Protein AF-0000000067995540 (afdb_homodimer)

InterPro domains:
  IPR000683 Gfo/Idh/MocA-like oxidoreductase, N-terminal [PF01408] (6-130)
  IPR007110 Immunoglobulin-like domain [PS50835] (141-268)
  IPR036291 NAD(P)-binding domain superfamily [SSF51735] (6-165)
  IPR050463 Gfo/Idh/MocA family oxidoreductases and glycosidases [PTHR43818] (5-389)
  IPR055170 GFO/IDH/MocA-like oxidoreductase domain [PF22725] (145-286)

Organism: NCBI:txid85336

Foldseek 3Di:
DQPQEAEEEEEDLAPVSLLLLQQLLCLCQFDPDDFHHYAQAEYEDLPQVSRVVSCVVSPHDYYHNDLLVVLPPPRHAEYEYDDDQQCQQVSLVSNVVSRHAYEYEPLNHPDLVSLVSVVVSCVVRVVRYHYFYDQLVLLQLQLVQLLVCQVVCVAPAWAAKEKEWEAALPQDQAFADDPQFADAELSHQCRPVVLNVQVSVCSRFNHWFKKFDKAFAAPNFKHFHFPDDDGPSDRGDTDPDMDTGHYGQWMWIWTAHPSGYIYTYITGNRRPPHHTFIKMWIDDPFKIKIDTPVQSQWIKIAGDPDDPVPGDIDIGGDAPPGPPQVRLDPDSHTPPGDDSSSSSNLQSNLNSCVNSVHDDRHDHGHHSVNSSQSVLRSVNSSVNNVVVTDMDTRD/DQPQEAEEEEEDLAPVSLLLLQQLLCLCQFDPDDFHHYAQAEYEDLPQVSRVVSCVVSPHDYYHNDLLVVLPDPRHAEYEYDDDQQCQQVSLVSNVVSRHAYEYEPLNHPDLVSLVSVVVSCVVRVVRYHYFYDQLVLLQLQLVQLLVCQVVCVQPAWAAKEKEWEAALPQDQAFADDCQLDDAELSHQCRVVVLNVQVSVCSRFNHWFKKFQKAFAAPNFKHFHFPDDDGPSDRGDTDPDMDTRHYGQWMWIWTAHPSGYIYTYITGNRRPPHHTFIKMWIDDPFKIKIDTPVQSQWIKIAGDPDDPVPGDIDIGGDAPPGASQVRLDPDSHTPPGDDSSSSSNLQSNLNSCVNSVHDDRHDHGHHSVNSSQSVLRSVNSSVNNVVVTDMDTRD

Structure (mmCIF, N/CA/C/O backbone):
data_AF-0000000067995540-model_v1
#
loop_
_entity.id
_entity.type
_entity.pdbx_description
1 polymer Dehydrogenase
#
loop_
_atom_site.group_PDB
_atom_site.id
_atom_site.type_symbol
_atom_site.label_atom_id
_atom_site.label_alt_id
_atom_site.label_comp_id
_atom_site.label_asym_id
_atom_site.label_entity_id
_atom_site.label_seq_id
_atom_site.pdbx_PDB_ins_code
_atom_site.Cartn_x
_atom_site.Cartn_y
_atom_site.Cartn_z
_atom_site.occupancy
_atom_site.B_iso_or_equiv
_atom_site.auth_seq_id
_atom_site.auth_comp_id
_atom_site.auth_asym_id
_atom_site.auth_atom_id
_atom_site.pdbx_PDB_model_num
ATOM 1 N N . MET A 1 1 ? 26.547 -2.398 -25.078 1 40.41 1 MET A N 1
ATOM 2 C CA . MET A 1 1 ? 26.078 -1.035 -25.312 1 40.41 1 MET A CA 1
ATOM 3 C C . MET A 1 1 ? 25.016 -0.637 -24.297 1 40.41 1 MET A C 1
ATOM 5 O O . MET A 1 1 ? 24.156 -1.445 -23.938 1 40.41 1 MET A O 1
ATOM 9 N N . SER A 1 2 ? 25.297 0.275 -23.484 1 57.16 2 SER A N 1
ATOM 10 C CA . SER A 1 2 ? 24.453 0.672 -22.359 1 57.16 2 SER A CA 1
ATOM 11 C C . SER A 1 2 ? 23.031 0.981 -22.797 1 57.16 2 SER A C 1
ATOM 13 O O . SER A 1 2 ? 22.828 1.782 -23.719 1 57.16 2 SER A O 1
ATOM 15 N N . VAL A 1 3 ? 22.094 0.04 -22.656 1 71.75 3 VAL A N 1
ATOM 16 C CA . VAL A 1 3 ? 20.703 0.18 -23.062 1 71.75 3 VAL A CA 1
ATOM 17 C C . VAL A 1 3 ? 20.141 1.495 -22.531 1 71.75 3 VAL A C 1
ATOM 19 O O . VAL A 1 3 ? 20.188 1.763 -21.328 1 71.75 3 VAL A O 1
ATOM 22 N N . GLN A 1 4 ? 19.828 2.465 -23.453 1 81.69 4 GLN A N 1
ATOM 23 C CA . GLN A 1 4 ? 19.344 3.793 -23.078 1 81.69 4 GLN A CA 1
ATOM 24 C C . GLN A 1 4 ? 17.859 3.764 -22.734 1 81.69 4 GLN A C 1
ATOM 26 O O . GLN A 1 4 ? 17.406 4.527 -21.891 1 81.69 4 GLN A O 1
ATOM 31 N N . GLU A 1 5 ? 17.25 2.803 -23.391 1 94.75 5 GLU A N 1
ATOM 32 C CA . GLU A 1 5 ? 15.797 2.717 -23.203 1 94.75 5 GLU A CA 1
ATOM 33 C C . GLU A 1 5 ? 15.305 1.279 -23.344 1 94.75 5 GLU A C 1
ATOM 35 O O . GLU A 1 5 ? 15.805 0.528 -24.172 1 94.75 5 GLU A O 1
ATOM 40 N N . ILE A 1 6 ? 14.43 0.862 -22.547 1 97.44 6 ILE A N 1
ATOM 41 C CA . ILE A 1 6 ? 13.75 -0.418 -22.672 1 97.44 6 ILE A CA 1
ATOM 42 C C . ILE A 1 6 ? 12.25 -0.183 -22.891 1 97.44 6 ILE A C 1
ATOM 44 O O . ILE A 1 6 ? 11.578 0.397 -22.031 1 97.44 6 ILE A O 1
ATOM 48 N N . SER A 1 7 ? 11.734 -0.594 -24.031 1 98.5 7 SER A N 1
ATOM 49 C CA . SER A 1 7 ? 10.32 -0.466 -24.375 1 98.5 7 SER A CA 1
ATOM 50 C C . SER A 1 7 ? 9.539 -1.712 -23.984 1 98.5 7 SER A C 1
ATOM 52 O O . SER A 1 7 ? 9.906 -2.828 -24.359 1 98.5 7 SER A O 1
ATOM 54 N N . VAL A 1 8 ? 8.406 -1.487 -23.234 1 98.81 8 VAL A N 1
ATOM 55 C CA . VAL A 1 8 ? 7.734 -2.643 -22.656 1 98.81 8 VAL A CA 1
ATOM 56 C C . VAL A 1 8 ? 6.285 -2.689 -23.125 1 98.81 8 VAL A C 1
ATOM 58 O O . VAL A 1 8 ? 5.707 -1.658 -23.469 1 98.81 8 VAL A O 1
ATOM 61 N N . ALA A 1 9 ? 5.707 -3.867 -23.125 1 98.94 9 ALA A N 1
ATOM 62 C CA . ALA A 1 9 ? 4.297 -4.09 -23.422 1 98.94 9 ALA A CA 1
ATOM 63 C C . ALA A 1 9 ? 3.695 -5.129 -22.484 1 98.94 9 ALA A C 1
ATOM 65 O O . ALA A 1 9 ? 4.422 -5.91 -21.859 1 98.94 9 ALA A O 1
ATOM 66 N N . VAL A 1 10 ? 2.383 -5.086 -22.344 1 98.88 10 VAL A N 1
ATOM 67 C CA . VAL A 1 10 ? 1.62 -6.039 -21.547 1 98.88 10 VAL A CA 1
ATOM 68 C C . VAL A 1 10 ? 0.538 -6.688 -22.406 1 98.88 10 VAL A C 1
ATOM 70 O O . VAL A 1 10 ? -0.268 -5.992 -23.031 1 98.88 10 VAL A O 1
ATOM 73 N N . ILE A 1 11 ? 0.596 -8.016 -22.469 1 98.81 11 ILE A N 1
ATOM 74 C CA . ILE A 1 11 ? -0.458 -8.766 -23.141 1 98.81 11 ILE A CA 1
ATOM 75 C C . ILE A 1 11 ? -1.466 -9.281 -22.109 1 98.81 11 ILE A C 1
ATOM 77 O O . ILE A 1 11 ? -1.152 -10.164 -21.312 1 98.81 11 ILE A O 1
ATOM 81 N N . GLY A 1 12 ? -2.668 -8.82 -22.188 1 97.88 12 GLY A N 1
ATOM 82 C CA . GLY A 1 12 ? -3.701 -9.047 -21.203 1 97.88 12 GLY A CA 1
ATOM 83 C C . GLY A 1 12 ? -4.02 -7.816 -20.375 1 97.88 12 GLY A C 1
ATOM 84 O O . GLY A 1 12 ? -3.127 -7.223 -19.766 1 97.88 12 GLY A O 1
ATOM 85 N N . ALA A 1 13 ? -5.293 -7.426 -20.328 1 95.5 13 ALA A N 1
ATOM 86 C CA . ALA A 1 13 ? -5.676 -6.18 -19.672 1 95.5 13 ALA A CA 1
ATOM 87 C C . ALA A 1 13 ? -6.57 -6.457 -18.453 1 95.5 13 ALA A C 1
ATOM 89 O O . ALA A 1 13 ? -7.164 -5.535 -17.906 1 95.5 13 ALA A O 1
ATOM 90 N N . GLY A 1 14 ? -6.699 -7.738 -18.062 1 91.94 14 GLY A N 1
ATOM 91 C CA . GLY A 1 14 ? -7.465 -8.07 -16.875 1 91.94 14 GLY A CA 1
ATOM 92 C C . GLY A 1 14 ? -6.801 -7.602 -15.594 1 91.94 14 GLY A C 1
ATOM 93 O O . GLY A 1 14 ? -5.906 -6.754 -15.617 1 91.94 14 GLY A O 1
ATOM 94 N N . MET A 1 15 ? -7.207 -8.078 -14.477 1 88.88 15 MET A N 1
ATOM 95 C CA . MET A 1 15 ? -6.746 -7.637 -13.164 1 88.88 15 MET A CA 1
ATOM 96 C C . MET A 1 15 ? -5.234 -7.797 -13.039 1 88.88 15 MET A C 1
ATOM 98 O O . MET A 1 15 ? -4.535 -6.848 -12.68 1 88.88 15 MET A O 1
ATOM 102 N N . ALA A 1 16 ? -4.77 -9 -13.297 1 92.19 16 ALA A N 1
ATOM 103 C CA . ALA A 1 16 ? -3.328 -9.219 -13.219 1 92.19 16 ALA A CA 1
ATOM 104 C C . ALA A 1 16 ? -2.586 -8.367 -14.242 1 92.19 16 ALA A C 1
ATOM 106 O O . ALA A 1 16 ? -1.467 -7.918 -13.992 1 92.19 16 ALA A O 1
ATOM 107 N N . GLY A 1 17 ? -3.209 -8.242 -15.445 1 96.44 17 GLY A N 1
ATOM 108 C CA . GLY A 1 17 ? -2.623 -7.371 -16.453 1 96.44 17 GLY A CA 1
ATOM 109 C C . GLY A 1 17 ? -2.43 -5.945 -15.969 1 96.44 17 GLY A C 1
ATOM 110 O O . GLY A 1 17 ? -1.395 -5.328 -16.234 1 96.44 17 GLY A O 1
ATOM 111 N N . GLN A 1 18 ? -3.398 -5.426 -15.25 1 95.38 18 GLN A N 1
ATOM 112 C CA . GLN A 1 18 ? -3.285 -4.102 -14.656 1 95.38 18 GLN A CA 1
ATOM 113 C C . GLN A 1 18 ? -2.145 -4.047 -13.641 1 95.38 18 GLN A C 1
ATOM 115 O O . GLN A 1 18 ? -1.453 -3.031 -13.531 1 95.38 18 GLN A O 1
ATOM 120 N N . GLY A 1 19 ? -1.982 -5.121 -12.891 1 97.12 19 GLY A N 1
ATOM 121 C CA . GLY A 1 19 ? -0.841 -5.211 -11.992 1 97.12 19 GLY A CA 1
ATOM 122 C C . GLY A 1 19 ? 0.49 -5.066 -12.703 1 97.12 19 GLY A C 1
ATOM 123 O O . GLY A 1 19 ? 1.367 -4.328 -12.25 1 97.12 19 GLY A O 1
ATOM 124 N N . HIS A 1 20 ? 0.64 -5.75 -13.82 1 98.5 20 HIS A N 1
ATOM 125 C CA . HIS A 1 20 ? 1.876 -5.676 -14.594 1 98.5 20 HIS A CA 1
ATOM 126 C C . HIS A 1 20 ? 2.059 -4.289 -15.203 1 98.5 20 HIS A C 1
ATOM 128 O O . HIS A 1 20 ? 3.17 -3.752 -15.219 1 98.5 20 HIS A O 1
ATOM 134 N N . ALA A 1 21 ? 0.978 -3.699 -15.75 1 97.88 21 ALA A N 1
ATOM 135 C CA . ALA A 1 21 ? 1.046 -2.352 -16.297 1 97.88 21 ALA A CA 1
ATOM 136 C C . ALA A 1 21 ? 1.485 -1.343 -15.25 1 97.88 21 ALA A C 1
ATOM 138 O O . ALA A 1 21 ? 2.367 -0.518 -15.5 1 97.88 21 ALA A O 1
ATOM 139 N N . PHE A 1 22 ? 0.891 -1.439 -14.117 1 97.06 22 PHE A N 1
ATOM 140 C CA . PHE A 1 22 ? 1.291 -0.619 -12.984 1 97.06 22 PHE A CA 1
ATOM 141 C C . PHE A 1 22 ? 2.76 -0.842 -12.641 1 97.06 22 PHE A C 1
ATOM 143 O O . PHE A 1 22 ? 3.496 0.113 -12.391 1 97.06 22 PHE A O 1
ATOM 150 N N . GLY A 1 23 ? 3.164 -2.092 -12.602 1 97.88 23 GLY A N 1
ATOM 151 C CA . GLY A 1 23 ? 4.535 -2.438 -12.258 1 97.88 23 GLY A CA 1
ATOM 152 C C . GLY A 1 23 ? 5.562 -1.754 -13.133 1 97.88 23 GLY A C 1
ATOM 153 O O . GLY A 1 23 ? 6.527 -1.171 -12.633 1 97.88 23 GLY A O 1
ATOM 154 N N . TYR A 1 24 ? 5.34 -1.779 -14.438 1 97.88 24 TYR A N 1
ATOM 155 C CA . TYR A 1 24 ? 6.285 -1.148 -15.352 1 97.88 24 TYR A CA 1
ATOM 156 C C . TYR A 1 24 ? 6.281 0.366 -15.18 1 97.88 24 TYR A C 1
ATOM 158 O O . TYR A 1 24 ? 7.332 1.009 -15.25 1 97.88 24 TYR A O 1
ATOM 166 N N . ARG A 1 25 ? 5.109 0.929 -14.969 1 95.38 25 ARG A N 1
ATOM 167 C CA . ARG A 1 25 ? 5.016 2.369 -14.758 1 95.38 25 ARG A CA 1
ATOM 168 C C . ARG A 1 25 ? 5.82 2.799 -13.531 1 95.38 25 ARG A C 1
ATOM 170 O O . ARG A 1 25 ? 6.426 3.871 -13.531 1 95.38 25 ARG A O 1
ATOM 177 N N . MET A 1 26 ? 5.848 1.946 -12.57 1 94.69 26 MET A N 1
ATOM 178 C CA . MET A 1 26 ? 6.445 2.301 -11.289 1 94.69 26 MET A CA 1
ATOM 179 C C . MET A 1 26 ? 7.898 1.841 -11.219 1 94.69 26 MET A C 1
ATOM 181 O O . MET A 1 26 ? 8.625 2.195 -10.289 1 94.69 26 MET A O 1
ATOM 185 N N . ALA A 1 27 ? 8.367 1.109 -12.164 1 94.94 27 ALA A N 1
ATOM 186 C CA . ALA A 1 27 ? 9.672 0.442 -12.094 1 94.94 27 ALA A CA 1
ATOM 187 C C . ALA A 1 27 ? 10.789 1.449 -11.867 1 94.94 27 ALA A C 1
ATOM 189 O O . ALA A 1 27 ? 11.75 1.165 -11.148 1 94.94 27 ALA A O 1
ATOM 190 N N . SER A 1 28 ? 10.648 2.607 -12.422 1 91.56 28 SER A N 1
ATOM 191 C CA . SER A 1 28 ? 11.688 3.619 -12.297 1 91.56 28 SER A CA 1
ATOM 192 C C . SER A 1 28 ? 11.539 4.406 -10.992 1 91.56 28 SER A C 1
ATOM 194 O O . SER A 1 28 ? 12.445 5.133 -10.594 1 91.56 28 SER A O 1
ATOM 196 N N . ALA A 1 29 ? 10.445 4.258 -10.359 1 92.38 29 ALA A N 1
ATOM 197 C CA . ALA A 1 29 ? 10.117 5.113 -9.219 1 92.38 29 ALA A CA 1
ATOM 198 C C . ALA A 1 29 ? 10.492 4.441 -7.902 1 92.38 29 ALA A C 1
ATOM 200 O O . ALA A 1 29 ? 10.062 4.875 -6.832 1 92.38 29 ALA A O 1
ATOM 201 N N . ILE A 1 30 ? 11.164 3.312 -8.039 1 91.38 30 ILE A N 1
ATOM 202 C CA . ILE A 1 30 ? 11.555 2.645 -6.805 1 91.38 30 ILE A CA 1
ATOM 203 C C . ILE A 1 30 ? 13.055 2.344 -6.836 1 91.38 30 ILE A C 1
ATOM 205 O O . ILE A 1 30 ? 13.609 2.051 -7.898 1 91.38 30 ILE A O 1
ATOM 209 N N . HIS A 1 31 ? 13.602 2.512 -5.746 1 83.25 31 HIS A N 1
ATOM 210 C CA . HIS A 1 31 ? 15 2.182 -5.48 1 83.25 31 HIS A CA 1
ATOM 211 C C . HIS A 1 31 ? 15.938 3.07 -6.289 1 83.25 31 HIS A C 1
ATOM 213 O O . HIS A 1 31 ? 15.5 3.771 -7.207 1 83.25 31 HIS A O 1
ATOM 219 N N . ASN A 1 32 ? 17.188 3.727 -5.809 1 67.44 32 ASN A N 1
ATOM 220 C CA . ASN A 1 32 ? 18.109 4.715 -6.348 1 67.44 32 ASN A CA 1
ATOM 221 C C . ASN A 1 32 ? 18.891 4.168 -7.547 1 67.44 32 ASN A C 1
ATOM 223 O O . ASN A 1 32 ? 19.797 4.824 -8.062 1 67.44 32 ASN A O 1
ATOM 227 N N . PRO A 1 33 ? 18.969 2.904 -8.008 1 65.19 33 PRO A N 1
ATOM 228 C CA . PRO A 1 33 ? 19.953 2.715 -9.078 1 65.19 33 PRO A CA 1
ATOM 229 C C . PRO A 1 33 ? 19.438 3.197 -10.438 1 65.19 33 PRO A C 1
ATOM 231 O O . PRO A 1 33 ? 18.234 3.293 -10.648 1 65.19 33 PRO A O 1
ATOM 234 N N . SER A 1 34 ? 20.25 3.74 -11.305 1 76.5 34 SER A N 1
ATOM 235 C CA . SER A 1 34 ? 19.922 4.305 -12.609 1 76.5 34 SER A CA 1
ATOM 236 C C . SER A 1 34 ? 19.438 3.227 -13.57 1 76.5 34 SER A C 1
ATOM 238 O O . SER A 1 34 ? 20.219 2.357 -13.977 1 76.5 34 SER A O 1
ATOM 240 N N . LEU A 1 35 ? 18.047 2.92 -13.75 1 87.62 35 LEU A N 1
ATOM 241 C CA . LEU A 1 35 ? 17.453 2.182 -14.859 1 87.62 35 LEU A CA 1
ATOM 242 C C . LEU A 1 35 ? 17.469 3.012 -16.141 1 87.62 35 LEU A C 1
ATOM 244 O O . LEU A 1 35 ? 17.344 4.234 -16.094 1 87.62 35 LEU A O 1
ATOM 248 N N . PRO A 1 36 ? 17.734 2.234 -17.25 1 91.44 36 PRO A N 1
ATOM 249 C CA . PRO A 1 36 ? 17.406 2.943 -18.5 1 91.44 36 PRO A CA 1
ATOM 250 C C . PRO A 1 36 ? 15.961 3.443 -18.516 1 91.44 36 PRO A C 1
ATOM 252 O O . PRO A 1 36 ? 15.109 2.932 -17.781 1 91.44 36 PRO A O 1
ATOM 255 N N . LYS A 1 37 ? 15.789 4.441 -19.328 1 92.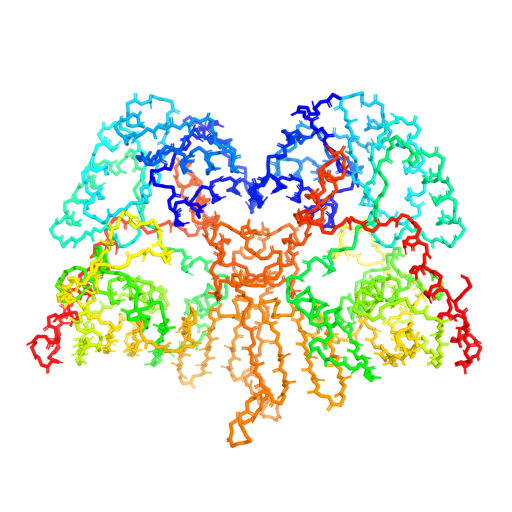56 37 LYS A N 1
ATOM 256 C CA . LYS A 1 37 ? 14.422 4.934 -19.5 1 92.56 37 LYS A CA 1
ATOM 257 C C . LYS A 1 37 ? 13.477 3.803 -19.891 1 92.56 37 LYS A C 1
ATOM 259 O O . LYS A 1 37 ? 13.805 2.969 -20.734 1 92.56 37 LYS A O 1
ATOM 264 N N . VAL A 1 38 ? 12.352 3.707 -19.266 1 95.56 38 VAL A N 1
ATOM 265 C CA . VAL A 1 38 ? 11.336 2.707 -19.578 1 95.56 38 VAL A CA 1
ATOM 266 C C . VAL A 1 38 ? 10.242 3.328 -20.438 1 95.56 38 VAL A C 1
ATOM 268 O O . VAL A 1 38 ? 9.555 4.254 -20 1 95.56 38 VAL A O 1
ATOM 271 N N . ARG A 1 39 ? 10.117 2.91 -21.609 1 97.25 39 ARG A N 1
ATOM 272 C CA . ARG A 1 39 ? 9.039 3.354 -22.5 1 97.25 39 ARG A CA 1
ATOM 273 C C . ARG A 1 39 ? 7.84 2.422 -22.406 1 97.25 39 ARG A C 1
ATOM 275 O O . ARG A 1 39 ? 7.953 1.224 -22.672 1 97.25 39 ARG A O 1
ATOM 282 N N . LEU A 1 40 ? 6.676 2.932 -21.953 1 97.88 40 LEU A N 1
ATOM 283 C CA . LEU A 1 40 ? 5.43 2.174 -21.859 1 97.88 40 LEU A CA 1
ATOM 284 C C . LEU A 1 40 ? 4.738 2.092 -23.219 1 97.88 40 LEU A C 1
ATOM 286 O O . LEU A 1 40 ? 3.875 2.912 -23.531 1 97.88 40 LEU A O 1
ATOM 290 N N . ALA A 1 41 ? 5.051 1.084 -23.922 1 98.62 41 ALA A N 1
ATOM 291 C CA . ALA A 1 41 ? 4.793 1.068 -25.359 1 98.62 41 ALA A CA 1
ATOM 292 C C . ALA A 1 41 ? 3.352 0.667 -25.656 1 98.62 41 ALA A C 1
ATOM 294 O O . ALA A 1 41 ? 2.656 1.338 -26.422 1 98.62 41 ALA A O 1
ATOM 295 N N . ALA A 1 42 ? 2.9 -0.489 -25 1 98.75 42 ALA A N 1
ATOM 296 C CA . ALA A 1 42 ? 1.601 -0.945 -25.484 1 98.75 42 ALA A CA 1
ATOM 297 C C . ALA A 1 42 ? 0.935 -1.876 -24.484 1 98.75 42 ALA A C 1
ATOM 299 O O . ALA A 1 42 ? 1.614 -2.506 -23.656 1 98.75 42 ALA A O 1
ATOM 300 N N . VAL A 1 43 ? -0.422 -1.9 -24.578 1 98.56 43 VAL A N 1
ATOM 301 C CA . VAL A 1 43 ? -1.267 -2.918 -23.969 1 98.56 43 VAL A CA 1
ATOM 302 C C . VAL A 1 43 ? -2.047 -3.666 -25.047 1 98.56 43 VAL A C 1
ATOM 304 O O . VAL A 1 43 ? -2.611 -3.051 -25.953 1 98.56 43 VAL A O 1
ATOM 307 N N . ALA A 1 44 ? -2.031 -4.969 -24.969 1 98.75 44 ALA A N 1
ATOM 308 C CA . ALA A 1 44 ? -2.758 -5.766 -25.953 1 98.75 44 ALA A CA 1
ATOM 309 C C . ALA A 1 44 ? -3.832 -6.617 -25.281 1 98.75 44 ALA A C 1
ATOM 311 O O . ALA A 1 44 ? -3.566 -7.297 -24.281 1 98.75 44 ALA A O 1
ATOM 312 N N . ASP A 1 45 ? -4.98 -6.586 -25.781 1 97.88 45 ASP A N 1
ATOM 313 C CA . ASP A 1 45 ? -6.117 -7.402 -25.359 1 97.88 45 ASP A CA 1
ATOM 314 C C . ASP A 1 45 ? -7.191 -7.438 -26.453 1 97.88 45 ASP A C 1
ATOM 316 O O . ASP A 1 45 ? -7.457 -6.43 -27.094 1 97.88 45 ASP A O 1
ATOM 320 N N . PRO A 1 46 ? -7.809 -8.617 -26.625 1 95.75 46 PRO A N 1
ATOM 321 C CA . PRO A 1 46 ? -8.898 -8.648 -27.594 1 95.75 46 PRO A CA 1
ATOM 322 C C . PRO A 1 46 ? -10.062 -7.727 -27.203 1 95.75 46 PRO A C 1
ATOM 324 O O . PRO A 1 46 ? -10.82 -7.293 -28.078 1 95.75 46 PRO A O 1
ATOM 327 N N . ASN A 1 47 ? -10.32 -7.605 -25.922 1 95.44 47 ASN A N 1
ATOM 328 C CA . ASN A 1 47 ? -11.258 -6.586 -25.469 1 95.44 47 ASN A CA 1
ATOM 329 C C . ASN A 1 47 ? -10.656 -5.188 -25.562 1 95.44 47 ASN A C 1
ATOM 331 O O . ASN A 1 47 ? -10.117 -4.668 -24.594 1 95.44 47 ASN A O 1
ATOM 335 N N . LEU A 1 48 ? -10.867 -4.535 -26.688 1 96 48 LEU A N 1
ATOM 336 C CA . LEU A 1 48 ? -10.188 -3.285 -27.016 1 96 48 LEU A CA 1
ATOM 337 C C . LEU A 1 48 ? -10.578 -2.184 -26.031 1 96 48 LEU A C 1
ATOM 339 O O . LEU A 1 48 ? -9.727 -1.434 -25.562 1 96 48 LEU A O 1
ATOM 343 N N . PRO A 1 49 ? -11.875 -2.088 -25.688 1 94.25 49 PRO A N 1
ATOM 344 C CA . PRO A 1 49 ? -12.227 -1.053 -24.719 1 94.25 49 PRO A CA 1
ATOM 345 C C . PRO A 1 49 ? -11.477 -1.205 -23.391 1 94.25 49 PRO A C 1
ATOM 347 O O . PRO A 1 49 ? -11.016 -0.213 -22.828 1 94.25 49 PRO A O 1
ATOM 350 N N . LEU A 1 50 ? -11.352 -2.381 -22.984 1 93.31 50 LEU A N 1
ATOM 351 C CA . LEU A 1 50 ? -10.633 -2.643 -21.75 1 93.31 50 LEU A CA 1
ATOM 352 C C . LEU A 1 50 ? -9.148 -2.303 -21.891 1 93.31 50 LEU A C 1
ATOM 354 O O . LEU A 1 50 ? -8.562 -1.679 -21 1 93.31 50 LEU A O 1
ATOM 358 N N . ALA A 1 51 ? -8.562 -2.676 -23 1 96.38 51 ALA A N 1
ATOM 359 C CA . ALA A 1 51 ? -7.16 -2.375 -23.266 1 96.38 51 ALA A CA 1
ATOM 360 C C . ALA A 1 51 ? -6.922 -0.868 -23.312 1 96.38 51 ALA A C 1
ATOM 362 O O . ALA A 1 51 ? -5.91 -0.378 -22.812 1 96.38 51 ALA A O 1
ATOM 363 N N . GLN A 1 52 ? -7.828 -0.176 -23.906 1 95.25 52 GLN A N 1
ATOM 364 C CA . GLN A 1 52 ? -7.727 1.276 -24 1 95.25 52 GLN A CA 1
ATOM 365 C C . GLN A 1 52 ? -7.789 1.93 -22.625 1 95.25 52 GLN A C 1
ATOM 367 O O . GLN A 1 52 ? -7.031 2.859 -22.344 1 95.25 52 GLN A O 1
ATOM 372 N N . GLU A 1 53 ? -8.672 1.442 -21.828 1 92.38 53 GLU A N 1
ATOM 373 C CA . GLU A 1 53 ? -8.789 1.965 -20.469 1 92.38 53 GLU A CA 1
ATOM 374 C C . GLU A 1 53 ? -7.5 1.76 -19.688 1 92.38 53 GLU A C 1
ATOM 376 O O . GLU A 1 53 ? -7.012 2.686 -19.031 1 92.38 53 GLU A O 1
ATOM 381 N N . VAL A 1 54 ? -6.941 0.601 -19.75 1 94.38 54 VAL A N 1
ATOM 382 C CA . VAL A 1 54 ? -5.734 0.265 -19.016 1 94.38 54 VAL A CA 1
ATOM 383 C C . VAL A 1 54 ? -4.555 1.075 -19.547 1 94.38 54 VAL A C 1
ATOM 385 O O . VAL A 1 54 ? -3.762 1.616 -18.766 1 94.38 54 VAL A O 1
ATOM 388 N N . ALA A 1 55 ? -4.441 1.208 -20.844 1 95.81 55 ALA A N 1
ATOM 389 C CA . ALA A 1 55 ? -3.365 1.981 -21.453 1 95.81 55 ALA A CA 1
ATOM 390 C C . ALA A 1 55 ? -3.424 3.443 -21.031 1 95.81 55 ALA A C 1
ATOM 392 O O . ALA A 1 55 ? -2.4 4.035 -20.672 1 95.81 55 ALA A O 1
ATOM 393 N N . ALA A 1 56 ? -4.598 3.98 -21.062 1 92 56 ALA A N 1
ATOM 394 C CA . ALA A 1 56 ? -4.785 5.375 -20.672 1 92 56 ALA A CA 1
ATOM 395 C C . ALA A 1 56 ? -4.461 5.578 -19.203 1 92 56 ALA A C 1
ATOM 397 O O . ALA A 1 56 ? -3.764 6.527 -18.828 1 92 56 ALA A O 1
ATOM 398 N N . ARG A 1 57 ? -4.906 4.711 -18.391 1 91.5 57 ARG A N 1
ATOM 399 C CA . ARG A 1 57 ? -4.754 4.801 -16.938 1 91.5 57 ARG A CA 1
ATOM 400 C C . ARG A 1 57 ? -3.279 4.766 -16.547 1 91.5 57 ARG A C 1
ATOM 402 O O . ARG A 1 57 ? -2.836 5.566 -15.711 1 91.5 57 ARG A O 1
ATOM 409 N N . TYR A 1 58 ? -2.523 3.949 -17.172 1 94.38 58 TYR A N 1
ATOM 410 C CA . TYR A 1 58 ? -1.16 3.736 -16.703 1 94.38 58 TYR A CA 1
ATOM 411 C C . TYR A 1 58 ? -0.15 4.371 -17.641 1 94.38 58 TYR A C 1
ATOM 413 O O . TYR A 1 58 ? 1.06 4.297 -17.422 1 94.38 58 TYR A O 1
ATOM 421 N N . GLY A 1 59 ? -0.631 4.965 -18.75 1 93.06 59 GLY A N 1
ATOM 422 C CA . GLY A 1 59 ? 0.229 5.812 -19.562 1 93.06 59 GLY A CA 1
ATOM 423 C C . GLY A 1 59 ? 0.903 5.066 -20.703 1 93.06 59 GLY A C 1
ATOM 424 O O . GLY A 1 59 ? 2.004 5.43 -21.125 1 93.06 59 GLY A O 1
ATOM 425 N N . TYR A 1 60 ? 0.32 3.98 -21.172 1 96.75 60 TYR A N 1
ATOM 426 C CA . TYR A 1 60 ? 0.879 3.27 -22.312 1 96.75 60 TYR A CA 1
ATOM 427 C C . TYR A 1 60 ? 0.498 3.955 -23.609 1 96.75 60 TYR A C 1
ATOM 429 O O . TYR A 1 60 ? -0.607 4.488 -23.75 1 96.75 60 TYR A O 1
ATOM 437 N N . GLU A 1 61 ? 1.345 3.887 -24.625 1 97.38 61 GLU A N 1
ATOM 438 C CA . GLU A 1 61 ? 1.248 4.699 -25.844 1 97.38 61 GLU A CA 1
ATOM 439 C C . GLU A 1 61 ? 0.232 4.117 -26.812 1 97.38 61 GLU A C 1
ATOM 441 O O . GLU A 1 61 ? -0.435 4.859 -27.547 1 97.38 61 GLU A O 1
ATOM 446 N N . ARG A 1 62 ? 0.182 2.738 -26.844 1 97.75 62 ARG A N 1
ATOM 447 C CA . ARG A 1 62 ? -0.588 2.094 -27.906 1 97.75 62 ARG A CA 1
ATOM 448 C C . ARG A 1 62 ? -1.413 0.936 -27.359 1 97.75 62 ARG A C 1
ATOM 450 O O . ARG A 1 62 ? -1.131 0.427 -26.266 1 97.75 62 ARG A O 1
ATOM 457 N N . VAL A 1 63 ? -2.441 0.622 -28.156 1 98.19 63 VAL A N 1
ATOM 458 C CA . VAL A 1 63 ? -3.277 -0.537 -27.859 1 98.19 63 VAL A CA 1
ATOM 459 C C . VAL A 1 63 ? -3.291 -1.486 -29.047 1 98.19 63 VAL A C 1
ATOM 461 O O . VAL A 1 63 ? -3.385 -1.047 -30.203 1 98.19 63 VAL A O 1
ATOM 464 N N . TYR A 1 64 ? -3.076 -2.74 -28.828 1 98.25 64 TYR A N 1
ATOM 465 C CA . TYR A 1 64 ? -3.191 -3.773 -29.859 1 98.25 64 TYR A CA 1
ATOM 466 C C . TYR A 1 64 ? -4.324 -4.738 -29.531 1 98.25 64 TYR A C 1
ATOM 468 O O . TYR A 1 64 ? -4.648 -4.957 -28.359 1 98.25 64 TYR A O 1
ATOM 476 N N . ALA A 1 65 ? -4.895 -5.363 -30.531 1 97.25 65 ALA A N 1
ATOM 477 C CA . ALA A 1 65 ? -5.98 -6.324 -30.359 1 97.25 65 ALA A CA 1
ATOM 478 C C . ALA A 1 65 ? -5.438 -7.746 -30.203 1 97.25 65 ALA A C 1
ATOM 480 O O . ALA A 1 65 ? -6.141 -8.641 -29.734 1 97.25 65 ALA A O 1
ATOM 481 N N . ASP A 1 66 ? -4.199 -7.848 -30.672 1 97.19 66 ASP A N 1
ATOM 482 C CA . ASP A 1 66 ? -3.621 -9.188 -30.75 1 97.19 66 ASP A CA 1
ATOM 483 C C . ASP A 1 66 ? -2.143 -9.172 -30.375 1 97.19 66 ASP A C 1
ATOM 485 O O . ASP A 1 66 ? -1.416 -8.234 -30.719 1 97.19 66 ASP A O 1
ATOM 489 N N . TRP A 1 67 ? -1.706 -10.289 -29.703 1 97.94 67 TRP A N 1
ATOM 490 C CA . TRP A 1 67 ? -0.314 -10.375 -29.266 1 97.94 67 TRP A CA 1
ATOM 491 C C . TRP A 1 67 ? 0.625 -10.422 -30.469 1 97.94 67 TRP A C 1
ATOM 493 O O . TRP A 1 67 ? 1.794 -10.039 -30.359 1 97.94 67 TRP A O 1
ATOM 503 N N . VAL A 1 68 ? 0.159 -10.859 -31.641 1 98.56 68 VAL A N 1
ATOM 504 C CA . VAL A 1 68 ? 0.977 -10.945 -32.844 1 98.56 68 VAL A CA 1
ATOM 505 C C . VAL A 1 68 ? 1.449 -9.555 -33.25 1 98.56 68 VAL A C 1
ATOM 507 O O . VAL A 1 68 ? 2.568 -9.398 -33.75 1 98.56 68 VAL A O 1
ATOM 510 N N . GLU A 1 69 ? 0.582 -8.57 -33.031 1 98.5 69 GLU A N 1
ATOM 511 C CA . GLU A 1 69 ? 0.956 -7.191 -33.344 1 98.5 69 GLU A CA 1
ATOM 512 C C . GLU A 1 69 ? 2.092 -6.727 -32.438 1 98.5 69 GLU A C 1
ATOM 514 O O . GLU A 1 69 ? 2.961 -5.965 -32.844 1 98.5 69 GLU A O 1
ATOM 519 N N . VAL A 1 70 ? 2.09 -7.141 -31.203 1 98.5 70 VAL A N 1
ATOM 520 C CA . VAL A 1 70 ? 3.16 -6.824 -30.25 1 98.5 70 VAL A CA 1
ATOM 521 C C . VAL A 1 70 ? 4.461 -7.48 -30.719 1 98.5 70 VAL A C 1
ATOM 523 O O . VAL A 1 70 ? 5.516 -6.84 -30.734 1 98.5 70 VAL A O 1
ATOM 526 N N . ALA A 1 71 ? 4.395 -8.758 -31.109 1 98.56 71 ALA A N 1
ATOM 527 C CA . ALA A 1 71 ? 5.566 -9.5 -31.578 1 98.56 71 ALA A CA 1
ATOM 528 C C . ALA A 1 71 ? 6.176 -8.836 -32.812 1 98.56 71 ALA A C 1
ATOM 530 O O . ALA A 1 71 ? 7.398 -8.781 -32.969 1 98.56 71 ALA A O 1
ATOM 531 N N . ASN A 1 72 ? 5.328 -8.273 -33.656 1 98.31 72 ASN A N 1
ATOM 532 C CA . ASN A 1 72 ? 5.773 -7.742 -34.938 1 98.31 72 ASN A CA 1
ATOM 533 C C . ASN A 1 72 ? 6.266 -6.305 -34.812 1 98.31 72 ASN A C 1
ATOM 535 O O . ASN A 1 72 ? 6.855 -5.758 -35.75 1 98.31 72 ASN A O 1
ATOM 539 N N . ASP A 1 73 ? 5.977 -5.637 -33.719 1 98.25 73 ASP A N 1
ATOM 540 C CA . ASP A 1 73 ? 6.441 -4.27 -33.5 1 98.25 73 ASP A CA 1
ATOM 541 C C . ASP A 1 73 ? 7.926 -4.246 -33.125 1 98.25 73 ASP A C 1
ATOM 543 O O . ASP A 1 73 ? 8.297 -4.633 -32.031 1 98.25 73 ASP A O 1
ATOM 547 N N . PRO A 1 74 ? 8.766 -3.752 -34.031 1 97.56 74 PRO A N 1
ATOM 548 C CA . PRO A 1 74 ? 10.203 -3.809 -33.75 1 97.56 74 PRO A CA 1
ATOM 549 C C . PRO A 1 74 ? 10.648 -2.848 -32.656 1 97.56 74 PRO A C 1
ATOM 551 O O . PRO A 1 74 ? 11.797 -2.914 -32.219 1 97.56 74 PRO A O 1
ATOM 554 N N . ASN A 1 75 ? 9.742 -2.014 -32.188 1 97.38 75 ASN A N 1
ATOM 555 C CA . ASN A 1 75 ? 10.109 -1.011 -31.188 1 97.38 75 ASN A CA 1
ATOM 556 C C . ASN A 1 75 ? 9.789 -1.481 -29.781 1 97.38 75 ASN A C 1
ATOM 558 O O . ASN A 1 75 ? 9.898 -0.709 -28.828 1 97.38 75 ASN A O 1
ATOM 562 N N . ILE A 1 76 ? 9.391 -2.707 -29.594 1 98.5 76 ILE A N 1
ATOM 563 C CA . ILE A 1 76 ? 9.117 -3.268 -28.281 1 98.5 76 ILE A CA 1
ATOM 564 C C . ILE A 1 76 ? 10.211 -4.266 -27.906 1 98.5 76 ILE A C 1
ATOM 566 O O . ILE A 1 76 ? 10.555 -5.148 -28.688 1 98.5 76 ILE A O 1
ATOM 570 N N . ASP A 1 77 ? 10.719 -4.141 -26.656 1 98.56 77 ASP A N 1
ATOM 571 C CA . ASP A 1 77 ? 11.859 -4.945 -26.234 1 98.56 77 ASP A CA 1
ATOM 572 C C . ASP A 1 77 ? 11.414 -6.074 -25.312 1 98.56 77 ASP A C 1
ATOM 574 O O . ASP A 1 77 ? 11.992 -7.164 -25.328 1 98.56 77 ASP A O 1
ATOM 578 N N . ALA A 1 78 ? 10.492 -5.824 -24.422 1 98.81 78 ALA A N 1
ATOM 579 C CA . ALA A 1 78 ? 10.125 -6.734 -23.344 1 98.81 78 ALA A CA 1
ATOM 580 C C . ALA A 1 78 ? 8.609 -6.809 -23.188 1 98.81 78 ALA A C 1
ATOM 582 O O . ALA A 1 78 ? 7.91 -5.809 -23.344 1 98.81 78 ALA A O 1
ATOM 583 N N . VAL A 1 79 ? 8.141 -8 -22.859 1 98.88 79 VAL A N 1
ATOM 584 C CA . VAL A 1 79 ? 6.695 -8.188 -22.859 1 98.88 79 VAL A CA 1
ATOM 585 C C . VAL A 1 79 ? 6.285 -9.062 -21.672 1 98.88 79 VAL A C 1
ATOM 587 O O . VAL A 1 79 ? 6.906 -10.094 -21.422 1 98.88 79 VAL A O 1
ATOM 590 N N . SER A 1 80 ? 5.266 -8.609 -20.953 1 98.88 80 SER A N 1
ATOM 591 C CA . SER A 1 80 ? 4.574 -9.477 -20 1 98.88 80 SER A CA 1
ATOM 592 C C . SER A 1 80 ? 3.443 -10.242 -20.672 1 98.88 80 SER A C 1
ATOM 594 O O . SER A 1 80 ? 2.674 -9.672 -21.453 1 98.88 80 SER A O 1
ATOM 596 N N . ILE A 1 81 ? 3.387 -11.508 -20.391 1 98.81 81 ILE A N 1
ATOM 597 C CA . ILE A 1 81 ? 2.277 -12.359 -20.812 1 98.81 81 ILE A CA 1
ATOM 598 C C . ILE A 1 81 ? 1.333 -12.602 -19.641 1 98.81 81 ILE A C 1
ATOM 600 O O . ILE A 1 81 ? 1.675 -13.328 -18.703 1 98.81 81 ILE A O 1
ATOM 604 N N . VAL A 1 82 ? 0.153 -12.039 -19.688 1 97.5 82 VAL A N 1
ATOM 605 C CA . VAL A 1 82 ? -0.792 -12.094 -18.578 1 97.5 82 VAL A CA 1
ATOM 606 C C . VAL A 1 82 ? -2.172 -12.492 -19.094 1 97.5 82 VAL A C 1
ATOM 608 O O . VAL A 1 82 ? -3.129 -11.727 -18.984 1 97.5 82 VAL A O 1
ATOM 611 N N . VAL A 1 83 ? -2.295 -13.688 -19.594 1 94.38 83 VAL A N 1
ATOM 612 C CA . VAL A 1 83 ? -3.508 -14.242 -20.188 1 94.38 83 VAL A CA 1
ATOM 613 C C . VAL A 1 83 ? -3.746 -15.648 -19.656 1 94.38 83 VAL A C 1
ATOM 615 O O . VAL A 1 83 ? -3.123 -16.062 -18.672 1 94.38 83 VAL A O 1
ATOM 618 N N . GLY A 1 84 ? -4.734 -16.312 -20.219 1 88.88 84 GLY A N 1
ATOM 619 C CA . GLY A 1 84 ? -5.008 -17.688 -19.797 1 88.88 84 GLY A CA 1
ATOM 620 C C . GLY A 1 84 ? -3.828 -18.609 -20 1 88.88 84 GLY A C 1
ATOM 621 O O . GLY A 1 84 ? -3.072 -18.469 -20.953 1 88.88 84 GLY A O 1
ATOM 622 N N . ASN A 1 85 ? -3.695 -19.625 -19.234 1 89.81 85 ASN A N 1
ATOM 623 C CA . ASN A 1 85 ? -2.52 -20.484 -19.141 1 89.81 85 ASN A CA 1
ATOM 624 C C . ASN A 1 85 ? -2.238 -21.203 -20.453 1 89.81 85 ASN A C 1
ATOM 626 O O . ASN A 1 85 ? -1.08 -21.406 -20.812 1 89.81 85 ASN A O 1
ATOM 630 N N . ALA A 1 86 ? -3.32 -21.578 -21.125 1 90.31 86 ALA A N 1
ATOM 631 C CA . ALA A 1 86 ? -3.184 -22.359 -22.344 1 90.31 86 ALA A CA 1
ATOM 632 C C . ALA A 1 86 ? -2.477 -21.562 -23.438 1 90.31 86 ALA A C 1
ATOM 634 O O . ALA A 1 86 ? -1.933 -22.125 -24.391 1 90.31 86 ALA A O 1
ATOM 635 N N . LEU A 1 87 ? -2.438 -20.234 -23.266 1 95.19 87 LEU A N 1
ATOM 636 C CA . LEU A 1 87 ? -1.896 -19.359 -24.297 1 95.19 87 LEU A CA 1
ATOM 637 C C . LEU A 1 87 ? -0.444 -19 -24 1 95.19 87 LEU A C 1
ATOM 639 O O . LEU A 1 87 ? 0.234 -18.391 -24.828 1 95.19 87 LEU A O 1
ATOM 643 N N . HIS A 1 88 ? 0.1 -19.375 -22.906 1 97.81 88 HIS A N 1
ATOM 644 C CA . HIS A 1 88 ? 1.437 -18.953 -22.5 1 97.81 88 HIS A CA 1
ATOM 645 C C . HIS A 1 88 ? 2.496 -19.484 -23.453 1 97.81 88 HIS A C 1
ATOM 647 O O . HIS A 1 88 ? 3.336 -18.719 -23.938 1 97.81 88 HIS A O 1
ATOM 653 N N . LEU A 1 89 ? 2.414 -20.75 -23.797 1 98.38 89 LEU A N 1
ATOM 654 C CA . LEU A 1 89 ? 3.451 -21.344 -24.625 1 98.38 89 LEU A CA 1
ATOM 655 C C . LEU A 1 89 ? 3.459 -20.719 -26.016 1 98.38 89 LEU A C 1
ATOM 657 O O . LEU A 1 89 ? 4.488 -20.219 -26.469 1 98.38 89 LEU A O 1
ATOM 661 N N . PRO A 1 90 ? 2.297 -20.719 -26.734 1 98.5 90 PRO A N 1
ATOM 662 C CA . PRO A 1 90 ? 2.367 -20.156 -28.078 1 98.5 90 PRO A CA 1
ATOM 663 C C . PRO A 1 90 ? 2.785 -18.688 -28.094 1 98.5 90 PRO A C 1
ATOM 665 O O . PRO A 1 90 ? 3.525 -18.266 -28.984 1 98.5 90 PRO A O 1
ATOM 668 N N . ILE A 1 91 ? 2.377 -17.906 -27.156 1 98.75 91 ILE A N 1
ATOM 669 C CA . ILE A 1 91 ? 2.715 -16.484 -27.109 1 98.75 91 ILE A CA 1
ATOM 670 C C . ILE A 1 91 ? 4.191 -16.312 -26.766 1 98.75 91 ILE A C 1
ATOM 672 O O . ILE A 1 91 ? 4.902 -15.539 -27.406 1 98.75 91 ILE A O 1
ATOM 676 N N . ALA A 1 92 ? 4.66 -17.031 -25.75 1 98.81 92 ALA A N 1
ATOM 677 C CA . ALA A 1 92 ? 6.07 -16.953 -25.375 1 98.81 92 ALA A CA 1
ATOM 678 C C . ALA A 1 92 ? 6.969 -17.328 -26.547 1 98.81 92 ALA A C 1
ATOM 680 O O . ALA A 1 92 ? 7.965 -16.656 -26.812 1 98.81 92 ALA A O 1
ATOM 681 N N . LYS A 1 93 ? 6.617 -18.453 -27.219 1 98.69 93 LYS A N 1
ATOM 682 C CA . LYS A 1 93 ? 7.391 -18.891 -28.375 1 98.69 93 LYS A CA 1
ATOM 683 C C . LYS A 1 93 ? 7.461 -17.797 -29.438 1 98.69 93 LYS A C 1
ATOM 685 O O . LYS A 1 93 ? 8.547 -17.453 -29.922 1 98.69 93 LYS A O 1
ATOM 690 N N . GLY A 1 94 ? 6.316 -17.25 -29.781 1 98.75 94 GLY A N 1
ATOM 691 C CA . GLY A 1 94 ? 6.27 -16.188 -30.781 1 98.75 94 GLY A CA 1
ATOM 692 C C . GLY A 1 94 ? 7.078 -14.969 -30.391 1 98.75 94 GLY A C 1
ATOM 693 O O . GLY A 1 94 ? 7.754 -14.375 -31.234 1 98.75 94 GLY A O 1
ATOM 694 N N . LEU A 1 95 ? 7.012 -14.57 -29.172 1 98.88 95 LEU A N 1
ATOM 695 C CA . LEU A 1 95 ? 7.719 -13.383 -28.688 1 98.88 95 LEU A CA 1
ATOM 696 C C . LEU A 1 95 ? 9.227 -13.609 -28.703 1 98.88 95 LEU A C 1
ATOM 698 O O . LEU A 1 95 ? 9.992 -12.742 -29.125 1 98.88 95 LEU A O 1
ATOM 702 N N . LEU A 1 96 ? 9.703 -14.766 -28.203 1 98.75 96 LEU A N 1
ATOM 703 C CA . LEU A 1 96 ? 11.125 -15.07 -28.156 1 98.75 96 LEU A CA 1
ATOM 704 C C . LEU A 1 96 ? 11.695 -15.156 -29.578 1 98.75 96 LEU A C 1
ATOM 706 O O . LEU A 1 96 ? 12.789 -14.648 -29.844 1 98.75 96 LEU A O 1
ATOM 710 N N . GLU A 1 97 ? 10.93 -15.773 -30.5 1 98.38 97 GLU A N 1
ATOM 711 C CA . GLU A 1 97 ? 11.344 -15.836 -31.891 1 98.38 97 GLU A CA 1
ATOM 712 C C . GLU A 1 97 ? 11.484 -14.445 -32.5 1 98.38 97 GLU A C 1
ATOM 714 O O . GLU A 1 97 ? 12.32 -14.227 -33.375 1 98.38 97 GLU A O 1
ATOM 719 N N . ALA A 1 98 ? 10.68 -13.531 -32.031 1 98.62 98 ALA A N 1
ATOM 720 C CA . ALA A 1 98 ? 10.703 -12.148 -32.5 1 98.62 98 ALA A CA 1
ATOM 721 C C . ALA A 1 98 ? 11.773 -11.336 -31.781 1 98.62 98 ALA A C 1
ATOM 723 O O . ALA A 1 98 ? 11.906 -10.133 -32 1 98.62 98 ALA A O 1
ATOM 724 N N . GLY A 1 99 ? 12.508 -11.945 -30.844 1 98.44 99 GLY A N 1
ATOM 725 C CA . GLY A 1 99 ? 13.625 -11.297 -30.172 1 98.44 99 GLY A CA 1
ATOM 726 C C . GLY A 1 99 ? 13.195 -10.492 -28.953 1 98.44 99 GLY A C 1
ATOM 727 O O . GLY A 1 99 ? 13.852 -9.516 -28.578 1 98.44 99 GLY A O 1
ATOM 728 N N . LYS A 1 100 ? 12.133 -10.828 -28.328 1 98.75 100 LYS A N 1
ATOM 729 C CA . LYS A 1 100 ? 11.625 -10.07 -27.188 1 98.75 100 LYS A CA 1
ATOM 730 C C . LYS A 1 100 ? 11.922 -10.789 -25.875 1 98.75 100 LYS A C 1
ATOM 732 O O . LYS A 1 100 ? 11.82 -12.016 -25.797 1 98.75 100 LYS A O 1
ATOM 737 N N . HIS A 1 101 ? 12.305 -10.016 -24.812 1 98.81 101 HIS A N 1
ATOM 738 C CA . HIS A 1 101 ? 12.336 -10.547 -23.453 1 98.81 101 HIS A CA 1
ATOM 739 C C . HIS A 1 101 ? 10.93 -10.844 -22.953 1 98.81 101 HIS A C 1
ATOM 741 O O . HIS A 1 101 ? 9.977 -10.148 -23.297 1 98.81 101 HIS A O 1
ATOM 747 N N . VAL A 1 102 ? 10.82 -11.914 -22.078 1 98.88 102 VAL A N 1
ATOM 748 C CA . VAL A 1 102 ? 9.477 -12.352 -21.719 1 98.88 102 VAL A CA 1
ATOM 749 C C . VAL A 1 102 ? 9.367 -12.516 -20.203 1 98.88 102 VAL A C 1
ATOM 751 O O . VAL A 1 102 ? 10.203 -13.164 -19.578 1 98.88 102 VAL A O 1
ATOM 754 N N . LEU A 1 103 ? 8.398 -11.883 -19.578 1 98.88 103 LEU A N 1
ATOM 755 C CA . LEU A 1 103 ? 7.902 -12.133 -18.234 1 98.88 103 LEU A CA 1
ATOM 756 C C . LEU A 1 103 ? 6.516 -12.766 -18.266 1 98.88 103 LEU A C 1
ATOM 758 O O . LEU A 1 103 ? 5.531 -12.094 -18.562 1 98.88 103 LEU A O 1
ATOM 762 N N . CYS A 1 104 ? 6.441 -14.023 -17.953 1 98.75 104 CYS A N 1
ATOM 763 C CA . CYS A 1 104 ? 5.195 -14.766 -18.062 1 98.75 104 CYS A CA 1
ATOM 764 C C . CYS A 1 104 ? 4.535 -14.93 -16.688 1 98.75 104 CYS A C 1
ATOM 766 O O . CYS A 1 104 ? 5.191 -15.312 -15.719 1 98.75 104 CYS A O 1
ATOM 768 N N . GLU A 1 105 ? 3.299 -14.617 -16.609 1 96.94 105 GLU A N 1
ATOM 769 C CA . GLU A 1 105 ? 2.539 -14.766 -15.375 1 96.94 105 GLU A CA 1
ATOM 770 C C . GLU A 1 105 ? 2.523 -16.219 -14.914 1 96.94 105 GLU A C 1
ATOM 772 O O . GLU A 1 105 ? 2.656 -17.141 -15.727 1 96.94 105 GLU A O 1
ATOM 777 N N . LYS A 1 106 ? 2.424 -16.453 -13.617 1 95.25 106 LYS A N 1
ATOM 778 C CA . LYS A 1 106 ? 2.273 -17.781 -13.031 1 95.25 106 LYS A CA 1
ATOM 779 C C . LYS A 1 106 ? 0.828 -18.25 -13.117 1 95.25 106 LYS A C 1
ATOM 781 O O . LYS A 1 106 ? -0.1 -17.438 -13.148 1 95.25 106 LYS A O 1
ATOM 786 N N . PRO A 1 107 ? 0.555 -19.547 -13.102 1 94.56 107 PRO A N 1
ATOM 787 C CA . PRO A 1 107 ? 1.558 -20.594 -13.312 1 94.56 107 PRO A CA 1
ATOM 788 C C . PRO A 1 107 ? 2.15 -20.562 -14.719 1 94.56 107 PRO A C 1
ATOM 790 O O . PRO A 1 107 ? 1.527 -20.047 -15.648 1 94.56 107 PRO A O 1
ATOM 793 N N . LEU A 1 108 ? 3.277 -21.109 -14.922 1 96.88 108 LEU A N 1
ATOM 794 C CA . LEU A 1 108 ? 4.039 -20.953 -16.156 1 96.88 108 LEU A CA 1
ATOM 795 C C . LEU A 1 108 ? 3.232 -21.438 -17.359 1 96.88 108 LEU A C 1
ATOM 797 O O . LEU A 1 108 ? 3.287 -20.828 -18.438 1 96.88 108 LEU A O 1
ATOM 801 N N . ALA A 1 109 ? 2.525 -22.578 -17.188 1 94.81 109 ALA A N 1
ATOM 802 C CA . ALA A 1 109 ? 1.743 -23.172 -18.266 1 94.81 109 ALA A CA 1
ATOM 803 C C . ALA A 1 109 ? 0.549 -23.953 -17.719 1 94.81 109 ALA A C 1
ATOM 805 O O . ALA A 1 109 ? 0.433 -24.141 -16.5 1 94.81 109 ALA A O 1
ATOM 806 N N . GLY A 1 110 ? -0.3 -24.312 -18.688 1 89.38 110 GLY A N 1
ATOM 807 C CA . GLY A 1 110 ? -1.462 -25.094 -18.281 1 89.38 110 GLY A CA 1
ATOM 808 C C . GLY A 1 110 ? -1.162 -26.578 -18.109 1 89.38 110 GLY A C 1
ATOM 809 O O . GLY A 1 110 ? -1.904 -27.281 -17.422 1 89.38 110 GLY A O 1
ATOM 810 N N . THR A 1 111 ? -0.121 -27.031 -18.703 1 93 111 THR A N 1
ATOM 811 C CA . THR A 1 111 ? 0.264 -28.438 -18.609 1 93 111 THR A CA 1
ATOM 812 C C . THR A 1 111 ? 1.768 -28.562 -18.375 1 93 111 THR A C 1
ATOM 814 O O . THR A 1 111 ? 2.529 -27.641 -18.672 1 93 111 THR A O 1
ATOM 817 N N . LEU A 1 112 ? 2.113 -29.75 -17.859 1 95.19 112 LEU A N 1
ATOM 818 C CA . LEU A 1 112 ? 3.529 -30.047 -17.656 1 95.19 112 LEU A CA 1
ATOM 819 C C . LEU A 1 112 ? 4.27 -30.078 -18.984 1 95.19 112 LEU A C 1
ATOM 821 O O . LEU A 1 112 ? 5.398 -29.594 -19.094 1 95.19 112 LEU A O 1
ATOM 825 N N . GLU A 1 113 ? 3.65 -30.625 -19.984 1 97.06 113 GLU A N 1
ATOM 826 C CA . GLU A 1 113 ? 4.246 -30.703 -21.312 1 97.06 113 GLU A CA 1
ATOM 827 C C . GLU A 1 113 ? 4.535 -29.328 -21.875 1 97.06 113 GLU A C 1
ATOM 829 O O . GLU A 1 113 ? 5.621 -29.078 -22.406 1 97.06 113 GLU A O 1
ATOM 834 N N . ASP A 1 114 ? 3.58 -28.453 -21.766 1 97.75 114 ASP A N 1
ATOM 835 C CA . ASP A 1 114 ? 3.77 -27.078 -22.234 1 97.75 114 ASP A CA 1
ATOM 836 C C . ASP A 1 114 ? 4.895 -26.391 -21.469 1 97.75 114 ASP A C 1
ATOM 838 O O . ASP A 1 114 ? 5.699 -25.656 -22.062 1 97.75 114 ASP A O 1
ATOM 842 N N . ALA A 1 115 ? 4.934 -26.594 -20.203 1 98.06 115 ALA A N 1
ATOM 843 C CA . ALA A 1 115 ? 5.98 -25.984 -19.375 1 98.06 115 ALA A CA 1
ATOM 844 C C . ALA A 1 115 ? 7.359 -26.5 -19.797 1 98.06 115 ALA A C 1
ATOM 846 O O . ALA A 1 115 ? 8.32 -25.719 -19.844 1 98.06 115 ALA A O 1
ATOM 847 N N . GLU A 1 116 ? 7.48 -27.766 -20.031 1 98.38 116 GLU A N 1
ATOM 848 C CA . GLU A 1 116 ? 8.742 -28.344 -20.484 1 98.38 116 GLU A CA 1
ATOM 849 C C . GLU A 1 116 ? 9.188 -27.703 -21.812 1 98.38 116 GLU A C 1
ATOM 851 O O . GLU A 1 116 ? 10.367 -27.406 -21.984 1 98.38 116 GLU A O 1
ATOM 856 N N . ALA A 1 117 ? 8.234 -27.578 -22.656 1 98.69 117 ALA A N 1
ATOM 857 C CA . ALA A 1 117 ? 8.523 -26.922 -23.938 1 98.69 117 ALA A CA 1
ATOM 858 C C . ALA A 1 117 ? 9.016 -25.484 -23.719 1 98.69 117 ALA A C 1
ATOM 860 O O . ALA A 1 117 ? 9.922 -25.016 -24.406 1 98.69 117 ALA A O 1
ATOM 861 N N . MET A 1 118 ? 8.461 -24.797 -22.812 1 98.69 118 MET A N 1
ATOM 862 C CA . MET A 1 118 ? 8.852 -23.422 -22.516 1 98.69 118 MET A CA 1
ATOM 863 C C . MET A 1 118 ? 10.258 -23.359 -21.922 1 98.69 118 MET A C 1
ATOM 865 O O . MET A 1 118 ? 11.008 -22.422 -22.188 1 98.69 118 MET A O 1
ATOM 869 N N . VAL A 1 119 ? 10.625 -24.328 -21.109 1 98.69 119 VAL A N 1
ATOM 870 C CA . VAL A 1 119 ? 11.977 -24.406 -20.562 1 98.69 119 VAL A CA 1
ATOM 871 C C . VAL A 1 119 ? 12.977 -24.609 -21.703 1 98.69 119 VAL A C 1
ATOM 873 O O . VAL A 1 119 ? 14.086 -24.078 -21.672 1 98.69 119 VAL A O 1
ATOM 876 N N . GLU A 1 120 ? 12.602 -25.453 -22.672 1 98.62 120 GLU A N 1
ATOM 877 C CA . GLU A 1 120 ? 13.461 -25.625 -23.828 1 98.62 120 GLU A CA 1
ATOM 878 C C . GLU A 1 120 ? 13.672 -24.312 -24.578 1 98.62 120 GLU A C 1
ATOM 880 O O . GLU A 1 120 ? 14.766 -24.031 -25.062 1 98.62 120 GLU A O 1
ATOM 885 N N . LEU A 1 121 ? 12.609 -23.516 -24.688 1 98.56 121 LEU A N 1
ATOM 886 C CA . LEU A 1 121 ? 12.734 -22.188 -25.281 1 98.56 121 LEU A CA 1
ATOM 887 C C . LEU A 1 121 ? 13.703 -21.328 -24.484 1 98.56 121 LEU A C 1
ATOM 889 O O . LEU A 1 121 ? 14.508 -20.594 -25.047 1 98.56 121 LEU A O 1
ATOM 893 N N . GLU A 1 122 ? 13.602 -21.375 -23.188 1 98.44 122 GLU A N 1
ATOM 894 C CA . GLU A 1 122 ? 14.516 -20.656 -22.312 1 98.44 122 GLU A CA 1
ATOM 895 C C . GLU A 1 122 ? 15.969 -21.016 -22.609 1 98.44 122 GLU A C 1
ATOM 897 O O . GLU A 1 122 ? 16.828 -20.125 -22.688 1 98.44 122 GLU A O 1
ATOM 902 N N . LYS A 1 123 ? 16.266 -22.297 -22.797 1 98.12 123 LYS A N 1
ATOM 903 C CA . LYS A 1 123 ? 17.625 -22.766 -23.125 1 98.12 123 LYS A CA 1
ATOM 904 C C . LYS A 1 123 ? 18.062 -22.25 -24.484 1 98.12 123 LYS A C 1
ATOM 906 O O . LYS A 1 123 ? 19.203 -21.812 -24.656 1 98.12 123 LYS A O 1
ATOM 911 N N . GLN A 1 124 ? 17.172 -22.312 -25.375 1 98.19 124 GLN A N 1
ATOM 912 C CA . GLN A 1 124 ? 17.469 -21.953 -26.766 1 98.19 124 GLN A CA 1
ATOM 913 C C . GLN A 1 124 ? 17.797 -20.469 -26.891 1 98.19 124 GLN A C 1
ATOM 915 O O . GLN A 1 124 ? 18.703 -20.094 -27.609 1 98.19 124 GLN A O 1
ATOM 920 N N . TYR A 1 125 ? 17.094 -19.609 -26.172 1 97.94 125 TYR A N 1
ATOM 921 C CA . TYR A 1 125 ? 17.188 -18.156 -26.375 1 97.94 125 TYR A CA 1
ATOM 922 C C . TYR A 1 125 ? 17.891 -17.484 -25.203 1 97.94 125 TYR A C 1
ATOM 924 O O . TYR A 1 125 ? 18.125 -16.281 -25.219 1 97.94 125 TYR A O 1
ATOM 932 N N . GLY A 1 126 ? 18.312 -18.203 -24.156 1 95.5 126 GLY A N 1
ATOM 933 C CA . GLY A 1 126 ? 18.75 -17.688 -22.875 1 95.5 126 GLY A CA 1
ATOM 934 C C . GLY A 1 126 ? 20.047 -16.922 -22.953 1 95.5 126 GLY A C 1
ATOM 935 O O . GLY A 1 126 ? 20.406 -16.188 -22.031 1 95.5 126 GLY A O 1
ATOM 936 N N . ASP A 1 127 ? 20.797 -17.062 -24.016 1 93.31 127 ASP A N 1
ATOM 937 C CA . ASP A 1 127 ? 22.047 -16.328 -24.188 1 93.31 127 ASP A CA 1
ATOM 938 C C . ASP A 1 127 ? 21.781 -14.875 -24.547 1 93.31 127 ASP A C 1
ATOM 940 O O . ASP A 1 127 ? 22.625 -14.008 -24.328 1 93.31 127 ASP A O 1
ATOM 944 N N . GLN A 1 128 ? 20.609 -14.594 -25.078 1 96 128 GLN A N 1
ATOM 945 C CA . GLN A 1 128 ? 20.344 -13.266 -25.625 1 96 128 GLN A CA 1
ATOM 946 C C . GLN A 1 128 ? 19.156 -12.609 -24.922 1 96 128 GLN A C 1
ATOM 948 O O . GLN A 1 128 ? 19.062 -11.383 -24.844 1 96 128 GLN A O 1
ATOM 953 N N . LEU A 1 129 ? 18.281 -13.414 -24.469 1 98.25 129 LEU A N 1
ATOM 954 C CA . LEU A 1 129 ? 17.016 -12.883 -23.969 1 98.25 129 LEU A CA 1
ATOM 955 C C . LEU A 1 129 ? 16.766 -13.359 -22.531 1 98.25 129 LEU A C 1
ATOM 957 O O . LEU A 1 129 ? 17.172 -14.461 -22.156 1 98.25 129 LEU A O 1
ATOM 961 N N . VAL A 1 130 ? 16.062 -12.508 -21.797 1 98.38 130 VAL A N 1
ATOM 962 C CA . VAL A 1 130 ? 15.672 -12.844 -20.438 1 98.38 130 VAL A CA 1
ATOM 963 C C . VAL A 1 130 ? 14.258 -13.43 -20.438 1 98.38 130 VAL A C 1
ATOM 965 O O . VAL A 1 130 ? 13.344 -12.867 -21.047 1 98.38 130 VAL A O 1
ATOM 968 N N . THR A 1 131 ? 14.094 -14.633 -19.875 1 98.62 131 THR A N 1
ATOM 969 C CA . THR A 1 131 ? 12.797 -15.227 -19.594 1 98.62 131 THR A CA 1
ATOM 970 C C . THR A 1 131 ? 12.547 -15.297 -18.078 1 98.62 131 THR A C 1
ATOM 972 O O . THR A 1 131 ? 13.453 -15.602 -17.312 1 98.62 131 THR A O 1
ATOM 975 N N . ALA A 1 132 ? 11.305 -14.938 -17.656 1 98.5 132 ALA A N 1
ATOM 976 C CA . ALA A 1 132 ? 10.992 -14.875 -16.234 1 98.5 132 ALA A CA 1
ATOM 977 C C . ALA A 1 132 ? 9.547 -15.297 -15.977 1 98.5 132 ALA A C 1
ATOM 979 O O . ALA A 1 132 ? 8.711 -15.258 -16.891 1 98.5 132 ALA A O 1
ATOM 980 N N . VAL A 1 133 ? 9.25 -15.766 -14.75 1 98.31 133 VAL A N 1
ATOM 981 C CA . VAL A 1 133 ? 7.902 -16.094 -14.289 1 98.31 133 VAL A CA 1
ATOM 982 C C . VAL A 1 133 ? 7.48 -15.109 -13.195 1 98.31 133 VAL A C 1
ATOM 984 O O . VAL A 1 133 ? 8.289 -14.742 -12.336 1 98.31 133 VAL A O 1
ATOM 987 N N . GLY A 1 134 ? 6.227 -14.734 -13.242 1 97.25 134 GLY A N 1
ATOM 988 C CA . GLY A 1 134 ? 5.695 -13.688 -12.383 1 97.25 134 GLY A CA 1
ATOM 989 C C . GLY A 1 134 ? 5.297 -14.188 -11.008 1 97.25 134 GLY A C 1
ATOM 990 O O . GLY A 1 134 ? 4.109 -14.297 -10.695 1 97.25 134 GLY A O 1
ATOM 991 N N . TYR A 1 135 ? 6.246 -14.492 -10.047 1 96.62 135 TYR A N 1
ATOM 992 C CA . TYR A 1 135 ? 5.988 -14.75 -8.633 1 96.62 135 TYR A CA 1
ATOM 993 C C . TYR A 1 135 ? 6.172 -13.484 -7.809 1 96.62 135 TYR A C 1
ATOM 995 O O . TYR A 1 135 ? 7.285 -13.164 -7.391 1 96.62 135 TYR A O 1
ATOM 1003 N N . THR A 1 136 ? 5.082 -12.828 -7.465 1 95.94 136 THR A N 1
ATOM 1004 C CA . THR A 1 136 ? 5.164 -11.5 -6.863 1 95.94 136 THR A CA 1
ATOM 1005 C C . THR A 1 136 ? 5.324 -11.609 -5.348 1 95.94 136 THR A C 1
ATOM 1007 O O . THR A 1 136 ? 5.965 -10.758 -4.727 1 95.94 136 THR A O 1
ATOM 1010 N N . VAL A 1 137 ? 4.789 -12.688 -4.688 1 96 137 VAL A N 1
ATOM 1011 C CA . VAL A 1 137 ? 4.758 -12.789 -3.232 1 96 137 VAL A CA 1
ATOM 1012 C C . VAL A 1 137 ? 6.184 -12.859 -2.688 1 96 137 VAL A C 1
ATOM 1014 O O . VAL A 1 137 ? 6.473 -12.32 -1.615 1 96 137 VAL A O 1
ATOM 1017 N N . ARG A 1 138 ? 7.039 -13.445 -3.441 1 95.19 138 ARG A N 1
ATOM 1018 C CA . ARG A 1 138 ? 8.414 -13.633 -2.994 1 95.19 138 ARG A CA 1
ATOM 1019 C C . ARG A 1 138 ? 9.133 -12.297 -2.844 1 95.19 138 ARG A C 1
ATOM 1021 O O . ARG A 1 138 ? 10.219 -12.234 -2.268 1 95.19 138 ARG A O 1
ATOM 1028 N N . ARG A 1 139 ? 8.508 -11.227 -3.359 1 96.56 139 ARG A N 1
ATOM 1029 C CA . ARG A 1 139 ? 9.094 -9.891 -3.295 1 96.56 139 ARG A CA 1
ATOM 1030 C C . ARG A 1 139 ? 8.75 -9.211 -1.978 1 96.56 139 ARG A C 1
ATOM 1032 O O . ARG A 1 139 ? 9.344 -8.18 -1.632 1 96.56 139 ARG A O 1
ATOM 1039 N N . THR A 1 140 ? 7.836 -9.742 -1.181 1 97 140 THR A N 1
ATOM 1040 C CA . THR A 1 140 ? 7.301 -9.117 0.022 1 97 140 THR A CA 1
ATOM 1041 C C . THR A 1 140 ? 8.414 -8.852 1.031 1 97 140 THR A C 1
ATOM 1043 O O . THR A 1 140 ? 9.109 -9.773 1.462 1 97 140 THR A O 1
ATOM 1046 N N . PRO A 1 141 ? 8.586 -7.602 1.496 1 96.94 141 PRO A N 1
ATOM 1047 C CA . PRO A 1 141 ? 9.688 -7.246 2.396 1 96.94 141 PRO A CA 1
ATOM 1048 C C . PRO A 1 141 ? 9.703 -8.086 3.67 1 96.94 141 PRO A C 1
ATOM 1050 O O . PRO A 1 141 ? 10.75 -8.617 4.055 1 96.94 141 PRO A O 1
ATOM 1053 N N . ALA A 1 142 ? 8.578 -8.281 4.32 1 97.19 142 ALA A N 1
ATOM 1054 C CA . ALA A 1 142 ? 8.508 -9.055 5.559 1 97.19 142 ALA A CA 1
ATOM 1055 C C . ALA A 1 142 ? 9.016 -10.477 5.344 1 97.19 142 ALA A C 1
ATOM 1057 O O . ALA A 1 142 ? 9.742 -11.016 6.18 1 97.19 142 ALA A O 1
ATOM 1058 N N . LEU A 1 143 ? 8.664 -11.07 4.219 1 97.56 143 LEU A N 1
ATOM 1059 C CA . LEU A 1 143 ? 9.086 -12.438 3.926 1 97.56 143 LEU A CA 1
ATOM 1060 C C . LEU A 1 143 ? 10.578 -12.484 3.613 1 97.56 143 LEU A C 1
ATOM 1062 O O . LEU A 1 143 ? 11.25 -13.469 3.938 1 97.56 143 LEU A O 1
ATOM 1066 N N . ASN A 1 144 ? 11.086 -11.438 2.99 1 97.56 144 ASN A N 1
ATOM 1067 C CA . ASN A 1 144 ? 12.516 -11.383 2.717 1 97.56 144 ASN A CA 1
ATOM 1068 C C . ASN A 1 144 ? 13.328 -11.148 3.99 1 97.56 144 ASN A C 1
ATOM 1070 O O . ASN A 1 144 ? 14.484 -11.562 4.082 1 97.56 144 ASN A O 1
ATOM 1074 N N . ALA A 1 145 ? 12.727 -10.438 4.996 1 97.56 145 ALA A N 1
ATOM 1075 C CA . ALA A 1 145 ? 13.367 -10.344 6.309 1 97.56 145 ALA A CA 1
ATOM 1076 C C . ALA A 1 145 ? 13.547 -11.727 6.93 1 97.56 145 ALA A C 1
ATOM 1078 O O . ALA A 1 145 ? 14.609 -12.031 7.477 1 97.56 145 ALA A O 1
ATOM 1079 N N . LEU A 1 146 ? 12.523 -12.555 6.844 1 97.06 146 LEU A N 1
ATOM 1080 C CA . LEU A 1 146 ? 12.586 -13.914 7.379 1 97.06 146 LEU A CA 1
ATOM 1081 C C . LEU A 1 146 ? 13.594 -14.758 6.602 1 97.06 146 LEU A C 1
ATOM 1083 O O . LEU A 1 146 ? 14.375 -15.492 7.199 1 97.06 146 LEU A O 1
ATOM 1087 N N . LYS A 1 147 ? 13.531 -14.641 5.293 1 97.12 147 LYS A N 1
ATOM 1088 C CA . LYS A 1 147 ? 14.484 -15.367 4.453 1 97.12 147 LYS A CA 1
ATOM 1089 C C . LYS A 1 147 ? 15.922 -15.039 4.844 1 97.12 147 LYS A C 1
ATOM 1091 O O . LYS A 1 147 ? 16.766 -15.938 4.961 1 97.12 147 LYS A O 1
ATOM 1096 N N . LYS A 1 148 ? 16.188 -13.758 5.02 1 96.81 148 LYS A N 1
ATOM 1097 C CA . LYS A 1 148 ? 17.516 -13.312 5.41 1 96.81 148 LYS A CA 1
ATOM 1098 C C . LYS A 1 148 ? 17.953 -13.961 6.723 1 96.81 148 LYS A C 1
ATOM 1100 O O . LYS A 1 148 ? 19.094 -14.43 6.844 1 96.81 148 LYS A O 1
ATOM 1105 N N . LYS A 1 149 ? 17.094 -14.023 7.746 1 96.38 149 LYS A N 1
ATOM 1106 C CA . LYS A 1 149 ? 17.406 -14.625 9.039 1 96.38 149 LYS A CA 1
ATOM 1107 C C . LYS A 1 149 ? 17.703 -16.109 8.906 1 96.38 149 LYS A C 1
ATOM 1109 O O . LYS A 1 149 ? 18.578 -16.641 9.586 1 96.38 149 LYS A O 1
ATOM 1114 N N . ILE A 1 150 ? 16.984 -16.766 8 1 96.12 150 ILE A N 1
ATOM 1115 C CA . ILE A 1 150 ? 17.172 -18.188 7.789 1 96.12 150 ILE A CA 1
ATOM 1116 C C . ILE A 1 150 ? 18.484 -18.438 7.051 1 96.12 150 ILE A C 1
ATOM 1118 O O . 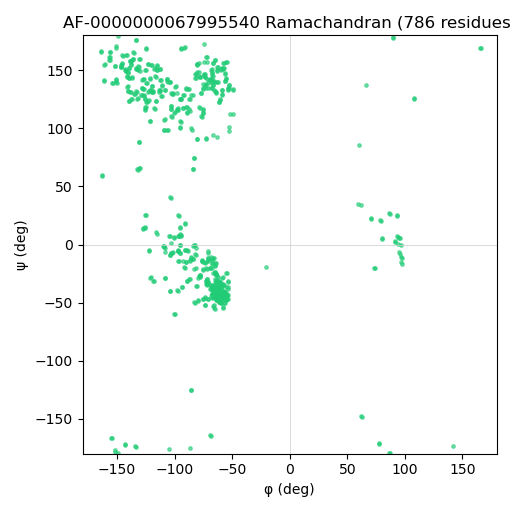ILE A 1 150 ? 19.281 -19.297 7.453 1 96.12 150 ILE A O 1
ATOM 1122 N N . THR A 1 151 ? 18.734 -17.672 6.016 1 95.12 151 THR A N 1
ATOM 1123 C CA . THR A 1 151 ? 19.891 -17.859 5.148 1 95.12 151 THR A CA 1
ATOM 1124 C C . THR A 1 151 ? 21.188 -17.562 5.902 1 95.12 151 THR A C 1
ATOM 1126 O O . THR A 1 151 ? 22.188 -18.25 5.703 1 95.12 151 THR A O 1
ATOM 1129 N N . ASN A 1 152 ? 21.141 -16.562 6.805 1 95.62 152 ASN A N 1
ATOM 1130 C CA . ASN A 1 152 ? 22.359 -16.188 7.504 1 95.62 152 ASN A CA 1
ATOM 1131 C C . ASN A 1 152 ? 22.547 -16.984 8.781 1 95.62 152 ASN A C 1
ATOM 1133 O O . ASN A 1 152 ? 23.531 -16.812 9.5 1 95.62 152 ASN A O 1
ATOM 1137 N N . GLY A 1 153 ? 21.578 -17.812 9.141 1 94.5 153 GLY A N 1
ATOM 1138 C CA . GLY A 1 153 ? 21.734 -18.734 10.266 1 94.5 153 GLY A CA 1
ATOM 1139 C C . GLY A 1 153 ? 21.172 -18.172 11.555 1 94.5 153 GLY A C 1
ATOM 1140 O O . GLY A 1 153 ? 21.094 -18.891 12.562 1 94.5 153 GLY A O 1
ATOM 1141 N N . ASP A 1 154 ? 20.734 -16.906 11.586 1 95 154 ASP A N 1
ATOM 1142 C CA . ASP A 1 154 ? 20.234 -16.25 12.789 1 95 154 ASP A CA 1
ATOM 1143 C C . ASP A 1 154 ? 18.953 -16.922 13.289 1 95 154 ASP A C 1
ATOM 1145 O O . ASP A 1 154 ? 18.688 -16.938 14.492 1 95 154 ASP A O 1
ATOM 1149 N N . PHE A 1 155 ? 18.203 -17.578 12.398 1 95 155 PHE A N 1
ATOM 1150 C CA . PHE A 1 155 ? 16.969 -18.25 12.758 1 95 155 PHE A CA 1
ATOM 1151 C C . PHE A 1 155 ? 17.234 -19.578 13.43 1 95 155 PHE A C 1
ATOM 1153 O O . PHE A 1 155 ? 16.438 -20.062 14.234 1 95 155 PHE A O 1
ATOM 1160 N N . GLY A 1 156 ? 18.391 -20.188 13.133 1 94 156 GLY A N 1
ATOM 1161 C CA . GLY A 1 156 ? 18.656 -21.562 13.523 1 94 156 GLY A CA 1
ATOM 1162 C C . GLY A 1 156 ? 17.969 -22.578 12.633 1 94 156 GLY A C 1
ATOM 1163 O O . GLY A 1 156 ? 17.438 -22.234 11.57 1 94 156 GLY A O 1
ATOM 1164 N N . PRO A 1 157 ? 18.016 -23.828 13.031 1 94.25 157 PRO A N 1
ATOM 1165 C CA . PRO A 1 157 ? 17.391 -24.859 12.211 1 94.25 157 PRO A CA 1
ATOM 1166 C C . PRO A 1 157 ? 15.867 -24.703 12.133 1 94.25 157 PRO A C 1
ATOM 1168 O O . PRO A 1 157 ? 15.227 -24.344 13.125 1 94.25 157 PRO A O 1
ATOM 1171 N N . VAL A 1 158 ? 15.289 -24.953 10.93 1 96.56 158 VAL A N 1
ATOM 1172 C CA . VAL A 1 158 ? 13.844 -24.922 10.742 1 96.56 158 VAL A CA 1
ATOM 1173 C C . VAL A 1 158 ? 13.281 -26.328 10.875 1 96.56 158 VAL A C 1
ATOM 1175 O O . VAL A 1 158 ? 13.742 -27.266 10.211 1 96.56 158 VAL A O 1
ATOM 1178 N N . ALA A 1 159 ? 12.281 -26.469 11.789 1 94.56 159 ALA A N 1
ATOM 1179 C CA . ALA A 1 159 ? 11.641 -27.766 11.992 1 94.56 159 ALA A CA 1
ATOM 1180 C C . ALA A 1 159 ? 10.391 -27.906 11.125 1 94.56 159 ALA A C 1
ATOM 1182 O O . ALA A 1 159 ? 10.102 -28.984 10.594 1 94.56 159 ALA A O 1
ATOM 1183 N N . GLY A 1 160 ? 9.719 -26.859 10.984 1 96.12 160 GLY A N 1
ATOM 1184 C CA . GLY A 1 160 ? 8.453 -26.969 10.273 1 96.12 160 GLY A CA 1
ATOM 1185 C C . GLY A 1 160 ? 7.996 -25.656 9.656 1 96.12 160 GLY A C 1
ATOM 1186 O O . GLY A 1 160 ? 8.523 -24.594 9.992 1 96.12 160 GLY A O 1
ATOM 1187 N N . PHE A 1 161 ? 7.098 -25.75 8.719 1 97.62 161 PHE A N 1
ATOM 1188 C CA . PHE A 1 161 ? 6.477 -24.672 7.953 1 97.62 161 PHE A CA 1
ATOM 1189 C C . PHE A 1 161 ? 4.988 -24.938 7.762 1 97.62 161 PHE A C 1
ATOM 1191 O O . PHE A 1 161 ? 4.598 -26.016 7.309 1 97.62 161 PHE A O 1
ATOM 1198 N N . ILE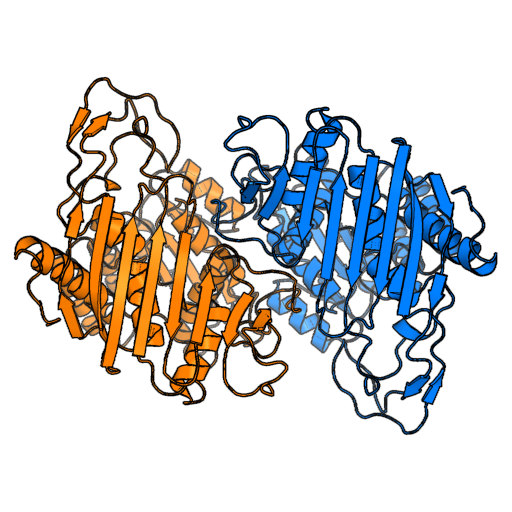 A 1 162 ? 4.141 -24 8.195 1 96.19 162 ILE A N 1
ATOM 1199 C CA . ILE A 1 162 ? 2.695 -24.109 8.055 1 96.19 162 ILE A CA 1
ATOM 1200 C C . ILE A 1 162 ? 2.18 -23 7.141 1 96.19 162 ILE A C 1
ATOM 1202 O O . ILE A 1 162 ? 2.441 -21.812 7.379 1 96.19 162 ILE A O 1
ATOM 1206 N N . SER A 1 163 ? 1.503 -23.359 6.102 1 97.62 163 SER A N 1
ATOM 1207 C CA . SER A 1 163 ? 0.928 -22.359 5.199 1 97.62 163 SER A CA 1
ATOM 1208 C C . SER A 1 163 ? -0.554 -22.625 4.957 1 97.62 163 SER A C 1
ATOM 1210 O O . SER A 1 163 ? -0.96 -23.781 4.762 1 97.62 163 SER A O 1
ATOM 1212 N N . THR A 1 164 ? -1.326 -21.609 5.031 1 95.81 164 THR A N 1
ATOM 1213 C CA . THR A 1 164 ? -2.699 -21.625 4.539 1 95.81 164 THR A CA 1
ATOM 1214 C C . THR A 1 164 ? -2.895 -20.547 3.473 1 95.81 164 THR A C 1
ATOM 1216 O O . THR A 1 164 ? -2.283 -19.484 3.539 1 95.81 164 THR A O 1
ATOM 1219 N N . TYR A 1 165 ? -3.625 -20.797 2.529 1 97.81 165 TYR A N 1
ATOM 1220 C CA . TYR A 1 165 ? -4.176 -19.828 1.598 1 97.81 165 TYR A CA 1
ATOM 1221 C C . TYR A 1 165 ? -5.68 -20.031 1.422 1 97.81 165 TYR A C 1
ATOM 1223 O O . TYR A 1 165 ? -6.113 -20.734 0.515 1 97.81 165 TYR A O 1
ATOM 1231 N N . LEU A 1 166 ? -6.465 -19.406 2.25 1 95.5 166 LEU A N 1
ATOM 1232 C CA . LEU A 1 166 ? -7.918 -19.531 2.309 1 95.5 166 LEU A CA 1
ATOM 1233 C C . LEU A 1 166 ? -8.594 -18.328 1.668 1 95.5 166 LEU A C 1
ATOM 1235 O O . LEU A 1 166 ? -8.383 -17.188 2.092 1 95.5 166 LEU A O 1
ATOM 1239 N N . CYS A 1 167 ? -9.297 -18.531 0.628 1 95.19 167 CYS A N 1
ATOM 1240 C CA . CYS A 1 167 ? -10.062 -17.5 -0.074 1 95.19 167 CYS A CA 1
ATOM 1241 C C . CYS A 1 167 ? -11.523 -17.906 -0.199 1 95.19 167 CYS A C 1
ATOM 1243 O O . CYS A 1 167 ? -11.883 -19.062 0.055 1 95.19 167 CYS A O 1
ATOM 1245 N N . ASP A 1 168 ? -12.367 -16.938 -0.617 1 94.06 168 ASP A N 1
ATOM 1246 C CA . ASP A 1 168 ? -13.797 -17.234 -0.651 1 94.06 168 ASP A CA 1
ATOM 1247 C C . ASP A 1 168 ? -14.391 -16.906 -2.02 1 94.06 168 ASP A C 1
ATOM 1249 O O . ASP A 1 168 ? -15.609 -16.875 -2.18 1 94.06 168 ASP A O 1
ATOM 1253 N N . TYR A 1 169 ? -13.578 -16.688 -3.051 1 89.38 169 TYR A N 1
ATOM 1254 C CA . TYR A 1 169 ? -14.078 -16.25 -4.348 1 89.38 169 TYR A CA 1
ATOM 1255 C C . TYR A 1 169 ? -14.844 -17.375 -5.043 1 89.38 169 TYR A C 1
ATOM 1257 O O . TYR A 1 169 ? -15.555 -17.125 -6.023 1 89.38 169 TYR A O 1
ATOM 1265 N N . GLY A 1 170 ? -14.727 -18.594 -4.582 1 91.31 170 GLY A N 1
ATOM 1266 C CA . GLY A 1 170 ? -15.453 -19.703 -5.164 1 91.31 170 GLY A CA 1
ATOM 1267 C C . GLY A 1 170 ? -16.688 -20.094 -4.375 1 91.31 170 GLY A C 1
ATOM 1268 O O . GLY A 1 170 ? -17.375 -21.062 -4.711 1 91.31 170 GLY A O 1
ATOM 1269 N N . THR A 1 171 ? -17.047 -19.328 -3.346 1 91.19 171 THR A N 1
ATOM 1270 C CA . THR A 1 171 ? -18.125 -19.703 -2.438 1 91.19 171 THR A CA 1
ATOM 1271 C C . THR A 1 171 ? -19.484 -19.422 -3.066 1 91.19 171 THR A C 1
ATOM 1273 O O . THR A 1 171 ? -20.484 -20.078 -2.73 1 91.19 171 THR A O 1
ATOM 1276 N N . ASP A 1 172 ? -19.516 -18.422 -3.979 1 88.06 172 ASP A N 1
ATOM 1277 C CA . ASP A 1 172 ? -20.797 -18.016 -4.555 1 88.06 172 ASP A CA 1
ATOM 1278 C C . ASP A 1 172 ? -21.281 -19.031 -5.59 1 88.06 172 ASP A C 1
ATOM 1280 O O . ASP A 1 172 ? -20.75 -19.078 -6.703 1 88.06 172 ASP A O 1
ATOM 1284 N N . THR A 1 173 ? -22.297 -19.688 -5.332 1 83.56 173 THR A N 1
ATOM 1285 C CA . THR A 1 173 ? -22.812 -20.719 -6.215 1 83.56 173 THR A CA 1
ATOM 1286 C C . THR A 1 173 ? -23.531 -20.109 -7.414 1 83.56 173 THR A C 1
ATOM 1288 O O . THR A 1 173 ? -23.797 -20.797 -8.406 1 83.56 173 THR A O 1
ATOM 1291 N N . ASP A 1 174 ? -23.797 -18.797 -7.262 1 81.62 174 ASP A N 1
ATOM 1292 C CA . ASP A 1 174 ? -24.453 -18.125 -8.367 1 81.62 174 ASP A CA 1
ATOM 1293 C C . ASP A 1 174 ? -23.438 -17.516 -9.336 1 81.62 174 ASP A C 1
ATOM 1295 O O . ASP A 1 174 ? -23.812 -17 -10.391 1 81.62 174 ASP A O 1
ATOM 1299 N N . ALA A 1 175 ? -22.172 -17.625 -8.953 1 83.69 175 ALA A N 1
ATOM 1300 C CA . ALA A 1 175 ? -21.141 -17.234 -9.914 1 83.69 175 ALA A CA 1
ATOM 1301 C C . ALA A 1 175 ? -21.031 -18.234 -11.055 1 83.69 175 ALA A C 1
ATOM 1303 O O . ALA A 1 175 ? -21.062 -19.453 -10.836 1 83.69 175 ALA A O 1
ATOM 1304 N N . PRO A 1 176 ? -20.875 -17.766 -12.234 1 87.06 176 PRO A N 1
ATOM 1305 C CA . PRO A 1 176 ? -20.938 -18.641 -13.391 1 87.06 176 PRO A CA 1
ATOM 1306 C C . PRO A 1 176 ? -19.719 -19.547 -13.523 1 87.06 176 PRO A C 1
ATOM 1308 O O . PRO A 1 176 ? -18.656 -19.234 -12.977 1 87.06 176 PRO A O 1
ATOM 1311 N N . MET A 1 177 ? -19.953 -20.609 -14.32 1 89.81 177 MET A N 1
ATOM 1312 C CA . MET A 1 177 ? -18.859 -21.469 -14.766 1 89.81 177 MET A CA 1
ATOM 1313 C C . MET A 1 177 ? -17.891 -20.688 -15.656 1 89.81 177 MET A C 1
ATOM 1315 O O . MET A 1 177 ? -18.328 -19.922 -16.516 1 89.81 177 MET A O 1
ATOM 1319 N N . THR A 1 178 ? -16.578 -20.797 -15.375 1 84.06 178 THR A N 1
ATOM 1320 C CA . THR A 1 178 ? -15.508 -20.219 -16.203 1 84.06 178 THR A CA 1
ATOM 1321 C C . THR A 1 178 ? -14.398 -21.25 -16.422 1 84.06 178 THR A C 1
ATOM 1323 O O . THR A 1 178 ? -14.469 -22.375 -15.93 1 84.06 178 THR A O 1
ATOM 1326 N N . TRP A 1 179 ? -13.422 -20.859 -17.234 1 79.44 179 TRP A N 1
ATOM 1327 C CA . TRP A 1 179 ? -12.281 -21.734 -17.516 1 79.44 179 TRP A CA 1
ATOM 1328 C C . TRP A 1 179 ? -11.609 -22.172 -16.219 1 79.44 179 TRP A C 1
ATOM 1330 O O . TRP A 1 179 ? -11.039 -23.266 -16.141 1 79.44 179 TRP A O 1
ATOM 1340 N N . ARG A 1 180 ? -11.742 -21.422 -15.164 1 83.31 180 ARG A N 1
ATOM 1341 C CA . ARG A 1 180 ? -11.07 -21.641 -13.883 1 83.31 180 ARG A CA 1
ATOM 1342 C C . ARG A 1 180 ? -11.578 -22.906 -13.211 1 83.31 180 ARG A C 1
ATOM 1344 O O . ARG A 1 180 ? -10.867 -23.516 -12.406 1 83.31 180 ARG A O 1
ATOM 1351 N N . TYR A 1 181 ? -12.805 -23.375 -13.633 1 90.06 181 TYR A N 1
ATOM 1352 C CA . TYR A 1 181 ? -13.445 -24.484 -12.961 1 90.06 181 TYR A CA 1
ATOM 1353 C C . TYR A 1 181 ? -13.422 -25.734 -13.828 1 90.06 181 TYR A C 1
ATOM 1355 O O . TYR A 1 181 ? -13.891 -26.797 -13.422 1 90.06 181 TYR A O 1
ATOM 1363 N N . ARG A 1 182 ? -13.016 -25.812 -15.07 1 86.06 182 ARG A N 1
ATOM 1364 C CA . ARG A 1 182 ? -13.125 -26.906 -16.031 1 86.06 182 ARG A CA 1
ATOM 1365 C C . ARG A 1 182 ? -11.883 -27.781 -16 1 86.06 182 ARG A C 1
ATOM 1367 O O . ARG A 1 182 ? -11.938 -28.953 -16.375 1 86.06 182 ARG A O 1
ATOM 1374 N N . GLY A 1 183 ? -10.828 -27.625 -15.539 1 86.62 183 GLY A N 1
ATOM 1375 C CA . GLY A 1 183 ? -9.602 -28.406 -15.562 1 86.62 183 GLY A CA 1
ATOM 1376 C C . GLY A 1 183 ? -9.648 -29.625 -14.672 1 86.62 183 GLY A C 1
ATOM 1377 O O . GLY A 1 183 ? -10.711 -29.984 -14.148 1 86.62 183 GLY A O 1
ATOM 1378 N N . GLY A 1 184 ? -8.578 -30.516 -14.766 1 91.12 184 GLY A N 1
ATOM 1379 C CA . GLY A 1 184 ? -8.477 -31.688 -13.93 1 91.12 184 GLY A CA 1
ATOM 1380 C C . GLY A 1 184 ? -7.805 -31.422 -12.594 1 91.12 184 GLY A C 1
ATOM 1381 O O . GLY A 1 184 ? -7.551 -30.266 -12.25 1 91.12 184 GLY A O 1
ATOM 1382 N N . PRO A 1 185 ? -7.617 -32.531 -11.875 1 93.38 185 PRO A N 1
ATOM 1383 C CA . PRO A 1 185 ? -6.949 -32.406 -10.578 1 93.38 185 PRO A CA 1
ATOM 1384 C C . PRO A 1 185 ? -5.652 -31.594 -10.664 1 93.38 185 PRO A C 1
ATOM 1386 O O . PRO A 1 185 ? -4.836 -31.844 -11.562 1 93.38 185 PRO A O 1
ATOM 1389 N N . GLY A 1 186 ? -5.5 -30.641 -9.711 1 93.94 186 GLY A N 1
ATOM 1390 C CA . GLY A 1 186 ? -4.305 -29.812 -9.68 1 93.94 186 GLY A CA 1
ATOM 1391 C C . GLY A 1 186 ? -4.488 -28.469 -10.367 1 93.94 186 GLY A C 1
ATOM 1392 O O . GLY A 1 186 ? -3.693 -27.547 -10.172 1 93.94 186 GLY A O 1
ATOM 1393 N N . SER A 1 187 ? -5.512 -28.328 -11.141 1 92.69 187 SER A N 1
ATOM 1394 C CA . SER A 1 187 ? -5.703 -27.109 -11.914 1 92.69 187 SER A CA 1
ATOM 1395 C C . SER A 1 187 ? -6.652 -26.141 -11.203 1 92.69 187 SER A C 1
ATOM 1397 O O . SER A 1 187 ? -6.895 -25.031 -11.68 1 92.69 187 SER A O 1
ATOM 1399 N N . GLY A 1 188 ? -7.246 -26.484 -10.125 1 94.5 188 GLY A N 1
ATOM 1400 C CA . GLY A 1 188 ? -8.164 -25.641 -9.375 1 94.5 188 GLY A CA 1
ATOM 1401 C C . GLY A 1 188 ? -7.457 -24.719 -8.398 1 94.5 188 GLY A C 1
ATOM 1402 O O . GLY A 1 188 ? -6.559 -23.969 -8.781 1 94.5 188 GLY A O 1
ATOM 1403 N N . ALA A 1 189 ? -7.867 -24.812 -7.117 1 95.62 189 ALA A N 1
ATOM 1404 C CA . ALA A 1 189 ? -7.277 -23.984 -6.074 1 95.62 189 ALA A CA 1
ATOM 1405 C C . ALA A 1 189 ? -5.777 -24.234 -5.949 1 95.62 189 ALA A C 1
ATOM 1407 O O . ALA A 1 189 ? -5.008 -23.312 -5.684 1 95.62 189 ALA A O 1
ATOM 1408 N N . LEU A 1 190 ? -5.398 -25.438 -6.105 1 96.06 190 LEU A N 1
ATOM 1409 C CA . LEU A 1 190 ? -3.988 -25.797 -6 1 96.06 190 LEU A CA 1
ATOM 1410 C C . LEU A 1 190 ? -3.166 -25.062 -7.055 1 96.06 190 LEU A C 1
ATOM 1412 O O . LEU A 1 190 ? -2.115 -24.5 -6.742 1 96.06 190 LEU A O 1
ATOM 1416 N N . GLY A 1 191 ? -3.57 -25.094 -8.266 1 93.69 191 GLY A N 1
ATOM 1417 C CA . GLY A 1 191 ? -2.867 -24.375 -9.312 1 93.69 191 GLY A CA 1
ATOM 1418 C C . GLY A 1 191 ? -2.936 -22.875 -9.156 1 93.69 191 GLY A C 1
ATOM 1419 O O . GLY A 1 191 ? -1.93 -22.188 -9.328 1 93.69 191 GLY A O 1
ATOM 1420 N N . ASP A 1 192 ? -4.078 -22.297 -8.836 1 92.38 192 ASP A N 1
ATOM 1421 C CA . ASP A 1 192 ? -4.336 -20.859 -8.781 1 92.38 192 ASP A CA 1
ATOM 1422 C C . ASP A 1 192 ? -3.678 -20.234 -7.559 1 92.38 192 ASP A C 1
ATOM 1424 O O . ASP A 1 192 ? -2.91 -19.281 -7.684 1 92.38 192 ASP A O 1
ATOM 1428 N N . LEU A 1 193 ? -3.943 -20.797 -6.414 1 95.44 193 LEU A N 1
ATOM 1429 C CA . LEU A 1 193 ? -3.48 -20.266 -5.141 1 95.44 193 LEU A CA 1
ATOM 1430 C C . LEU A 1 193 ? -2.207 -20.969 -4.68 1 95.44 193 LEU A C 1
ATOM 1432 O O . LEU A 1 193 ? -1.269 -20.312 -4.215 1 95.44 193 LEU A O 1
ATOM 1436 N N . GLY A 1 194 ? -2.188 -22.266 -4.902 1 96.44 194 GLY A N 1
ATOM 1437 C CA . GLY A 1 194 ? -1.091 -23.078 -4.406 1 96.44 194 GLY A CA 1
ATOM 1438 C C . GLY A 1 194 ? 0.247 -22.719 -5.023 1 96.44 194 GLY A C 1
ATOM 1439 O O . GLY A 1 194 ? 1.285 -22.812 -4.367 1 96.44 194 GLY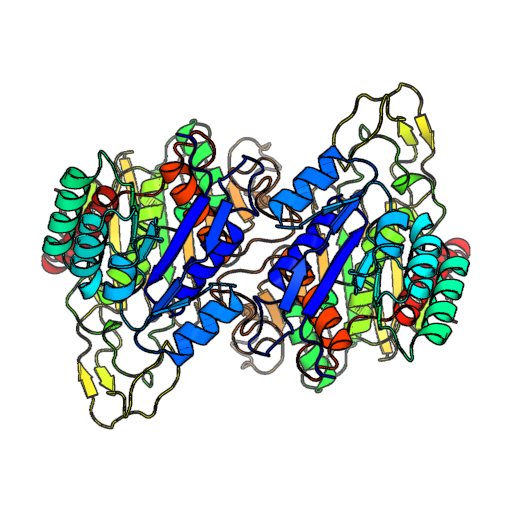 A O 1
ATOM 1440 N N . SER A 1 195 ? 0.238 -22.328 -6.266 1 95.44 195 SER A N 1
ATOM 1441 C CA . SER A 1 195 ? 1.483 -21.938 -6.926 1 95.44 195 SER A CA 1
ATOM 1442 C C . SER A 1 195 ? 2.201 -20.844 -6.16 1 95.44 195 SER A C 1
ATOM 1444 O O . SER A 1 195 ? 3.43 -20.844 -6.066 1 95.44 195 SER A O 1
ATOM 1446 N N . HIS A 1 196 ? 1.488 -19.906 -5.555 1 94.81 196 HIS A N 1
ATOM 1447 C CA . HIS A 1 196 ? 2.061 -18.844 -4.75 1 94.81 196 HIS A CA 1
ATOM 1448 C C . HIS A 1 196 ? 2.725 -19.391 -3.49 1 94.81 196 HIS A C 1
ATOM 1450 O O . HIS A 1 196 ? 3.887 -19.078 -3.211 1 94.81 196 HIS A O 1
ATOM 1456 N N . THR A 1 197 ? 1.95 -20.172 -2.783 1 96.81 197 THR A N 1
ATOM 1457 C CA . THR A 1 197 ? 2.414 -20.594 -1.464 1 96.81 197 THR A CA 1
ATOM 1458 C C . THR A 1 197 ? 3.541 -21.609 -1.584 1 96.81 197 THR A C 1
ATOM 1460 O O . THR A 1 197 ? 4.441 -21.656 -0.744 1 96.81 197 THR A O 1
ATOM 1463 N N . ILE A 1 198 ? 3.496 -22.438 -2.646 1 97.81 198 ILE A N 1
ATOM 1464 C CA . ILE A 1 198 ? 4.59 -23.375 -2.896 1 97.81 198 ILE A CA 1
ATOM 1465 C C . ILE A 1 198 ? 5.871 -22.609 -3.184 1 97.81 198 ILE A C 1
ATOM 1467 O O . ILE A 1 198 ? 6.922 -22.891 -2.607 1 97.81 198 ILE A O 1
ATOM 1471 N N . ASP A 1 199 ? 5.777 -21.625 -4.051 1 97.5 199 ASP A N 1
ATOM 1472 C CA . ASP A 1 199 ? 6.934 -20.781 -4.371 1 97.5 199 ASP A CA 1
ATOM 1473 C C . ASP A 1 199 ? 7.492 -20.125 -3.117 1 97.5 199 ASP A C 1
ATOM 1475 O O . ASP A 1 199 ? 8.703 -20.125 -2.889 1 97.5 199 ASP A O 1
ATOM 1479 N N . THR A 1 200 ? 6.648 -19.578 -2.297 1 96.88 200 THR A N 1
ATOM 1480 C CA . THR A 1 200 ? 7.09 -18.891 -1.09 1 96.88 200 THR A CA 1
ATOM 1481 C C . THR A 1 200 ? 7.73 -19.875 -0.111 1 96.88 200 THR A C 1
ATOM 1483 O O . THR A 1 200 ? 8.758 -19.562 0.497 1 96.88 200 THR A O 1
ATOM 1486 N N . GLY A 1 201 ? 7.086 -21 0.077 1 97.81 201 GLY A N 1
ATOM 1487 C CA . GLY A 1 201 ? 7.688 -22.031 0.919 1 97.81 201 GLY A CA 1
ATOM 1488 C C . GLY A 1 201 ? 9.094 -22.406 0.486 1 97.81 201 GLY A C 1
ATOM 1489 O O . GLY A 1 201 ? 9.984 -22.547 1.322 1 97.81 201 GLY A O 1
ATOM 1490 N N . GLU A 1 202 ? 9.266 -22.547 -0.804 1 97.88 202 GLU A N 1
ATOM 1491 C CA . GLU A 1 202 ? 10.57 -22.922 -1.331 1 97.88 202 GLU A CA 1
ATOM 1492 C C . GLU A 1 202 ? 11.578 -21.781 -1.194 1 97.88 202 GLU A C 1
ATOM 1494 O O . GLU A 1 202 ? 12.773 -22.016 -1.02 1 97.88 202 GLU A O 1
ATOM 1499 N N . GLN A 1 203 ? 11.125 -20.578 -1.28 1 96.12 203 GLN A N 1
ATOM 1500 C CA . GLN A 1 203 ? 11.992 -19.422 -1.063 1 96.12 203 GLN A CA 1
ATOM 1501 C C . GLN A 1 203 ? 12.586 -19.438 0.341 1 96.12 203 GLN A C 1
ATOM 1503 O O . GLN A 1 203 ? 13.727 -19.016 0.54 1 96.12 203 GLN A O 1
ATOM 1508 N N . LEU A 1 204 ? 11.836 -19.875 1.291 1 96.75 204 LEU A N 1
ATOM 1509 C CA . LEU A 1 204 ? 12.25 -19.828 2.688 1 96.75 204 LEU A CA 1
ATOM 1510 C C . LEU A 1 204 ? 13.016 -21.094 3.064 1 96.75 204 LEU A C 1
ATOM 1512 O O . LEU A 1 204 ? 13.938 -21.047 3.879 1 96.75 204 LEU A O 1
ATOM 1516 N N . ASN A 1 205 ? 12.672 -22.25 2.436 1 97.25 205 ASN A N 1
ATOM 1517 C CA . ASN A 1 205 ? 13.141 -23.531 2.982 1 97.25 205 ASN A CA 1
ATOM 1518 C C . ASN A 1 205 ? 13.945 -24.312 1.956 1 97.25 205 ASN A C 1
ATOM 1520 O O . ASN A 1 205 ? 14.523 -25.359 2.281 1 97.25 205 ASN A O 1
ATOM 1524 N N . GLY A 1 206 ? 14.031 -23.844 0.742 1 96.75 206 GLY A N 1
ATOM 1525 C CA . GLY A 1 206 ? 14.586 -24.625 -0.344 1 96.75 206 GLY A CA 1
ATOM 1526 C C . GLY A 1 206 ? 13.547 -25.453 -1.072 1 96.75 206 GLY A C 1
ATOM 1527 O O . GLY A 1 206 ? 12.383 -25.484 -0.674 1 96.75 206 GLY A O 1
ATOM 1528 N N . ARG A 1 207 ? 13.922 -26.172 -2.078 1 98 207 ARG A N 1
ATOM 1529 C CA . ARG A 1 207 ? 13 -26.875 -2.973 1 98 207 ARG A CA 1
ATOM 1530 C C . ARG A 1 207 ? 12.289 -28 -2.242 1 98 207 ARG A C 1
ATOM 1532 O O . ARG A 1 207 ? 12.867 -28.656 -1.371 1 98 207 ARG A O 1
ATOM 1539 N N . VAL A 1 208 ? 11.078 -28.234 -2.598 1 98.38 208 VAL A N 1
ATOM 1540 C CA . VAL A 1 208 ? 10.328 -29.406 -2.168 1 98.38 208 VAL A CA 1
ATOM 1541 C C . VAL A 1 208 ? 10.922 -30.656 -2.799 1 98.38 208 VAL A C 1
ATOM 1543 O O . VAL A 1 208 ? 11.156 -30.703 -4.008 1 98.38 208 VAL A O 1
ATOM 1546 N N . THR A 1 209 ? 11.109 -31.703 -2.031 1 98.12 209 THR A N 1
ATOM 1547 C CA . THR A 1 209 ? 11.719 -32.938 -2.541 1 98.12 209 THR A CA 1
ATOM 1548 C C . THR A 1 209 ? 10.68 -34.031 -2.654 1 98.12 209 THR A C 1
ATOM 1550 O O . THR A 1 209 ? 10.812 -34.938 -3.484 1 98.12 209 THR A O 1
ATOM 1553 N N . SER A 1 210 ? 9.695 -33.969 -1.824 1 98.44 210 SER A N 1
ATOM 1554 C CA . SER A 1 210 ? 8.617 -34.938 -1.878 1 98.44 210 SER A CA 1
ATOM 1555 C C . SER A 1 210 ? 7.344 -34.406 -1.248 1 98.44 210 SER A C 1
ATOM 1557 O O . SER A 1 210 ? 7.387 -33.438 -0.474 1 98.44 210 SER A O 1
ATOM 1559 N N . VAL A 1 211 ? 6.23 -35.031 -1.646 1 98.62 211 VAL A N 1
ATOM 1560 C CA . VAL A 1 211 ? 4.93 -34.656 -1.087 1 98.62 211 VAL A CA 1
ATOM 1561 C C . VAL A 1 211 ? 4.191 -35.938 -0.656 1 98.62 211 VAL A C 1
ATOM 1563 O O . VAL A 1 211 ? 4.465 -37.031 -1.166 1 98.62 211 VAL A O 1
ATOM 1566 N N . ARG A 1 212 ? 3.307 -35.875 0.285 1 97.88 212 ARG A N 1
ATOM 1567 C CA . ARG A 1 212 ? 2.469 -37 0.703 1 97.88 212 ARG A CA 1
ATOM 1568 C C . ARG A 1 212 ? 1.186 -36.5 1.362 1 97.88 212 ARG A C 1
ATOM 1570 O O . ARG A 1 212 ? 1.031 -35.312 1.616 1 97.88 212 ARG A O 1
ATOM 1577 N N . GLY A 1 213 ? 0.262 -37.438 1.485 1 95.56 213 GLY A N 1
ATOM 1578 C CA . GLY A 1 213 ? -0.96 -37.156 2.229 1 95.56 213 GLY A CA 1
ATOM 1579 C C . GLY A 1 213 ? -1.89 -36.188 1.525 1 95.56 213 GLY A C 1
ATOM 1580 O O . GLY A 1 213 ? -2.719 -35.531 2.168 1 95.56 213 GLY A O 1
ATOM 1581 N N . ALA A 1 214 ? -1.768 -36.062 0.279 1 97.38 214 ALA A N 1
ATOM 1582 C CA . ALA A 1 214 ? -2.537 -35.062 -0.452 1 97.38 214 ALA A CA 1
ATOM 1583 C C . ALA A 1 214 ? -4.008 -35.438 -0.534 1 97.38 214 ALA A C 1
ATOM 1585 O O . ALA A 1 214 ? -4.336 -36.625 -0.717 1 97.38 214 ALA A O 1
ATOM 1586 N N . TYR A 1 215 ? -4.863 -34.562 -0.294 1 95.94 215 TYR A N 1
ATOM 1587 C CA . TYR A 1 215 ? -6.301 -34.656 -0.504 1 95.94 215 TYR A CA 1
ATOM 1588 C C . TYR A 1 215 ? -6.812 -33.5 -1.357 1 95.94 215 TYR A C 1
ATOM 1590 O O . TYR A 1 215 ? -6.496 -32.344 -1.09 1 95.94 215 TYR A O 1
ATOM 1598 N N . LEU A 1 216 ? -7.496 -33.812 -2.447 1 97.25 216 LEU A N 1
ATOM 1599 C CA . LEU A 1 216 ? -8.188 -32.844 -3.277 1 97.25 216 LEU A CA 1
ATOM 1600 C C . LEU A 1 216 ? -9.703 -33 -3.178 1 97.25 216 LEU A C 1
ATOM 1602 O O . LEU A 1 216 ? -10.211 -34.125 -3.307 1 97.25 216 LEU A O 1
ATOM 1606 N N . SER A 1 217 ? -10.398 -31.922 -2.896 1 95 217 SER A N 1
ATOM 1607 C CA . SER A 1 217 ? -11.852 -32.031 -2.76 1 95 217 SER A CA 1
ATOM 1608 C C . SER A 1 217 ? -12.57 -30.938 -3.52 1 95 217 SER A C 1
ATOM 1610 O O . SER A 1 217 ? -12 -29.875 -3.775 1 95 217 SER A O 1
ATOM 1612 N N . THR A 1 218 ? -13.766 -31.234 -3.953 1 95.31 218 THR A N 1
ATOM 1613 C CA . THR A 1 218 ? -14.664 -30.312 -4.621 1 95.31 218 THR A CA 1
ATOM 1614 C C . THR A 1 218 ? -15.984 -30.188 -3.855 1 95.31 218 THR A C 1
ATOM 1616 O O . THR A 1 218 ? -16.797 -31.109 -3.873 1 95.31 218 THR A O 1
ATOM 1619 N N . THR A 1 219 ? -16.188 -29.094 -3.186 1 93.38 219 THR A N 1
ATOM 1620 C CA . THR A 1 219 ? -17.391 -28.828 -2.398 1 93.38 219 THR A CA 1
ATOM 1621 C C . THR A 1 219 ? -18.531 -28.375 -3.295 1 93.38 219 THR A C 1
ATOM 1623 O O . THR A 1 219 ? -19.672 -28.797 -3.117 1 93.38 219 THR A O 1
ATOM 1626 N N . ILE A 1 220 ? -18.25 -27.438 -4.16 1 93.56 220 ILE A N 1
ATOM 1627 C CA . ILE A 1 220 ? -19.219 -26.969 -5.152 1 93.56 220 ILE A CA 1
ATOM 1628 C C . ILE A 1 220 ? -19 -27.719 -6.469 1 93.56 220 ILE A C 1
ATOM 1630 O O . ILE A 1 220 ? -18.094 -27.391 -7.234 1 93.56 220 ILE A O 1
ATOM 1634 N N . THR A 1 221 ? -19.875 -28.641 -6.793 1 93.88 221 THR A N 1
ATOM 1635 C CA . THR A 1 221 ? -19.594 -29.656 -7.809 1 93.88 221 THR A CA 1
ATOM 1636 C C . THR A 1 221 ? -20.172 -29.234 -9.156 1 93.88 221 THR A C 1
ATOM 1638 O O . THR A 1 221 ? -19.844 -29.828 -10.188 1 93.88 221 THR A O 1
ATOM 1641 N N . GLU A 1 222 ? -21.047 -28.234 -9.125 1 94 222 GLU A N 1
ATOM 1642 C CA . GLU A 1 222 ? -21.641 -27.75 -10.359 1 94 222 GLU A CA 1
ATOM 1643 C C . GLU A 1 222 ? -21.828 -26.234 -10.336 1 94 222 GLU A C 1
ATOM 1645 O O . GLU A 1 222 ? -21.953 -25.625 -9.258 1 94 222 GLU A O 1
ATOM 1650 N N . ARG A 1 223 ? -21.781 -25.656 -11.445 1 93.5 223 ARG A N 1
ATOM 1651 C CA . ARG A 1 223 ? -22 -24.219 -11.594 1 93.5 223 ARG A CA 1
ATOM 1652 C C . ARG A 1 223 ? -22.828 -23.922 -12.844 1 93.5 223 ARG A C 1
ATOM 1654 O O . ARG A 1 223 ? -22.75 -24.656 -13.836 1 93.5 223 ARG A O 1
ATOM 1661 N N . HIS A 1 224 ? -23.578 -22.797 -12.781 1 90.88 224 HIS A N 1
ATOM 1662 C CA . HIS A 1 224 ? -24.391 -22.391 -13.922 1 90.88 224 HIS A CA 1
ATOM 1663 C C . HIS A 1 224 ? -23.531 -21.812 -15.031 1 90.88 224 HIS A C 1
ATOM 1665 O O . HIS A 1 224 ? -22.547 -21.109 -14.766 1 90.88 224 HIS A O 1
ATOM 1671 N N . LEU A 1 225 ? -23.922 -22.047 -16.234 1 90.44 225 LEU A N 1
ATOM 1672 C CA . LEU A 1 225 ? -23.25 -21.438 -17.375 1 90.44 225 LEU A CA 1
ATOM 1673 C C . LEU A 1 225 ? -23.625 -19.969 -17.484 1 90.44 225 LEU A C 1
ATOM 1675 O O . LEU A 1 225 ? -24.734 -19.578 -17.109 1 90.44 225 LEU A O 1
ATOM 1679 N N . PRO A 1 226 ? -22.656 -19.141 -17.938 1 85.06 226 PRO A N 1
ATOM 1680 C CA . PRO A 1 226 ? -23 -17.734 -18.125 1 85.06 226 PRO A CA 1
ATOM 1681 C C . PRO A 1 226 ? -23.984 -17.531 -19.281 1 85.06 226 PRO A C 1
ATOM 1683 O O . PRO A 1 226 ? -23.938 -18.266 -20.281 1 85.06 226 PRO A O 1
ATOM 1686 N N . ALA A 1 227 ? -24.984 -16.609 -19.094 1 77.38 227 ALA A N 1
ATOM 1687 C CA . ALA A 1 227 ? -25.891 -16.25 -20.188 1 77.38 227 ALA A CA 1
ATOM 1688 C C . ALA A 1 227 ? -25.188 -15.383 -21.219 1 77.38 227 ALA A C 1
ATOM 1690 O O . ALA A 1 227 ? -25.594 -15.328 -22.391 1 77.38 227 ALA A O 1
ATOM 1691 N N . GLY A 1 228 ? -23.984 -14.781 -20.875 1 65.56 228 GLY A N 1
ATOM 1692 C CA . GLY A 1 228 ? -23.188 -13.945 -21.75 1 65.56 228 GLY A CA 1
ATOM 1693 C C . GLY A 1 228 ? -21.703 -13.984 -21.438 1 65.56 228 GLY A C 1
ATOM 1694 O O . GLY A 1 228 ? -21.234 -14.891 -20.75 1 65.56 228 GLY A O 1
ATOM 1695 N N . THR A 1 229 ? -20.969 -13.266 -22.125 1 57.28 229 THR A N 1
ATOM 1696 C CA . THR A 1 229 ? -19.531 -13.227 -21.938 1 57.28 229 THR A CA 1
ATOM 1697 C C . THR A 1 229 ? -19.188 -12.742 -20.531 1 57.28 229 THR A C 1
ATOM 1699 O O . THR A 1 229 ? -19.703 -11.719 -20.078 1 57.28 229 THR A O 1
ATOM 1702 N N . VAL A 1 230 ? -18.469 -13.484 -19.75 1 54.47 230 VAL A N 1
ATOM 1703 C CA . VAL A 1 230 ? -18.078 -13.172 -18.375 1 54.47 230 VAL A CA 1
ATOM 1704 C C . VAL A 1 230 ? -16.797 -12.359 -18.359 1 54.47 230 VAL A C 1
ATOM 1706 O O . VAL A 1 230 ? -15.812 -12.727 -19.016 1 54.47 230 VAL A O 1
ATOM 1709 N N . VAL A 1 231 ? -16.828 -11.18 -17.922 1 48.88 231 VAL A N 1
ATOM 1710 C CA . VAL A 1 231 ? -15.609 -10.398 -17.766 1 48.88 231 VAL A CA 1
ATOM 1711 C C . VAL A 1 231 ? -15.211 -10.359 -16.281 1 48.88 231 VAL A C 1
ATOM 1713 O O . VAL A 1 231 ? -15.961 -9.859 -15.445 1 48.88 231 VAL A O 1
ATOM 1716 N N . GLY A 1 232 ? -13.984 -10.875 -15.836 1 52.31 232 GLY A N 1
ATOM 1717 C CA . GLY A 1 232 ? -13.492 -10.844 -14.469 1 52.31 232 GLY A CA 1
ATOM 1718 C C . GLY A 1 232 ? -14.375 -11.617 -13.5 1 52.31 232 GLY A C 1
ATOM 1719 O O . GLY A 1 232 ? -14.773 -12.75 -13.781 1 52.31 232 GLY A O 1
ATOM 1720 N N . HIS A 1 233 ? -14.422 -11.125 -12.242 1 51.88 233 HIS A N 1
ATOM 1721 C CA . HIS A 1 233 ? -15.219 -11.719 -11.18 1 51.88 233 HIS A CA 1
ATOM 1722 C C . HIS A 1 233 ? -16.609 -11.102 -11.125 1 51.88 233 HIS A C 1
ATOM 1724 O O . HIS A 1 233 ? -17.297 -11.211 -10.109 1 51.88 233 HIS A O 1
ATOM 1730 N N . GLY A 1 234 ? -16.938 -10.477 -12.234 1 53.25 234 GLY A N 1
ATOM 1731 C CA . GLY A 1 234 ? -18.188 -9.727 -12.188 1 53.25 234 GLY A CA 1
ATOM 1732 C C . GLY A 1 234 ? -19.406 -10.602 -12.383 1 53.25 234 GLY A C 1
ATOM 1733 O O . GLY A 1 234 ? -19.312 -11.711 -12.914 1 53.25 234 GLY A O 1
ATOM 1734 N N . LYS A 1 235 ? -20.703 -10.164 -11.828 1 56.16 235 LYS A N 1
ATOM 1735 C CA . LYS A 1 235 ? -21.984 -10.875 -11.875 1 56.16 235 LYS A CA 1
ATOM 1736 C C . LYS A 1 235 ? -22.609 -10.789 -13.266 1 56.16 235 LYS A C 1
ATOM 1738 O O . LYS A 1 235 ? -22.594 -9.727 -13.891 1 56.16 235 LYS A O 1
ATOM 1743 N N . VAL A 1 236 ? -22.812 -11.891 -14.031 1 63.56 236 VAL A N 1
ATOM 1744 C CA . VAL A 1 236 ? -23.531 -11.992 -15.297 1 63.56 236 VAL A CA 1
ATOM 1745 C C . VAL A 1 236 ? -24.797 -12.828 -15.109 1 63.56 236 VAL A C 1
ATOM 1747 O O . VAL A 1 236 ? -24.891 -13.625 -14.172 1 63.56 236 VAL A O 1
ATOM 1750 N N . GLU A 1 237 ? -25.781 -12.523 -15.914 1 74.56 237 GLU A N 1
ATOM 1751 C CA . GLU A 1 237 ? -26.969 -13.359 -15.914 1 74.56 237 GLU A CA 1
ATOM 1752 C C . GLU A 1 237 ? -26.625 -14.828 -16.125 1 74.56 237 GLU A C 1
ATOM 1754 O O . GLU A 1 237 ? -25.703 -15.148 -16.891 1 74.56 237 GLU A O 1
ATOM 1759 N N . LEU A 1 238 ? -27.297 -15.656 -15.344 1 80.25 238 LEU A N 1
ATOM 1760 C CA . LEU A 1 238 ? -26.984 -17.078 -15.344 1 80.25 238 LEU A CA 1
ATOM 1761 C C . LEU A 1 238 ?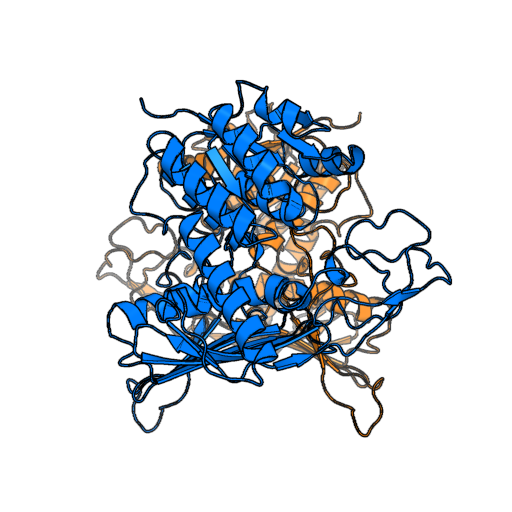 -27.969 -17.859 -16.219 1 80.25 238 LEU A C 1
ATOM 1763 O O . LEU A 1 238 ? -29.141 -17.516 -16.266 1 80.25 238 LEU A O 1
ATOM 1767 N N . SER A 1 239 ? -27.406 -18.734 -16.953 1 82.62 239 SER A N 1
ATOM 1768 C CA . SER A 1 239 ? -28.234 -19.703 -17.672 1 82.62 239 SER A CA 1
ATOM 1769 C C . SER A 1 239 ? -28.781 -20.766 -16.719 1 82.62 239 SER A C 1
ATOM 1771 O O . SER A 1 239 ? -28.266 -20.953 -15.617 1 82.62 239 SER A O 1
ATOM 1773 N N . GLU A 1 240 ? -29.844 -21.391 -17.094 1 84.62 240 GLU A N 1
ATOM 1774 C CA . GLU A 1 240 ? -30.406 -22.5 -16.312 1 84.62 240 GLU A CA 1
ATOM 1775 C C . GLU A 1 240 ? -29.531 -23.75 -16.438 1 84.62 240 GLU A C 1
ATOM 1777 O O . GLU A 1 240 ? -29.594 -24.641 -15.586 1 84.62 240 GLU A O 1
ATOM 1782 N N . GLU A 1 241 ? -28.75 -23.766 -17.469 1 91.31 241 GLU A N 1
ATOM 1783 C CA . GLU A 1 241 ? -27.875 -24.922 -17.688 1 91.31 241 GLU A CA 1
ATOM 1784 C C . GLU A 1 241 ? -26.688 -24.906 -16.734 1 91.31 241 GLU A C 1
ATOM 1786 O O . GLU A 1 241 ? -26.109 -23.844 -16.453 1 91.31 241 GLU A O 1
ATOM 1791 N N . VAL A 1 242 ? -26.406 -26.109 -16.219 1 91.56 242 VAL A N 1
ATOM 1792 C CA . VAL A 1 242 ? -25.297 -26.25 -15.258 1 91.56 242 VAL A CA 1
ATOM 1793 C C . VAL A 1 242 ? -24.203 -27.125 -15.852 1 91.56 242 VAL A C 1
ATOM 1795 O O . VAL A 1 242 ? -24.469 -27.938 -16.75 1 91.56 242 VAL A O 1
ATOM 1798 N N . GLU A 1 243 ? -23.016 -26.938 -15.523 1 93.69 243 GLU A N 1
ATOM 1799 C CA . GLU A 1 243 ? -21.844 -27.75 -15.867 1 93.69 243 GLU A CA 1
ATOM 1800 C C . GLU A 1 243 ? -21.109 -28.219 -14.617 1 93.69 243 GLU A C 1
ATOM 1802 O O . GLU A 1 243 ? -21.031 -27.484 -13.625 1 93.69 243 GLU A O 1
ATOM 1807 N N . SER A 1 244 ? -20.688 -29.484 -14.703 1 94.94 244 SER A N 1
ATOM 1808 C CA . SER A 1 244 ? -19.922 -30.031 -13.586 1 94.94 244 SER A CA 1
ATOM 1809 C C . SER A 1 244 ? -18.562 -29.344 -13.453 1 94.94 244 SER A C 1
ATOM 1811 O O . SER A 1 244 ? -17.891 -29.078 -14.453 1 94.94 244 SER A O 1
ATOM 1813 N N . VAL A 1 245 ? -18.188 -29.047 -12.195 1 94.31 245 VAL A N 1
ATOM 1814 C CA . VAL A 1 245 ? -16.875 -28.5 -11.914 1 94.31 245 VAL A CA 1
ATOM 1815 C C . VAL A 1 245 ? -15.828 -29.609 -12.008 1 94.31 245 VAL A C 1
ATOM 1817 O O . VAL A 1 245 ? -15.992 -30.688 -11.414 1 94.31 245 VAL A O 1
ATOM 1820 N N . GLY A 1 246 ? -14.711 -29.312 -12.688 1 93.75 246 GLY A N 1
ATOM 1821 C CA . GLY A 1 246 ? -13.773 -30.375 -13.031 1 93.75 246 GLY A CA 1
ATOM 1822 C C . GLY A 1 246 ? -12.539 -30.391 -12.148 1 93.75 246 GLY A C 1
ATOM 1823 O O . GLY A 1 246 ? -11.727 -31.312 -12.227 1 93.75 246 GLY A O 1
ATOM 1824 N N . ASN A 1 247 ? -12.383 -29.406 -11.305 1 94.56 247 ASN A N 1
ATOM 1825 C CA . ASN A 1 247 ? -11.164 -29.328 -10.508 1 94.56 247 ASN A CA 1
ATOM 1826 C C . ASN A 1 247 ? -11.469 -28.969 -9.047 1 94.56 247 ASN A C 1
ATOM 1828 O O . ASN A 1 247 ? -12.617 -28.719 -8.695 1 94.56 247 ASN A O 1
ATOM 1832 N N . GLU A 1 248 ? -10.484 -29.156 -8.188 1 95.56 248 GLU A N 1
ATOM 1833 C CA . GLU A 1 248 ? -10.664 -29.078 -6.742 1 95.56 248 GLU A CA 1
ATOM 1834 C C . GLU A 1 248 ? -10.836 -27.641 -6.27 1 95.56 248 GLU A C 1
ATOM 1836 O O . GLU A 1 248 ? -10.188 -26.734 -6.801 1 95.56 248 GLU A O 1
ATOM 1841 N N . ASP A 1 249 ? -11.617 -27.438 -5.25 1 97 249 ASP A N 1
ATOM 1842 C CA . ASP A 1 249 ? -11.688 -26.125 -4.605 1 97 249 ASP A CA 1
ATOM 1843 C C . ASP A 1 249 ? -10.922 -26.125 -3.287 1 97 249 ASP A C 1
ATOM 1845 O O . ASP A 1 249 ? -10.688 -25.062 -2.699 1 97 249 ASP A O 1
ATOM 1849 N N . THR A 1 250 ? -10.492 -27.297 -2.842 1 96.25 250 THR A N 1
ATOM 1850 C CA . THR A 1 250 ? -9.664 -27.391 -1.644 1 96.25 250 THR A CA 1
ATOM 1851 C C . THR A 1 250 ? -8.57 -28.438 -1.829 1 96.25 250 THR A C 1
ATOM 1853 O O . THR A 1 250 ? -8.82 -29.516 -2.379 1 96.25 250 THR A O 1
ATOM 1856 N N . ALA A 1 251 ? -7.398 -28.094 -1.416 1 97.69 251 ALA A N 1
ATOM 1857 C CA . ALA A 1 251 ? -6.254 -29 -1.432 1 97.69 251 ALA A CA 1
ATOM 1858 C C . ALA A 1 251 ? -5.504 -28.953 -0.104 1 97.69 251 ALA A C 1
ATOM 1860 O O . ALA A 1 251 ? -5.301 -27.891 0.468 1 97.69 251 ALA A O 1
ATOM 1861 N N . THR A 1 252 ? -5.199 -30.125 0.463 1 96.94 252 THR A N 1
ATOM 1862 C CA . THR A 1 252 ? -4.305 -30.25 1.609 1 96.94 252 THR A CA 1
ATOM 1863 C C . THR A 1 252 ? -3.199 -31.266 1.33 1 96.94 252 THR A C 1
ATOM 1865 O O . THR A 1 252 ? -3.432 -32.281 0.666 1 96.94 252 THR A O 1
ATOM 1868 N N . PHE A 1 253 ? -2.018 -30.953 1.811 1 97.88 253 PHE A N 1
ATOM 1869 C CA . PHE A 1 253 ? -0.903 -31.891 1.648 1 97.88 253 PHE A CA 1
ATOM 1870 C C . PHE A 1 253 ? 0.232 -31.531 2.604 1 97.88 253 PHE A C 1
ATOM 1872 O O . PHE A 1 253 ? 0.206 -30.484 3.252 1 97.88 253 PHE A O 1
ATOM 1879 N N . THR A 1 254 ? 1.172 -32.469 2.742 1 97.31 254 THR A N 1
ATOM 1880 C CA . THR A 1 254 ? 2.439 -32.281 3.434 1 97.31 254 THR A CA 1
ATOM 1881 C C . THR A 1 254 ? 3.613 -32.438 2.475 1 97.31 254 THR A C 1
ATOM 1883 O O . THR A 1 254 ? 3.471 -33.062 1.419 1 97.31 254 THR A O 1
ATOM 1886 N N . CYS A 1 255 ? 4.727 -31.75 2.783 1 98.31 255 CYS A N 1
ATOM 1887 C CA . CYS A 1 255 ? 5.91 -31.891 1.946 1 98.31 255 CYS A CA 1
ATOM 1888 C C . CYS A 1 255 ? 7.18 -31.875 2.789 1 98.31 255 CYS A C 1
ATOM 1890 O O . CYS A 1 255 ? 7.133 -31.562 3.98 1 98.31 255 CYS A O 1
ATOM 1892 N N . VAL A 1 256 ? 8.25 -32.344 2.176 1 97.5 256 VAL A N 1
ATOM 1893 C CA . VAL A 1 256 ? 9.586 -32.188 2.734 1 97.5 256 VAL A CA 1
ATOM 1894 C C . VAL A 1 256 ? 10.422 -31.266 1.854 1 97.5 256 VAL A C 1
ATOM 1896 O O . VAL A 1 256 ? 10.398 -31.375 0.626 1 97.5 256 VAL A O 1
ATOM 1899 N N . PHE A 1 257 ? 11.055 -30.344 2.564 1 97.94 257 PHE A N 1
ATOM 1900 C CA . PHE A 1 257 ? 11.914 -29.406 1.858 1 97.94 257 PHE A CA 1
ATOM 1901 C C . PHE A 1 257 ? 13.359 -29.891 1.868 1 97.94 257 PHE A C 1
ATOM 1903 O O . PHE A 1 257 ? 13.711 -30.797 2.615 1 97.94 257 PHE A O 1
ATOM 1910 N N . GLU A 1 258 ? 14.211 -29.266 1.071 1 96.19 258 GLU A N 1
ATOM 1911 C CA . GLU A 1 258 ? 15.633 -29.594 0.966 1 96.19 258 GLU A CA 1
ATOM 1912 C C . GLU A 1 258 ? 16.344 -29.406 2.303 1 96.19 258 GLU A C 1
ATOM 1914 O O . GLU A 1 258 ? 17.297 -30.125 2.613 1 96.19 258 GLU A O 1
ATOM 1919 N N . ASN A 1 259 ? 15.891 -28.453 3.105 1 94.38 259 ASN A N 1
ATOM 1920 C CA . ASN A 1 259 ? 16.562 -28.188 4.375 1 94.38 259 ASN A CA 1
ATOM 1921 C C . ASN A 1 259 ? 16.109 -29.156 5.461 1 94.38 259 ASN A C 1
ATOM 1923 O O . ASN A 1 259 ? 16.516 -29.031 6.617 1 94.38 259 ASN A O 1
ATOM 1927 N N . GLY A 1 260 ? 15.219 -30.031 5.094 1 94.56 260 GLY A N 1
ATOM 1928 C CA . GLY A 1 260 ? 14.773 -31.062 6.02 1 94.56 260 GLY A CA 1
ATOM 1929 C C . GLY A 1 260 ? 13.484 -30.703 6.734 1 94.56 260 GLY A C 1
ATOM 1930 O O . GLY A 1 260 ? 12.852 -31.547 7.355 1 94.56 260 GLY A O 1
ATOM 1931 N N . ALA A 1 261 ? 13.016 -29.5 6.648 1 95.69 261 ALA A N 1
ATOM 1932 C CA . ALA A 1 261 ? 11.781 -29.078 7.297 1 95.69 261 ALA A CA 1
ATOM 1933 C C . ALA A 1 261 ? 10.57 -29.75 6.66 1 95.69 261 ALA A C 1
ATOM 1935 O O . ALA A 1 261 ? 10.586 -30.078 5.473 1 95.69 261 ALA A O 1
ATOM 1936 N N . VAL A 1 262 ? 9.578 -29.922 7.504 1 95.81 262 VAL A N 1
ATOM 1937 C CA . VAL A 1 262 ? 8.312 -30.469 7.027 1 95.81 262 VAL A CA 1
ATOM 1938 C C . VAL A 1 262 ? 7.289 -29.359 6.875 1 95.81 262 VAL A C 1
ATOM 1940 O O . VAL A 1 262 ? 7.133 -28.516 7.766 1 95.81 262 VAL A O 1
ATOM 1943 N N . GLY A 1 263 ? 6.672 -29.344 5.711 1 97.75 263 GLY A N 1
ATOM 1944 C CA . GLY A 1 263 ? 5.641 -28.359 5.445 1 97.75 263 GLY A CA 1
ATOM 1945 C C . GLY A 1 263 ? 4.242 -28.938 5.449 1 97.75 263 GLY A C 1
ATOM 1946 O O . GLY A 1 263 ? 4.031 -30.078 5.012 1 97.75 263 GLY A O 1
ATOM 1947 N N . THR A 1 264 ? 3.275 -28.203 5.961 1 96.62 264 THR A N 1
ATOM 1948 C CA . THR A 1 264 ? 1.857 -28.516 5.855 1 96.62 264 THR A CA 1
ATOM 1949 C C . THR A 1 264 ? 1.098 -27.391 5.16 1 96.62 264 THR A C 1
ATOM 1951 O O . THR A 1 264 ? 1.275 -26.219 5.492 1 96.62 264 THR A O 1
ATOM 1954 N N . TYR A 1 265 ? 0.263 -27.734 4.211 1 98 265 TYR A N 1
ATOM 1955 C CA . TYR A 1 265 ? -0.446 -26.75 3.389 1 98 265 TYR A CA 1
ATOM 1956 C C . TYR A 1 265 ? -1.947 -27.016 3.412 1 98 265 TYR A C 1
ATOM 1958 O O . TYR A 1 265 ? -2.389 -28.156 3.324 1 98 265 TYR A O 1
ATOM 1966 N N . THR A 1 266 ? -2.736 -26.016 3.605 1 97 266 THR A N 1
ATOM 1967 C CA . THR A 1 266 ? -4.176 -25.984 3.373 1 97 266 THR A CA 1
ATOM 1968 C C . THR A 1 266 ? -4.559 -24.844 2.441 1 97 266 THR A C 1
ATOM 1970 O O . THR A 1 266 ? -4.344 -23.672 2.768 1 97 266 THR A O 1
ATOM 1973 N N . ILE A 1 267 ? -5.121 -25.172 1.299 1 97.88 267 ILE A N 1
ATOM 1974 C CA . ILE A 1 267 ? -5.449 -24.219 0.247 1 97.88 267 ILE A CA 1
ATOM 1975 C C . ILE A 1 267 ? -6.918 -24.359 -0.143 1 97.88 267 ILE A C 1
ATOM 1977 O O . ILE A 1 267 ? -7.395 -25.484 -0.39 1 97.88 267 ILE A O 1
ATOM 1981 N N . SER A 1 268 ? -7.676 -23.25 -0.154 1 97.19 268 SER A N 1
ATOM 1982 C CA . SER A 1 268 ? -9.086 -23.344 -0.505 1 97.19 268 SER A CA 1
ATOM 1983 C C . SER A 1 268 ? -9.586 -22.047 -1.139 1 97.19 268 SER A C 1
ATOM 1985 O O . SER A 1 268 ? -9.195 -20.953 -0.727 1 97.19 268 SER A O 1
ATOM 1987 N N . ARG A 1 269 ? -10.453 -22.172 -2.146 1 96.62 269 ARG A N 1
ATOM 1988 C CA . ARG A 1 269 ? -11.125 -21.016 -2.725 1 96.62 269 ARG A CA 1
ATOM 1989 C C . ARG A 1 269 ? -12.57 -20.922 -2.256 1 96.62 269 ARG A C 1
ATOM 1991 O O . ARG A 1 269 ? -13.352 -20.125 -2.779 1 96.62 269 ARG A O 1
ATOM 1998 N N . VAL A 1 270 ? -13 -21.812 -1.249 1 94.75 270 VAL A N 1
ATOM 1999 C CA . VAL A 1 270 ? -14.383 -21.828 -0.769 1 94.75 270 VAL A CA 1
ATOM 2000 C C . VAL A 1 270 ? -14.398 -21.656 0.749 1 94.75 270 VAL A C 1
ATOM 2002 O O . VAL A 1 270 ? -15.266 -22.203 1.433 1 94.75 270 VAL A O 1
ATOM 2005 N N . ALA A 1 271 ? -13.398 -21.047 1.307 1 93.5 271 ALA A N 1
ATOM 2006 C CA . ALA A 1 271 ? -13.352 -20.703 2.725 1 93.5 271 ALA A CA 1
ATOM 2007 C C . ALA A 1 271 ? -14.031 -19.359 2.988 1 93.5 271 ALA A C 1
ATOM 2009 O O . ALA A 1 271 ? -13.391 -18.312 2.918 1 93.5 271 ALA A O 1
ATOM 2010 N N . PHE A 1 272 ? -15.242 -19.422 3.449 1 92.69 272 PHE A N 1
ATOM 2011 C CA . PHE A 1 272 ? -16.094 -18.25 3.59 1 92.69 272 PHE A CA 1
ATOM 2012 C C . PHE A 1 272 ? -15.461 -17.219 4.508 1 92.69 272 PHE A C 1
ATOM 2014 O O . PHE A 1 272 ? -14.898 -17.562 5.551 1 92.69 272 PHE A O 1
ATOM 2021 N N . GLY A 1 273 ? -15.461 -15.977 4.07 1 89.38 273 GLY A N 1
ATOM 2022 C CA . GLY A 1 273 ? -15.047 -14.867 4.914 1 89.38 273 GLY A CA 1
ATOM 2023 C C . GLY A 1 273 ? -13.57 -14.555 4.797 1 89.38 273 GLY A C 1
ATOM 2024 O O . GLY A 1 273 ? -13.062 -13.672 5.492 1 89.38 273 GLY A O 1
ATOM 2025 N N . ASN A 1 274 ? -12.875 -15.289 3.91 1 90.62 274 ASN A N 1
ATOM 2026 C CA . ASN A 1 274 ? -11.453 -15.047 3.678 1 90.62 274 ASN A CA 1
ATOM 2027 C C . ASN A 1 274 ? -11.203 -14.43 2.305 1 90.62 274 ASN A C 1
ATOM 2029 O O . ASN A 1 274 ? -11.102 -15.141 1.306 1 90.62 274 ASN A O 1
ATOM 2033 N N . PRO A 1 275 ? -11.039 -13.133 2.244 1 90.31 275 PRO A N 1
ATOM 2034 C CA . PRO A 1 275 ? -10.867 -12.523 0.923 1 90.31 275 PRO A CA 1
ATOM 2035 C C . PRO A 1 275 ? -9.5 -12.828 0.309 1 90.31 275 PRO A C 1
ATOM 2037 O O . PRO A 1 275 ? -9.367 -12.875 -0.916 1 90.31 275 PRO A O 1
ATOM 2040 N N . ASN A 1 276 ? -8.484 -12.984 1.048 1 92.94 276 ASN A N 1
ATOM 2041 C CA . ASN A 1 276 ? -7.113 -13.258 0.63 1 92.94 276 ASN A CA 1
ATOM 2042 C C . ASN A 1 276 ? -6.27 -13.781 1.789 1 92.94 276 ASN A C 1
ATOM 2044 O O . ASN A 1 276 ? -5.219 -13.211 2.1 1 92.94 276 ASN A O 1
ATOM 2048 N N . GLY A 1 277 ? -6.719 -14.898 2.346 1 92.06 277 GLY A N 1
ATOM 2049 C CA . GLY A 1 277 ? -6.152 -15.383 3.594 1 92.06 277 GLY A CA 1
ATOM 2050 C C . GLY A 1 277 ? -4.887 -16.203 3.398 1 92.06 277 GLY A C 1
ATOM 2051 O O . GLY A 1 277 ? -4.855 -17.391 3.717 1 92.06 277 GLY A O 1
ATOM 2052 N N . GLN A 1 278 ? -3.799 -15.578 2.902 1 95.62 278 GLN A N 1
ATOM 2053 C CA . GLN A 1 278 ? -2.486 -16.203 2.75 1 95.62 278 GLN A CA 1
ATOM 2054 C C . GLN A 1 278 ? -1.641 -16.016 4.008 1 95.62 278 GLN A C 1
ATOM 2056 O O . GLN A 1 278 ? -1.383 -14.891 4.426 1 95.62 278 GLN A O 1
ATOM 2061 N N . THR A 1 279 ? -1.25 -17.109 4.672 1 96.81 279 THR A N 1
ATOM 2062 C CA . THR A 1 279 ? -0.461 -17.047 5.895 1 96.81 279 THR A CA 1
ATOM 2063 C C . THR A 1 279 ? 0.719 -18 5.84 1 96.81 279 THR A C 1
ATOM 2065 O O . THR A 1 279 ? 0.628 -19.062 5.227 1 96.81 279 THR A O 1
ATOM 2068 N N . TYR A 1 280 ? 1.799 -17.672 6.516 1 98.06 280 TYR A N 1
ATOM 2069 C CA . TYR A 1 280 ? 2.996 -18.5 6.668 1 98.06 280 TYR A CA 1
ATOM 2070 C C . TYR A 1 280 ? 3.471 -18.5 8.117 1 98.06 280 TYR A C 1
ATOM 2072 O O . TYR A 1 280 ? 3.514 -17.453 8.766 1 98.06 280 TYR A O 1
ATOM 2080 N N . HIS A 1 281 ? 3.693 -19.625 8.664 1 96.88 281 HIS A N 1
ATOM 2081 C CA . HIS A 1 281 ? 4.273 -19.828 9.992 1 96.88 281 HIS A CA 1
ATOM 2082 C C . HIS A 1 281 ? 5.492 -20.75 9.922 1 96.88 281 HIS A C 1
ATOM 2084 O O . HIS A 1 281 ? 5.391 -21.891 9.461 1 96.88 281 HIS A O 1
ATOM 2090 N N . ILE A 1 282 ? 6.664 -20.281 10.258 1 97.69 282 ILE A N 1
ATOM 2091 C CA . ILE A 1 282 ? 7.902 -21.047 10.289 1 97.69 282 ILE A CA 1
ATOM 2092 C C . ILE A 1 282 ? 8.391 -21.188 11.734 1 97.69 282 ILE A C 1
ATOM 2094 O O . ILE A 1 282 ? 8.375 -20.203 12.484 1 97.69 282 ILE A O 1
ATOM 2098 N N . TYR A 1 283 ? 8.758 -22.406 12.148 1 94.06 283 TYR A N 1
ATOM 2099 C CA . TYR A 1 283 ? 9.18 -22.594 13.539 1 94.06 283 TYR A CA 1
ATOM 2100 C C . TYR A 1 283 ? 10.328 -23.578 13.641 1 94.06 283 TYR A C 1
ATOM 2102 O O . TYR A 1 283 ? 10.508 -24.422 12.758 1 94.06 283 TYR A O 1
ATOM 2110 N N . GLY A 1 284 ? 11.148 -23.422 14.57 1 94.81 284 GLY A N 1
ATOM 2111 C CA . GLY A 1 284 ? 12.25 -24.281 14.969 1 94.81 284 GLY A CA 1
ATOM 2112 C C . GLY A 1 284 ? 12.539 -24.219 16.453 1 94.81 284 GLY A C 1
ATOM 2113 O O . GLY A 1 284 ? 11.828 -23.547 17.203 1 94.81 284 GLY A O 1
ATOM 2114 N N . PRO A 1 285 ? 13.531 -24.984 16.938 1 92.25 285 PRO A N 1
ATOM 2115 C CA . PRO A 1 285 ? 13.797 -25.078 18.375 1 92.25 285 PRO A CA 1
ATOM 2116 C C . PRO A 1 285 ? 14.227 -23.766 18.984 1 92.25 285 PRO A C 1
ATOM 2118 O O . PRO A 1 285 ? 14.078 -23.562 20.203 1 92.25 285 PRO A O 1
ATOM 2121 N N . LYS A 1 286 ? 14.641 -22.766 18.203 1 92 286 LYS A N 1
ATOM 2122 C CA . LYS A 1 286 ? 15.234 -21.547 18.766 1 92 286 LYS A CA 1
ATOM 2123 C C . LYS A 1 286 ? 14.391 -20.328 18.422 1 92 286 LYS A C 1
ATOM 2125 O O . LYS A 1 286 ? 14.422 -19.328 19.141 1 92 286 LYS A O 1
ATOM 2130 N N . THR A 1 287 ? 13.766 -20.406 17.266 1 94.94 287 THR A N 1
ATOM 2131 C CA . THR A 1 287 ? 13.07 -19.234 16.75 1 94.94 287 THR A CA 1
ATOM 2132 C C . THR A 1 287 ? 11.758 -19.641 16.094 1 94.94 287 THR A C 1
ATOM 2134 O O . THR A 1 287 ? 11.625 -20.766 15.594 1 94.94 287 THR A O 1
ATOM 2137 N N . GLN A 1 288 ? 10.82 -18.828 16.156 1 95.69 288 GLN A N 1
ATOM 2138 C CA . GLN A 1 288 ? 9.625 -18.953 15.328 1 95.69 288 GLN A CA 1
ATOM 2139 C C . GLN A 1 288 ? 9.188 -17.594 14.781 1 95.69 288 GLN A C 1
ATOM 2141 O O . GLN A 1 288 ? 9.492 -16.562 15.367 1 95.69 288 GLN A O 1
ATOM 2146 N N . ALA A 1 289 ? 8.492 -17.594 13.656 1 98 289 ALA A N 1
ATOM 2147 C CA . ALA A 1 289 ? 8 -16.391 13 1 98 289 ALA A CA 1
ATOM 2148 C C . ALA A 1 289 ? 6.73 -16.688 12.195 1 98 289 ALA A C 1
ATOM 2150 O O . ALA A 1 289 ? 6.492 -17.828 11.797 1 98 289 ALA A O 1
ATOM 2151 N N . SER A 1 290 ? 5.891 -15.672 12.008 1 97.56 290 SER A N 1
ATOM 2152 C CA . SER A 1 290 ? 4.691 -15.828 11.195 1 97.56 290 SER A CA 1
ATOM 2153 C C . SER A 1 290 ? 4.352 -14.531 10.461 1 97.56 290 SER A C 1
ATOM 2155 O O . SER A 1 290 ? 4.738 -13.445 10.898 1 97.56 290 SER A O 1
ATOM 2157 N N . TRP A 1 291 ? 3.703 -14.664 9.352 1 97.62 291 TRP A N 1
ATOM 2158 C CA . TRP A 1 291 ? 3.293 -13.562 8.484 1 97.62 291 TRP A CA 1
ATOM 2159 C C . TRP A 1 291 ? 1.89 -13.805 7.938 1 97.62 291 TRP A C 1
ATOM 2161 O O . TRP A 1 291 ? 1.514 -14.938 7.645 1 97.62 291 TRP A O 1
ATOM 2171 N N . ASP A 1 292 ? 1.105 -12.688 7.82 1 95.69 292 ASP A N 1
ATOM 2172 C CA . ASP A 1 292 ? -0.261 -12.656 7.309 1 95.69 292 ASP A CA 1
ATOM 2173 C C . ASP A 1 292 ? -0.416 -11.602 6.219 1 95.69 292 ASP A C 1
ATOM 2175 O O . ASP A 1 292 ? -0.141 -10.422 6.449 1 95.69 292 ASP A O 1
ATOM 2179 N N . THR A 1 293 ? -0.966 -12.039 5.086 1 95.19 293 THR A N 1
ATOM 2180 C CA . THR A 1 293 ? -1.086 -11.141 3.945 1 95.19 293 THR A CA 1
ATOM 2181 C C . THR A 1 293 ? -2.014 -9.969 4.27 1 95.19 293 THR A C 1
ATOM 2183 O O . THR A 1 293 ? -1.934 -8.914 3.641 1 95.19 293 THR A O 1
ATOM 2186 N N . LEU A 1 294 ? -2.936 -10.117 5.199 1 93.75 294 LEU A N 1
ATOM 2187 C CA . LEU A 1 294 ? -3.855 -9.047 5.566 1 93.75 294 LEU A CA 1
ATOM 2188 C C . LEU A 1 294 ? -3.121 -7.922 6.277 1 93.75 294 LEU A C 1
ATOM 2190 O O . LEU A 1 294 ? -3.639 -6.809 6.387 1 93.75 294 LEU A O 1
ATOM 2194 N N . ARG A 1 295 ? -1.963 -8.188 6.809 1 94.69 295 ARG A N 1
ATOM 2195 C CA . ARG A 1 295 ? -1.101 -7.227 7.488 1 94.69 295 ARG A CA 1
ATOM 2196 C C . ARG A 1 295 ? 0.329 -7.309 6.965 1 94.69 295 ARG A C 1
ATOM 2198 O O . ARG A 1 295 ? 1.255 -7.621 7.715 1 94.69 295 ARG A O 1
ATOM 2205 N N . PRO A 1 296 ? 0.49 -6.945 5.688 1 95.25 296 PRO A N 1
ATOM 2206 C CA . PRO A 1 296 ? 1.732 -7.234 4.969 1 95.25 296 PRO A CA 1
ATOM 2207 C C . PRO A 1 296 ? 2.908 -6.391 5.453 1 95.25 296 PRO A C 1
ATOM 2209 O O . PRO A 1 296 ? 4.059 -6.668 5.105 1 95.25 296 PRO A O 1
ATOM 2212 N N . ALA A 1 297 ? 2.617 -5.348 6.27 1 95.94 297 ALA A N 1
ATOM 2213 C CA . ALA A 1 297 ? 3.668 -4.43 6.703 1 95.94 297 ALA A CA 1
ATOM 2214 C C . ALA A 1 297 ? 4.238 -4.852 8.055 1 95.94 297 ALA A C 1
ATOM 2216 O O . ALA A 1 297 ? 4.961 -4.082 8.695 1 95.94 297 ALA A O 1
ATOM 2217 N N . GLU A 1 298 ? 3.863 -5.977 8.539 1 96.56 298 GLU A N 1
ATOM 2218 C CA . GLU A 1 298 ? 4.414 -6.465 9.805 1 96.56 298 GLU A CA 1
ATOM 2219 C C . GLU A 1 298 ? 4.551 -7.984 9.789 1 96.56 298 GLU A C 1
ATOM 2221 O O . GLU A 1 298 ? 3.998 -8.656 8.914 1 96.56 298 GLU A O 1
ATOM 2226 N N . TYR A 1 299 ? 5.32 -8.586 10.672 1 97.06 299 TYR A N 1
ATOM 2227 C CA . TYR A 1 299 ? 5.406 -10.016 10.938 1 97.06 299 TYR A CA 1
ATOM 2228 C C . TYR A 1 299 ? 5.699 -10.273 12.414 1 97.06 299 TYR A C 1
ATOM 2230 O O . TYR A 1 299 ? 6.172 -9.383 13.125 1 97.06 299 TYR A O 1
ATOM 2238 N N . ILE A 1 300 ? 5.309 -11.398 12.898 1 97.06 300 ILE A N 1
ATOM 2239 C CA . ILE A 1 300 ? 5.582 -11.82 14.266 1 97.06 300 ILE A CA 1
ATOM 2240 C C . ILE A 1 300 ? 6.906 -12.586 14.312 1 97.06 300 ILE A C 1
ATOM 2242 O O . ILE A 1 300 ? 7.184 -13.414 13.445 1 97.06 300 ILE A O 1
ATOM 2246 N N . TYR A 1 301 ? 7.746 -12.273 15.266 1 97 301 TYR A N 1
ATOM 2247 C CA . TYR A 1 301 ? 9.055 -12.898 15.453 1 97 301 TYR A CA 1
ATOM 2248 C C . TYR A 1 301 ? 9.32 -13.18 16.922 1 97 301 TYR A C 1
ATOM 2250 O O . TYR A 1 301 ? 9.062 -12.328 17.781 1 97 301 TYR A O 1
ATOM 2258 N N . ASN A 1 302 ? 9.734 -14.367 17.234 1 95 302 ASN A N 1
ATOM 2259 C CA . ASN A 1 302 ? 10.039 -14.758 18.609 1 95 302 ASN A CA 1
ATOM 2260 C C . ASN A 1 302 ? 11.328 -15.578 18.688 1 95 302 ASN A C 1
ATOM 2262 O O . ASN A 1 302 ? 11.484 -16.562 17.953 1 95 302 ASN A O 1
ATOM 2266 N N . ASP A 1 303 ? 12.234 -15.117 19.516 1 93.06 303 ASP A N 1
ATOM 2267 C CA . ASP A 1 303 ? 13.484 -15.836 19.781 1 93.06 303 ASP A CA 1
ATOM 2268 C C . ASP A 1 303 ? 13.898 -15.703 21.234 1 93.06 303 ASP A C 1
ATOM 2270 O O . ASP A 1 303 ? 13.094 -15.297 22.078 1 93.06 303 ASP A O 1
ATOM 2274 N N . SER A 1 304 ? 15.125 -16.188 21.562 1 85.81 304 SER A N 1
ATOM 2275 C CA . SER A 1 304 ? 15.555 -16.234 22.953 1 85.81 304 SER A CA 1
ATOM 2276 C C . SER A 1 304 ? 16.375 -14.992 23.312 1 85.81 304 SER A C 1
ATOM 2278 O O . SER A 1 304 ? 17.047 -14.977 24.344 1 85.81 304 SER A O 1
ATOM 2280 N N . ALA A 1 305 ? 16.312 -14.008 22.484 1 86 305 ALA A N 1
ATOM 2281 C CA . ALA A 1 305 ? 17.172 -12.844 22.703 1 86 305 ALA A CA 1
ATOM 2282 C C . ALA A 1 305 ? 16.688 -12.016 23.891 1 86 305 ALA A C 1
ATOM 2284 O O . ALA A 1 305 ? 17.5 -11.461 24.641 1 86 305 ALA A O 1
ATOM 2285 N N . ALA A 1 306 ? 15.383 -11.938 24.125 1 85 306 ALA A N 1
ATOM 2286 C CA . ALA A 1 306 ? 14.836 -11.148 25.234 1 85 306 ALA A CA 1
ATOM 2287 C C . ALA A 1 306 ? 15 -11.883 26.562 1 85 306 ALA A C 1
ATOM 2289 O O . ALA A 1 306 ? 14.906 -13.109 26.609 1 85 306 ALA A O 1
ATOM 2290 N N . PRO A 1 307 ? 15.273 -11.086 27.672 1 88.94 307 PRO A N 1
ATOM 2291 C CA . PRO A 1 307 ? 15.32 -11.742 28.969 1 88.94 307 PRO A CA 1
ATOM 2292 C C . PRO A 1 307 ? 14.023 -12.477 29.312 1 88.94 307 PRO A C 1
ATOM 2294 O O . PRO A 1 307 ? 12.953 -12.102 28.828 1 88.94 307 PRO A O 1
ATOM 2297 N N . ALA A 1 308 ? 14.242 -13.547 30.141 1 83.19 308 ALA A N 1
ATOM 2298 C CA . ALA A 1 308 ? 13.156 -14.477 30.438 1 83.19 308 ALA A CA 1
ATOM 2299 C C . ALA A 1 308 ? 11.922 -13.742 30.969 1 83.19 308 ALA A C 1
ATOM 2301 O O . ALA A 1 308 ? 10.789 -14.141 30.672 1 83.19 308 ALA A O 1
ATOM 2302 N N . ASP A 1 309 ? 12.109 -12.75 31.719 1 88.44 309 ASP A N 1
ATOM 2303 C CA . ASP A 1 309 ? 10.992 -12.078 32.375 1 88.44 309 ASP A CA 1
ATOM 2304 C C . ASP A 1 309 ? 10.219 -11.195 31.406 1 88.44 309 ASP A C 1
ATOM 2306 O O . ASP A 1 309 ? 9.102 -10.766 31.703 1 88.44 309 ASP A O 1
ATOM 2310 N N . THR A 1 310 ? 10.812 -10.906 30.188 1 89.12 310 THR A N 1
ATOM 2311 C CA . THR A 1 310 ? 10.133 -10.109 29.172 1 89.12 310 THR A CA 1
ATOM 2312 C C . THR A 1 310 ? 10.086 -10.852 27.844 1 89.12 310 THR A C 1
ATOM 2314 O O . THR A 1 310 ? 9.859 -10.242 26.797 1 89.12 310 THR A O 1
ATOM 2317 N N . ALA A 1 311 ? 10.359 -12.086 27.969 1 85.44 311 ALA A N 1
ATOM 2318 C CA . ALA A 1 311 ? 10.391 -12.891 26.75 1 85.44 311 ALA A CA 1
ATOM 2319 C C . ALA A 1 311 ? 8.992 -13.055 26.156 1 85.44 311 ALA A C 1
ATOM 2321 O O . ALA A 1 311 ? 8.008 -13.156 26.891 1 85.44 311 ALA A O 1
ATOM 2322 N N . GLY A 1 312 ? 8.859 -13.047 24.922 1 89 312 GLY A N 1
ATOM 2323 C CA . GLY A 1 312 ? 7.609 -13.258 24.203 1 89 312 GLY A CA 1
ATOM 2324 C C . GLY A 1 312 ? 7.684 -12.852 22.734 1 89 312 GLY A C 1
ATOM 2325 O O . GLY A 1 312 ? 8.664 -12.25 22.312 1 89 312 GLY A O 1
ATOM 2326 N N . PRO A 1 313 ? 6.648 -13.242 22 1 92.56 313 PRO A N 1
ATOM 2327 C CA . PRO A 1 313 ? 6.645 -12.859 20.594 1 92.56 313 PRO A CA 1
ATOM 2328 C C . PRO A 1 313 ? 6.605 -11.344 20.391 1 92.56 313 PRO A C 1
ATOM 2330 O O . PRO A 1 313 ? 5.941 -10.633 21.141 1 92.56 313 PRO A O 1
ATOM 2333 N N . ARG A 1 314 ? 7.328 -10.852 19.453 1 94.88 314 ARG A N 1
ATOM 2334 C CA . ARG A 1 314 ? 7.352 -9.453 19.047 1 94.88 314 ARG A CA 1
ATOM 2335 C C . ARG A 1 314 ? 6.633 -9.258 17.719 1 94.88 314 ARG A C 1
ATOM 2337 O O . ARG A 1 314 ? 6.719 -10.102 16.828 1 94.88 314 ARG A O 1
ATOM 2344 N N . THR A 1 315 ? 5.875 -8.125 17.625 1 95.19 315 THR A N 1
ATOM 2345 C CA . THR A 1 315 ? 5.41 -7.645 16.328 1 95.19 315 THR A CA 1
ATOM 2346 C C . THR A 1 315 ? 6.434 -6.703 15.695 1 95.19 315 THR A C 1
ATOM 2348 O O . THR A 1 315 ? 6.703 -5.625 16.234 1 95.19 315 THR A O 1
ATOM 2351 N N . VAL A 1 316 ? 6.98 -7.172 14.609 1 96.25 316 VAL A N 1
ATOM 2352 C CA . VAL A 1 316 ? 7.992 -6.371 13.922 1 96.25 316 VAL A CA 1
ATOM 2353 C C . VAL A 1 316 ? 7.352 -5.609 12.766 1 96.25 316 VAL A C 1
ATOM 2355 O O . VAL A 1 316 ? 6.828 -6.219 11.828 1 96.25 316 VAL A O 1
ATOM 2358 N N . VAL A 1 317 ? 7.355 -4.266 12.82 1 96 317 VAL A N 1
ATOM 2359 C CA . VAL A 1 317 ? 6.93 -3.418 11.711 1 96 317 VAL A CA 1
ATOM 2360 C C . VAL A 1 317 ? 8.086 -3.217 10.734 1 96 317 VAL A C 1
ATOM 2362 O O . VAL A 1 317 ? 9.203 -2.902 11.148 1 96 317 VAL A O 1
ATOM 2365 N N . ILE A 1 318 ? 7.844 -3.465 9.422 1 94.94 318 ILE A N 1
ATOM 2366 C CA . ILE A 1 318 ? 8.922 -3.324 8.453 1 94.94 318 ILE A CA 1
ATOM 2367 C C . ILE A 1 318 ? 9.516 -1.918 8.539 1 94.94 318 ILE A C 1
ATOM 2369 O O . ILE A 1 318 ? 8.797 -0.953 8.812 1 94.94 318 ILE A O 1
ATOM 2373 N N . ASN A 1 319 ? 10.812 -1.823 8.281 1 94.44 319 ASN A N 1
ATOM 2374 C CA . ASN A 1 319 ? 11.539 -0.583 8.539 1 94.44 319 ASN A CA 1
ATOM 2375 C C . ASN A 1 319 ? 12.781 -0.468 7.656 1 94.44 319 ASN A C 1
ATOM 2377 O O . ASN A 1 319 ? 12.914 -1.193 6.668 1 94.44 319 ASN A O 1
ATOM 2381 N N . ALA A 1 320 ? 13.68 0.462 7.965 1 91.94 320 ALA A N 1
ATOM 2382 C CA . ALA A 1 320 ? 14.82 0.811 7.125 1 91.94 320 ALA A CA 1
ATOM 2383 C C . ALA A 1 320 ? 15.82 -0.339 7.055 1 91.94 320 ALA A C 1
ATOM 2385 O O . ALA A 1 320 ? 16.719 -0.337 6.211 1 91.94 320 ALA A O 1
ATOM 2386 N N . HIS A 1 321 ? 15.672 -1.312 7.906 1 93.75 321 HIS A N 1
ATOM 2387 C CA . HIS A 1 321 ? 16.578 -2.445 7.922 1 93.75 321 HIS A CA 1
ATOM 2388 C C . HIS A 1 321 ? 15.961 -3.666 7.25 1 93.75 321 HIS A C 1
ATOM 2390 O O . HIS A 1 321 ? 16.609 -4.703 7.105 1 93.75 321 HIS A O 1
ATOM 2396 N N . THR A 1 322 ? 14.734 -3.584 6.902 1 96.12 322 THR A N 1
ATOM 2397 C CA . THR A 1 322 ? 14.047 -4.684 6.238 1 96.12 322 THR A CA 1
ATOM 2398 C C . THR A 1 322 ? 14.438 -4.758 4.766 1 96.12 322 THR A C 1
ATOM 2400 O O . THR A 1 322 ? 14.344 -3.762 4.043 1 96.12 322 THR A O 1
ATOM 2403 N N . PRO A 1 323 ? 14.812 -5.945 4.281 1 94.69 323 PRO A N 1
ATOM 2404 C CA . PRO A 1 323 ? 15.188 -6.074 2.873 1 94.69 323 PRO A CA 1
ATOM 2405 C C . PRO A 1 323 ? 14.102 -5.574 1.922 1 94.69 323 PRO A C 1
ATOM 2407 O O . PRO A 1 323 ? 12.914 -5.75 2.191 1 94.69 323 PRO A O 1
ATOM 2410 N N . ASN A 1 324 ? 14.539 -4.906 0.77 1 93 324 ASN A N 1
ATOM 2411 C CA . ASN A 1 324 ? 13.719 -4.418 -0.333 1 93 324 ASN A CA 1
ATOM 2412 C C . ASN A 1 324 ? 12.93 -3.174 0.063 1 93 324 ASN A C 1
ATOM 2414 O O . ASN A 1 324 ? 12.453 -2.432 -0.801 1 93 324 ASN A O 1
ATOM 2418 N N . TYR A 1 325 ? 12.719 -2.895 1.353 1 92.75 325 TYR A N 1
ATOM 2419 C CA . TYR A 1 325 ? 11.797 -1.856 1.793 1 92.75 325 TYR A CA 1
ATOM 2420 C C . TYR A 1 325 ? 12.391 -0.47 1.585 1 92.75 325 TYR A C 1
ATOM 2422 O O . TYR A 1 325 ? 11.734 0.419 1.036 1 92.75 325 TYR A O 1
ATOM 2430 N N . PRO A 1 326 ? 13.703 -0.237 1.989 1 90.56 326 PRO A N 1
ATOM 2431 C CA . PRO A 1 326 ? 14.25 1.112 1.808 1 90.56 326 PRO A CA 1
ATOM 2432 C C . PRO A 1 326 ? 14.227 1.566 0.35 1 90.56 326 PRO A C 1
ATOM 2434 O O . PRO A 1 326 ? 14.641 0.819 -0.54 1 90.56 326 PRO A O 1
ATOM 2437 N N . GLY A 1 327 ? 13.68 2.738 0.126 1 90.88 327 GLY A N 1
ATOM 2438 C CA . GLY A 1 327 ? 13.633 3.316 -1.207 1 90.88 327 GLY A CA 1
ATOM 2439 C C . GLY A 1 327 ? 12.516 2.754 -2.064 1 90.88 327 GLY A C 1
ATOM 2440 O O . GLY A 1 327 ? 12.422 3.064 -3.254 1 90.88 327 GLY A O 1
ATOM 2441 N N . SER A 1 328 ? 11.664 1.903 -1.455 1 92.38 328 SER A N 1
ATOM 2442 C CA . SER A 1 328 ? 10.648 1.241 -2.26 1 92.38 328 SER A CA 1
ATOM 2443 C C . SER A 1 328 ? 9.367 2.07 -2.322 1 92.38 328 SER A C 1
ATOM 2445 O O . SER A 1 328 ? 8.492 1.807 -3.146 1 92.38 328 SER A O 1
ATOM 2447 N N . LEU A 1 329 ? 9.203 3.043 -1.464 1 91.62 329 LEU A N 1
ATOM 2448 C CA . LEU A 1 329 ? 8.047 3.932 -1.41 1 91.62 329 LEU A CA 1
ATOM 2449 C C . LEU A 1 329 ? 8.492 5.391 -1.351 1 91.62 329 LEU A C 1
ATOM 2451 O O . LEU A 1 329 ? 9.641 5.684 -1.017 1 91.62 329 LEU A O 1
ATOM 2455 N N . ALA A 1 330 ? 7.562 6.305 -1.719 1 90.88 330 ALA A N 1
ATOM 2456 C CA . ALA A 1 330 ? 7.859 7.73 -1.593 1 90.88 330 ALA A CA 1
ATOM 2457 C C . ALA A 1 330 ? 8.125 8.109 -0.138 1 90.88 330 ALA A C 1
ATOM 2459 O O . ALA A 1 330 ? 9.125 8.773 0.165 1 90.88 330 ALA A O 1
ATOM 2460 N N . MET A 1 331 ? 7.262 7.715 0.722 1 89.69 331 MET A N 1
ATOM 2461 C CA . MET A 1 331 ? 7.48 7.707 2.166 1 89.69 331 MET A CA 1
ATOM 2462 C C . MET A 1 331 ? 7.699 6.289 2.678 1 89.69 331 MET A C 1
ATOM 2464 O O . MET A 1 331 ? 6.746 5.52 2.809 1 89.69 331 MET A O 1
ATOM 2468 N N . ASP A 1 332 ? 8.922 5.91 2.867 1 87.44 332 ASP A N 1
ATOM 2469 C CA . ASP A 1 332 ? 9.227 4.543 3.277 1 87.44 332 ASP A CA 1
ATOM 2470 C C . ASP A 1 332 ? 9.578 4.48 4.762 1 87.44 332 ASP A C 1
ATOM 2472 O O . ASP A 1 332 ? 10.531 3.791 5.152 1 87.44 332 ASP A O 1
ATOM 2476 N N . ALA A 1 333 ? 8.859 5.25 5.582 1 89.62 333 ALA A N 1
ATOM 2477 C CA . ALA A 1 333 ? 9 5.199 7.035 1 89.62 333 ALA A CA 1
ATOM 2478 C C . ALA A 1 333 ? 8.211 4.039 7.625 1 89.62 333 ALA A C 1
ATOM 2480 O O . ALA A 1 333 ? 7.176 3.645 7.078 1 89.62 333 ALA A O 1
ATOM 2481 N N . PRO A 1 334 ? 8.758 3.447 8.742 1 91.38 334 PRO A N 1
ATOM 2482 C CA . PRO A 1 334 ? 7.961 2.404 9.391 1 91.38 334 PRO A CA 1
ATOM 2483 C C . PRO A 1 334 ? 6.57 2.891 9.805 1 91.38 334 PRO A C 1
ATOM 2485 O O . PRO A 1 334 ? 6.418 4.039 10.227 1 91.38 334 PRO A O 1
ATOM 2488 N N . GLY A 1 335 ? 5.582 1.99 9.617 1 90.88 335 GLY A N 1
ATOM 2489 C CA . GLY A 1 335 ? 4.246 2.305 10.094 1 90.88 335 GLY A CA 1
ATOM 2490 C C . GLY A 1 335 ? 3.369 2.943 9.031 1 90.88 335 GLY A C 1
ATOM 2491 O O . GLY A 1 335 ? 2.225 3.311 9.297 1 90.88 335 GLY A O 1
ATOM 2492 N N . VAL A 1 336 ? 3.855 3.016 7.789 1 90.06 336 VAL A N 1
ATOM 2493 C CA . VAL A 1 336 ? 3.051 3.639 6.742 1 90.06 336 VAL A CA 1
ATOM 2494 C C . VAL A 1 336 ? 2.273 2.566 5.98 1 90.06 336 VAL A C 1
ATOM 2496 O O . VAL A 1 336 ? 1.545 2.873 5.035 1 90.06 336 VAL A O 1
ATOM 2499 N N . GLY A 1 337 ? 2.428 1.318 6.348 1 89.88 337 GLY A N 1
ATOM 2500 C CA . GLY A 1 337 ? 1.734 0.22 5.691 1 89.88 337 GLY A CA 1
ATOM 2501 C C . GLY A 1 337 ? 2.467 -0.303 4.473 1 89.88 337 GLY A C 1
ATOM 2502 O O . GLY A 1 337 ? 3.6 0.1 4.199 1 89.88 337 GLY A O 1
ATOM 2503 N N . TYR A 1 338 ? 1.911 -1.273 3.828 1 93.12 338 TYR A N 1
ATOM 2504 C CA . TYR A 1 338 ? 2.42 -1.902 2.615 1 93.12 338 TYR A CA 1
ATOM 2505 C C . TYR A 1 338 ? 1.286 -2.52 1.804 1 93.12 338 TYR A C 1
ATOM 2507 O O . TYR A 1 338 ? 0.338 -3.068 2.369 1 93.12 338 TYR A O 1
ATOM 2515 N N . ASN A 1 339 ? 1.378 -2.35 0.511 1 91.56 339 ASN A N 1
ATOM 2516 C CA . ASN A 1 339 ? 0.353 -2.859 -0.393 1 91.56 339 ASN A CA 1
ATOM 2517 C C . ASN A 1 339 ? 0.931 -3.861 -1.388 1 91.56 339 ASN A C 1
ATOM 2519 O O . ASN A 1 339 ? 1.967 -3.605 -2.004 1 91.56 339 ASN A O 1
ATOM 2523 N N . TYR A 1 340 ? 0.189 -4.973 -1.599 1 91.75 340 TYR A N 1
ATOM 2524 C CA . TYR A 1 340 ? 0.577 -6.086 -2.459 1 91.75 340 TYR A CA 1
ATOM 2525 C C . TYR A 1 340 ? 0.935 -5.598 -3.857 1 91.75 340 TYR A C 1
ATOM 2527 O O . TYR A 1 340 ? 1.776 -6.191 -4.535 1 91.75 340 TYR A O 1
ATOM 2535 N N . ASN A 1 341 ? 0.331 -4.547 -4.332 1 95.06 341 ASN A N 1
ATOM 2536 C CA . ASN A 1 341 ? 0.601 -4.023 -5.668 1 95.06 341 ASN A CA 1
ATOM 2537 C C . ASN A 1 341 ? 2.072 -3.656 -5.836 1 95.06 341 ASN A C 1
ATOM 2539 O O . ASN A 1 341 ? 2.617 -3.75 -6.938 1 95.06 341 ASN A O 1
ATOM 2543 N N . GLN A 1 342 ? 2.703 -3.293 -4.734 1 95.31 342 GLN A N 1
ATOM 2544 C CA . GLN A 1 342 ? 4.113 -2.926 -4.777 1 95.31 342 GLN A CA 1
ATOM 2545 C C . GLN A 1 342 ? 4.977 -4.102 -5.223 1 95.31 342 GLN A C 1
ATOM 2547 O O . GLN A 1 342 ? 6.039 -3.91 -5.82 1 95.31 342 GLN A O 1
ATOM 2552 N N . ASN A 1 343 ? 4.523 -5.301 -4.965 1 97.06 343 ASN A N 1
ATOM 2553 C CA . ASN A 1 343 ? 5.266 -6.484 -5.387 1 97.06 343 ASN A CA 1
ATOM 2554 C C . ASN A 1 343 ? 5.395 -6.551 -6.906 1 97.06 343 ASN A C 1
ATOM 2556 O O . ASN A 1 343 ? 6.395 -7.051 -7.426 1 97.06 343 ASN A O 1
ATOM 2560 N N . PHE A 1 344 ? 4.387 -6.043 -7.648 1 97.69 344 PHE A N 1
ATOM 2561 C CA . PHE A 1 344 ? 4.477 -5.992 -9.102 1 97.69 344 PHE A CA 1
ATOM 2562 C C . PHE A 1 344 ? 5.551 -5.008 -9.547 1 97.69 344 PHE A C 1
ATOM 2564 O O . PHE A 1 344 ? 6.234 -5.234 -10.547 1 97.69 344 PHE A O 1
ATOM 2571 N N . ALA A 1 345 ? 5.672 -3.891 -8.82 1 96.44 345 ALA A N 1
ATOM 2572 C CA . ALA A 1 345 ? 6.73 -2.93 -9.117 1 96.44 345 ALA A CA 1
ATOM 2573 C C . ALA A 1 345 ? 8.109 -3.553 -8.922 1 96.44 345 ALA A C 1
ATOM 2575 O O . ALA A 1 345 ? 9 -3.385 -9.758 1 96.44 345 ALA A O 1
ATOM 2576 N N . PHE A 1 346 ? 8.305 -4.328 -7.812 1 96.88 346 PHE A N 1
ATOM 2577 C CA . PHE A 1 346 ? 9.562 -5.031 -7.555 1 96.88 346 PHE A CA 1
ATOM 2578 C C . PHE A 1 346 ? 9.867 -6.02 -8.672 1 96.88 346 PHE A C 1
ATOM 2580 O O . PHE A 1 346 ? 11 -6.102 -9.148 1 96.88 346 PHE A O 1
ATOM 2587 N N . GLN A 1 347 ? 8.836 -6.75 -9.023 1 97.75 347 GLN A N 1
ATOM 2588 C CA . GLN A 1 347 ? 8.977 -7.746 -10.078 1 97.75 347 GLN A CA 1
ATOM 2589 C C . GLN A 1 347 ? 9.414 -7.105 -11.391 1 97.75 347 GLN A C 1
ATOM 2591 O O . GLN A 1 347 ? 10.367 -7.551 -12.023 1 97.75 347 GLN A O 1
ATOM 2596 N N . ALA A 1 348 ? 8.719 -6.031 -11.82 1 97.69 348 ALA A N 1
ATOM 2597 C CA . ALA A 1 348 ? 9.047 -5.336 -13.062 1 97.69 348 ALA A CA 1
ATOM 2598 C C . ALA A 1 348 ? 10.461 -4.758 -13.008 1 97.69 348 ALA A C 1
ATOM 2600 O O . ALA A 1 348 ? 11.219 -4.867 -13.977 1 97.69 348 ALA A O 1
ATOM 2601 N N . ARG A 1 349 ? 10.789 -4.16 -11.891 1 96.38 349 ARG A N 1
ATOM 2602 C CA . ARG A 1 349 ? 12.117 -3.582 -11.711 1 96.38 349 ARG A CA 1
ATOM 2603 C C . ARG A 1 349 ? 13.203 -4.648 -11.836 1 96.38 349 ARG A C 1
ATOM 2605 O O . ARG A 1 349 ? 14.188 -4.461 -12.555 1 96.38 349 ARG A O 1
ATOM 2612 N N . ALA A 1 350 ? 13.055 -5.773 -11.156 1 96.56 350 ALA A N 1
ATOM 2613 C CA . ALA A 1 350 ? 14.023 -6.859 -11.211 1 96.56 350 ALA A CA 1
ATOM 2614 C C . ALA A 1 350 ? 14.188 -7.379 -12.641 1 96.56 350 ALA A C 1
ATOM 2616 O O . ALA A 1 350 ? 15.305 -7.617 -13.094 1 96.56 350 ALA A O 1
ATOM 2617 N N . PHE A 1 351 ? 13.062 -7.492 -13.344 1 97.94 351 PHE A N 1
ATOM 2618 C CA . PHE A 1 351 ? 13.062 -7.957 -14.727 1 97.94 351 PHE A CA 1
ATOM 2619 C C . PHE A 1 351 ? 13.844 -7 -15.625 1 97.94 351 PHE A C 1
ATOM 2621 O O . PHE A 1 351 ? 14.711 -7.422 -16.391 1 97.94 351 PHE A O 1
ATOM 2628 N N . LEU A 1 352 ? 13.594 -5.746 -15.477 1 96.94 352 LEU A N 1
ATOM 2629 C CA . LEU A 1 352 ? 14.234 -4.719 -16.297 1 96.94 352 LEU A CA 1
ATOM 2630 C C . LEU A 1 352 ? 15.719 -4.609 -15.953 1 96.94 352 LEU A C 1
ATOM 2632 O O . LEU A 1 352 ? 16.547 -4.359 -16.828 1 96.94 352 LEU A O 1
ATOM 2636 N N . GLU A 1 353 ? 16.062 -4.734 -14.68 1 95.56 353 GLU A N 1
ATOM 2637 C CA . GLU A 1 353 ? 17.469 -4.738 -14.289 1 95.56 353 GLU A CA 1
ATOM 2638 C C . GLU A 1 353 ? 18.203 -5.91 -14.922 1 95.56 353 GLU A C 1
ATOM 2640 O O . GLU A 1 353 ? 19.344 -5.762 -15.367 1 95.56 353 GLU A O 1
ATOM 2645 N N . GLN A 1 354 ? 17.578 -7.09 -14.945 1 96.19 354 GLN A N 1
ATOM 2646 C CA . GLN A 1 354 ? 18.188 -8.242 -15.602 1 96.19 354 GLN A CA 1
ATOM 2647 C C . GLN A 1 354 ? 18.422 -7.977 -17.094 1 96.19 354 GLN A C 1
ATOM 2649 O O . GLN A 1 354 ? 19.469 -8.328 -17.625 1 96.19 354 GLN A O 1
ATOM 2654 N N . ILE A 1 355 ? 17.469 -7.352 -17.734 1 96.88 355 ILE A N 1
ATOM 2655 C CA . ILE A 1 355 ? 17.578 -7.027 -19.141 1 96.88 355 ILE A CA 1
ATOM 2656 C C . ILE A 1 355 ? 18.734 -6.039 -19.359 1 96.88 355 ILE A C 1
ATOM 2658 O O . ILE A 1 355 ? 19.484 -6.164 -20.312 1 96.88 355 ILE A O 1
ATOM 2662 N N . ALA A 1 356 ? 18.859 -5.086 -18.438 1 94.81 356 ALA A N 1
ATOM 2663 C CA . ALA A 1 356 ? 19.859 -4.027 -18.547 1 94.81 356 ALA A CA 1
ATOM 2664 C C . ALA A 1 356 ? 21.234 -4.508 -18.062 1 94.81 356 ALA A C 1
ATOM 2666 O O . ALA A 1 356 ? 22.219 -3.768 -18.125 1 94.81 356 ALA A O 1
ATOM 2667 N N . GLY A 1 357 ? 21.328 -5.699 -17.453 1 92.69 357 GLY A N 1
ATOM 2668 C CA . GLY A 1 357 ? 22.578 -6.23 -16.953 1 92.69 357 GLY A CA 1
ATOM 2669 C C . GLY A 1 357 ? 22.984 -5.637 -15.617 1 92.69 357 GLY A C 1
ATOM 2670 O O . GLY A 1 357 ? 24.188 -5.555 -15.305 1 92.69 357 GLY A O 1
ATOM 2671 N N . ILE A 1 358 ? 22.031 -5.105 -14.953 1 90.56 358 ILE A N 1
ATOM 2672 C CA . ILE A 1 358 ? 22.281 -4.555 -13.625 1 90.56 358 ILE A CA 1
ATOM 2673 C C . ILE A 1 358 ? 22.141 -5.648 -12.57 1 90.56 358 ILE A C 1
ATOM 2675 O O . ILE A 1 358 ? 21.094 -6.316 -12.5 1 90.56 358 ILE A O 1
ATOM 2679 N N . GLU A 1 359 ? 23.156 -5.859 -11.727 1 85.75 359 GLU A N 1
ATOM 2680 C CA . GLU A 1 359 ? 23.172 -6.934 -10.742 1 85.75 359 GLU A CA 1
ATOM 2681 C C . GLU A 1 359 ? 23.297 -6.383 -9.32 1 85.75 359 GLU A C 1
ATOM 2683 O O . GLU A 1 359 ? 23.75 -5.254 -9.125 1 85.75 359 GLU A O 1
ATOM 2688 N N . GLY A 1 360 ? 22.797 -7.164 -8.344 1 77.69 360 GLY A N 1
ATOM 2689 C CA . GLY A 1 360 ? 23.109 -6.926 -6.941 1 77.69 360 GLY A CA 1
ATOM 2690 C C . GLY A 1 360 ? 22.078 -6.078 -6.234 1 77.69 360 GLY A C 1
ATOM 2691 O O . GLY A 1 360 ? 22.156 -5.855 -5.023 1 77.69 360 GLY A O 1
ATOM 2692 N N . HIS A 1 361 ? 21.016 -5.633 -6.84 1 81.75 361 HIS A N 1
ATOM 2693 C CA . HIS A 1 361 ? 20.016 -4.773 -6.203 1 81.75 361 HIS A CA 1
ATOM 2694 C C . HIS A 1 361 ? 18.797 -5.574 -5.754 1 81.75 361 HIS A C 1
ATOM 2696 O O . HIS A 1 361 ? 18.5 -5.633 -4.559 1 81.75 361 HIS A O 1
ATOM 2702 N N . LEU A 1 362 ? 18.125 -6.215 -6.652 1 91.19 362 LEU A N 1
ATOM 2703 C CA . LEU A 1 362 ? 16.984 -7.082 -6.371 1 91.19 362 LEU A CA 1
ATOM 2704 C C . LEU A 1 362 ? 17.281 -8.523 -6.789 1 91.19 362 LEU A C 1
ATOM 2706 O O . LEU A 1 362 ? 18.047 -8.758 -7.723 1 91.19 362 LEU A O 1
ATOM 2710 N N . GLN A 1 363 ? 16.734 -9.461 -5.984 1 92.19 363 GLN A N 1
ATOM 2711 C CA . GLN A 1 363 ? 16.797 -10.852 -6.43 1 92.19 363 GLN A CA 1
ATOM 2712 C C . GLN A 1 363 ? 16.234 -11.008 -7.836 1 92.19 363 GLN A C 1
ATOM 2714 O O . GLN A 1 363 ? 15.211 -10.398 -8.172 1 92.19 363 GLN A O 1
ATOM 2719 N N . PRO A 1 364 ? 16.938 -11.742 -8.672 1 95.31 364 PRO A N 1
ATOM 2720 C CA . PRO A 1 364 ? 16.406 -11.977 -10.023 1 95.31 364 PRO A CA 1
ATOM 2721 C C . PRO A 1 364 ? 15.031 -12.625 -10.008 1 95.31 364 PRO A C 1
ATOM 2723 O O . PRO A 1 364 ? 14.664 -13.289 -9.039 1 95.31 364 PRO A O 1
ATOM 2726 N N . CYS A 1 365 ? 14.305 -12.43 -11.086 1 97.5 365 CYS A N 1
ATOM 2727 C CA . CYS A 1 365 ? 13.023 -13.109 -11.242 1 97.5 365 CYS A CA 1
ATOM 2728 C C . CYS A 1 365 ? 13.219 -14.609 -11.383 1 97.5 365 CYS A C 1
ATOM 2730 O O . CYS A 1 365 ? 14.305 -15.07 -11.758 1 97.5 365 CYS A O 1
ATOM 2732 N N . ALA A 1 366 ? 12.172 -15.352 -11.047 1 97.62 366 ALA A N 1
ATOM 2733 C CA . ALA A 1 366 ? 12.188 -16.797 -11.273 1 97.62 366 ALA A CA 1
ATOM 2734 C C . ALA A 1 366 ? 12.289 -17.125 -12.758 1 97.62 366 ALA A C 1
ATOM 2736 O O . ALA A 1 366 ? 11.758 -16.391 -13.594 1 97.62 366 ALA A O 1
ATOM 2737 N N . THR A 1 367 ? 12.891 -18.219 -13.102 1 98.06 367 THR A N 1
ATOM 2738 C CA . THR A 1 367 ? 13.062 -18.656 -14.484 1 98.06 367 THR A CA 1
ATOM 2739 C C . THR A 1 367 ? 11.906 -19.547 -14.922 1 98.06 367 THR A C 1
ATOM 2741 O O . THR A 1 367 ? 11.07 -19.938 -14.102 1 98.06 367 THR A O 1
ATOM 2744 N N . PHE A 1 368 ? 11.852 -19.828 -16.25 1 98.69 368 PHE A N 1
ATOM 2745 C CA . PHE A 1 368 ? 10.891 -20.812 -16.734 1 98.69 368 PHE A CA 1
ATOM 2746 C C . PHE A 1 368 ? 11.148 -22.172 -16.078 1 98.69 368 PHE A C 1
ATOM 2748 O O . PHE A 1 368 ? 10.203 -22.906 -15.766 1 98.69 368 PHE A O 1
ATOM 2755 N N . ALA A 1 369 ? 12.422 -22.484 -15.812 1 98.12 369 ALA A N 1
ATOM 2756 C CA . ALA A 1 369 ? 12.766 -23.719 -15.109 1 98.12 369 ALA A CA 1
ATOM 2757 C C . ALA A 1 369 ? 12.156 -23.734 -13.711 1 98.12 369 ALA A C 1
ATOM 2759 O O . ALA A 1 369 ? 11.688 -24.781 -13.25 1 98.12 369 ALA A O 1
ATOM 2760 N N . ASP A 1 370 ? 12.234 -22.625 -13.008 1 97.56 370 ASP A N 1
ATOM 2761 C CA . ASP A 1 370 ? 11.586 -22.531 -11.703 1 97.56 370 ASP A CA 1
ATOM 2762 C C . ASP A 1 370 ? 10.078 -22.766 -11.82 1 97.56 370 ASP A C 1
ATOM 2764 O O . ASP A 1 370 ? 9.484 -23.438 -10.977 1 97.56 370 ASP A O 1
ATOM 2768 N N . GLY A 1 371 ? 9.453 -22.156 -12.867 1 97.94 371 GLY A N 1
ATOM 2769 C CA . GLY A 1 371 ? 8.039 -22.359 -13.102 1 97.94 371 GLY A CA 1
ATOM 2770 C C . GLY A 1 371 ? 7.676 -23.812 -13.359 1 97.94 371 GLY A C 1
ATOM 2771 O O . GLY A 1 371 ? 6.66 -24.297 -12.859 1 97.94 371 GLY A O 1
ATOM 2772 N N . LEU A 1 372 ? 8.5 -24.469 -14.141 1 97.94 372 LEU A N 1
ATOM 2773 C CA . LEU A 1 372 ? 8.312 -25.906 -14.367 1 97.94 372 LEU A CA 1
ATOM 2774 C C . LEU A 1 372 ? 8.383 -26.672 -13.062 1 97.94 372 LEU A C 1
ATOM 2776 O O . LEU A 1 372 ? 7.566 -27.562 -12.82 1 97.94 372 LEU A O 1
ATOM 2780 N N . HIS A 1 373 ? 9.336 -26.359 -12.289 1 97.88 373 HIS A N 1
ATOM 2781 C CA . HIS A 1 373 ? 9.477 -27.031 -11.008 1 97.88 373 HIS A CA 1
ATOM 2782 C C . HIS A 1 373 ? 8.195 -26.922 -10.18 1 97.88 373 HIS A C 1
ATOM 2784 O O . HIS A 1 373 ? 7.734 -27.906 -9.602 1 97.88 373 HIS A O 1
ATOM 2790 N N . THR A 1 374 ? 7.629 -25.734 -10.062 1 97.5 374 THR A N 1
ATOM 2791 C CA . THR A 1 374 ? 6.387 -25.547 -9.32 1 97.5 374 THR A CA 1
ATOM 2792 C C . THR A 1 374 ? 5.285 -26.438 -9.875 1 97.5 374 THR A C 1
ATOM 2794 O O . THR A 1 374 ? 4.539 -27.062 -9.109 1 97.5 374 THR A O 1
ATOM 2797 N N . LEU A 1 375 ? 5.203 -26.562 -11.195 1 97.19 375 LEU A N 1
ATOM 2798 C CA . LEU A 1 375 ? 4.188 -27.406 -11.812 1 97.19 375 LEU A CA 1
ATOM 2799 C C . LEU A 1 375 ? 4.453 -28.875 -11.523 1 97.19 375 LEU A C 1
ATOM 2801 O O . LEU A 1 375 ? 3.518 -29.672 -11.383 1 97.19 375 LEU A O 1
ATOM 2805 N N . LYS A 1 376 ? 5.699 -29.266 -11.453 1 98 376 LYS A N 1
ATOM 2806 C CA . LYS A 1 376 ? 6.039 -30.641 -11.078 1 98 376 LYS A CA 1
ATOM 2807 C C . LYS A 1 376 ? 5.586 -30.938 -9.648 1 98 376 LYS A C 1
ATOM 2809 O O . LYS A 1 376 ? 5.113 -32.031 -9.367 1 98 376 LYS A O 1
ATOM 2814 N N . VAL A 1 377 ? 5.75 -29.984 -8.766 1 98.38 377 VAL A N 1
ATOM 2815 C CA . VAL A 1 377 ? 5.277 -30.156 -7.395 1 98.38 377 VAL A CA 1
ATOM 2816 C C . VAL A 1 377 ? 3.758 -30.312 -7.387 1 98.38 377 VAL A C 1
ATOM 2818 O O . VAL A 1 377 ? 3.225 -31.203 -6.727 1 98.38 377 VAL A O 1
ATOM 2821 N N . ILE A 1 378 ? 3.07 -29.5 -8.117 1 97.81 378 ILE A N 1
ATOM 2822 C CA . ILE A 1 378 ? 1.614 -29.547 -8.211 1 97.81 378 ILE A CA 1
ATOM 2823 C C . ILE A 1 378 ? 1.184 -30.922 -8.75 1 97.81 378 ILE A C 1
ATOM 2825 O O . ILE A 1 378 ? 0.258 -31.531 -8.219 1 97.81 378 ILE A O 1
ATOM 2829 N N . ALA A 1 379 ? 1.849 -31.375 -9.805 1 97.25 379 ALA A N 1
ATOM 2830 C CA . ALA A 1 379 ? 1.548 -32.688 -10.391 1 97.25 379 ALA A CA 1
ATOM 2831 C C . ALA A 1 379 ? 1.761 -33.812 -9.367 1 97.25 379 ALA A C 1
ATOM 2833 O O . ALA A 1 379 ? 0.971 -34.75 -9.297 1 97.25 379 ALA A O 1
ATOM 2834 N N . ALA A 1 380 ? 2.814 -33.688 -8.633 1 98.19 380 ALA A N 1
ATOM 2835 C CA . ALA A 1 380 ? 3.107 -34.688 -7.602 1 98.19 380 ALA A CA 1
ATOM 2836 C C . ALA A 1 380 ? 2.016 -34.719 -6.535 1 98.19 380 ALA A C 1
ATOM 2838 O O . ALA A 1 380 ? 1.651 -35.781 -6.031 1 98.19 380 ALA A O 1
ATOM 2839 N N . ILE A 1 381 ? 1.518 -33.562 -6.129 1 98.12 381 ILE A N 1
ATOM 2840 C CA . ILE A 1 381 ? 0.442 -33.469 -5.148 1 98.12 381 ILE A CA 1
ATOM 2841 C C . ILE A 1 381 ? -0.81 -34.156 -5.684 1 98.12 381 ILE A C 1
ATOM 2843 O O . ILE A 1 381 ? -1.444 -34.938 -4.973 1 98.12 381 ILE A O 1
ATOM 2847 N N . ALA A 1 382 ? -1.153 -33.875 -6.938 1 97.5 382 ALA A N 1
ATOM 2848 C CA . ALA A 1 382 ? -2.301 -34.531 -7.566 1 97.5 382 ALA A CA 1
ATOM 2849 C C . ALA A 1 382 ? -2.115 -36.031 -7.613 1 97.5 382 ALA A C 1
ATOM 2851 O O . ALA A 1 382 ? -3.055 -36.781 -7.363 1 97.5 382 ALA A O 1
ATOM 2852 N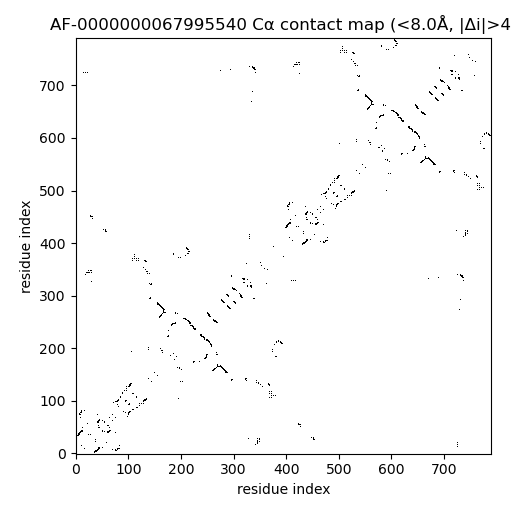 N . GLU A 1 383 ? -0.91 -36.438 -7.965 1 97.69 383 GLU A N 1
ATOM 2853 C CA . GLU A 1 383 ? -0.596 -37.875 -8.008 1 97.69 383 GLU A CA 1
ATOM 2854 C C . GLU A 1 383 ? -0.73 -38.5 -6.633 1 97.69 383 GLU A C 1
ATOM 2856 O O . GLU A 1 383 ? -1.289 -39.594 -6.5 1 97.69 383 GLU A O 1
ATOM 2861 N N . SER A 1 384 ? -0.174 -37.875 -5.641 1 98.06 384 SER A N 1
ATOM 2862 C CA . SER A 1 384 ? -0.305 -38.344 -4.273 1 98.06 384 SER A CA 1
ATOM 2863 C C . SER A 1 384 ? -1.77 -38.531 -3.893 1 98.06 384 SER A C 1
ATOM 2865 O O . SER A 1 384 ? -2.131 -39.562 -3.287 1 98.06 384 SER A O 1
ATOM 2867 N N . ALA A 1 385 ? -2.617 -37.562 -4.191 1 97.06 385 ALA A N 1
ATOM 2868 C CA . ALA A 1 385 ? -4.047 -37.688 -3.916 1 97.06 385 ALA A CA 1
ATOM 2869 C C . ALA A 1 385 ? -4.656 -38.875 -4.629 1 97.06 385 ALA A C 1
ATOM 2871 O O . ALA A 1 385 ? -5.449 -39.625 -4.039 1 97.06 385 ALA A O 1
ATOM 2872 N N . ASP A 1 386 ? -4.309 -39.094 -5.883 1 97.19 386 ASP A N 1
ATOM 2873 C CA . ASP A 1 386 ? -4.812 -40.188 -6.695 1 97.19 386 ASP A CA 1
ATOM 2874 C C . ASP A 1 386 ? -4.367 -41.531 -6.125 1 97.19 386 ASP A C 1
ATOM 2876 O O . ASP A 1 386 ? -5.066 -42.531 -6.273 1 97.19 386 ASP A O 1
ATOM 2880 N N . LEU A 1 387 ? -3.213 -41.5 -5.488 1 97.94 387 LEU A N 1
ATOM 2881 C CA . LEU A 1 387 ? -2.646 -42.719 -4.906 1 97.94 387 LEU A CA 1
ATOM 2882 C C . LEU A 1 387 ? -2.982 -42.812 -3.422 1 97.94 387 LEU A C 1
ATOM 2884 O O . LEU A 1 387 ? -2.186 -43.344 -2.635 1 97.94 387 LEU A O 1
ATOM 2888 N N . ASN A 1 388 ? -4.051 -42.188 -3.008 1 96.75 388 ASN A N 1
ATOM 2889 C CA . ASN A 1 388 ? -4.574 -42.25 -1.648 1 96.75 388 ASN A CA 1
ATOM 2890 C C . ASN A 1 388 ? -3.562 -41.75 -0.632 1 96.75 388 ASN A C 1
ATOM 2892 O O . ASN A 1 388 ? -3.387 -42.344 0.434 1 96.75 388 ASN A O 1
ATOM 2896 N N . GLY A 1 389 ? -2.787 -40.75 -1.055 1 96.19 389 GLY A N 1
ATOM 2897 C CA . GLY A 1 389 ? -1.93 -40.031 -0.124 1 96.19 389 GLY A CA 1
ATOM 2898 C C . GLY A 1 389 ? -0.508 -40.562 -0.095 1 96.19 389 GLY A C 1
ATOM 2899 O O . GLY A 1 389 ? 0.309 -40.125 0.715 1 96.19 389 GLY A O 1
ATOM 2900 N N . ALA A 1 390 ? -0.14 -41.469 -0.917 1 98.12 390 ALA A N 1
ATOM 2901 C CA . ALA A 1 390 ? 1.207 -42.031 -0.938 1 98.12 390 ALA A CA 1
ATOM 2902 C C . ALA A 1 390 ? 2.242 -40.938 -1.278 1 98.12 390 ALA A C 1
ATOM 2904 O O . ALA A 1 390 ? 1.933 -39.969 -1.959 1 98.12 390 ALA A O 1
ATOM 2905 N N . GLU A 1 391 ? 3.43 -41.188 -0.773 1 98 391 GLU A N 1
ATOM 2906 C CA . GLU A 1 391 ? 4.52 -40.281 -1.041 1 98 391 GLU A CA 1
ATOM 2907 C C . GLU A 1 391 ? 4.891 -40.25 -2.521 1 98 391 GLU A C 1
ATOM 2909 O O . GLU A 1 391 ? 4.945 -41.312 -3.158 1 98 391 GLU A O 1
ATOM 2914 N N . VAL A 1 392 ? 5.023 -39.094 -3.047 1 98.56 392 VAL A N 1
ATOM 2915 C CA . VAL A 1 392 ? 5.508 -38.906 -4.41 1 98.56 392 VAL A CA 1
ATOM 2916 C C . VAL A 1 392 ? 6.746 -38 -4.395 1 98.56 392 VAL A C 1
ATOM 2918 O O . VAL A 1 392 ? 6.711 -36.906 -3.859 1 98.56 392 VAL A O 1
ATOM 2921 N N . LYS A 1 393 ? 7.887 -38.438 -4.938 1 98.19 393 LYS A N 1
ATOM 2922 C CA . LYS A 1 393 ? 9.117 -37.656 -5.047 1 98.19 393 LYS A CA 1
ATOM 2923 C C . LYS A 1 393 ? 9.062 -36.719 -6.242 1 98.19 393 LYS A C 1
ATOM 2925 O O . LYS A 1 393 ? 8.492 -37.031 -7.281 1 98.19 393 LYS A O 1
ATOM 2930 N N . ILE A 1 394 ? 9.625 -35.562 -6.039 1 96.94 394 ILE A N 1
ATOM 2931 C CA . ILE A 1 394 ? 9.688 -34.594 -7.141 1 96.94 394 ILE A CA 1
ATOM 2932 C C . ILE A 1 394 ? 10.82 -35 -8.094 1 96.94 394 ILE A C 1
ATOM 2934 O O . ILE A 1 394 ? 11.961 -35.188 -7.672 1 96.94 394 ILE A O 1
ATOM 2938 N N . ARG A 1 395 ? 10.477 -35.312 -9.344 1 85.75 395 ARG A N 1
ATOM 2939 C CA . ARG A 1 395 ? 11.438 -35.75 -10.344 1 85.75 395 ARG A CA 1
ATOM 2940 C C . ARG A 1 395 ? 11.992 -34.594 -11.148 1 85.75 395 ARG A C 1
ATOM 2942 O O . ARG A 1 395 ? 11.305 -33.562 -11.328 1 85.75 395 ARG A O 1
ATOM 2949 N N . MET B 1 1 ? -12.945 26.312 -21.406 1 40.84 1 MET B N 1
ATOM 2950 C CA . MET B 1 1 ? -12.164 25.531 -22.375 1 40.84 1 MET B CA 1
ATOM 2951 C C . MET B 1 1 ? -11.578 24.281 -21.703 1 40.84 1 MET B C 1
ATOM 2953 O O . MET B 1 1 ? -11.117 24.344 -20.562 1 40.84 1 MET B O 1
ATOM 2957 N N . SER B 1 2 ? -11.977 23.156 -22.094 1 57.47 2 SER B N 1
ATOM 2958 C CA . SER B 1 2 ? -11.617 21.875 -21.469 1 57.47 2 SER B CA 1
ATOM 2959 C C . SER B 1 2 ? -10.109 21.734 -21.344 1 57.47 2 SER B C 1
ATOM 2961 O O . SER B 1 2 ? -9.375 21.891 -22.328 1 57.47 2 SER B O 1
ATOM 2963 N N . VAL B 1 3 ? -9.523 21.969 -20.156 1 72.06 3 VAL B N 1
ATOM 2964 C CA . VAL B 1 3 ? -8.086 21.906 -19.906 1 72.06 3 VAL B CA 1
ATOM 2965 C C . VAL B 1 3 ? -7.527 20.578 -20.406 1 72.06 3 VAL B C 1
ATOM 2967 O O . VAL B 1 3 ? -8.016 19.516 -20.047 1 72.06 3 VAL B O 1
ATOM 2970 N N . GLN B 1 4 ? -6.676 20.625 -21.484 1 81.75 4 GLN B N 1
ATOM 2971 C CA . GLN B 1 4 ? -6.125 19.438 -22.109 1 81.75 4 GLN B CA 1
ATOM 2972 C C . GLN B 1 4 ? -4.957 18.875 -21.312 1 81.75 4 GLN B C 1
ATOM 2974 O O . GLN B 1 4 ? -4.738 17.656 -21.297 1 81.75 4 GLN B O 1
ATOM 2979 N N . GLU B 1 5 ? -4.363 19.812 -20.641 1 94.69 5 GLU B N 1
ATOM 2980 C CA . GLU B 1 5 ? -3.182 19.406 -19.875 1 94.69 5 GLU B CA 1
ATOM 2981 C C . GLU B 1 5 ? -2.996 20.281 -18.641 1 94.69 5 GLU B C 1
ATOM 2983 O O . GLU B 1 5 ? -3.25 21.484 -18.688 1 94.69 5 GLU B O 1
ATOM 2988 N N . ILE B 1 6 ? -2.633 19.734 -17.578 1 97.38 6 ILE B N 1
ATOM 2989 C CA . ILE B 1 6 ? -2.248 20.469 -16.375 1 97.38 6 ILE B CA 1
ATOM 2990 C C . ILE B 1 6 ? -0.79 20.172 -16.031 1 97.38 6 ILE B C 1
ATOM 2992 O O . ILE B 1 6 ? -0.423 19.031 -15.781 1 97.38 6 ILE B O 1
ATOM 2996 N N . SER B 1 7 ? 0.054 21.188 -16.047 1 98.44 7 SER B N 1
ATOM 2997 C CA . SER B 1 7 ? 1.472 21.078 -15.727 1 98.44 7 SER B CA 1
ATOM 2998 C C . SER B 1 7 ? 1.724 21.344 -14.25 1 98.44 7 SER B C 1
ATOM 3000 O O . SER B 1 7 ? 1.315 22.391 -13.727 1 98.44 7 SER B O 1
ATOM 3002 N N . VAL B 1 8 ? 2.471 20.391 -13.586 1 98.81 8 VAL B N 1
ATOM 3003 C CA . VAL B 1 8 ? 2.576 20.5 -12.133 1 98.81 8 VAL B CA 1
ATOM 3004 C C . VAL B 1 8 ? 4.043 20.578 -11.727 1 98.81 8 VAL B C 1
ATOM 3006 O O . VAL B 1 8 ? 4.922 20.094 -12.445 1 98.81 8 VAL B O 1
ATOM 3009 N N . ALA B 1 9 ? 4.301 21.172 -10.578 1 98.94 9 ALA B N 1
ATOM 3010 C CA . ALA B 1 9 ? 5.625 21.234 -9.969 1 98.94 9 ALA B CA 1
ATOM 3011 C C . ALA B 1 9 ? 5.539 21 -8.461 1 98.94 9 ALA B C 1
ATOM 3013 O O . ALA B 1 9 ? 4.473 21.172 -7.859 1 98.94 9 ALA B O 1
ATOM 3014 N N . VAL B 1 10 ? 6.652 20.594 -7.879 1 98.88 10 VAL B N 1
ATOM 3015 C CA . VAL B 1 10 ? 6.785 20.375 -6.441 1 98.88 10 VAL B CA 1
ATOM 3016 C C . VAL B 1 10 ? 7.961 21.203 -5.91 1 98.88 10 VAL B C 1
ATOM 3018 O O . VAL B 1 10 ? 9.078 21.094 -6.418 1 98.88 10 VAL B O 1
ATOM 3021 N N . ILE B 1 11 ? 7.648 22.062 -4.941 1 98.81 11 ILE B N 1
ATOM 3022 C CA . ILE B 1 11 ? 8.703 22.812 -4.258 1 98.81 11 ILE B CA 1
ATOM 3023 C C . ILE B 1 11 ? 9.055 22.109 -2.943 1 98.81 11 ILE B C 1
ATOM 3025 O O . ILE B 1 11 ? 8.25 22.109 -2.004 1 98.81 11 ILE B O 1
ATOM 3029 N N . GLY B 1 12 ? 10.242 21.625 -2.834 1 97.88 12 GLY B N 1
ATOM 3030 C CA . GLY B 1 12 ? 10.688 20.781 -1.742 1 97.88 12 GLY B CA 1
ATOM 3031 C C . GLY B 1 12 ? 10.891 19.328 -2.156 1 97.88 12 GLY B C 1
ATOM 3032 O O . GLY B 1 12 ? 9.977 18.703 -2.684 1 97.88 12 GLY B O 1
ATOM 3033 N N . ALA B 1 13 ? 12.086 18.797 -1.901 1 95.5 13 ALA B N 1
ATOM 3034 C CA . ALA B 1 13 ? 12.414 17.453 -2.371 1 95.5 13 ALA B CA 1
ATOM 3035 C C . ALA B 1 13 ? 12.648 16.5 -1.198 1 95.5 13 ALA B C 1
ATOM 3037 O O . ALA B 1 13 ? 13.148 15.391 -1.381 1 95.5 13 ALA B O 1
ATOM 3038 N N . GLY B 1 14 ? 12.305 16.938 0.029 1 92 14 GLY B N 1
ATOM 3039 C CA . GLY B 1 14 ? 12.406 16.047 1.18 1 92 14 GLY B CA 1
ATOM 3040 C C . GLY B 1 14 ? 11.391 14.93 1.165 1 92 14 GLY B C 1
ATOM 3041 O O . GLY B 1 14 ? 10.797 14.633 0.124 1 92 14 GLY B O 1
ATOM 3042 N N . MET B 1 15 ? 11.172 14.273 2.248 1 88.94 15 MET B N 1
ATOM 3043 C CA . MET B 1 15 ? 10.312 13.094 2.354 1 88.94 15 MET B CA 1
ATOM 3044 C C . MET B 1 15 ? 8.891 13.422 1.904 1 88.94 15 MET B C 1
ATOM 3046 O O . MET B 1 15 ? 8.328 12.727 1.056 1 88.94 15 MET B O 1
ATOM 3050 N N . ALA B 1 16 ? 8.336 14.453 2.51 1 92.25 16 ALA B N 1
ATOM 3051 C CA . ALA B 1 16 ? 6.984 14.836 2.113 1 92.25 16 ALA B CA 1
ATOM 3052 C C . ALA B 1 16 ? 6.945 15.273 0.652 1 92.25 16 ALA B C 1
ATOM 3054 O O . ALA B 1 16 ? 5.949 15.055 -0.041 1 92.25 16 ALA B O 1
ATOM 3055 N N . GLY B 1 17 ? 8.023 15.977 0.234 1 96.5 17 GLY B N 1
ATOM 3056 C CA . GLY B 1 17 ? 8.117 16.344 -1.167 1 96.5 17 GLY B CA 1
ATOM 3057 C C . GLY B 1 17 ? 8.055 15.164 -2.109 1 96.5 17 GLY B C 1
ATOM 3058 O O . GLY B 1 17 ? 7.387 15.219 -3.145 1 96.5 17 GLY B O 1
ATOM 3059 N N . GLN B 1 18 ? 8.719 14.094 -1.757 1 95.44 18 GLN B N 1
ATOM 3060 C CA . GLN B 1 18 ? 8.656 12.859 -2.533 1 95.44 18 GLN B CA 1
ATOM 3061 C C . GLN B 1 18 ? 7.238 12.297 -2.562 1 95.44 18 GLN B C 1
ATOM 3063 O O . GLN B 1 18 ? 6.801 11.75 -3.576 1 95.44 18 GLN B O 1
ATOM 3068 N N . GLY B 1 19 ? 6.551 12.398 -1.439 1 97.19 19 GLY B N 1
ATOM 3069 C CA . GLY B 1 19 ? 5.152 12.008 -1.412 1 97.19 19 GLY B CA 1
ATOM 3070 C C . GLY B 1 19 ? 4.305 12.758 -2.426 1 97.19 19 GLY B C 1
ATOM 3071 O O . GLY B 1 19 ? 3.502 12.156 -3.139 1 97.19 19 GLY B O 1
ATOM 3072 N N . HIS B 1 20 ? 4.488 14.062 -2.508 1 98.5 20 HIS B N 1
ATOM 3073 C CA . HIS B 1 20 ? 3.736 14.875 -3.457 1 98.5 20 HIS B CA 1
ATOM 3074 C C . HIS B 1 20 ? 4.129 14.547 -4.895 1 98.5 20 HIS B C 1
ATOM 3076 O O . HIS B 1 20 ? 3.268 14.469 -5.773 1 98.5 20 HIS B O 1
ATOM 3082 N N . ALA B 1 21 ? 5.441 14.383 -5.156 1 97.88 21 ALA B N 1
ATOM 3083 C CA . ALA B 1 21 ? 5.902 14.008 -6.492 1 97.88 21 ALA B CA 1
ATOM 3084 C C . ALA B 1 21 ? 5.289 12.688 -6.934 1 97.88 21 ALA B C 1
ATOM 3086 O O . ALA B 1 21 ? 4.789 12.57 -8.055 1 97.88 21 ALA B O 1
ATOM 3087 N N . PHE B 1 22 ? 5.324 11.742 -6.066 1 97.12 22 PHE B N 1
ATOM 3088 C CA . PHE B 1 22 ? 4.672 10.461 -6.312 1 97.12 22 PHE B CA 1
ATOM 3089 C C . PHE B 1 22 ? 3.186 10.648 -6.586 1 97.12 22 PHE B C 1
ATOM 3091 O O . PHE B 1 22 ? 2.635 10.039 -7.504 1 97.12 22 PHE B O 1
ATOM 3098 N N . GLY B 1 23 ? 2.541 11.453 -5.773 1 97.81 23 GLY B N 1
ATOM 3099 C CA . GLY B 1 23 ? 1.113 11.695 -5.91 1 97.81 23 GLY B CA 1
ATOM 3100 C C . GLY B 1 23 ? 0.722 12.18 -7.293 1 97.81 23 GLY B C 1
ATOM 3101 O O . GLY B 1 23 ? -0.212 11.648 -7.902 1 97.81 23 GLY B O 1
ATOM 3102 N N . TYR B 1 24 ? 1.456 13.156 -7.812 1 97.88 24 TYR B N 1
ATOM 3103 C CA . TYR B 1 24 ? 1.14 13.68 -9.133 1 97.88 24 TYR B CA 1
ATOM 3104 C C . TYR B 1 24 ? 1.399 12.633 -10.211 1 97.88 24 TYR B C 1
ATOM 3106 O O . TYR B 1 24 ? 0.639 12.523 -11.18 1 97.88 24 TYR B O 1
ATOM 3114 N N . ARG B 1 25 ? 2.459 11.875 -10.055 1 95.38 25 ARG B N 1
ATOM 3115 C CA . ARG B 1 25 ? 2.766 10.828 -11.016 1 95.38 25 ARG B CA 1
ATOM 3116 C C . ARG B 1 25 ? 1.638 9.805 -11.086 1 95.38 25 ARG B C 1
ATOM 3118 O O . ARG B 1 25 ? 1.327 9.289 -12.164 1 95.38 25 ARG B O 1
ATOM 3125 N N . MET B 1 26 ? 1.031 9.586 -9.977 1 94.62 26 MET B N 1
ATOM 3126 C CA . MET B 1 26 ? 0.044 8.508 -9.875 1 94.62 26 MET B CA 1
ATOM 3127 C C . MET B 1 26 ? -1.366 9.047 -10.094 1 94.62 26 MET B C 1
ATOM 3129 O O . MET B 1 26 ? -2.318 8.273 -10.211 1 94.62 26 MET B O 1
ATOM 3133 N N . ALA B 1 27 ? -1.547 10.312 -10.188 1 94.88 27 ALA B N 1
ATOM 3134 C CA . ALA B 1 27 ? -2.863 10.945 -10.188 1 94.88 27 ALA B CA 1
ATOM 3135 C C . ALA B 1 27 ? -3.734 10.406 -11.32 1 94.88 27 ALA B C 1
ATOM 3137 O O . ALA B 1 27 ? -4.941 10.227 -11.156 1 94.88 27 ALA B O 1
ATOM 3138 N N . SER B 1 28 ? -3.121 10.094 -12.422 1 91.38 28 SER B N 1
ATOM 3139 C CA . SER B 1 28 ? -3.877 9.602 -13.57 1 91.38 28 SER B CA 1
ATOM 3140 C C . SER B 1 28 ? -4.121 8.102 -13.469 1 91.38 28 SER B C 1
ATOM 3142 O O . SER B 1 28 ? -4.938 7.551 -14.211 1 91.38 28 SER B O 1
ATOM 3144 N N . ALA B 1 29 ? -3.455 7.469 -12.594 1 92.38 29 ALA B N 1
ATOM 3145 C CA . ALA B 1 29 ? -3.463 6.008 -12.547 1 92.38 29 ALA B CA 1
ATOM 3146 C C . ALA B 1 29 ? -4.5 5.496 -11.555 1 92.38 29 ALA B C 1
ATOM 3148 O O . ALA B 1 29 ? -4.484 4.32 -11.18 1 92.38 29 ALA B O 1
ATOM 3149 N N . ILE B 1 30 ? -5.336 6.43 -11.047 1 91.25 30 ILE B N 1
ATOM 3150 C CA . ILE B 1 30 ? -6.352 5.98 -10.102 1 91.25 30 ILE B CA 1
ATOM 3151 C C . ILE B 1 30 ? -7.719 6.52 -10.523 1 91.25 30 ILE B C 1
ATOM 3153 O O . ILE B 1 30 ? -7.82 7.629 -11.047 1 91.25 30 ILE B O 1
ATOM 3157 N N . HIS B 1 31 ? -8.852 5.742 -10.219 1 82.56 31 HIS B N 1
ATOM 3158 C CA . HIS B 1 31 ? -10.281 6.039 -10.32 1 82.56 31 HIS B CA 1
ATOM 3159 C C . HIS B 1 31 ? -10.672 6.355 -11.758 1 82.56 31 HIS B C 1
ATOM 3161 O O . HIS B 1 31 ? -9.812 6.625 -12.602 1 82.56 31 HIS B O 1
ATOM 3167 N N . ASN B 1 32 ? -11.039 5.781 -12.906 1 66.94 32 ASN B N 1
ATOM 3168 C CA . ASN B 1 32 ? -11.375 5.828 -14.328 1 66.94 32 ASN B CA 1
ATOM 3169 C C . ASN B 1 32 ? -11.789 7.23 -14.758 1 66.94 32 ASN B C 1
ATOM 3171 O O . ASN B 1 32 ? -12.289 7.418 -15.867 1 66.94 32 ASN B O 1
ATOM 3175 N N . PRO B 1 33 ? -12.234 8.297 -13.961 1 63.88 33 PRO B N 1
ATOM 3176 C CA . PRO B 1 33 ? -12.727 9.398 -14.781 1 63.88 33 PRO B CA 1
ATOM 3177 C C . PRO B 1 33 ? -11.617 10.117 -15.539 1 63.88 33 PRO B C 1
ATOM 3179 O O . PRO B 1 33 ? -10.445 10.047 -15.148 1 63.88 33 PRO B O 1
ATOM 3182 N N . SER B 1 34 ? -11.789 10.57 -16.797 1 75.62 34 SER B N 1
ATOM 3183 C CA . SER B 1 34 ? -10.805 11.141 -17.703 1 75.62 34 SER B CA 1
ATOM 3184 C C . SER B 1 34 ? -10.234 12.445 -17.156 1 75.62 34 SER B C 1
ATOM 3186 O O . SER B 1 34 ? -10.961 13.43 -17 1 75.62 34 SER B O 1
ATOM 3188 N N . LEU B 1 35 ? -9.039 12.516 -16.359 1 86.62 35 LEU B N 1
ATOM 3189 C CA . LEU B 1 35 ? -8.211 13.688 -16.094 1 86.62 35 LEU B CA 1
ATOM 3190 C C . LEU B 1 35 ? -7.512 14.172 -17.359 1 86.62 35 LEU B C 1
ATOM 3192 O O . LEU B 1 35 ? -7.164 13.367 -18.219 1 86.62 35 LEU B O 1
ATOM 3196 N N . PRO B 1 36 ? -7.457 15.547 -17.406 1 91.19 36 PRO B N 1
ATOM 3197 C CA . PRO B 1 36 ? -6.5 16 -18.422 1 91.19 36 PRO B CA 1
ATOM 3198 C C . PRO B 1 36 ? -5.109 15.414 -18.219 1 91.19 36 PRO B C 1
ATOM 3200 O O . PRO B 1 36 ? -4.773 14.969 -17.109 1 91.19 36 PRO B O 1
ATOM 3203 N N . LYS B 1 37 ? -4.402 15.398 -19.312 1 92.38 37 LYS B N 1
ATOM 3204 C CA . LYS B 1 37 ? -3.02 14.938 -19.203 1 92.38 37 LYS B CA 1
ATOM 3205 C C . LYS B 1 37 ? -2.262 15.719 -18.125 1 92.38 37 LYS B C 1
ATOM 3207 O O . LYS B 1 37 ? -2.377 16.938 -18.047 1 92.38 37 LYS B O 1
ATOM 3212 N N . VAL B 1 38 ? -1.544 15.062 -17.297 1 95.44 38 VAL B N 1
ATOM 3213 C CA . VAL B 1 38 ? -0.734 15.68 -16.25 1 95.44 38 VAL B CA 1
ATOM 3214 C C . VAL B 1 38 ? 0.727 15.734 -16.688 1 95.44 38 VAL B C 1
ATOM 3216 O O . VAL B 1 38 ? 1.354 14.695 -16.906 1 95.44 38 VAL B O 1
ATOM 3219 N N . ARG B 1 39 ? 1.226 16.875 -16.891 1 97.19 39 ARG B N 1
ATOM 3220 C CA . ARG B 1 39 ? 2.639 17.047 -17.219 1 97.19 39 ARG B CA 1
ATOM 3221 C C . ARG B 1 39 ? 3.463 17.281 -15.953 1 97.19 39 ARG B C 1
ATOM 3223 O O . ARG B 1 39 ? 3.223 18.234 -15.219 1 97.19 39 ARG B O 1
ATOM 3230 N N . LEU B 1 40 ? 4.414 16.375 -15.641 1 97.88 40 LEU B N 1
ATOM 3231 C CA . LEU B 1 40 ? 5.312 16.484 -14.492 1 97.88 40 LEU B CA 1
ATOM 3232 C C . LEU B 1 40 ? 6.469 17.422 -14.797 1 97.88 40 LEU B C 1
ATOM 3234 O O . LEU B 1 40 ? 7.539 16.984 -15.227 1 97.88 40 LEU B O 1
ATOM 3238 N N . ALA B 1 41 ? 6.27 18.641 -14.5 1 98.62 41 ALA B N 1
ATOM 3239 C CA . ALA B 1 41 ? 7.09 19.703 -15.078 1 98.62 41 ALA B CA 1
ATOM 3240 C C . ALA B 1 41 ? 8.406 19.859 -14.32 1 98.62 41 ALA B C 1
ATOM 3242 O O . ALA B 1 41 ? 9.477 19.891 -14.922 1 98.62 41 ALA B O 1
ATOM 3243 N N . ALA B 1 42 ? 8.281 19.969 -12.922 1 98.75 42 ALA B N 1
ATOM 3244 C CA . ALA B 1 42 ? 9.531 20.328 -12.266 1 98.75 42 ALA B CA 1
ATOM 3245 C C . ALA B 1 42 ? 9.5 19.969 -10.781 1 98.75 42 ALA B C 1
ATOM 3247 O O . ALA B 1 42 ? 8.422 19.875 -10.188 1 98.75 42 ALA B O 1
ATOM 3248 N N . VAL B 1 43 ? 10.734 19.781 -10.25 1 98.56 43 VAL B N 1
ATOM 3249 C CA . VAL B 1 43 ? 11.008 19.734 -8.82 1 98.56 43 VAL B CA 1
ATOM 3250 C C . VAL B 1 43 ? 11.992 20.844 -8.438 1 98.56 43 VAL B C 1
ATOM 3252 O O . VAL B 1 43 ? 13 21.031 -9.117 1 98.56 43 VAL B O 1
ATOM 3255 N N . ALA B 1 44 ? 11.656 21.578 -7.406 1 98.75 44 ALA B N 1
ATOM 3256 C CA . ALA B 1 44 ? 12.539 22.656 -6.973 1 98.75 44 ALA B CA 1
ATOM 3257 C C . ALA B 1 44 ? 13.023 22.422 -5.543 1 98.75 44 ALA B C 1
ATOM 3259 O O . ALA B 1 44 ? 12.227 22.125 -4.652 1 98.75 44 ALA B O 1
ATOM 3260 N N . ASP B 1 45 ? 14.258 22.531 -5.336 1 97.88 45 ASP B N 1
ATOM 3261 C CA . ASP B 1 45 ? 14.906 22.453 -4.035 1 97.88 45 ASP B CA 1
ATOM 3262 C C . ASP B 1 45 ? 16.297 23.078 -4.082 1 97.88 45 ASP B C 1
ATOM 3264 O O . ASP B 1 45 ? 17.031 22.922 -5.062 1 97.88 45 ASP B O 1
ATOM 3268 N N . PRO B 1 46 ? 16.656 23.797 -2.992 1 95.75 46 PRO B N 1
ATOM 3269 C CA . PRO B 1 46 ? 18.016 24.328 -2.986 1 95.75 46 PRO B CA 1
ATOM 3270 C C . PRO B 1 46 ? 19.078 23.234 -3.021 1 95.75 46 PRO B C 1
ATOM 3272 O O . PRO B 1 46 ? 20.203 23.484 -3.457 1 95.75 46 PRO B O 1
ATOM 3275 N N . ASN B 1 47 ? 18.797 22.109 -2.387 1 95.38 47 ASN B N 1
ATOM 3276 C CA . ASN B 1 47 ? 19.656 20.938 -2.555 1 95.38 47 ASN B CA 1
ATOM 3277 C C . ASN B 1 47 ? 19.469 20.297 -3.93 1 95.38 47 ASN B C 1
ATOM 3279 O O . ASN B 1 47 ? 18.703 19.359 -4.078 1 95.38 47 ASN B O 1
ATOM 3283 N N . LEU B 1 48 ? 20.266 20.734 -4.887 1 96 48 LEU B N 1
ATOM 3284 C CA . LEU B 1 48 ? 20.062 20.375 -6.285 1 96 48 LEU B CA 1
ATOM 3285 C C . LEU B 1 48 ? 20.25 18.875 -6.492 1 96 48 LEU B C 1
ATOM 3287 O O . LEU B 1 48 ? 19.453 18.234 -7.195 1 96 48 LEU B O 1
ATOM 3291 N N . PRO B 1 49 ? 21.266 18.266 -5.863 1 94.19 49 PRO B N 1
ATOM 3292 C CA . PRO B 1 49 ? 21.391 16.828 -6.035 1 94.19 49 PRO B CA 1
ATOM 3293 C C . PRO B 1 49 ? 20.141 16.062 -5.586 1 94.19 49 PRO B C 1
ATOM 3295 O O . PRO B 1 49 ? 19.719 15.125 -6.266 1 94.19 49 PRO B O 1
ATOM 3298 N N . LEU B 1 50 ? 19.609 16.484 -4.539 1 93.31 50 LEU B N 1
ATOM 3299 C CA . LEU B 1 50 ? 18.391 15.852 -4.031 1 93.31 50 LEU B CA 1
ATOM 3300 C C . LEU B 1 50 ? 17.219 16.078 -4.98 1 93.31 50 LEU B C 1
ATOM 3302 O O . LEU B 1 50 ? 16.469 15.148 -5.277 1 93.31 50 LEU B O 1
ATOM 3306 N N . ALA B 1 51 ? 17.094 17.281 -5.48 1 96.38 51 ALA B N 1
ATOM 3307 C CA . ALA B 1 51 ? 16.031 17.594 -6.43 1 96.38 51 ALA B CA 1
ATOM 3308 C C . ALA B 1 51 ? 16.172 16.781 -7.707 1 96.38 51 ALA B C 1
ATOM 3310 O O . ALA B 1 51 ? 15.172 16.312 -8.266 1 96.38 51 ALA B O 1
ATOM 3311 N N . GLN B 1 52 ? 17.359 16.625 -8.148 1 95.25 52 GLN B N 1
ATOM 3312 C CA . GLN B 1 52 ? 17.625 15.836 -9.352 1 95.25 52 GLN B CA 1
ATOM 3313 C C . GLN B 1 52 ? 17.25 14.375 -9.156 1 95.25 52 GLN B C 1
ATOM 3315 O O . GLN B 1 52 ? 16.672 13.758 -10.047 1 95.25 52 GLN B O 1
ATOM 3320 N N . GLU B 1 53 ? 17.594 13.859 -8.031 1 92.5 53 GLU B N 1
ATOM 3321 C CA . GLU B 1 53 ? 17.234 12.477 -7.719 1 92.5 53 GLU B CA 1
ATOM 3322 C C . GLU B 1 53 ? 15.727 12.273 -7.715 1 92.5 53 GLU B C 1
ATOM 3324 O O . GLU B 1 53 ? 15.219 11.328 -8.32 1 92.5 53 GLU B O 1
ATOM 3329 N N . VAL B 1 54 ? 15.016 13.156 -7.098 1 94.5 54 VAL B N 1
ATOM 3330 C CA . VAL B 1 54 ? 13.562 13.047 -6.984 1 94.5 54 VAL B CA 1
ATOM 3331 C C . VAL B 1 54 ? 12.922 13.219 -8.359 1 94.5 54 VAL B C 1
ATOM 3333 O O . VAL B 1 54 ? 12.016 12.469 -8.727 1 94.5 54 VAL B O 1
ATOM 3336 N N . ALA B 1 55 ? 13.391 14.172 -9.133 1 95.88 55 ALA B N 1
ATOM 3337 C CA . ALA B 1 55 ? 12.867 14.406 -10.477 1 95.88 55 ALA B CA 1
ATOM 3338 C C . ALA B 1 55 ? 13.055 13.18 -11.359 1 95.88 55 ALA B C 1
ATOM 3340 O O . ALA B 1 55 ? 12.133 12.766 -12.07 1 95.88 55 ALA B O 1
ATOM 3341 N N . ALA B 1 56 ? 14.227 12.633 -11.305 1 92.12 56 ALA B N 1
ATOM 3342 C CA . ALA B 1 56 ? 14.531 11.453 -12.109 1 92.12 56 ALA B CA 1
ATOM 3343 C C . ALA B 1 56 ? 13.672 10.266 -11.68 1 92.12 56 ALA B C 1
ATOM 3345 O O . ALA B 1 56 ? 13.109 9.562 -12.523 1 92.12 56 ALA B O 1
ATOM 3346 N N . ARG B 1 57 ? 13.547 10.07 -10.438 1 91.56 57 ARG B N 1
ATOM 3347 C CA . ARG B 1 57 ? 12.828 8.93 -9.867 1 91.56 57 ARG B CA 1
ATOM 3348 C C . ARG B 1 57 ? 11.359 8.961 -10.258 1 91.56 57 ARG B C 1
ATOM 3350 O O . ARG B 1 57 ? 10.789 7.938 -10.648 1 91.56 57 ARG B O 1
ATOM 3357 N N . TYR B 1 58 ? 10.773 10.102 -10.266 1 94.44 58 TYR B N 1
ATOM 3358 C CA . TYR B 1 58 ? 9.328 10.164 -10.445 1 94.44 58 TYR B CA 1
ATOM 3359 C C . TYR B 1 58 ? 8.969 10.727 -11.812 1 94.44 58 TYR B C 1
ATOM 3361 O O . TYR B 1 58 ? 7.793 10.852 -12.148 1 94.44 58 TYR B O 1
ATOM 3369 N N . GLY B 1 59 ? 9.984 11.117 -12.609 1 93.06 59 GLY B N 1
ATOM 3370 C CA . GLY B 1 59 ? 9.75 11.414 -14.008 1 93.06 59 GLY B CA 1
ATOM 3371 C C . GLY B 1 59 ? 9.469 12.883 -14.273 1 93.06 59 GLY B C 1
ATOM 3372 O O . GLY B 1 59 ? 8.75 13.219 -15.211 1 93.06 59 GLY B O 1
ATOM 3373 N N . TYR B 1 60 ? 9.93 13.766 -13.414 1 96.75 60 TYR B N 1
ATOM 3374 C CA . TYR B 1 60 ? 9.758 15.195 -13.656 1 96.75 60 TYR B CA 1
ATOM 3375 C C . TYR B 1 60 ? 10.789 15.703 -14.664 1 96.75 60 TYR B C 1
ATOM 3377 O O . TYR B 1 60 ? 11.938 15.25 -14.672 1 96.75 60 TYR B O 1
ATOM 3385 N N . GLU B 1 61 ? 10.453 16.703 -15.461 1 97.38 61 GLU B N 1
ATOM 3386 C CA . GLU B 1 61 ? 11.211 17.125 -16.625 1 97.38 61 GLU B CA 1
ATOM 3387 C C . GLU B 1 61 ? 12.391 18.016 -16.234 1 97.38 61 GLU B C 1
ATOM 3389 O O . GLU B 1 61 ? 13.445 17.969 -16.875 1 97.38 61 GLU B O 1
ATOM 3394 N N . ARG B 1 62 ? 12.148 18.844 -15.172 1 97.75 62 ARG B N 1
ATOM 3395 C CA . ARG B 1 62 ? 13.125 19.875 -14.867 1 97.75 62 ARG B CA 1
ATOM 3396 C C . ARG B 1 62 ? 13.375 19.984 -13.367 1 97.75 62 ARG B C 1
ATOM 3398 O O . ARG B 1 62 ? 12.57 19.516 -12.562 1 97.75 62 ARG B O 1
ATOM 3405 N N . VAL B 1 63 ? 14.555 20.547 -13.086 1 98.19 63 VAL B N 1
ATOM 3406 C CA . VAL B 1 63 ? 14.922 20.844 -11.703 1 98.19 63 VAL B CA 1
ATOM 3407 C C . VAL B 1 63 ? 15.234 22.328 -11.547 1 98.19 63 VAL B C 1
ATOM 3409 O O . VAL B 1 63 ? 15.898 22.922 -12.398 1 98.19 63 VAL B O 1
ATOM 3412 N N . TYR B 1 64 ? 14.688 22.969 -10.562 1 98.31 64 TYR B N 1
ATOM 3413 C CA . TYR B 1 64 ? 14.992 24.344 -10.219 1 98.31 64 TYR B CA 1
ATOM 3414 C C . TYR B 1 64 ? 15.648 24.438 -8.852 1 98.31 64 TYR B C 1
ATOM 3416 O O . TYR B 1 64 ? 15.406 23.594 -7.98 1 98.31 64 TYR B O 1
ATOM 3424 N N . ALA B 1 65 ? 16.422 25.469 -8.617 1 97.25 65 ALA B N 1
ATOM 3425 C CA . ALA B 1 65 ? 17.109 25.672 -7.34 1 97.25 65 ALA B CA 1
ATOM 3426 C C . ALA B 1 65 ? 16.25 26.531 -6.406 1 97.25 65 ALA B C 1
ATOM 3428 O O . ALA B 1 65 ? 16.484 26.547 -5.191 1 97.25 65 ALA B O 1
ATOM 3429 N N . ASP B 1 66 ? 15.336 27.219 -7.062 1 97.19 66 ASP B N 1
ATOM 3430 C CA . ASP B 1 66 ? 14.57 28.219 -6.316 1 97.19 66 ASP B CA 1
ATOM 3431 C C . ASP B 1 66 ? 13.109 28.234 -6.758 1 97.19 66 ASP B C 1
ATOM 3433 O O . ASP B 1 66 ? 12.812 28.094 -7.949 1 97.19 66 ASP B O 1
ATOM 3437 N N . TRP B 1 67 ? 12.203 28.484 -5.754 1 97.94 67 TRP B N 1
ATOM 3438 C CA . TRP B 1 67 ? 10.781 28.5 -6.062 1 97.94 67 TRP B CA 1
ATOM 3439 C C . TRP B 1 67 ? 10.438 29.656 -7.004 1 97.94 67 TRP B C 1
ATOM 3441 O O . TRP B 1 67 ? 9.445 29.594 -7.734 1 97.94 67 TRP B O 1
ATOM 3451 N N . VAL B 1 68 ? 11.242 30.719 -7.039 1 98.56 68 VAL B N 1
ATOM 3452 C CA . VAL B 1 68 ? 11 31.875 -7.898 1 98.56 68 VAL B CA 1
ATOM 3453 C C . VAL B 1 68 ? 11.055 31.453 -9.367 1 98.56 68 VAL B C 1
ATOM 3455 O O . VAL B 1 68 ? 10.312 31.969 -10.195 1 98.56 68 VAL B O 1
ATOM 3458 N N . GLU B 1 69 ? 11.953 30.5 -9.656 1 98.5 69 GLU B N 1
ATOM 3459 C CA . GLU B 1 69 ? 12.047 29.969 -11.016 1 98.5 69 GLU B CA 1
ATOM 3460 C C . GLU B 1 69 ? 10.766 29.25 -11.406 1 98.5 69 GLU B C 1
ATOM 3462 O O . GLU B 1 69 ? 10.336 29.297 -12.555 1 98.5 69 GLU B O 1
ATOM 3467 N N . VAL B 1 70 ? 10.164 28.562 -10.484 1 98.5 70 VAL B N 1
ATOM 3468 C CA . VAL B 1 70 ? 8.891 27.875 -10.711 1 98.5 70 VAL B CA 1
ATOM 3469 C C . VAL B 1 70 ? 7.793 28.906 -10.977 1 98.5 70 VAL B C 1
ATOM 3471 O O . VAL B 1 70 ? 7.012 28.766 -11.922 1 98.5 70 VAL B O 1
ATOM 3474 N N . ALA B 1 71 ? 7.746 29.969 -10.164 1 98.56 71 ALA B N 1
ATOM 3475 C CA . ALA B 1 71 ? 6.746 31.031 -10.312 1 98.56 71 ALA B CA 1
ATOM 3476 C C . ALA B 1 71 ? 6.863 31.703 -11.672 1 98.56 71 ALA B C 1
ATOM 3478 O O . ALA B 1 71 ? 5.855 32.031 -12.289 1 98.56 71 ALA B O 1
ATOM 3479 N N . ASN B 1 72 ? 8.086 31.828 -12.164 1 98.31 72 ASN B N 1
ATOM 3480 C CA . ASN B 1 72 ? 8.344 32.594 -13.383 1 98.31 72 ASN B CA 1
ATOM 3481 C C . ASN B 1 72 ? 8.164 31.719 -14.625 1 98.31 72 ASN B C 1
ATOM 3483 O O . ASN B 1 72 ? 8.164 32.25 -15.75 1 98.31 72 ASN B O 1
ATOM 3487 N N . ASP B 1 73 ? 8.086 30.422 -14.484 1 98.25 73 ASP B N 1
ATOM 3488 C CA . ASP B 1 73 ? 7.883 29.547 -15.625 1 98.25 73 ASP B CA 1
ATOM 3489 C C . ASP B 1 73 ? 6.426 29.562 -16.078 1 98.25 73 ASP B C 1
ATOM 3491 O O . ASP B 1 73 ? 5.551 29.031 -15.406 1 98.25 73 ASP B O 1
ATOM 3495 N N . PRO B 1 74 ? 6.16 30.125 -17.234 1 97.5 74 PRO B N 1
ATOM 3496 C CA . PRO B 1 74 ? 4.77 30.266 -17.672 1 97.5 74 PRO B CA 1
ATOM 3497 C C . PRO B 1 74 ? 4.125 28.938 -18.062 1 97.5 74 PRO B C 1
ATOM 3499 O O . PRO B 1 74 ? 2.912 28.875 -18.266 1 97.5 74 PRO B O 1
ATOM 3502 N N . ASN B 1 75 ? 4.914 27.891 -18.094 1 97.38 75 ASN B N 1
ATOM 3503 C CA . ASN B 1 75 ? 4.391 26.594 -18.547 1 97.38 75 ASN B CA 1
ATOM 3504 C C . ASN B 1 75 ? 3.988 25.719 -17.359 1 97.38 75 ASN B C 1
ATOM 3506 O O . ASN B 1 75 ? 3.672 24.547 -17.531 1 97.38 75 ASN B O 1
ATOM 3510 N N . ILE B 1 76 ? 3.996 26.234 -16.172 1 98.5 76 ILE B N 1
ATOM 3511 C CA . ILE B 1 76 ? 3.568 25.5 -14.977 1 98.5 76 ILE B CA 1
ATOM 3512 C C . ILE B 1 76 ? 2.23 26.047 -14.484 1 98.5 76 ILE B C 1
ATOM 3514 O O . ILE B 1 76 ? 2.068 27.25 -14.328 1 98.5 76 ILE B O 1
ATOM 3518 N N . ASP B 1 77 ? 1.298 25.125 -14.188 1 98.5 77 ASP B N 1
ATOM 3519 C CA . ASP B 1 77 ? -0.06 25.531 -13.836 1 98.5 77 ASP B CA 1
ATOM 3520 C C . ASP B 1 77 ? -0.297 25.406 -12.336 1 98.5 77 ASP B C 1
ATOM 3522 O O . ASP B 1 77 ? -1.024 26.219 -11.742 1 98.5 77 ASP B O 1
ATOM 3526 N N . ALA B 1 78 ? 0.2 24.375 -11.711 1 98.75 78 ALA B N 1
ATOM 3527 C CA . ALA B 1 78 ? -0.121 24.016 -10.328 1 98.75 78 ALA B CA 1
ATOM 3528 C C . ALA B 1 78 ? 1.135 23.609 -9.562 1 98.75 78 ALA B C 1
ATOM 3530 O O . ALA B 1 78 ? 2.037 22.984 -10.125 1 98.75 78 ALA B O 1
ATOM 3531 N N . VAL B 1 79 ? 1.156 23.984 -8.297 1 98.88 79 VAL B N 1
ATOM 3532 C CA . VAL B 1 79 ? 2.395 23.781 -7.551 1 98.88 79 VAL B CA 1
ATOM 3533 C C . VAL B 1 79 ? 2.074 23.312 -6.133 1 98.88 79 VAL B C 1
ATOM 3535 O O . VAL B 1 79 ? 1.191 23.859 -5.473 1 98.88 79 VAL B O 1
ATOM 3538 N N . SER B 1 80 ? 2.764 22.266 -5.699 1 98.88 80 SER B N 1
ATOM 3539 C CA . SER B 1 80 ? 2.795 21.906 -4.285 1 98.88 80 SER B CA 1
ATOM 3540 C C . SER B 1 80 ? 3.908 22.641 -3.553 1 98.88 80 SER B C 1
ATOM 3542 O O . SER B 1 80 ? 5.035 22.734 -4.047 1 98.88 80 SER B O 1
ATOM 3544 N N . ILE B 1 81 ? 3.564 23.172 -2.41 1 98.81 81 ILE B N 1
ATOM 3545 C CA . ILE B 1 81 ? 4.543 23.766 -1.506 1 98.81 81 ILE B CA 1
ATOM 3546 C C . ILE B 1 81 ? 4.832 22.812 -0.354 1 98.81 81 ILE B C 1
ATOM 3548 O O . ILE B 1 81 ? 3.982 22.594 0.516 1 98.81 81 ILE B O 1
ATOM 3552 N N . VAL B 1 82 ? 6.012 22.25 -0.321 1 97.5 82 VAL B N 1
ATOM 3553 C CA . VAL B 1 82 ? 6.371 21.219 0.657 1 97.5 82 VAL B CA 1
ATOM 3554 C C . VAL B 1 82 ? 7.719 21.562 1.291 1 97.5 82 VAL B C 1
ATOM 3556 O O . VAL B 1 82 ? 8.68 20.812 1.154 1 97.5 82 VAL B O 1
ATOM 3559 N N . VAL B 1 83 ? 7.785 22.641 2.002 1 94.38 83 VAL B N 1
ATOM 3560 C CA . VAL B 1 83 ? 8.984 23.172 2.645 1 94.38 83 VAL B CA 1
ATOM 3561 C C . VAL B 1 83 ? 8.664 23.578 4.086 1 94.38 83 VAL B C 1
ATOM 3563 O O . VAL B 1 83 ? 7.613 23.203 4.617 1 94.38 83 VAL B O 1
ATOM 3566 N N . GLY B 1 84 ? 9.633 24.188 4.738 1 88.81 84 GLY B N 1
ATOM 3567 C CA . GLY B 1 84 ? 9.398 24.641 6.105 1 88.81 84 GLY B CA 1
ATOM 3568 C C . GLY B 1 84 ? 8.242 25.609 6.234 1 88.81 84 GLY B C 1
ATOM 3569 O O . GLY B 1 84 ? 8.016 26.422 5.34 1 88.81 84 GLY B O 1
ATOM 3570 N N . ASN B 1 85 ? 7.586 25.656 7.328 1 89.69 85 ASN B N 1
ATOM 3571 C CA . ASN B 1 85 ? 6.324 26.359 7.547 1 89.69 85 ASN B CA 1
ATOM 3572 C C . ASN B 1 85 ? 6.473 27.859 7.34 1 89.69 85 ASN B C 1
ATOM 3574 O O . ASN B 1 85 ? 5.559 28.516 6.84 1 89.69 85 ASN B O 1
ATOM 3578 N N . ALA B 1 86 ? 7.633 28.375 7.75 1 90.19 86 ALA B N 1
ATOM 3579 C CA . ALA B 1 86 ? 7.859 29.812 7.695 1 90.19 86 ALA B CA 1
ATOM 3580 C C . ALA B 1 86 ? 7.859 30.312 6.254 1 90.19 86 ALA B C 1
ATOM 3582 O O . ALA B 1 86 ? 7.656 31.516 6.004 1 90.19 86 ALA B O 1
ATOM 3583 N N . LEU B 1 87 ? 8.039 29.406 5.316 1 95.12 87 LEU B N 1
ATOM 3584 C CA . LEU B 1 87 ? 8.172 29.781 3.914 1 95.12 87 LEU B CA 1
ATOM 3585 C C . LEU B 1 87 ? 6.848 29.641 3.18 1 95.12 87 LEU B C 1
ATOM 3587 O O . LEU B 1 87 ? 6.727 30.062 2.025 1 95.12 87 LEU B O 1
ATOM 3591 N N . HIS B 1 88 ? 5.836 29.141 3.777 1 97.81 88 HIS B N 1
ATOM 3592 C CA . HIS B 1 88 ? 4.57 28.859 3.105 1 97.81 88 HIS B CA 1
ATOM 3593 C C . HIS B 1 88 ? 3.926 30.141 2.594 1 97.81 88 HIS B C 1
ATOM 3595 O O . HIS B 1 88 ? 3.549 30.234 1.422 1 97.81 88 HIS B O 1
ATOM 3601 N N . LEU B 1 89 ? 3.867 31.156 3.439 1 98.38 89 LEU B N 1
ATOM 3602 C CA . LEU B 1 89 ? 3.17 32.375 3.061 1 98.38 89 LEU B CA 1
ATOM 3603 C C . LEU B 1 89 ? 3.877 33.062 1.898 1 98.38 89 LEU B C 1
ATOM 3605 O O . LEU B 1 89 ? 3.268 33.312 0.858 1 98.38 89 LEU B O 1
ATOM 3609 N N . PRO B 1 90 ? 5.199 33.375 2.035 1 98.5 90 PRO B N 1
ATOM 3610 C CA . PRO B 1 90 ? 5.824 34.062 0.919 1 98.5 90 PRO B CA 1
ATOM 3611 C C . PRO B 1 90 ? 5.77 33.281 -0.387 1 98.5 90 PRO B C 1
ATOM 3613 O O . PRO B 1 90 ? 5.582 33.875 -1.457 1 98.5 90 PRO B O 1
ATOM 3616 N N . ILE B 1 91 ? 5.906 32 -0.369 1 98.75 91 ILE B N 1
ATOM 3617 C CA . ILE B 1 91 ? 5.895 31.188 -1.581 1 98.75 91 ILE B CA 1
ATOM 3618 C C . ILE B 1 91 ? 4.484 31.141 -2.156 1 98.75 91 ILE B C 1
ATOM 3620 O O . ILE B 1 91 ? 4.289 31.312 -3.361 1 98.75 91 ILE B O 1
ATOM 3624 N N . ALA B 1 92 ? 3.49 30.891 -1.299 1 98.81 92 ALA B N 1
ATOM 3625 C CA . ALA B 1 92 ? 2.105 30.859 -1.762 1 98.81 92 ALA B CA 1
ATOM 3626 C C . ALA B 1 92 ? 1.72 32.188 -2.422 1 98.81 92 ALA B C 1
ATOM 3628 O O . ALA B 1 92 ? 1.097 32.188 -3.486 1 98.81 92 ALA B O 1
ATOM 3629 N N . LYS B 1 93 ? 2.076 33.312 -1.751 1 98.69 93 LYS B N 1
ATOM 3630 C CA . LYS B 1 93 ? 1.782 34.625 -2.303 1 98.69 93 LYS B CA 1
ATOM 3631 C C . LYS B 1 93 ? 2.4 34.781 -3.688 1 98.69 93 LYS B C 1
ATOM 3633 O O . LYS B 1 93 ? 1.717 35.188 -4.637 1 98.69 93 LYS B O 1
ATOM 3638 N N . GLY B 1 94 ? 3.676 34.469 -3.791 1 98.75 94 GLY B N 1
ATOM 3639 C CA . GLY B 1 94 ? 4.359 34.594 -5.066 1 98.75 94 GLY B CA 1
ATOM 3640 C C . GLY B 1 94 ? 3.75 33.75 -6.156 1 98.75 94 GLY B C 1
ATOM 3641 O O . GLY B 1 94 ? 3.637 34.188 -7.305 1 98.75 94 GLY B O 1
ATOM 3642 N N . LEU B 1 95 ? 3.377 32.531 -5.844 1 98.88 95 LEU B N 1
ATOM 3643 C CA . LEU B 1 95 ? 2.812 31.609 -6.816 1 98.88 95 LEU B CA 1
ATOM 3644 C C . LEU B 1 95 ? 1.433 32.062 -7.273 1 98.88 95 LEU B C 1
ATOM 3646 O O . LEU B 1 95 ? 1.124 32.031 -8.469 1 98.88 95 LEU B O 1
ATOM 3650 N N . LEU B 1 96 ? 0.554 32.5 -6.348 1 98.75 96 LEU B N 1
ATOM 3651 C CA . LEU B 1 96 ? -0.785 32.969 -6.691 1 98.75 96 LEU B CA 1
ATOM 3652 C C . LEU B 1 96 ? -0.719 34.219 -7.551 1 98.75 96 LEU B C 1
ATOM 3654 O O . LEU B 1 96 ? -1.46 34.344 -8.523 1 98.75 96 LEU B O 1
ATOM 3658 N N . GLU B 1 97 ? 0.207 35.125 -7.203 1 98.38 97 GLU B N 1
ATOM 3659 C CA . GLU B 1 97 ? 0.414 36.312 -8.008 1 98.38 97 GLU B CA 1
ATOM 3660 C C . GLU B 1 97 ? 0.84 35.969 -9.43 1 98.38 97 GLU B C 1
ATOM 3662 O O . GLU B 1 97 ? 0.513 36.688 -10.375 1 98.38 97 GLU B O 1
ATOM 3667 N N . ALA B 1 98 ? 1.559 34.906 -9.562 1 98.62 98 ALA B N 1
ATOM 3668 C CA . ALA B 1 98 ? 2.035 34.438 -10.867 1 98.62 98 ALA B CA 1
ATOM 3669 C C . ALA B 1 98 ? 0.966 33.625 -11.578 1 98.62 98 ALA B C 1
ATOM 3671 O O . ALA B 1 98 ? 1.203 33.094 -12.672 1 98.62 98 ALA B O 1
ATOM 3672 N N . GLY B 1 99 ? -0.213 33.438 -10.961 1 98.44 99 GLY B N 1
ATOM 3673 C CA . GLY B 1 99 ? -1.334 32.781 -11.602 1 98.44 99 GLY B CA 1
ATOM 3674 C C . GLY B 1 99 ? -1.293 31.266 -11.445 1 98.44 99 GLY B C 1
ATOM 3675 O O . GLY B 1 99 ? -1.822 30.531 -12.281 1 98.44 99 GLY B O 1
ATOM 3676 N N . LYS B 1 100 ? -0.684 30.75 -10.445 1 98.75 100 LYS B N 1
ATOM 3677 C CA . LYS B 1 100 ? -0.556 29.312 -10.266 1 98.75 100 LYS B CA 1
ATOM 3678 C C . LYS B 1 100 ? -1.52 28.797 -9.195 1 98.75 100 LYS B C 1
ATOM 3680 O O . LYS B 1 100 ? -1.725 29.453 -8.172 1 98.75 100 LYS B O 1
ATOM 3685 N N . HIS B 1 101 ? -2.146 27.594 -9.43 1 98.81 101 HIS B N 1
ATOM 3686 C CA . HIS B 1 101 ? -2.854 26.891 -8.375 1 98.81 101 HIS B CA 1
ATOM 3687 C C . HIS B 1 101 ? -1.889 26.375 -7.312 1 98.81 101 HIS B C 1
ATOM 3689 O O . HIS B 1 101 ? -0.75 26.016 -7.621 1 98.81 101 HIS B O 1
ATOM 3695 N N . VAL B 1 102 ? -2.383 26.312 -6.023 1 98.88 102 VAL B N 1
ATOM 3696 C CA . VAL B 1 102 ? -1.438 26.016 -4.949 1 98.88 102 VAL B CA 1
ATOM 3697 C C . VAL B 1 102 ? -2.01 24.938 -4.043 1 98.88 102 VAL B C 1
ATOM 3699 O O . VAL B 1 102 ? -3.15 25.031 -3.584 1 98.88 102 VAL B O 1
ATOM 3702 N N . LEU B 1 103 ? -1.281 23.859 -3.828 1 98.88 103 LEU B N 1
ATOM 3703 C CA . LEU B 1 103 ? -1.459 22.875 -2.773 1 98.88 103 LEU B CA 1
ATOM 3704 C C . LEU B 1 103 ? -0.354 22.984 -1.729 1 98.88 103 LEU B C 1
ATOM 3706 O O . LEU B 1 103 ? 0.788 22.594 -1.983 1 98.88 103 LEU B O 1
ATOM 3710 N N . CYS B 1 104 ? -0.688 23.484 -0.574 1 98.75 104 CYS B N 1
ATOM 3711 C CA . CYS B 1 104 ? 0.298 23.75 0.468 1 98.75 104 CYS B CA 1
ATOM 3712 C C . CYS B 1 104 ? 0.274 22.656 1.53 1 98.75 104 CYS B C 1
ATOM 3714 O O . CYS B 1 104 ? -0.792 22.281 2.025 1 98.75 104 CYS B O 1
ATOM 3716 N N . GLU B 1 105 ? 1.393 22.125 1.853 1 96.94 105 GLU B N 1
ATOM 3717 C CA . GLU B 1 105 ? 1.514 21.109 2.891 1 96.94 105 GLU B CA 1
ATOM 3718 C C . GLU B 1 105 ? 1.023 21.625 4.238 1 96.94 105 GLU B C 1
ATOM 3720 O O . GLU B 1 105 ? 1.064 22.844 4.496 1 96.94 105 GLU B O 1
ATOM 3725 N N . LYS B 1 106 ? 0.514 20.766 5.07 1 95.31 106 LYS B N 1
ATOM 3726 C CA . LYS B 1 106 ? 0.117 21.078 6.438 1 95.31 106 LYS B CA 1
ATOM 3727 C C . LYS B 1 106 ? 1.327 21.125 7.367 1 95.31 106 LYS B C 1
ATOM 3729 O O . LYS B 1 106 ? 2.332 20.453 7.117 1 95.31 106 LYS B O 1
ATOM 3734 N N . PRO B 1 107 ? 1.277 21.828 8.484 1 94.56 107 PRO B N 1
ATOM 3735 C CA . PRO B 1 107 ? 0.252 22.844 8.766 1 94.56 107 PRO B CA 1
ATOM 3736 C C . PRO B 1 107 ? 0.323 24.031 7.816 1 94.56 107 PRO B C 1
ATOM 3738 O O . PRO B 1 107 ? 1.375 24.297 7.227 1 94.56 107 PRO B O 1
ATOM 3741 N N . LEU B 1 108 ? -0.703 24.766 7.664 1 96.88 108 LEU B N 1
ATOM 3742 C CA . LEU B 1 108 ? -0.824 25.781 6.621 1 96.88 108 LEU B CA 1
ATOM 3743 C C . LEU B 1 108 ? 0.288 26.812 6.742 1 96.88 108 LEU B C 1
ATOM 3745 O O . LEU B 1 108 ? 0.817 27.281 5.73 1 96.88 108 LEU B O 1
ATOM 3749 N N . ALA B 1 109 ? 0.596 27.219 7.988 1 94.75 109 ALA B N 1
ATOM 3750 C CA . ALA B 1 109 ? 1.61 28.234 8.25 1 94.75 109 ALA B CA 1
ATOM 3751 C C . ALA B 1 109 ? 2.268 28.016 9.609 1 94.75 109 ALA B C 1
ATOM 3753 O O . ALA B 1 109 ? 1.822 27.172 10.398 1 94.75 109 ALA B O 1
ATOM 3754 N N . GLY B 1 110 ? 3.338 28.812 9.781 1 89.25 110 GLY B N 1
ATOM 3755 C CA . GLY B 1 110 ? 4.027 28.703 11.062 1 89.25 110 GLY B CA 1
ATOM 3756 C C . GLY B 1 110 ? 3.377 29.531 12.156 1 89.25 110 GLY B C 1
ATOM 3757 O O . GLY B 1 110 ? 3.596 29.281 13.344 1 89.25 110 GLY B O 1
ATOM 3758 N N . THR B 1 111 ? 2.615 30.5 11.781 1 92.94 111 THR B N 1
ATOM 3759 C CA . THR B 1 111 ? 1.932 31.344 12.75 1 92.94 111 THR B CA 1
ATOM 3760 C C . THR B 1 111 ? 0.483 31.594 12.336 1 92.94 111 THR B C 1
ATOM 3762 O O . THR B 1 111 ? 0.132 31.422 11.164 1 92.94 111 THR B O 1
ATOM 3765 N N . LEU B 1 112 ? -0.295 31.969 13.359 1 95.12 112 LEU B N 1
ATOM 3766 C CA . LEU B 1 112 ? -1.689 32.312 13.094 1 95.12 112 LEU B CA 1
ATOM 3767 C C . LEU B 1 112 ? -1.792 33.5 12.148 1 95.12 112 LEU B C 1
ATOM 3769 O O . LEU B 1 112 ? -2.645 33.531 11.258 1 95.12 112 LEU B O 1
ATOM 3773 N N . GLU B 1 113 ? -0.946 34.469 12.352 1 97.06 113 GLU B N 1
ATOM 3774 C CA . GLU B 1 113 ? -0.938 35.656 11.516 1 97.06 113 GLU B CA 1
ATOM 3775 C C . GLU B 1 113 ? -0.657 35.312 10.062 1 97.06 113 GLU B C 1
ATOM 3777 O O . GLU B 1 113 ? -1.34 35.812 9.156 1 97.06 113 GLU B O 1
ATOM 3782 N N . ASP B 1 114 ? 0.323 34.5 9.836 1 97.75 114 ASP B N 1
ATOM 3783 C CA . ASP B 1 114 ? 0.646 34.094 8.477 1 97.75 114 ASP B CA 1
ATOM 3784 C C . ASP B 1 114 ? -0.519 33.312 7.852 1 97.75 114 ASP B C 1
ATOM 3786 O O . ASP B 1 114 ? -0.827 33.5 6.672 1 97.75 114 ASP B O 1
ATOM 3790 N N . ALA B 1 115 ? -1.132 32.469 8.609 1 98.06 115 ALA B N 1
ATOM 3791 C CA . ALA B 1 115 ? -2.268 31.703 8.109 1 98.06 115 ALA B CA 1
ATOM 3792 C C . ALA B 1 115 ? -3.424 32.625 7.723 1 98.06 115 ALA B C 1
ATOM 3794 O O . ALA B 1 115 ? -4.078 32.406 6.699 1 98.06 115 ALA B O 1
ATOM 3795 N N . GLU B 1 116 ? -3.701 33.594 8.539 1 98.38 116 GLU B N 1
ATOM 3796 C CA . GLU B 1 116 ? -4.742 34.562 8.227 1 98.38 116 GLU B CA 1
ATOM 3797 C C . GLU B 1 116 ? -4.449 35.312 6.918 1 98.38 116 GLU B C 1
ATOM 3799 O O . GLU B 1 116 ? -5.348 35.5 6.102 1 98.38 116 GLU B O 1
ATOM 3804 N N . ALA B 1 117 ? -3.217 35.656 6.789 1 98.69 117 ALA B N 1
ATOM 3805 C CA . ALA B 1 117 ? -2.801 36.312 5.547 1 98.69 117 ALA B CA 1
ATOM 3806 C C . ALA B 1 117 ? -3.018 35.375 4.352 1 98.69 117 ALA B C 1
ATOM 3808 O O . ALA B 1 117 ? -3.428 35.812 3.277 1 98.69 117 ALA B O 1
ATOM 3809 N N . MET B 1 118 ? -2.768 34.156 4.492 1 98.69 118 MET B N 1
ATOM 3810 C CA . MET B 1 118 ? -2.936 33.188 3.414 1 98.69 118 MET B CA 1
ATOM 3811 C C . MET B 1 118 ? -4.41 33 3.07 1 98.69 118 MET B C 1
ATOM 3813 O O . MET B 1 118 ? -4.762 32.781 1.907 1 98.69 118 MET B O 1
ATOM 3817 N N . VAL B 1 119 ? -5.289 33.031 4.059 1 98.69 119 VAL B N 1
ATOM 3818 C CA . VAL B 1 119 ? -6.723 32.938 3.809 1 98.69 119 VAL B CA 1
ATOM 3819 C C . VAL B 1 119 ? -7.172 34.156 3.006 1 98.69 119 VAL B C 1
ATOM 3821 O O . VAL B 1 119 ? -8.047 34.062 2.145 1 98.69 119 VAL B O 1
ATOM 3824 N N . GLU B 1 120 ? -6.617 35.344 3.334 1 98.62 120 GLU B N 1
ATOM 3825 C CA . GLU B 1 120 ? -6.926 36.531 2.547 1 98.62 120 GLU B CA 1
ATOM 3826 C C . GLU B 1 120 ? -6.516 36.344 1.088 1 98.62 120 GLU B C 1
ATOM 3828 O O . GLU B 1 120 ? -7.219 36.781 0.179 1 98.62 120 GLU B O 1
ATOM 3833 N N . LEU B 1 121 ? -5.355 35.719 0.866 1 98.56 121 LEU B N 1
ATOM 3834 C CA . LEU B 1 121 ? -4.934 35.406 -0.493 1 98.56 121 LEU B CA 1
ATOM 3835 C C . LEU B 1 121 ? -5.945 34.469 -1.171 1 98.56 121 LEU B C 1
ATOM 3837 O O . LEU B 1 121 ? -6.25 34.656 -2.352 1 98.56 121 LEU B O 1
ATOM 3841 N N . GLU B 1 122 ? -6.398 33.5 -0.461 1 98.5 122 GLU B N 1
ATOM 3842 C CA . GLU B 1 122 ? -7.414 32.594 -0.977 1 98.5 122 GLU B CA 1
ATOM 3843 C C . GLU B 1 122 ? -8.648 33.344 -1.449 1 98.5 122 GLU B C 1
ATOM 3845 O O . GLU B 1 122 ? -9.195 33.062 -2.518 1 98.5 122 GLU B O 1
ATOM 3850 N N . LYS B 1 123 ? -9.133 34.344 -0.676 1 98.19 123 LYS B N 1
ATOM 3851 C CA . LYS B 1 123 ? -10.281 35.156 -1.044 1 98.19 123 LYS B CA 1
ATOM 3852 C C . LYS B 1 123 ? -9.992 35.969 -2.289 1 98.19 123 LYS B C 1
ATOM 3854 O O . LYS B 1 123 ? -10.836 36.094 -3.18 1 98.19 123 LYS B O 1
ATOM 3859 N N . GLN B 1 124 ? -8.836 36.5 -2.301 1 98.19 124 GLN B N 1
ATOM 3860 C CA . GLN B 1 124 ? -8.438 37.406 -3.375 1 98.19 124 GLN B CA 1
ATOM 3861 C C . GLN B 1 124 ? -8.359 36.688 -4.711 1 98.19 124 GLN B C 1
ATOM 3863 O O . GLN B 1 124 ? -8.789 37.219 -5.742 1 98.19 124 GLN B O 1
ATOM 3868 N N . TYR B 1 125 ? -7.848 35.469 -4.73 1 97.94 125 TYR B N 1
ATOM 3869 C CA . TYR B 1 125 ? -7.547 34.781 -5.98 1 97.94 125 TYR B CA 1
ATOM 3870 C C . TYR B 1 125 ? -8.516 33.625 -6.219 1 97.94 125 TYR B C 1
ATOM 3872 O O . TYR B 1 125 ? -8.453 32.938 -7.254 1 97.94 125 TYR B O 1
ATOM 3880 N N . GLY B 1 126 ? -9.461 33.344 -5.336 1 95.56 126 GLY B N 1
ATOM 3881 C CA . GLY B 1 126 ? -10.281 32.125 -5.289 1 95.56 126 GLY B CA 1
ATOM 3882 C C . GLY B 1 126 ? -11.234 32.031 -6.461 1 95.56 126 GLY B C 1
ATOM 3883 O O . GLY B 1 126 ? -11.773 30.938 -6.727 1 95.56 126 GLY B O 1
ATOM 3884 N N . ASP B 1 127 ? -11.484 33.094 -7.184 1 93.38 127 ASP B N 1
ATOM 3885 C CA . ASP B 1 127 ? -12.359 33.031 -8.352 1 93.38 127 ASP B CA 1
ATOM 3886 C C . ASP B 1 127 ? -11.656 32.375 -9.539 1 93.38 127 ASP B C 1
ATOM 3888 O O . ASP B 1 127 ? -12.312 31.875 -10.445 1 93.38 127 ASP B O 1
ATOM 3892 N N . GLN B 1 128 ? -10.344 32.375 -9.516 1 95.94 128 GLN B N 1
ATOM 3893 C CA . GLN B 1 128 ? -9.602 31.922 -10.695 1 95.94 128 GLN B CA 1
ATOM 3894 C C . GLN B 1 128 ? -8.703 30.734 -10.359 1 95.94 128 GLN B C 1
ATOM 3896 O O . GLN B 1 128 ? -8.391 29.922 -11.227 1 95.94 128 GLN B O 1
ATOM 3901 N N . LEU B 1 129 ? -8.305 30.688 -9.164 1 98.25 129 LEU B N 1
ATOM 3902 C CA . LEU B 1 129 ? -7.285 29.703 -8.797 1 98.25 129 LEU B CA 1
ATOM 3903 C C . LEU B 1 129 ? -7.758 28.844 -7.633 1 98.25 129 LEU B C 1
ATOM 3905 O O . LEU B 1 129 ? -8.516 29.297 -6.777 1 98.25 129 LEU B O 1
ATOM 3909 N N . VAL B 1 130 ? -7.258 27.609 -7.637 1 98.31 130 VAL B N 1
ATOM 3910 C CA . VAL B 1 130 ? -7.543 26.672 -6.555 1 98.31 130 VAL B CA 1
ATOM 3911 C C . VAL B 1 130 ? -6.422 26.719 -5.516 1 98.31 130 VAL B C 1
ATOM 3913 O O . VAL B 1 130 ? -5.242 26.641 -5.863 1 98.31 130 VAL B O 1
ATOM 3916 N N . THR B 1 131 ? -6.777 26.969 -4.238 1 98.62 131 THR B N 1
ATOM 3917 C CA . THR B 1 131 ? -5.875 26.828 -3.1 1 98.62 131 THR B CA 1
ATOM 3918 C C . THR B 1 131 ? -6.297 25.656 -2.215 1 98.62 131 THR B C 1
ATOM 3920 O O . THR B 1 131 ? -7.488 25.438 -1.992 1 98.62 131 THR B O 1
ATOM 3923 N N . ALA B 1 132 ? -5.301 24.859 -1.771 1 98.5 132 ALA B N 1
ATOM 3924 C CA . ALA B 1 132 ? -5.605 23.656 -0.992 1 98.5 132 ALA B CA 1
ATOM 3925 C C . ALA B 1 132 ? -4.531 23.406 0.06 1 98.5 132 ALA B C 1
ATOM 3927 O O . ALA B 1 132 ? -3.41 23.906 -0.053 1 98.5 132 ALA B O 1
ATOM 3928 N N . VAL B 1 133 ? -4.883 22.688 1.142 1 98.38 133 VAL B N 1
ATOM 3929 C CA . VAL B 1 133 ? -3.959 22.234 2.18 1 98.38 133 VAL B CA 1
ATOM 3930 C C . VAL B 1 133 ? -3.826 20.719 2.135 1 98.38 133 VAL B C 1
ATOM 3932 O O . VAL B 1 133 ? -4.812 20 1.925 1 98.38 133 VAL B O 1
ATOM 3935 N N . GLY B 1 134 ? -2.621 20.25 2.35 1 97.31 134 GLY B N 1
ATOM 3936 C CA . GLY B 1 134 ? -2.283 18.844 2.193 1 97.31 134 GLY B CA 1
ATOM 3937 C C . GLY B 1 134 ? -2.619 18 3.414 1 97.31 134 GLY B C 1
ATOM 3938 O O . GLY B 1 134 ? -1.724 17.594 4.148 1 97.31 134 GLY B O 1
ATOM 3939 N N . TYR B 1 135 ? -3.914 17.656 3.707 1 96.69 135 TYR B N 1
ATOM 3940 C CA . TYR B 1 135 ? -4.332 16.672 4.695 1 96.69 135 TYR B CA 1
ATOM 3941 C C . TYR B 1 135 ? -4.566 15.312 4.047 1 96.69 135 TYR B C 1
ATOM 3943 O O . TYR B 1 135 ? -5.656 15.047 3.537 1 96.69 135 TYR B O 1
ATOM 3951 N N . THR B 1 136 ? -3.615 14.414 4.172 1 95.94 136 THR B N 1
ATOM 3952 C CA . THR B 1 136 ? -3.654 13.172 3.412 1 95.94 136 THR B CA 1
ATOM 3953 C C . THR B 1 136 ? -4.453 12.109 4.16 1 95.94 136 THR B C 1
ATOM 3955 O O . THR B 1 136 ? -5.098 11.258 3.539 1 95.94 136 THR B O 1
ATOM 3958 N N . VAL B 1 137 ? -4.484 12.133 5.531 1 96 137 VAL B N 1
ATOM 3959 C CA . VAL B 1 137 ? -5.082 11.062 6.324 1 96 137 VAL B CA 1
ATOM 3960 C C . VAL B 1 137 ? -6.582 10.992 6.047 1 96 137 VAL B C 1
ATOM 3962 O O . VAL B 1 137 ? -7.168 9.906 6.027 1 96 137 VAL B O 1
ATOM 3965 N N . ARG B 1 138 ? -7.152 12.109 5.773 1 95.12 138 ARG B N 1
ATOM 3966 C CA . ARG B 1 138 ? -8.594 12.18 5.566 1 95.12 138 ARG B CA 1
ATOM 3967 C C . ARG B 1 138 ? -9.008 11.422 4.312 1 95.12 138 ARG B C 1
ATOM 3969 O O . ARG B 1 138 ? -10.195 11.172 4.09 1 95.12 138 ARG B O 1
ATOM 3976 N N . ARG B 1 139 ? -8.008 11.039 3.502 1 96.56 139 ARG B N 1
ATOM 3977 C CA . ARG B 1 139 ? -8.266 10.312 2.262 1 96.56 139 ARG B CA 1
ATOM 3978 C C . ARG B 1 139 ? -8.359 8.812 2.514 1 96.56 139 ARG B C 1
ATOM 3980 O O . ARG B 1 139 ? -8.812 8.062 1.646 1 96.56 139 ARG B O 1
ATOM 3987 N N . THR B 1 140 ? -8.008 8.32 3.689 1 97 140 THR B N 1
ATOM 3988 C CA . THR B 1 140 ? -7.902 6.902 4.008 1 97 140 THR B CA 1
ATOM 3989 C C . THR B 1 140 ? -9.25 6.211 3.826 1 97 140 THR B C 1
ATOM 3991 O O . THR B 1 140 ? -10.234 6.586 4.457 1 97 140 THR B O 1
ATOM 3994 N N . PRO B 1 141 ? -9.328 5.141 3.031 1 96.88 141 PRO B N 1
ATOM 3995 C CA . PRO B 1 141 ? -10.602 4.477 2.734 1 96.88 141 PRO B CA 1
ATOM 3996 C C . PRO B 1 141 ? -11.328 4.008 3.994 1 96.88 141 PRO B C 1
ATOM 3998 O O . PRO B 1 141 ? -12.523 4.254 4.145 1 96.88 141 PRO B O 1
ATOM 4001 N N . ALA B 1 142 ? -10.648 3.367 4.922 1 97.12 142 ALA B N 1
ATOM 4002 C CA . ALA B 1 142 ? -11.266 2.871 6.145 1 97.12 142 ALA B CA 1
ATOM 4003 C C . ALA B 1 142 ? -11.938 4.004 6.918 1 97.12 142 ALA B C 1
ATOM 4005 O O . ALA B 1 142 ? -13.047 3.844 7.434 1 97.12 142 ALA B O 1
ATOM 4006 N N . LEU B 1 143 ? -11.273 5.152 6.98 1 97.56 143 LEU B N 1
ATOM 4007 C CA . LEU B 1 143 ? -11.82 6.293 7.707 1 97.56 143 LEU B CA 1
ATOM 4008 C C . LEU B 1 143 ? -13.023 6.887 6.973 1 97.56 143 LEU B C 1
ATOM 4010 O O . LEU B 1 143 ? -13.961 7.375 7.602 1 97.56 143 LEU B O 1
ATOM 4014 N N . ASN B 1 144 ? -12.984 6.84 5.652 1 97.56 144 ASN B N 1
ATOM 4015 C CA . ASN B 1 144 ? -14.125 7.324 4.879 1 97.56 144 ASN B CA 1
ATOM 4016 C C . ASN B 1 144 ? -15.312 6.383 4.98 1 97.56 144 ASN B C 1
ATOM 4018 O O . ASN B 1 144 ? -16.469 6.812 4.867 1 97.56 144 ASN B O 1
ATOM 4022 N N . ALA B 1 145 ? -15.062 5.051 5.172 1 97.56 145 ALA B N 1
ATOM 4023 C CA . ALA B 1 145 ? -16.156 4.125 5.469 1 97.56 145 ALA B CA 1
ATOM 4024 C C . ALA B 1 145 ? -16.875 4.52 6.758 1 97.56 145 ALA B C 1
ATOM 4026 O O . ALA B 1 145 ? -18.109 4.516 6.812 1 97.56 145 ALA B O 1
ATOM 4027 N N . LEU B 1 146 ? -16.109 4.859 7.777 1 97.06 146 LEU B N 1
ATOM 4028 C CA . LEU B 1 146 ? -16.672 5.285 9.055 1 97.06 146 LEU B CA 1
ATOM 4029 C C . LEU B 1 146 ? -17.422 6.605 8.906 1 97.06 146 LEU B C 1
ATOM 4031 O O . LEU B 1 146 ? -18.516 6.766 9.43 1 97.06 146 LEU B O 1
ATOM 4035 N N . LYS B 1 147 ? -16.797 7.539 8.203 1 97.19 147 LYS B N 1
ATOM 4036 C CA . LYS B 1 147 ? -17.438 8.828 7.961 1 97.19 147 LYS B CA 1
ATOM 4037 C C . LYS B 1 147 ? -18.797 8.641 7.297 1 97.19 147 LYS B C 1
ATOM 4039 O O . LYS B 1 147 ? -19.781 9.273 7.691 1 97.19 147 LYS B O 1
ATOM 4044 N N . LYS B 1 148 ? -18.844 7.789 6.293 1 96.81 148 LYS B N 1
ATOM 4045 C CA . LYS B 1 148 ? -20.078 7.512 5.582 1 96.81 148 LYS B CA 1
ATOM 4046 C C . LYS B 1 148 ? -21.156 6.988 6.535 1 96.81 148 LYS B C 1
ATOM 4048 O O . LYS B 1 148 ? -22.312 7.422 6.48 1 96.81 148 LYS B O 1
ATOM 4053 N N . LYS B 1 149 ? -20.828 6.055 7.441 1 96.38 149 LYS B N 1
ATOM 4054 C CA . LYS B 1 149 ? -21.781 5.488 8.398 1 96.38 149 LYS B CA 1
ATOM 4055 C C . LYS B 1 149 ? -22.297 6.555 9.352 1 96.38 149 LYS B C 1
ATOM 4057 O O . LYS B 1 149 ? -23.469 6.539 9.727 1 96.38 149 LYS B O 1
ATOM 4062 N N . ILE B 1 150 ? -21.438 7.48 9.711 1 96.12 150 ILE B N 1
ATOM 4063 C CA . ILE B 1 150 ? -21.812 8.547 10.633 1 96.12 150 ILE B CA 1
ATOM 4064 C C . ILE B 1 150 ? -22.719 9.547 9.914 1 96.12 150 ILE B C 1
ATOM 4066 O O . ILE B 1 150 ? -23.766 9.922 10.43 1 96.12 150 ILE B O 1
ATOM 4070 N N . THR B 1 151 ? -22.344 9.938 8.711 1 95.12 151 THR B N 1
ATOM 4071 C CA . THR B 1 151 ? -23.047 10.961 7.949 1 95.12 151 THR B CA 1
ATOM 4072 C C . THR B 1 151 ? -24.438 10.484 7.551 1 95.12 151 THR B C 1
ATOM 4074 O O . THR B 1 151 ? -25.391 11.266 7.555 1 95.12 151 THR B O 1
ATOM 4077 N N . ASN B 1 152 ? -24.547 9.18 7.246 1 95.62 152 ASN B N 1
ATOM 4078 C CA . ASN B 1 152 ? -25.844 8.672 6.781 1 95.62 152 ASN B CA 1
ATOM 4079 C C . ASN B 1 152 ? -26.719 8.227 7.945 1 95.62 152 ASN B C 1
ATOM 4081 O O . ASN B 1 152 ? -27.859 7.785 7.738 1 95.62 152 ASN B O 1
ATOM 4085 N N . GLY B 1 153 ? -26.188 8.234 9.156 1 94.56 153 GLY B N 1
ATOM 4086 C CA . GLY B 1 153 ? -26.984 7.957 10.336 1 94.56 153 GLY B CA 1
ATOM 4087 C C . GLY B 1 153 ? -26.906 6.508 10.781 1 94.56 153 GLY B C 1
ATOM 4088 O O . GLY B 1 153 ? -27.422 6.152 11.844 1 94.56 153 GLY B O 1
ATOM 4089 N N . ASP B 1 154 ? -26.281 5.629 10 1 95 154 ASP B N 1
ATOM 4090 C CA . ASP B 1 154 ? -26.203 4.203 10.297 1 95 154 ASP B CA 1
ATOM 4091 C C . ASP B 1 154 ? -25.422 3.951 11.586 1 95 154 ASP B C 1
ATOM 4093 O O . ASP B 1 154 ? -25.688 2.979 12.297 1 95 154 ASP B O 1
ATOM 4097 N N . PHE B 1 155 ? -24.531 4.859 11.961 1 95 155 PHE B N 1
ATOM 4098 C CA . PHE B 1 155 ? -23.719 4.719 13.172 1 95 155 PHE B CA 1
ATOM 4099 C C . PHE B 1 155 ? -24.531 5.07 14.414 1 95 155 PHE B C 1
ATOM 4101 O O . PHE B 1 155 ? -24.266 4.562 15.5 1 95 155 PHE B O 1
ATOM 4108 N N . GLY B 1 156 ? -25.547 5.914 14.25 1 94.12 156 GLY B N 1
ATOM 4109 C CA . GLY B 1 156 ? -26.25 6.504 15.383 1 94.12 156 GLY B CA 1
ATOM 4110 C C . GLY B 1 156 ? -25.484 7.648 16.031 1 94.12 156 GLY B C 1
ATOM 4111 O O . GLY B 1 156 ? -24.5 8.133 15.461 1 94.12 156 GLY B O 1
ATOM 4112 N N . PRO B 1 157 ? -25.969 8.102 17.141 1 94.31 157 PRO B N 1
ATOM 4113 C CA . PRO B 1 157 ? -25.297 9.219 17.812 1 94.31 157 PRO B CA 1
ATOM 4114 C C . PRO B 1 157 ? -23.891 8.859 18.297 1 94.31 157 PRO B C 1
ATOM 4116 O O . PRO B 1 157 ? -23.656 7.742 18.766 1 94.31 157 PRO B O 1
ATOM 4119 N N . VAL B 1 158 ? -22.922 9.812 18.141 1 96.56 158 VAL B N 1
ATOM 4120 C CA . VAL B 1 158 ? -21.562 9.625 18.625 1 96.56 158 VAL B CA 1
ATOM 4121 C C . VAL B 1 158 ? -21.422 10.25 20.016 1 96.56 158 VAL B C 1
ATOM 4123 O O . VAL B 1 158 ? -21.766 11.422 20.219 1 96.56 158 VAL B O 1
ATOM 4126 N N . ALA B 1 159 ? -20.953 9.43 20.984 1 94.62 159 ALA B N 1
ATOM 4127 C CA . ALA B 1 159 ? -20.766 9.914 22.344 1 94.62 159 ALA B CA 1
ATOM 4128 C C . ALA B 1 159 ? -19.328 10.391 22.547 1 94.62 159 ALA B C 1
ATOM 4130 O O . ALA B 1 159 ? -19.094 11.391 23.234 1 94.62 159 ALA B O 1
ATOM 4131 N N . GLY B 1 160 ? -18.453 9.727 21.953 1 96.06 160 GLY B N 1
ATOM 4132 C CA . GLY B 1 160 ? -17.062 10.07 22.234 1 96.06 160 GLY B CA 1
ATOM 4133 C C . GLY B 1 160 ? -16.125 9.648 21.125 1 96.06 160 GLY B C 1
ATOM 4134 O O . GLY B 1 160 ? -16.5 8.867 20.234 1 96.06 160 GLY B O 1
ATOM 4135 N N . PHE B 1 161 ? -14.945 10.227 21.109 1 97.62 161 PHE B N 1
ATOM 4136 C CA . PHE B 1 161 ? -13.844 10.031 20.172 1 97.62 161 PHE B CA 1
ATOM 4137 C C . PHE B 1 161 ? -12.508 10.016 20.906 1 97.62 161 PHE B C 1
ATOM 4139 O O . PHE B 1 161 ? -12.203 10.93 21.672 1 97.62 161 PHE B O 1
ATOM 4146 N N . ILE B 1 162 ? -11.742 8.922 20.734 1 96.19 162 ILE B N 1
ATOM 4147 C CA . ILE B 1 162 ? -10.43 8.781 21.359 1 96.19 162 ILE B CA 1
ATOM 4148 C C . ILE B 1 162 ? -9.352 8.703 20.281 1 96.19 162 ILE B C 1
ATOM 4150 O O . ILE B 1 162 ? -9.43 7.871 19.375 1 96.19 162 ILE B O 1
ATOM 4154 N N . SER B 1 163 ? -8.391 9.57 20.328 1 97.69 163 SER B N 1
ATOM 4155 C CA . SER B 1 163 ? -7.293 9.539 19.375 1 97.69 163 SER B CA 1
ATOM 4156 C C . SER B 1 163 ? -5.941 9.562 20.078 1 97.69 163 SER B C 1
ATOM 4158 O O . SER B 1 163 ? -5.746 10.328 21.016 1 97.69 163 SER B O 1
ATOM 4160 N N . THR B 1 164 ? -5.07 8.734 19.656 1 95.75 164 THR B N 1
ATOM 4161 C CA . THR B 1 164 ? -3.654 8.812 20 1 95.75 164 THR B CA 1
ATOM 4162 C C . THR B 1 164 ? -2.805 8.945 18.734 1 95.75 164 THR B C 1
ATOM 4164 O O . THR B 1 164 ? -3.145 8.383 17.688 1 95.75 164 THR B O 1
ATOM 4167 N N . TYR B 1 165 ? -1.826 9.672 18.781 1 97.81 165 TYR B N 1
ATOM 4168 C CA . TYR B 1 165 ? -0.739 9.68 17.812 1 97.81 165 TYR B CA 1
ATOM 4169 C C . TYR B 1 165 ? 0.615 9.609 18.5 1 97.81 165 TYR B C 1
ATOM 4171 O O . TYR B 1 165 ? 1.229 10.641 18.781 1 97.81 165 TYR B O 1
ATOM 4179 N N . LEU B 1 166 ? 1.104 8.422 18.75 1 95.44 166 LEU B N 1
ATOM 4180 C CA . LEU B 1 166 ? 2.332 8.141 19.484 1 95.44 166 LEU B CA 1
ATOM 4181 C C . LEU B 1 166 ? 3.459 7.762 18.531 1 95.44 166 LEU B C 1
ATOM 4183 O O . LEU B 1 166 ? 3.334 6.797 17.766 1 95.44 166 LEU B O 1
ATOM 4187 N N . CYS B 1 167 ? 4.473 8.531 18.484 1 95.06 167 CYS B N 1
ATOM 4188 C CA . CYS B 1 167 ? 5.664 8.281 17.672 1 95.06 167 CYS B CA 1
ATOM 4189 C C . CYS B 1 167 ? 6.922 8.305 18.531 1 95.06 167 CYS B C 1
ATOM 4191 O O . CYS B 1 167 ? 6.879 8.734 19.688 1 95.06 167 CYS B O 1
ATOM 4193 N N . ASP B 1 168 ? 8.039 7.855 17.938 1 93.94 168 ASP B N 1
ATOM 4194 C CA . ASP B 1 168 ? 9.25 7.758 18.734 1 93.94 168 ASP B CA 1
ATOM 4195 C C . ASP B 1 168 ? 10.414 8.477 18.078 1 93.94 168 ASP B C 1
ATOM 4197 O O . ASP B 1 168 ? 11.57 8.32 18.484 1 93.94 168 ASP B O 1
ATOM 4201 N N . TYR B 1 169 ? 10.18 9.312 17.062 1 89.19 169 TYR B N 1
ATOM 4202 C CA . TYR B 1 169 ? 11.258 9.93 16.312 1 89.19 169 TYR B CA 1
ATOM 4203 C C . TYR B 1 169 ? 11.984 10.977 17.141 1 89.19 169 TYR B C 1
ATOM 4205 O O . TYR B 1 169 ? 13.078 11.43 16.781 1 89.19 169 TYR B O 1
ATOM 4213 N N . GLY B 1 170 ? 11.43 11.383 18.25 1 91.25 170 GLY B N 1
ATOM 4214 C CA . GLY B 1 170 ? 12.078 12.344 19.125 1 91.25 170 GLY B CA 1
ATOM 4215 C C . GLY B 1 170 ? 12.766 11.703 20.328 1 91.25 170 GLY B C 1
ATOM 4216 O O . GLY B 1 170 ? 13.305 12.398 21.188 1 91.25 170 GLY B O 1
ATOM 4217 N N . THR B 1 171 ? 12.812 10.375 20.391 1 91.06 171 THR B N 1
ATOM 4218 C CA . THR B 1 171 ? 13.305 9.672 21.562 1 91.06 171 THR B CA 1
ATOM 4219 C C . THR B 1 171 ? 14.828 9.688 21.609 1 91.06 171 THR B C 1
ATOM 4221 O O . THR B 1 171 ? 15.422 9.609 22.688 1 91.06 171 THR B O 1
ATOM 4224 N N . ASP B 1 172 ? 15.445 9.766 20.422 1 87.81 172 ASP B N 1
ATOM 4225 C CA . ASP B 1 172 ? 16.906 9.68 20.359 1 87.81 172 ASP B CA 1
ATOM 4226 C C . ASP B 1 172 ? 17.547 10.984 20.828 1 87.81 172 ASP B C 1
ATOM 4228 O O . ASP B 1 172 ? 17.531 11.984 20.109 1 87.81 172 ASP B O 1
ATOM 4232 N N . THR B 1 173 ? 18.203 10.969 21.875 1 83.56 173 THR B N 1
ATOM 4233 C CA . THR B 1 173 ? 18.812 12.156 22.453 1 83.56 173 THR B CA 1
ATOM 4234 C C . THR B 1 173 ? 20.078 12.547 21.688 1 83.56 173 THR B C 1
ATOM 4236 O O . THR B 1 173 ? 20.578 13.664 21.844 1 83.56 173 THR B O 1
ATOM 4239 N N . ASP B 1 174 ? 20.516 11.586 20.859 1 81.44 174 ASP B N 1
ATOM 4240 C CA . ASP B 1 174 ? 21.703 11.875 20.078 1 81.44 174 ASP B CA 1
ATOM 4241 C C . ASP B 1 174 ? 21.344 12.477 18.734 1 81.44 174 ASP B C 1
ATOM 4243 O O . ASP B 1 174 ? 22.234 12.875 17.969 1 81.44 174 ASP B O 1
ATOM 4247 N N . ALA B 1 175 ? 20.047 12.539 18.484 1 83.56 175 ALA B N 1
ATOM 4248 C CA . ALA B 1 175 ? 19.625 13.258 17.281 1 83.56 175 ALA B CA 1
ATOM 4249 C C . ALA B 1 175 ? 19.781 14.766 17.453 1 83.56 175 ALA B C 1
ATOM 4251 O O . ALA B 1 175 ? 19.453 15.312 18.516 1 83.56 175 ALA B O 1
ATOM 4252 N N . PRO B 1 176 ? 20.25 15.414 16.453 1 86.88 176 PRO B N 1
ATOM 4253 C CA . PRO B 1 176 ? 20.594 16.828 16.609 1 86.88 176 PRO B CA 1
ATOM 4254 C C . PRO B 1 176 ? 19.375 17.734 16.734 1 86.88 176 PRO B C 1
ATOM 4256 O O . PRO B 1 176 ? 18.281 17.359 16.312 1 86.88 176 PRO B O 1
ATOM 4259 N N . MET B 1 177 ? 19.688 18.922 17.266 1 89.75 177 MET B N 1
ATOM 4260 C CA . MET B 1 177 ? 18.734 20.016 17.266 1 89.75 177 MET B CA 1
ATOM 4261 C C . MET B 1 177 ? 18.422 20.453 15.828 1 89.75 177 MET B C 1
ATOM 4263 O O . MET B 1 177 ? 19.312 20.562 14.992 1 89.75 177 MET B O 1
ATOM 4267 N N . THR B 1 178 ? 17.109 20.578 15.484 1 83.81 178 THR B N 1
ATOM 4268 C CA . THR B 1 178 ? 16.641 21.109 14.203 1 83.81 178 THR B CA 1
ATOM 4269 C C . THR B 1 178 ? 15.523 22.125 14.414 1 83.81 178 THR B C 1
ATOM 4271 O O . THR B 1 178 ? 15.141 22.406 15.555 1 83.81 178 THR B O 1
ATOM 4274 N N . TRP B 1 179 ? 15.078 22.734 13.32 1 79.38 179 TRP B N 1
ATOM 4275 C CA . TRP B 1 179 ? 14 23.703 13.383 1 79.38 179 TRP B CA 1
ATOM 4276 C C . TRP B 1 179 ? 12.766 23.109 14.062 1 79.38 179 TRP B C 1
ATOM 4278 O O . TRP B 1 179 ? 12 23.844 14.695 1 79.38 179 TRP B O 1
ATOM 4288 N N . ARG B 1 180 ? 12.609 21.812 14.039 1 82.88 180 ARG B N 1
ATOM 4289 C CA . ARG B 1 180 ? 11.438 21.109 14.547 1 82.88 180 ARG B CA 1
ATOM 4290 C C . ARG B 1 180 ? 11.328 21.25 16.062 1 82.88 180 ARG B C 1
ATOM 4292 O O . ARG B 1 180 ? 10.234 21.141 16.625 1 82.88 180 ARG B O 1
ATOM 4299 N N . TYR B 1 181 ? 12.469 21.484 16.625 1 89.88 181 TYR B N 1
ATOM 4300 C CA . TYR B 1 181 ? 12.516 21.516 18.094 1 89.88 181 TYR B CA 1
ATOM 4301 C C . TYR B 1 181 ? 12.586 22.953 18.594 1 89.88 181 TYR B C 1
ATOM 4303 O O . TYR B 1 181 ? 12.648 23.188 19.812 1 89.88 181 TYR B O 1
ATOM 4311 N N . ARG B 1 182 ? 12.555 23.75 17.438 1 83.75 182 ARG B N 1
ATOM 4312 C CA . ARG B 1 182 ? 12.625 25.172 17.734 1 83.75 182 ARG B CA 1
ATOM 4313 C C . ARG B 1 182 ? 11.234 25.812 17.719 1 83.75 182 ARG B C 1
ATOM 4315 O O . ARG B 1 182 ? 10.344 25.328 17.016 1 83.75 182 ARG B O 1
ATOM 4322 N N . GLY B 1 183 ? 10.742 26.594 18.672 1 86.44 183 GLY B N 1
ATOM 4323 C CA . GLY B 1 183 ? 9.477 27.297 18.734 1 86.44 183 GLY B CA 1
ATOM 4324 C C . GLY B 1 183 ? 8.852 27.297 20.109 1 86.44 183 GLY B C 1
ATOM 4325 O O . GLY B 1 183 ? 9.484 26.875 21.078 1 86.44 183 GLY B O 1
ATOM 4326 N N . GLY B 1 184 ? 7.691 27.812 20 1 90.69 184 GLY B N 1
ATOM 4327 C CA . GLY B 1 184 ? 6.988 27.891 21.281 1 90.69 184 GLY B CA 1
ATOM 4328 C C . GLY B 1 184 ? 5.898 26.859 21.422 1 90.69 184 GLY B C 1
ATOM 4329 O O . GLY B 1 184 ? 5.781 25.953 20.594 1 90.69 184 GLY B O 1
ATOM 4330 N N . PRO B 1 185 ? 5.195 26.953 22.5 1 93.25 185 PRO B N 1
ATOM 4331 C CA . PRO B 1 185 ? 4.094 26.016 22.734 1 93.25 185 PRO B CA 1
ATOM 4332 C C . PRO B 1 185 ? 3.16 25.891 21.531 1 93.25 185 PRO B C 1
ATOM 4334 O O . PRO B 1 185 ? 2.766 26.906 20.953 1 93.25 185 PRO B O 1
ATOM 4337 N N . GLY B 1 186 ? 2.838 24.594 21.188 1 93.75 186 GLY B N 1
ATOM 4338 C CA . GLY B 1 186 ? 1.952 24.344 20.062 1 93.75 186 GLY B CA 1
ATOM 4339 C C . GLY B 1 186 ? 2.693 24.016 18.781 1 93.75 186 GLY B C 1
ATOM 4340 O O . GLY B 1 186 ? 2.109 23.484 17.828 1 93.75 186 GLY B O 1
ATOM 4341 N N . SER B 1 187 ? 3.941 24.297 18.719 1 92.56 187 SER B N 1
ATOM 4342 C CA . SER B 1 187 ? 4.699 24.109 17.484 1 92.56 187 SER B CA 1
ATOM 4343 C C . SER B 1 187 ? 5.445 22.781 17.484 1 92.56 187 SER B C 1
ATOM 4345 O O . SER B 1 187 ? 6.098 22.422 16.5 1 92.56 187 SER B O 1
ATOM 4347 N N . GLY B 1 188 ? 5.441 22.031 18.516 1 94.44 188 GLY B N 1
ATOM 4348 C CA . GLY B 1 188 ? 6.121 20.75 18.625 1 94.44 188 GLY B CA 1
ATOM 4349 C C . GLY B 1 188 ? 5.289 19.594 18.094 1 94.44 188 GLY B C 1
ATOM 4350 O O . GLY B 1 188 ? 4.824 19.625 16.953 1 94.44 188 GLY B O 1
ATOM 4351 N N . ALA B 1 189 ? 5.094 18.578 18.969 1 95.56 189 ALA B N 1
ATOM 4352 C CA . ALA B 1 189 ? 4.32 17.406 18.578 1 95.56 189 ALA B CA 1
ATOM 4353 C C . ALA B 1 189 ? 2.889 17.781 18.203 1 95.56 189 ALA B C 1
ATOM 4355 O O . ALA B 1 189 ? 2.297 17.188 17.297 1 95.56 189 ALA B O 1
ATOM 4356 N N . LEU B 1 190 ? 2.357 18.719 18.906 1 95.94 190 LEU B N 1
ATOM 4357 C CA . LEU B 1 190 ? 0.994 19.156 18.625 1 95.94 190 LEU B CA 1
ATOM 4358 C C . LEU B 1 190 ? 0.87 19.703 17.203 1 95.94 190 LEU B C 1
ATOM 4360 O O . LEU B 1 190 ? -0.062 19.344 16.484 1 95.94 190 LEU B O 1
ATOM 4364 N N . GLY B 1 191 ? 1.723 20.562 16.812 1 93.69 191 GLY B N 1
ATOM 4365 C CA . GLY B 1 191 ? 1.698 21.094 15.461 1 93.69 191 GLY B CA 1
ATOM 4366 C C . GLY B 1 191 ? 2.016 20.047 14.414 1 93.69 191 GLY B C 1
ATOM 4367 O O . GLY B 1 191 ? 1.35 19.984 13.375 1 93.69 191 GLY B O 1
ATOM 4368 N N . ASP B 1 192 ? 3.008 19.203 14.602 1 92.31 192 ASP B N 1
ATOM 4369 C CA . ASP B 1 192 ? 3.523 18.234 13.633 1 92.31 192 ASP B CA 1
ATOM 4370 C C . ASP B 1 192 ? 2.564 17.062 13.469 1 92.31 192 ASP B C 1
ATOM 4372 O O . ASP B 1 192 ? 2.141 16.75 12.352 1 92.31 192 ASP B O 1
ATOM 4376 N N . LEU B 1 193 ? 2.199 16.469 14.578 1 95.38 193 LEU B N 1
ATOM 4377 C CA . LEU B 1 193 ? 1.374 15.266 14.586 1 95.38 193 LEU B CA 1
ATOM 4378 C C . LEU B 1 193 ? -0.093 15.609 14.82 1 95.38 193 LEU B C 1
ATOM 4380 O O . LEU B 1 193 ? -0.977 15.07 14.148 1 95.38 193 LEU B O 1
ATOM 4384 N N . GLY B 1 194 ? -0.3 16.562 15.703 1 96.38 194 GLY B N 1
ATOM 4385 C CA . GLY B 1 194 ? -1.651 16.922 16.109 1 96.38 194 GLY B CA 1
ATOM 4386 C C . GLY B 1 194 ? -2.496 17.469 14.969 1 96.38 194 GLY B C 1
ATOM 4387 O O . GLY B 1 194 ? -3.707 17.234 14.93 1 96.38 194 GLY B O 1
ATOM 4388 N N . SER B 1 195 ? -1.881 18.172 14.062 1 95.5 195 SER B N 1
ATOM 4389 C CA . SER B 1 195 ? -2.623 18.719 12.93 1 95.5 195 SER B CA 1
ATOM 4390 C C . SER B 1 195 ? -3.336 17.625 12.156 1 95.5 195 SER B C 1
ATOM 4392 O O . SER B 1 195 ? -4.461 17.812 11.688 1 95.5 195 SER B O 1
ATOM 4394 N N . HIS B 1 196 ? -2.771 16.453 12.039 1 94.81 196 HIS B N 1
ATOM 4395 C CA . HIS B 1 196 ? -3.383 15.305 11.367 1 94.81 196 HIS B CA 1
ATOM 4396 C C . HIS B 1 196 ? -4.613 14.82 12.125 1 94.81 196 HIS B C 1
ATOM 4398 O O . HIS B 1 196 ? -5.688 14.672 11.539 1 94.81 196 HIS B O 1
ATOM 4404 N N . THR B 1 197 ? -4.391 14.57 13.398 1 96.81 197 THR B N 1
ATOM 4405 C CA . THR B 1 197 ? -5.441 13.914 14.164 1 96.81 197 THR B CA 1
ATOM 4406 C C . THR B 1 197 ? -6.605 14.867 14.414 1 96.81 197 THR B C 1
ATOM 4408 O O . THR B 1 197 ? -7.762 14.438 14.477 1 96.81 197 THR B O 1
ATOM 4411 N N . ILE B 1 198 ? -6.301 16.172 14.555 1 97.81 198 ILE B N 1
ATOM 4412 C CA . ILE B 1 198 ? -7.359 17.172 14.695 1 97.81 198 ILE B CA 1
ATOM 4413 C C . ILE B 1 198 ? -8.203 17.203 13.422 1 97.81 198 ILE B C 1
ATOM 4415 O O . ILE B 1 198 ? -9.438 17.156 13.484 1 97.81 198 ILE B O 1
ATOM 4419 N N . ASP B 1 199 ? -7.551 17.25 12.281 1 97.5 199 ASP B N 1
ATOM 4420 C CA . ASP B 1 199 ? -8.258 17.234 11 1 97.5 199 ASP B CA 1
ATOM 4421 C C . ASP B 1 199 ? -9.133 16 10.867 1 97.5 199 ASP B C 1
ATOM 4423 O O . ASP B 1 199 ? -10.297 16.094 10.477 1 97.5 199 ASP B O 1
ATOM 4427 N N . THR B 1 200 ? -8.617 14.852 11.203 1 96.88 200 THR B N 1
ATOM 4428 C CA . THR B 1 200 ? -9.367 13.609 11.07 1 96.88 200 THR B CA 1
ATOM 4429 C C . THR B 1 200 ? -10.555 13.586 12.031 1 96.88 200 THR B C 1
ATOM 4431 O O . THR B 1 200 ? -11.648 13.164 11.664 1 96.88 200 THR B O 1
ATOM 4434 N N . GLY B 1 201 ? -10.305 13.984 13.273 1 97.88 201 GLY B N 1
ATOM 4435 C CA . GLY B 1 201 ? -11.414 14.086 14.211 1 97.88 201 GLY B CA 1
ATOM 4436 C C . GLY B 1 201 ? -12.547 14.953 13.703 1 97.88 201 GLY B C 1
ATOM 4437 O O . GLY B 1 201 ? -13.719 14.594 13.852 1 97.88 201 GLY B O 1
ATOM 4438 N N . GLU B 1 202 ? -12.188 16.062 13.109 1 97.88 202 GLU B N 1
ATOM 4439 C CA . GLU B 1 202 ? -13.203 16.984 12.602 1 97.88 202 GLU B CA 1
ATOM 4440 C C . GLU B 1 202 ? -13.898 16.406 11.367 1 97.88 202 GLU B C 1
ATOM 4442 O O . GLU B 1 202 ? -15.078 16.672 11.141 1 97.88 202 GLU B O 1
ATOM 4447 N N . GLN B 1 203 ? -13.203 15.648 10.578 1 96.19 203 GLN B N 1
ATOM 4448 C CA . GLN B 1 203 ? -13.812 14.969 9.438 1 96.19 203 GLN B CA 1
ATOM 4449 C C . GLN B 1 203 ? -14.93 14.031 9.883 1 96.19 203 GLN B C 1
ATOM 4451 O O . GLN B 1 203 ? -15.93 13.867 9.18 1 96.19 203 GLN B O 1
ATOM 4456 N N . LEU B 1 204 ? -14.758 13.406 11.008 1 96.81 204 LEU B N 1
ATOM 4457 C CA . LEU B 1 204 ? -15.703 12.398 11.477 1 96.81 204 LEU B CA 1
ATOM 4458 C C . LEU B 1 204 ? -16.812 13.039 12.312 1 96.81 204 LEU B C 1
ATOM 4460 O O . LEU B 1 204 ? -17.953 12.586 12.281 1 96.81 204 LEU B O 1
ATOM 4464 N N . ASN B 1 205 ? -16.5 14.141 13.039 1 97.25 205 ASN B N 1
ATOM 4465 C CA . ASN B 1 205 ? -17.406 14.594 14.086 1 97.25 205 ASN B CA 1
ATOM 4466 C C . ASN B 1 205 ? -17.859 16.031 13.859 1 97.25 205 ASN B C 1
ATOM 4468 O O . ASN B 1 205 ? -18.734 16.531 14.57 1 97.25 205 ASN B O 1
ATOM 4472 N N . GLY B 1 206 ? -17.328 16.688 12.859 1 96.75 206 GLY B N 1
ATOM 4473 C CA . GLY B 1 206 ? -17.531 18.125 12.711 1 96.75 206 GLY B CA 1
ATOM 4474 C C . GLY B 1 206 ? -16.484 18.953 13.422 1 96.75 206 GLY B C 1
ATOM 4475 O O . GLY B 1 206 ? -15.625 18.422 14.125 1 96.75 206 GLY B O 1
ATOM 4476 N N . ARG B 1 207 ? -16.531 20.25 13.328 1 97.94 207 ARG B N 1
ATOM 4477 C CA . ARG B 1 207 ? -15.508 21.156 13.812 1 97.94 207 ARG B CA 1
ATOM 4478 C C . ARG B 1 207 ? -15.422 21.125 15.336 1 97.94 207 ARG B C 1
ATOM 4480 O O . ARG B 1 207 ? -16.438 20.969 16.016 1 97.94 207 ARG B O 1
ATOM 4487 N N . VAL B 1 208 ? -14.25 21.266 15.844 1 98.38 208 VAL B N 1
ATOM 4488 C CA . VAL B 1 208 ? -14.023 21.484 17.266 1 98.38 208 VAL B CA 1
ATOM 4489 C C . VAL B 1 208 ? -14.562 22.859 17.672 1 98.38 208 VAL B C 1
ATOM 4491 O O . VAL B 1 208 ? -14.266 23.859 17.031 1 98.38 208 VAL B O 1
ATOM 4494 N N . THR B 1 209 ? -15.273 22.938 18.766 1 98.12 209 THR B N 1
ATOM 4495 C CA . THR B 1 209 ? -15.859 24.188 19.203 1 98.12 209 THR B CA 1
ATOM 4496 C C . THR B 1 209 ? -15.133 24.734 20.438 1 98.12 209 THR B C 1
ATOM 4498 O O . THR B 1 209 ? -15.094 25.938 20.656 1 98.12 209 THR B O 1
ATOM 4501 N N . SER B 1 210 ? -14.602 23.844 21.203 1 98.38 210 SER B N 1
ATOM 4502 C CA . SER B 1 210 ? -13.836 24.234 22.375 1 98.38 210 SER B CA 1
ATOM 4503 C C . SER B 1 210 ? -12.852 23.156 22.797 1 98.38 210 SER B C 1
ATOM 4505 O O . SER B 1 210 ? -13.008 21.984 22.406 1 98.38 210 SER B O 1
ATOM 4507 N N . VAL B 1 211 ? -11.836 23.594 23.547 1 98.62 211 VAL B N 1
ATOM 4508 C CA . VAL B 1 211 ? -10.844 22.672 24.094 1 98.62 211 VAL B CA 1
ATOM 4509 C C . VAL B 1 211 ? -10.648 22.953 25.578 1 98.62 211 VAL B C 1
ATOM 4511 O O . VAL B 1 211 ? -10.898 24.062 26.047 1 98.62 211 VAL B O 1
ATOM 4514 N N . ARG B 1 212 ? -10.258 22 26.359 1 97.81 212 ARG B N 1
ATOM 4515 C CA . ARG B 1 212 ? -9.93 22.188 27.781 1 97.81 212 ARG B CA 1
ATOM 4516 C C . ARG B 1 212 ? -8.977 21.094 28.266 1 97.81 212 ARG B C 1
ATOM 4518 O O . ARG B 1 212 ? -8.695 20.141 27.531 1 97.81 212 ARG B O 1
ATOM 4525 N N . GLY B 1 213 ? -8.406 21.344 29.406 1 95.44 213 GLY B N 1
ATOM 4526 C CA . GLY B 1 213 ? -7.582 20.359 30.078 1 95.44 213 GLY B CA 1
ATOM 4527 C C . GLY B 1 213 ? -6.262 20.109 29.375 1 95.44 213 GLY B C 1
ATOM 4528 O O . GLY B 1 213 ? -5.664 19.031 29.531 1 95.44 213 GLY B O 1
ATOM 4529 N N . ALA B 1 214 ? -5.809 21 28.625 1 97.31 214 ALA B N 1
ATOM 4530 C CA . ALA B 1 214 ? -4.605 20.781 27.812 1 97.31 214 ALA B CA 1
ATOM 4531 C C . ALA B 1 214 ? -3.357 20.766 28.688 1 97.31 214 ALA B C 1
ATOM 4533 O O . ALA B 1 214 ? -3.244 21.547 29.641 1 97.31 214 ALA B O 1
ATOM 4534 N N . TYR B 1 215 ? -2.514 19.859 28.484 1 95.81 215 TYR B N 1
ATOM 4535 C CA . TYR B 1 215 ? -1.178 19.766 29.062 1 95.81 215 TYR B CA 1
ATOM 4536 C C . TYR B 1 215 ? -0.123 19.625 27.969 1 95.81 215 TYR B C 1
ATOM 4538 O O . TYR B 1 215 ? -0.258 18.781 27.078 1 95.81 215 TYR B O 1
ATOM 4546 N N . LEU B 1 216 ? 0.867 20.5 27.969 1 97.25 216 LEU B N 1
ATOM 4547 C CA . LEU B 1 216 ? 2.039 20.406 27.109 1 97.25 216 LEU B CA 1
ATOM 4548 C C . LEU B 1 216 ? 3.291 20.109 27.922 1 97.25 216 LEU B C 1
ATOM 4550 O O . LEU B 1 216 ? 3.549 20.766 28.938 1 97.25 216 LEU B O 1
ATOM 4554 N N . SER B 1 217 ? 4.031 19.078 27.516 1 94.88 217 SER B N 1
ATOM 4555 C CA . SER B 1 217 ? 5.227 18.734 28.281 1 94.88 217 SER B CA 1
ATOM 4556 C C . SER B 1 217 ? 6.418 18.5 27.359 1 94.88 217 SER B C 1
ATOM 4558 O O . SER B 1 217 ? 6.242 18.203 26.172 1 94.88 217 SER B O 1
ATOM 4560 N N . THR B 1 218 ? 7.59 18.75 27.891 1 95.25 218 THR B N 1
ATOM 4561 C CA . THR B 1 218 ? 8.867 18.5 27.219 1 95.25 218 THR B CA 1
ATOM 4562 C C . THR B 1 218 ? 9.727 17.547 28.047 1 95.25 218 THR B C 1
ATOM 4564 O O . THR B 1 218 ? 10.273 17.953 29.078 1 95.25 218 THR B O 1
ATOM 4567 N N . THR B 1 219 ? 9.859 16.328 27.625 1 93.31 219 THR B N 1
ATOM 4568 C CA . THR B 1 219 ? 10.641 15.312 28.297 1 93.31 219 THR B CA 1
ATOM 4569 C C . THR B 1 219 ? 12.125 15.469 27.984 1 93.31 219 THR B C 1
ATOM 4571 O O . THR B 1 219 ? 12.969 15.352 28.875 1 93.31 219 THR B O 1
ATOM 4574 N N . ILE B 1 220 ? 12.438 15.617 26.734 1 93.44 220 ILE B N 1
ATOM 4575 C CA . ILE B 1 220 ? 13.805 15.883 26.297 1 93.44 220 ILE B CA 1
ATOM 4576 C C . ILE B 1 220 ? 14.008 17.391 26.141 1 93.44 220 ILE B C 1
ATOM 4578 O O . ILE B 1 220 ? 13.586 17.969 25.141 1 93.44 220 ILE B O 1
ATOM 4582 N N . THR B 1 221 ? 14.719 18.016 27.062 1 93.81 221 THR B N 1
ATOM 4583 C CA . THR B 1 221 ? 14.68 19.453 27.234 1 93.81 221 THR B CA 1
ATOM 4584 C C . THR B 1 221 ? 15.852 20.109 26.5 1 93.81 221 THR B C 1
ATOM 4586 O O . THR B 1 221 ? 15.867 21.328 26.312 1 93.81 221 THR B O 1
ATOM 4589 N N . GLU B 1 222 ? 16.828 19.297 26.109 1 93.94 222 GLU B N 1
ATOM 4590 C CA . GLU B 1 222 ? 17.984 19.812 25.375 1 93.94 222 GLU B CA 1
ATOM 4591 C C . GLU B 1 222 ? 18.453 18.844 24.312 1 93.94 222 GLU B C 1
ATOM 4593 O O . GLU B 1 222 ? 18.25 17.625 24.438 1 93.94 222 GLU B O 1
ATOM 4598 N N . ARG B 1 223 ? 19 19.359 23.297 1 93.5 223 ARG B N 1
ATOM 4599 C CA . ARG B 1 223 ? 19.578 18.547 22.219 1 93.5 223 ARG B CA 1
ATOM 4600 C C . ARG B 1 223 ? 20.891 19.156 21.734 1 93.5 223 ARG B C 1
ATOM 4602 O O . ARG B 1 223 ? 21.078 20.375 21.781 1 93.5 223 ARG B O 1
ATOM 4609 N N . HIS B 1 224 ? 21.766 18.266 21.219 1 90.75 224 HIS B N 1
ATOM 4610 C CA . HIS B 1 224 ? 23.047 18.719 20.672 1 90.75 224 HIS B CA 1
ATOM 4611 C C . HIS B 1 224 ? 22.875 19.406 19.328 1 90.75 224 HIS B C 1
ATOM 4613 O O . HIS B 1 224 ? 22.047 18.984 18.516 1 90.75 224 HIS B O 1
ATOM 4619 N N . LEU B 1 225 ? 23.672 20.391 19.109 1 90.38 225 LEU B N 1
ATOM 4620 C CA . LEU B 1 225 ? 23.703 21.047 17.812 1 90.38 225 LEU B CA 1
ATOM 4621 C C . LEU B 1 225 ? 24.406 20.156 16.781 1 90.38 225 LEU B C 1
ATOM 4623 O O . LEU B 1 225 ? 25.297 19.391 17.125 1 90.38 225 LEU B O 1
ATOM 4627 N N . PRO B 1 226 ? 23.891 20.219 15.523 1 85.25 226 PRO B N 1
ATOM 4628 C CA . PRO B 1 226 ? 24.594 19.438 14.492 1 85.25 226 PRO B CA 1
ATOM 4629 C C . PRO B 1 226 ? 25.984 19.984 14.188 1 85.25 226 PRO B C 1
ATOM 4631 O O . PRO B 1 226 ? 26.203 21.203 14.258 1 85.25 226 PRO B O 1
ATOM 4634 N N . ALA B 1 227 ? 26.984 19.062 13.992 1 77.56 227 ALA B N 1
ATOM 4635 C CA . ALA B 1 227 ? 28.328 19.5 13.578 1 77.56 227 ALA B CA 1
ATOM 4636 C C . ALA B 1 227 ? 28.328 19.938 12.117 1 77.56 227 ALA B C 1
ATOM 4638 O O . ALA B 1 227 ? 29.219 20.672 11.688 1 77.56 227 ALA B O 1
ATOM 4639 N N . GLY B 1 228 ? 27.25 19.594 11.312 1 65.62 228 GLY B N 1
ATOM 4640 C CA . GLY B 1 228 ? 27.094 19.953 9.914 1 65.62 228 GLY B CA 1
ATOM 4641 C C . GLY B 1 228 ? 25.656 20.062 9.477 1 65.62 228 GLY B C 1
ATOM 4642 O O . GLY B 1 228 ? 24.75 20.172 10.305 1 65.62 228 GLY B O 1
ATOM 4643 N N . THR B 1 229 ? 25.438 20.312 8.281 1 57.47 229 THR B N 1
ATOM 4644 C CA . THR B 1 229 ? 24.094 20.453 7.738 1 57.47 229 THR B CA 1
ATOM 4645 C C . THR B 1 229 ? 23.312 19.156 7.902 1 57.47 229 THR B C 1
ATOM 4647 O O . THR B 1 229 ? 23.797 18.078 7.555 1 57.47 229 THR B O 1
ATOM 4650 N N . VAL B 1 230 ? 22.188 19.172 8.547 1 54.91 230 VAL B N 1
ATOM 4651 C CA . VAL B 1 230 ? 21.344 18 8.812 1 54.91 230 VAL B CA 1
ATOM 4652 C C . VAL B 1 230 ? 20.391 17.781 7.645 1 54.91 230 VAL B C 1
ATOM 4654 O O . VAL B 1 230 ? 19.719 18.719 7.195 1 54.91 230 VAL B O 1
ATOM 4657 N N . VAL B 1 231 ? 20.5 16.719 6.98 1 49 231 VAL B N 1
ATOM 4658 C CA . VAL B 1 231 ? 19.531 16.391 5.934 1 49 231 VAL B CA 1
ATOM 4659 C C . VAL B 1 231 ? 18.562 15.32 6.449 1 49 231 VAL B C 1
ATOM 4661 O O . VAL B 1 231 ? 18.984 14.211 6.797 1 49 231 VAL B O 1
ATOM 4664 N N . GLY B 1 232 ? 17.188 15.555 6.535 1 52.59 232 GLY B N 1
ATOM 4665 C CA . GLY B 1 232 ? 16.172 14.602 6.957 1 52.59 232 GLY B CA 1
ATOM 4666 C C . GLY B 1 232 ? 16.359 14.141 8.391 1 52.59 232 GLY B C 1
ATOM 4667 O O . GLY B 1 232 ? 16.578 14.953 9.289 1 52.59 232 GLY B O 1
ATOM 4668 N N . HIS B 1 233 ? 15.961 12.859 8.656 1 51.59 233 HIS B N 1
ATOM 4669 C CA . HIS B 1 233 ? 16.062 12.234 9.969 1 51.59 233 HIS B CA 1
ATOM 4670 C C . HIS B 1 233 ? 17.391 11.5 10.117 1 51.59 233 HIS B C 1
ATOM 4672 O O . HIS B 1 233 ? 17.547 10.641 10.992 1 51.59 233 HIS B O 1
ATOM 4678 N N . GLY B 1 234 ? 18.297 11.883 9.227 1 53.31 234 GLY B N 1
ATOM 4679 C CA . GLY B 1 234 ? 19.531 11.109 9.211 1 53.31 234 GLY B CA 1
ATOM 4680 C C . GLY B 1 234 ? 20.516 11.508 10.297 1 53.31 234 GLY B C 1
ATOM 4681 O O . GLY B 1 234 ? 20.422 12.617 10.828 1 53.31 234 GLY B O 1
ATOM 4682 N N . LYS B 1 235 ? 21.5 10.539 10.766 1 56.75 235 LYS B N 1
ATOM 4683 C CA . LYS B 1 235 ? 22.5 10.719 11.828 1 56.75 235 LYS B CA 1
ATOM 4684 C C . LYS B 1 235 ? 23.656 11.594 11.352 1 56.75 235 LYS B C 1
ATOM 4686 O O . LYS B 1 235 ? 24.141 11.438 10.234 1 56.75 235 LYS B O 1
ATOM 4691 N N . VAL B 1 236 ? 23.938 12.836 11.906 1 63.84 236 VAL B N 1
ATOM 4692 C CA . VAL B 1 236 ? 25.078 13.711 11.664 1 63.84 236 VAL B CA 1
ATOM 4693 C C . VAL B 1 236 ? 25.938 13.789 12.922 1 63.84 236 VAL B C 1
ATOM 4695 O O . VAL B 1 236 ? 25.469 13.531 14.031 1 63.84 236 VAL B O 1
ATOM 4698 N N . GLU B 1 237 ? 27.188 14 12.711 1 74.44 237 GLU B N 1
ATOM 4699 C CA . GLU B 1 237 ? 28.062 14.25 13.852 1 74.44 237 GLU B CA 1
ATOM 4700 C C . GLU B 1 237 ? 27.531 15.375 14.727 1 74.44 237 GLU B C 1
ATOM 4702 O O . GLU B 1 237 ? 26.969 16.344 14.219 1 74.44 237 GLU B O 1
ATOM 4707 N N . LEU B 1 238 ? 27.625 15.109 16.031 1 80.81 238 LEU B N 1
ATOM 4708 C CA . LEU B 1 238 ? 27.047 16.047 16.984 1 80.81 238 LEU B CA 1
ATOM 4709 C C . LEU B 1 238 ? 28.109 16.953 17.578 1 80.81 238 LEU B C 1
ATOM 4711 O O . LEU B 1 238 ? 29.25 16.531 17.781 1 80.81 238 LEU B O 1
ATOM 4715 N N . SER B 1 239 ? 27.766 18.203 17.641 1 82.81 239 SER B N 1
ATOM 4716 C CA . SER B 1 239 ? 28.578 19.141 18.391 1 82.81 239 SER B CA 1
ATOM 4717 C C . SER B 1 239 ? 28.438 18.922 19.891 1 82.81 239 SER B C 1
ATOM 4719 O O . SER B 1 239 ? 27.469 18.297 20.344 1 82.81 239 SER B O 1
ATOM 4721 N N . GLU B 1 240 ? 29.391 19.344 20.641 1 84.75 240 GLU B N 1
ATOM 4722 C CA . GLU B 1 240 ? 29.312 19.297 22.109 1 84.75 240 GLU B CA 1
ATOM 4723 C C . GLU B 1 240 ? 28.328 20.328 22.641 1 84.75 240 GLU B C 1
ATOM 4725 O O . GLU B 1 240 ? 27.844 20.203 23.766 1 84.75 240 GLU B O 1
ATOM 4730 N N . GLU B 1 241 ? 28.078 21.297 21.844 1 91.38 241 GLU B N 1
ATOM 4731 C CA . GLU B 1 241 ? 27.156 22.359 22.234 1 91.38 241 GLU B CA 1
ATOM 4732 C C . GLU B 1 241 ? 25.719 21.875 22.203 1 91.38 241 GLU B C 1
ATOM 4734 O O . GLU B 1 241 ? 25.312 21.156 21.281 1 91.38 241 GLU B O 1
ATOM 4739 N N . VAL B 1 242 ? 24.984 22.266 23.25 1 91.56 242 VAL B N 1
ATOM 4740 C CA . VAL B 1 242 ? 23.594 21.859 23.375 1 91.56 242 VAL B CA 1
ATOM 4741 C C . VAL B 1 242 ? 22.688 23.094 23.297 1 91.56 242 VAL B C 1
ATOM 4743 O O . VAL B 1 242 ? 23.125 24.203 23.594 1 91.56 242 VAL B O 1
ATOM 4746 N N . GLU B 1 243 ? 21.531 22.984 22.828 1 93.69 243 GLU B N 1
ATOM 4747 C CA . GLU B 1 243 ? 20.484 24 22.781 1 93.69 243 GLU B CA 1
ATOM 4748 C C . GLU B 1 243 ? 19.203 23.484 23.438 1 93.69 243 GLU B C 1
ATOM 4750 O O . GLU B 1 243 ? 18.875 22.297 23.328 1 93.69 243 GLU B O 1
ATOM 4755 N N . SER B 1 244 ? 18.578 24.406 24.203 1 94.94 244 SER B N 1
ATOM 4756 C CA . SER B 1 244 ? 17.312 24.047 24.844 1 94.94 244 SER B CA 1
ATOM 4757 C C . SER B 1 244 ? 16.219 23.828 23.812 1 94.94 244 SER B C 1
ATOM 4759 O O . SER B 1 244 ? 16.094 24.594 22.859 1 94.94 244 SER B O 1
ATOM 4761 N N . VAL B 1 245 ? 15.43 22.75 24.047 1 94.25 245 VAL B N 1
ATOM 4762 C CA . VAL B 1 245 ? 14.258 22.5 23.219 1 94.25 245 VAL B CA 1
ATOM 4763 C C . VAL B 1 245 ? 13.141 23.469 23.594 1 94.25 245 VAL B C 1
ATOM 4765 O O . VAL B 1 245 ? 12.812 23.625 24.781 1 94.25 245 VAL B O 1
ATOM 4768 N N . GLY B 1 246 ? 12.508 24.062 22.578 1 93.62 246 GLY B N 1
ATOM 4769 C CA . GLY B 1 246 ? 11.602 25.172 22.828 1 93.62 246 GLY B CA 1
ATOM 4770 C C . GLY B 1 246 ? 10.141 24.766 22.75 1 93.62 246 GLY B C 1
ATOM 4771 O O . GLY B 1 246 ? 9.258 25.562 23.078 1 93.62 246 GLY B O 1
ATOM 4772 N N . ASN B 1 247 ? 9.859 23.578 22.344 1 94.44 247 ASN B N 1
ATOM 4773 C CA . ASN B 1 247 ? 8.469 23.172 22.141 1 94.44 247 ASN B CA 1
ATOM 4774 C C . ASN B 1 247 ? 8.203 21.781 22.719 1 94.44 247 ASN B C 1
ATOM 4776 O O . ASN B 1 247 ? 9.125 21.109 23.156 1 94.44 247 ASN B O 1
ATOM 4780 N N . GLU B 1 248 ? 6.934 21.453 22.859 1 95.44 248 GLU B N 1
ATOM 4781 C CA . GLU B 1 248 ? 6.5 20.25 23.578 1 95.44 248 GLU B CA 1
ATOM 4782 C C . GLU B 1 248 ? 6.758 18.984 22.766 1 95.44 248 GLU B C 1
ATOM 4784 O O . GLU B 1 248 ? 6.609 18.984 21.547 1 95.44 248 GLU B O 1
ATOM 4789 N N . ASP B 1 249 ? 7.066 17.906 23.453 1 97 249 ASP B N 1
ATOM 4790 C CA . ASP B 1 249 ? 7.141 16.609 22.781 1 97 249 ASP B CA 1
ATOM 4791 C C . ASP B 1 249 ? 5.906 15.766 23.094 1 97 249 ASP B C 1
ATOM 4793 O O . ASP B 1 249 ? 5.684 14.727 22.469 1 97 249 ASP B O 1
ATOM 4797 N N . THR B 1 250 ? 5.086 16.234 24.031 1 96.25 250 THR B N 1
ATOM 4798 C CA . THR B 1 250 ? 3.834 15.547 24.344 1 96.25 250 THR B CA 1
ATOM 4799 C C . THR B 1 250 ? 2.719 16.562 24.609 1 96.25 250 THR B C 1
ATOM 4801 O O . THR B 1 250 ? 2.936 17.562 25.266 1 96.25 250 THR B O 1
ATOM 4804 N N . ALA B 1 251 ? 1.587 16.281 24.031 1 97.62 251 ALA B N 1
ATOM 4805 C CA . ALA B 1 251 ? 0.387 17.094 24.234 1 97.62 251 ALA B CA 1
ATOM 4806 C C . ALA B 1 251 ? -0.822 16.219 24.531 1 97.62 251 ALA B C 1
ATOM 4808 O O . ALA B 1 251 ? -1.008 15.172 23.906 1 97.62 251 ALA B O 1
ATOM 4809 N N . THR B 1 252 ? -1.581 16.547 25.578 1 96.81 252 THR B N 1
ATOM 4810 C CA . THR B 1 252 ? -2.875 15.938 25.859 1 96.81 252 THR B CA 1
ATOM 4811 C C . THR B 1 252 ? -3.953 17 26.031 1 96.81 252 THR B C 1
ATOM 4813 O O . THR B 1 252 ? -3.688 18.078 26.578 1 96.81 252 THR B O 1
ATOM 4816 N N . PHE B 1 253 ? -5.133 16.703 25.547 1 97.81 253 PHE B N 1
ATOM 4817 C CA . PHE B 1 253 ? -6.246 17.625 25.703 1 97.81 253 PHE B CA 1
ATOM 4818 C C . PHE B 1 253 ? -7.574 16.938 25.438 1 97.81 253 PHE B C 1
ATOM 4820 O O . PHE B 1 253 ? -7.594 15.797 24.953 1 97.81 253 PHE B O 1
ATOM 4827 N N . THR B 1 254 ? -8.664 17.594 25.828 1 97.25 254 THR B N 1
ATOM 4828 C CA . THR B 1 254 ? -10.031 17.219 25.484 1 97.25 254 THR B CA 1
ATOM 4829 C C . THR B 1 254 ? -10.703 18.312 24.672 1 97.25 254 THR B C 1
ATOM 4831 O O . THR B 1 254 ? -10.281 19.469 24.703 1 97.25 254 THR B O 1
ATOM 4834 N N . CYS B 1 255 ? -11.648 17.891 23.812 1 98.38 255 CYS B N 1
ATOM 4835 C CA . CYS B 1 255 ? -12.383 18.875 23.016 1 98.38 255 CYS B CA 1
ATOM 4836 C C . CYS B 1 255 ? -13.852 18.484 22.891 1 98.38 255 CYS B C 1
ATOM 4838 O O . CYS B 1 255 ? -14.234 17.375 23.25 1 98.38 255 CYS B O 1
ATOM 4840 N N . VAL B 1 256 ? -14.641 19.469 22.5 1 97.5 256 VAL B N 1
ATOM 4841 C CA . VAL B 1 256 ? -16.031 19.25 22.109 1 97.5 256 VAL B CA 1
ATOM 4842 C C . VAL B 1 256 ? -16.203 19.547 20.625 1 97.5 256 VAL B C 1
ATOM 4844 O O . VAL B 1 256 ? -15.695 20.547 20.125 1 97.5 256 VAL B O 1
ATOM 4847 N N . PHE B 1 257 ? -16.859 18.578 19.984 1 97.94 257 PHE B N 1
ATOM 4848 C CA . PHE B 1 257 ? -17.109 18.734 18.562 1 97.94 257 PHE B CA 1
ATOM 4849 C C . PHE B 1 257 ? -18.5 19.344 18.328 1 97.94 257 PHE B C 1
ATOM 4851 O O . PHE B 1 257 ? -19.312 19.391 19.25 1 97.94 257 PHE B O 1
ATOM 4858 N N . GLU B 1 258 ? -18.781 19.75 17.109 1 96.12 258 GLU B N 1
ATOM 4859 C CA . GLU B 1 258 ? -20.062 20.344 16.719 1 96.12 258 GLU B CA 1
ATOM 4860 C C . GLU B 1 258 ? -21.203 19.359 16.922 1 96.12 258 GLU B C 1
ATOM 4862 O O . GLU B 1 258 ? -22.328 19.766 17.234 1 96.12 258 GLU B O 1
ATOM 4867 N N . ASN B 1 259 ? -20.938 18.078 16.781 1 94.38 259 ASN B N 1
ATOM 4868 C CA . ASN B 1 259 ? -22 17.078 16.906 1 94.38 259 ASN B CA 1
ATOM 4869 C C . ASN B 1 259 ? -22.281 16.75 18.375 1 94.38 259 ASN B C 1
ATOM 4871 O O . ASN B 1 259 ? -23.094 15.867 18.672 1 94.38 259 ASN B O 1
ATOM 4875 N N . GLY B 1 260 ? -21.5 17.359 19.234 1 94.56 260 GLY B N 1
ATOM 4876 C CA . GLY B 1 260 ? -21.719 17.172 20.656 1 94.56 260 GLY B CA 1
ATOM 4877 C C . GLY B 1 260 ? -20.812 16.125 21.266 1 94.56 260 GLY B C 1
ATOM 4878 O O . GLY B 1 260 ? -20.703 16.016 22.484 1 94.56 260 GLY B O 1
ATOM 4879 N N . ALA B 1 261 ? -20.109 15.352 20.5 1 95.69 261 ALA B N 1
ATOM 4880 C CA . ALA B 1 261 ? -19.203 14.328 21 1 95.69 261 ALA B CA 1
ATOM 4881 C C . ALA B 1 261 ? -18.016 14.961 21.719 1 95.69 261 ALA B C 1
ATOM 4883 O O . ALA B 1 261 ? -17.594 16.078 21.391 1 95.69 261 ALA B O 1
ATOM 4884 N N . VAL B 1 262 ? -17.516 14.211 22.672 1 95.75 262 VAL B N 1
ATOM 4885 C CA . VAL B 1 262 ? -16.328 14.633 23.391 1 95.75 262 VAL B CA 1
ATOM 4886 C C . VAL B 1 262 ? -15.117 13.859 22.891 1 95.75 262 VAL B C 1
ATOM 4888 O O . VAL B 1 262 ? -15.172 12.633 22.75 1 95.75 262 VAL B O 1
ATOM 4891 N N . GLY B 1 263 ? -14.086 14.609 22.578 1 97.75 263 GLY B N 1
ATOM 4892 C CA . GLY B 1 263 ? -12.852 13.992 22.125 1 97.75 263 GLY B CA 1
ATOM 4893 C C . GLY B 1 263 ? -11.742 14.039 23.156 1 97.75 263 GLY B C 1
ATOM 4894 O O . GLY B 1 263 ? -11.617 15.023 23.891 1 97.75 263 GLY B O 1
ATOM 4895 N N . THR B 1 264 ? -10.945 12.984 23.25 1 96.62 264 THR B N 1
ATOM 4896 C CA . THR B 1 264 ? -9.719 12.961 24.031 1 96.62 264 THR B CA 1
ATOM 4897 C C . THR B 1 264 ? -8.516 12.648 23.156 1 96.62 264 THR B C 1
ATOM 4899 O O . THR B 1 264 ? -8.555 11.719 22.344 1 96.62 264 THR B O 1
ATOM 4902 N N . TYR B 1 265 ? -7.449 13.398 23.297 1 97.94 265 TYR B N 1
ATOM 4903 C CA . TYR B 1 265 ? -6.273 13.281 22.438 1 97.94 265 TYR B CA 1
ATOM 4904 C C . TYR B 1 265 ? -5.012 13.102 23.281 1 97.94 265 TYR B C 1
ATOM 4906 O O . TYR B 1 265 ? -4.828 13.773 24.297 1 97.94 265 TYR B O 1
ATOM 4914 N N . THR B 1 266 ? -4.176 12.18 22.922 1 96.94 266 THR B N 1
ATOM 4915 C CA . THR B 1 266 ? -2.801 12.031 23.391 1 96.94 266 THR B CA 1
ATOM 4916 C C . THR B 1 266 ? -1.829 11.977 22.219 1 96.94 266 THR B C 1
ATOM 4918 O O . THR B 1 266 ? -1.904 11.062 21.391 1 96.94 266 THR B O 1
ATOM 4921 N N . ILE B 1 267 ? -0.925 12.93 22.156 1 97.81 267 ILE B N 1
ATOM 4922 C CA . ILE B 1 267 ? 0.01 13.086 21.062 1 97.81 267 ILE B CA 1
ATOM 4923 C C . ILE B 1 267 ? 1.438 13.156 21.594 1 97.81 267 ILE B C 1
ATOM 4925 O O . ILE B 1 267 ? 1.724 13.906 22.516 1 97.81 267 ILE B O 1
ATOM 4929 N N . SER B 1 268 ? 2.352 12.328 21.047 1 97.12 268 SER B N 1
ATOM 4930 C CA . SER B 1 268 ? 3.725 12.344 21.531 1 97.12 268 SER B CA 1
ATOM 4931 C C . SER B 1 268 ? 4.711 11.945 20.438 1 97.12 268 SER B C 1
ATOM 4933 O O . SER B 1 268 ? 4.422 11.055 19.641 1 97.12 268 SER B O 1
ATOM 4935 N N . ARG B 1 269 ? 5.875 12.602 20.422 1 96.56 269 ARG B N 1
ATOM 4936 C CA . ARG B 1 269 ? 6.953 12.203 19.516 1 96.56 269 ARG B CA 1
ATOM 4937 C C . ARG B 1 269 ? 8.055 11.469 20.281 1 96.56 269 ARG B C 1
ATOM 4939 O O . ARG B 1 269 ? 9.133 11.219 19.75 1 96.56 269 ARG B O 1
ATOM 4946 N N . VAL B 1 270 ? 7.82 11.141 21.641 1 94.56 270 VAL B N 1
ATOM 4947 C CA . VAL B 1 270 ? 8.828 10.477 22.453 1 94.56 270 VAL B CA 1
ATOM 4948 C C . VAL B 1 270 ? 8.25 9.203 23.062 1 94.56 270 VAL B C 1
ATOM 4950 O O . VAL B 1 270 ? 8.602 8.82 24.172 1 94.56 270 VAL B O 1
ATOM 4953 N N . ALA B 1 271 ? 7.262 8.633 22.453 1 93.44 271 ALA B N 1
ATOM 4954 C CA . ALA B 1 271 ? 6.695 7.344 22.844 1 93.44 271 ALA B CA 1
ATOM 4955 C C . ALA B 1 271 ? 7.473 6.184 22.234 1 93.44 271 ALA B C 1
ATOM 4957 O O . ALA B 1 271 ? 7.164 5.742 21.125 1 93.44 271 ALA B O 1
ATOM 4958 N N . PHE B 1 272 ? 8.352 5.621 23.016 1 92.56 272 PHE B N 1
ATOM 4959 C CA . PHE B 1 272 ? 9.297 4.621 22.531 1 92.56 272 PHE B CA 1
ATOM 4960 C C . PHE B 1 272 ? 8.57 3.426 21.938 1 92.56 272 PHE B C 1
ATOM 4962 O O . PHE B 1 272 ? 7.57 2.957 22.484 1 92.56 272 PHE B O 1
ATOM 4969 N N . GLY B 1 273 ? 9.016 3.008 20.766 1 89.25 273 GLY B N 1
ATOM 4970 C CA . GLY B 1 273 ? 8.531 1.781 20.156 1 89.25 273 GLY B CA 1
ATOM 4971 C C . GLY B 1 273 ? 7.344 2.004 19.234 1 89.25 273 GLY B C 1
ATOM 4972 O O . GLY B 1 273 ? 6.797 1.051 18.672 1 89.25 273 GLY B O 1
ATOM 4973 N N . ASN B 1 274 ? 6.941 3.273 19.078 1 90.62 274 ASN B N 1
ATOM 4974 C CA . ASN B 1 274 ? 5.84 3.617 18.188 1 90.62 274 ASN B CA 1
ATOM 4975 C C . ASN B 1 274 ? 6.336 4.348 16.938 1 90.62 274 ASN B C 1
ATOM 4977 O O . ASN B 1 274 ? 6.516 5.566 16.969 1 90.62 274 ASN B O 1
ATOM 4981 N N . PRO B 1 275 ? 6.496 3.65 15.844 1 90.25 275 PRO B N 1
ATOM 4982 C CA . PRO B 1 275 ? 7.023 4.336 14.664 1 90.25 275 PRO B CA 1
ATOM 4983 C C . PRO B 1 275 ? 6.008 5.281 14.023 1 90.25 275 PRO B C 1
ATOM 4985 O O . PRO B 1 275 ? 6.395 6.277 13.406 1 90.25 275 PRO B O 1
ATOM 4988 N N . ASN B 1 276 ? 4.77 5.027 14.078 1 92.88 276 ASN B N 1
ATOM 4989 C CA . ASN B 1 276 ? 3.674 5.809 13.516 1 92.88 276 ASN B CA 1
ATOM 4990 C C . ASN B 1 276 ? 2.334 5.41 14.133 1 92.88 276 ASN B C 1
ATOM 4992 O O . ASN B 1 276 ? 1.398 5.059 13.406 1 92.88 276 ASN B O 1
ATOM 4996 N N . GLY B 1 277 ? 2.258 5.566 15.453 1 92 277 GLY B N 1
ATOM 4997 C CA . GLY B 1 277 ? 1.132 5.02 16.188 1 92 277 GLY B CA 1
ATOM 4998 C C . GLY B 1 277 ? -0.079 5.934 16.188 1 92 277 GLY B C 1
ATOM 4999 O O . GLY B 1 277 ? -0.499 6.414 17.25 1 92 277 GLY B O 1
ATOM 5000 N N . GLN B 1 278 ? -0.698 6.184 15.023 1 95.62 278 GLN B N 1
ATOM 5001 C CA . GLN B 1 278 ? -1.924 6.961 14.875 1 95.62 278 GLN B CA 1
ATOM 5002 C C . GLN B 1 278 ? -3.158 6.07 14.992 1 95.62 278 GLN B C 1
ATOM 5004 O O . GLN B 1 278 ? -3.316 5.121 14.219 1 95.62 278 GLN B O 1
ATOM 5009 N N . THR B 1 279 ? -4.023 6.305 15.992 1 96.75 279 THR B N 1
ATOM 5010 C CA . THR B 1 279 ? -5.219 5.492 16.203 1 96.75 279 THR B CA 1
ATOM 5011 C C . THR B 1 279 ? -6.441 6.375 16.422 1 96.75 279 THR B C 1
ATOM 5013 O O . THR B 1 279 ? -6.332 7.469 16.969 1 96.75 279 THR B O 1
ATOM 5016 N N . TYR B 1 280 ? -7.605 5.895 16.047 1 98.06 280 TYR B N 1
ATOM 5017 C CA . TYR B 1 280 ? -8.906 6.527 16.25 1 98.06 280 TYR B CA 1
ATOM 5018 C C . TYR B 1 280 ? -9.93 5.523 16.766 1 98.06 280 TYR B C 1
ATOM 5020 O O . TYR B 1 280 ? -10.016 4.402 16.25 1 98.06 280 TYR B O 1
ATOM 5028 N N . HIS B 1 281 ? -10.602 5.828 17.797 1 96.81 281 HIS B N 1
ATOM 5029 C CA . HIS B 1 281 ? -11.711 5.066 18.359 1 96.81 281 HIS B CA 1
ATOM 5030 C C . HIS B 1 281 ? -12.953 5.934 18.516 1 96.81 281 HIS B C 1
ATOM 5032 O O . HIS B 1 281 ? -12.914 6.953 19.219 1 96.81 281 HIS B O 1
ATOM 5038 N N . ILE B 1 282 ? -14.016 5.652 17.828 1 97.69 282 ILE B N 1
ATOM 5039 C CA . ILE B 1 282 ? -15.289 6.359 17.922 1 97.69 282 ILE B CA 1
ATOM 5040 C C . ILE B 1 282 ? -16.359 5.438 18.516 1 97.69 282 ILE B C 1
ATOM 5042 O O . ILE B 1 282 ? -16.453 4.27 18.125 1 97.69 282 ILE B O 1
ATOM 5046 N N . TYR B 1 283 ? -17.125 5.941 19.5 1 94.12 283 TYR B N 1
ATOM 5047 C CA . TYR B 1 283 ? -18.109 5.07 20.141 1 94.12 283 TYR B CA 1
ATOM 5048 C C . TYR B 1 283 ? -19.391 5.84 20.469 1 94.12 283 TYR B C 1
ATOM 5050 O O . TYR B 1 283 ? -19.359 7.062 20.625 1 94.12 283 TYR B O 1
ATOM 5058 N N . GLY B 1 284 ? -20.453 5.203 20.453 1 94.94 284 GLY B N 1
ATOM 5059 C CA . GLY B 1 284 ? -21.781 5.66 20.859 1 94.94 284 GLY B CA 1
ATOM 5060 C C . GLY B 1 284 ? -22.656 4.551 21.422 1 94.94 284 GLY B C 1
ATOM 5061 O O . GLY B 1 284 ? -22.188 3.414 21.562 1 94.94 284 GLY B O 1
ATOM 5062 N N . PRO B 1 285 ? -23.891 4.852 21.812 1 92.31 285 PRO B N 1
ATOM 5063 C CA . PRO B 1 285 ? -24.75 3.873 22.484 1 92.31 285 PRO B CA 1
ATOM 5064 C C . PRO B 1 285 ? -25.109 2.688 21.594 1 92.31 285 PRO B C 1
ATOM 5066 O O . PRO B 1 285 ? -25.438 1.612 22.094 1 92.31 285 PRO B O 1
ATOM 5069 N N . LYS B 1 286 ? -24.922 2.771 20.281 1 92.12 286 LYS B N 1
ATOM 5070 C CA . LYS B 1 286 ? -25.406 1.736 19.375 1 92.12 286 LYS B CA 1
ATOM 5071 C C . LYS B 1 286 ? -24.266 1.077 18.609 1 92.12 286 LYS B C 1
ATOM 5073 O O . LYS B 1 286 ? -24.375 -0.074 18.188 1 92.12 286 LYS B O 1
ATOM 5078 N N . THR B 1 287 ? -23.266 1.866 18.375 1 95 287 THR B N 1
ATOM 5079 C CA . THR B 1 287 ? -22.172 1.412 17.516 1 95 287 THR B CA 1
ATOM 5080 C C . THR B 1 287 ? -20.828 1.878 18.047 1 95 287 THR B C 1
ATOM 5082 O O . THR B 1 287 ? -20.734 2.906 18.719 1 95 287 THR B O 1
ATOM 5085 N N . GLN B 1 288 ? -19.859 1.125 17.844 1 95.75 288 GLN B N 1
ATOM 5086 C CA . GLN B 1 288 ? -18.484 1.583 18.031 1 95.75 288 GLN B CA 1
ATOM 5087 C C . GLN B 1 288 ? -17.578 1.094 16.906 1 95.75 288 GLN B C 1
ATOM 5089 O O . GLN B 1 288 ? -17.859 0.082 16.266 1 95.75 288 GLN B O 1
ATOM 5094 N N . ALA B 1 289 ? -16.484 1.812 16.656 1 98.06 289 ALA B N 1
ATOM 5095 C CA . ALA B 1 289 ? -15.516 1.48 15.625 1 98.06 289 ALA B CA 1
ATOM 5096 C C . ALA B 1 289 ? -14.125 1.997 15.984 1 98.06 289 ALA B C 1
ATOM 5098 O O . ALA B 1 289 ? -13.992 2.949 16.766 1 98.06 289 ALA B O 1
ATOM 5099 N N . SER B 1 290 ? -13.086 1.356 15.477 1 97.56 290 SER B N 1
ATOM 5100 C CA . SER B 1 290 ? -11.719 1.813 15.703 1 97.56 290 SER B CA 1
ATOM 5101 C C . SER B 1 290 ? -10.836 1.519 14.492 1 97.56 290 SER B C 1
ATOM 5103 O O . SER B 1 290 ? -11.125 0.613 13.711 1 97.56 290 SER B O 1
ATOM 5105 N N . TRP B 1 291 ? -9.82 2.307 14.328 1 97.62 291 TRP B N 1
ATOM 5106 C CA . TRP B 1 291 ? -8.859 2.221 13.234 1 97.62 291 TRP B CA 1
ATOM 5107 C C . TRP B 1 291 ? -7.445 2.48 13.727 1 97.62 291 TRP B C 1
ATOM 5109 O O . TRP B 1 291 ? -7.234 3.305 14.625 1 97.62 291 TRP B O 1
ATOM 5119 N N . ASP B 1 292 ? -6.469 1.733 13.141 1 95.62 292 ASP B N 1
ATOM 5120 C CA . ASP B 1 292 ? -5.039 1.812 13.445 1 95.62 292 ASP B CA 1
ATOM 5121 C C . ASP B 1 292 ? -4.219 1.975 12.164 1 95.62 292 ASP B C 1
ATOM 5123 O O . ASP B 1 292 ? -4.305 1.146 11.258 1 95.62 292 ASP B O 1
ATOM 5127 N N . THR B 1 293 ? -3.363 2.986 12.18 1 95.12 293 THR B N 1
ATOM 5128 C CA . THR B 1 293 ? -2.588 3.293 10.984 1 95.12 293 THR B CA 1
ATOM 5129 C C . THR B 1 293 ? -1.65 2.141 10.633 1 95.12 293 THR B C 1
ATOM 5131 O O . THR B 1 293 ? -1.224 2.004 9.484 1 95.12 293 THR B O 1
ATOM 5134 N N . LEU B 1 294 ? -1.254 1.316 11.586 1 93.62 294 LEU B N 1
ATOM 5135 C CA . LEU B 1 294 ? -0.364 0.191 11.32 1 93.62 294 LEU B CA 1
ATOM 5136 C C . LEU B 1 294 ? -1.067 -0.879 10.492 1 93.62 294 LEU B C 1
ATOM 5138 O O . LEU B 1 294 ? -0.415 -1.746 9.906 1 93.62 294 LEU B O 1
ATOM 5142 N N . ARG B 1 295 ? -2.375 -0.882 10.484 1 94.62 295 ARG B N 1
ATOM 5143 C CA . ARG B 1 295 ? -3.213 -1.797 9.711 1 94.62 295 ARG B CA 1
ATOM 5144 C C . ARG B 1 295 ? -4.273 -1.037 8.922 1 94.62 295 ARG B C 1
ATOM 5146 O O . ARG B 1 295 ? -5.473 -1.227 9.148 1 94.62 295 ARG B O 1
ATOM 5153 N N . PRO B 1 296 ? -3.799 -0.245 7.957 1 95.12 296 PRO B N 1
ATOM 5154 C CA . PRO B 1 296 ? -4.66 0.752 7.316 1 95.12 296 PRO B CA 1
ATOM 5155 C C . PRO B 1 296 ? -5.715 0.124 6.41 1 95.12 296 PRO B C 1
ATOM 5157 O O . PRO B 1 296 ? -6.645 0.807 5.977 1 95.12 296 PRO B O 1
ATOM 5160 N N . ALA B 1 297 ? -5.574 -1.186 6.125 1 95.88 297 ALA B N 1
ATOM 5161 C CA . ALA B 1 297 ? -6.488 -1.843 5.191 1 95.88 297 ALA B CA 1
ATOM 5162 C C . ALA B 1 297 ? -7.645 -2.504 5.934 1 95.88 297 ALA B C 1
ATOM 5164 O O . ALA B 1 297 ? -8.391 -3.299 5.355 1 95.88 297 ALA B O 1
ATOM 5165 N N . GLU B 1 298 ? -7.754 -2.285 7.188 1 96.56 298 GLU B N 1
ATOM 5166 C CA . GLU B 1 298 ? -8.875 -2.836 7.949 1 96.56 298 GLU B CA 1
ATOM 5167 C C . GLU B 1 298 ? -9.312 -1.878 9.055 1 96.56 298 GLU B C 1
ATOM 5169 O O . GLU B 1 298 ? -8.602 -0.923 9.375 1 96.56 298 GLU B O 1
ATOM 5174 N N . TYR B 1 299 ? -10.492 -2.025 9.609 1 97.06 299 TYR B N 1
ATOM 5175 C CA . TYR B 1 299 ? -10.984 -1.351 10.805 1 97.06 299 TYR B CA 1
ATOM 5176 C C . TYR B 1 299 ? -11.914 -2.26 11.602 1 97.06 299 TYR B C 1
ATOM 5178 O O . TYR B 1 299 ? -12.445 -3.238 11.062 1 97.06 299 TYR B O 1
ATOM 5186 N N . ILE B 1 300 ? -12.016 -2.039 12.867 1 97.12 300 ILE B N 1
ATOM 5187 C CA . ILE B 1 300 ? -12.922 -2.773 13.742 1 97.12 300 ILE B CA 1
ATOM 5188 C C . ILE B 1 300 ? -14.273 -2.064 13.797 1 97.12 300 ILE B C 1
ATOM 5190 O O . ILE B 1 300 ? -14.336 -0.837 13.891 1 97.12 300 ILE B O 1
ATOM 5194 N N . TYR B 1 301 ? -15.352 -2.793 13.68 1 97.06 301 TYR B N 1
ATOM 5195 C CA . TYR B 1 301 ? -16.719 -2.277 13.695 1 97.06 301 TYR B CA 1
ATOM 5196 C C . TYR B 1 301 ? -17.625 -3.182 14.516 1 97.06 301 TYR B C 1
ATOM 5198 O O . TYR B 1 301 ? -17.578 -4.406 14.383 1 97.06 301 TYR B O 1
ATOM 5206 N N . ASN B 1 302 ? -18.391 -2.617 15.398 1 95 302 ASN B N 1
ATOM 5207 C CA . ASN B 1 302 ? -19.312 -3.367 16.234 1 95 302 ASN B CA 1
ATOM 5208 C C . ASN B 1 302 ? -20.656 -2.654 16.359 1 95 302 ASN B C 1
ATOM 5210 O O . ASN B 1 302 ? -20.703 -1.468 16.703 1 95 302 ASN B O 1
ATOM 5214 N N . ASP B 1 303 ? -21.703 -3.375 16.031 1 93.19 303 ASP B N 1
ATOM 5215 C CA . ASP B 1 303 ? -23.062 -2.875 16.172 1 93.19 303 ASP B CA 1
ATOM 5216 C C . ASP B 1 303 ? -24.016 -3.99 16.609 1 93.19 303 ASP B C 1
ATOM 5218 O O . ASP B 1 303 ? -23.578 -5.055 17.031 1 93.19 303 ASP B O 1
ATOM 5222 N N . SER B 1 304 ? -25.344 -3.678 16.609 1 86.06 304 SER B N 1
ATOM 5223 C CA . SER B 1 304 ? -26.312 -4.629 17.141 1 86.06 304 SER B CA 1
ATOM 5224 C C . SER B 1 304 ? -26.906 -5.484 16.031 1 86.06 304 SER B C 1
ATOM 5226 O O . SER B 1 304 ? -27.938 -6.133 16.219 1 86.06 304 SER B O 1
ATOM 5228 N N . ALA B 1 305 ? -26.297 -5.473 14.891 1 86.44 305 ALA B N 1
ATOM 5229 C CA . ALA B 1 305 ? -26.891 -6.152 13.734 1 86.44 305 ALA B CA 1
ATOM 5230 C C . ALA B 1 305 ? -26.797 -7.668 13.891 1 86.44 305 ALA B C 1
ATOM 5232 O O . ALA B 1 305 ? -27.703 -8.398 13.484 1 86.44 305 ALA B O 1
ATOM 5233 N N . ALA B 1 306 ? -25.734 -8.195 14.5 1 85.44 306 ALA B N 1
ATOM 5234 C CA . ALA B 1 306 ? -25.547 -9.633 14.664 1 85.44 306 ALA B CA 1
ATOM 5235 C C . ALA B 1 306 ? -26.406 -10.164 15.812 1 85.44 306 ALA B C 1
ATOM 5237 O O . ALA B 1 306 ? -26.609 -9.477 16.812 1 85.44 306 ALA B O 1
ATOM 5238 N N . PRO B 1 307 ? -26.938 -11.43 15.633 1 89.25 307 PRO B N 1
ATOM 5239 C CA . PRO B 1 307 ? -27.672 -12.016 16.766 1 89.25 307 PRO B CA 1
ATOM 5240 C C . PRO B 1 307 ? -26.812 -12.117 18.031 1 89.25 307 PRO B C 1
ATOM 5242 O O . PRO B 1 307 ? -25.594 -12.211 17.938 1 89.25 307 PRO B O 1
ATOM 5245 N N . ALA B 1 308 ? -27.578 -12.062 19.172 1 83.5 308 ALA B N 1
ATOM 5246 C CA . ALA B 1 308 ? -26.938 -11.961 20.484 1 83.5 308 ALA B CA 1
ATOM 5247 C C . ALA B 1 308 ? -25.906 -13.07 20.672 1 83.5 308 ALA B C 1
ATOM 5249 O O . ALA B 1 308 ? -24.875 -12.852 21.312 1 83.5 308 ALA B O 1
ATOM 5250 N N . ASP B 1 309 ? -26.172 -14.211 20.219 1 88.75 309 ASP B N 1
ATOM 5251 C CA . ASP B 1 309 ? -25.312 -15.367 20.484 1 88.75 309 ASP B CA 1
ATOM 5252 C C . ASP B 1 309 ? -24.047 -15.312 19.656 1 88.75 309 ASP B C 1
ATOM 5254 O O . ASP B 1 309 ? -23.094 -16.047 19.922 1 88.75 309 ASP B O 1
ATOM 5258 N N . THR B 1 310 ? -23.984 -14.438 18.594 1 89.12 310 THR B N 1
ATOM 5259 C CA . THR B 1 310 ? -22.797 -14.289 17.781 1 89.12 310 THR B CA 1
ATOM 5260 C C . THR B 1 310 ? -22.359 -12.828 17.719 1 89.12 310 THR B C 1
ATOM 5262 O O . THR B 1 310 ? -21.594 -12.438 16.828 1 89.12 310 THR B O 1
ATOM 5265 N N . ALA B 1 311 ? -22.922 -12.109 18.594 1 85.62 311 ALA B N 1
ATOM 5266 C CA . ALA B 1 311 ? -22.625 -10.688 18.594 1 85.62 311 ALA B CA 1
ATOM 5267 C C . ALA B 1 311 ? -21.188 -10.43 19.016 1 85.62 311 ALA B C 1
ATOM 5269 O O . ALA B 1 311 ? -20.641 -11.141 19.875 1 85.62 311 ALA B O 1
ATOM 5270 N N . GLY B 1 312 ? -20.531 -9.516 18.469 1 89.25 312 GLY B N 1
ATOM 5271 C CA . GLY B 1 312 ? -19.188 -9.109 18.812 1 89.25 312 GLY B CA 1
ATOM 5272 C C . GLY B 1 312 ? -18.547 -8.211 17.75 1 89.25 312 GLY B C 1
ATOM 5273 O O . GLY B 1 312 ? -19.109 -8.031 16.672 1 89.25 312 GLY B O 1
ATOM 5274 N N . PRO B 1 31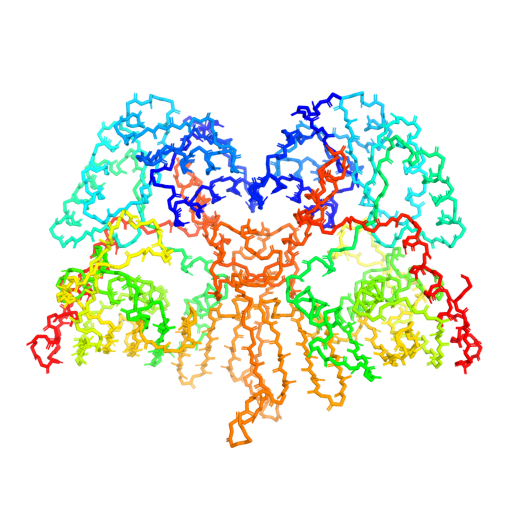3 ? -17.406 -7.625 18.125 1 92.56 313 PRO B N 1
ATOM 5275 C CA . PRO B 1 313 ? -16.734 -6.766 17.156 1 92.56 313 PRO B CA 1
ATOM 5276 C C . PRO B 1 313 ? -16.281 -7.531 15.914 1 92.56 313 PRO B C 1
ATOM 5278 O O . PRO B 1 313 ? -15.859 -8.688 16.016 1 92.56 313 PRO B O 1
ATOM 5281 N N . ARG B 1 314 ? -16.422 -6.957 14.781 1 94.81 314 ARG B N 1
ATOM 5282 C CA . ARG B 1 314 ? -15.977 -7.484 13.492 1 94.81 314 ARG B CA 1
ATOM 5283 C C . ARG B 1 314 ? -14.742 -6.734 13 1 94.81 314 ARG B C 1
ATOM 5285 O O . ARG B 1 314 ? -14.633 -5.523 13.18 1 94.81 314 ARG B O 1
ATOM 5292 N N . THR B 1 315 ? -13.789 -7.516 12.406 1 95.12 315 THR B N 1
ATOM 5293 C CA . THR B 1 315 ? -12.727 -6.91 11.602 1 95.12 315 THR B CA 1
ATOM 5294 C C . THR B 1 315 ? -13.164 -6.777 10.148 1 95.12 315 THR B C 1
ATOM 5296 O O . THR B 1 315 ? -13.391 -7.777 9.469 1 95.12 315 THR B O 1
ATOM 5299 N N . VAL B 1 316 ? -13.305 -5.543 9.758 1 96.25 316 VAL B N 1
ATOM 5300 C CA . VAL B 1 316 ? -13.734 -5.281 8.391 1 96.25 316 VAL B CA 1
ATOM 5301 C C . VAL B 1 316 ? -12.516 -4.992 7.512 1 96.25 316 VAL B C 1
ATOM 5303 O O . VAL B 1 316 ? -11.789 -4.023 7.746 1 96.25 316 VAL B O 1
ATOM 5306 N N . VAL B 1 317 ? -12.258 -5.836 6.488 1 95.94 317 VAL B N 1
ATOM 5307 C CA . VAL B 1 317 ? -11.234 -5.59 5.477 1 95.94 317 VAL B CA 1
ATOM 5308 C C . VAL B 1 317 ? -11.812 -4.715 4.363 1 95.94 317 VAL B C 1
ATOM 5310 O O . VAL B 1 317 ? -12.906 -4.977 3.859 1 95.94 317 VAL B O 1
ATOM 5313 N N . ILE B 1 318 ? -11.094 -3.602 4.016 1 94.88 318 ILE B N 1
ATOM 5314 C CA . ILE B 1 318 ? -11.609 -2.707 2.984 1 94.88 318 ILE B CA 1
ATOM 5315 C C . ILE B 1 318 ? -11.859 -3.494 1.699 1 94.88 318 ILE B C 1
ATOM 5317 O O . ILE B 1 318 ? -11.133 -4.445 1.393 1 94.88 318 ILE B O 1
ATOM 5321 N N . ASN B 1 319 ? -12.883 -3.082 0.962 1 94.44 319 ASN B N 1
ATOM 5322 C CA . ASN B 1 319 ? -13.359 -3.869 -0.17 1 94.44 319 ASN B CA 1
ATOM 5323 C C . ASN B 1 319 ? -14.062 -2.992 -1.204 1 94.44 319 ASN B C 1
ATOM 5325 O O . ASN B 1 319 ? -13.93 -1.768 -1.181 1 94.44 319 ASN B O 1
ATOM 5329 N N . ALA B 1 320 ? -14.781 -3.596 -2.139 1 91.69 320 ALA B N 1
ATOM 5330 C CA . ALA B 1 320 ? -15.367 -2.914 -3.291 1 91.69 320 ALA B CA 1
ATOM 5331 C C . ALA B 1 320 ? -16.469 -1.95 -2.861 1 91.69 320 ALA B C 1
ATOM 5333 O O . ALA B 1 320 ? -16.906 -1.106 -3.646 1 91.69 320 ALA B O 1
ATOM 5334 N N . HIS B 1 321 ? -16.906 -2.053 -1.642 1 93.75 321 HIS B N 1
ATOM 5335 C CA . HIS B 1 321 ? -17.953 -1.181 -1.146 1 93.75 321 HIS B CA 1
ATOM 5336 C C . HIS B 1 321 ? -17.391 -0.063 -0.276 1 93.75 321 HIS B C 1
ATOM 5338 O O . HIS B 1 321 ? -18.141 0.813 0.177 1 93.75 321 HIS B O 1
ATOM 5344 N N . THR B 1 322 ? -16.156 -0.113 -0.001 1 96.06 322 THR B N 1
ATOM 5345 C CA . THR B 1 322 ? -15.5 0.913 0.808 1 96.06 322 THR B CA 1
ATOM 5346 C C . THR B 1 322 ? -15.25 2.172 -0.017 1 96.06 322 THR B C 1
ATOM 5348 O O . THR B 1 322 ? -14.656 2.107 -1.094 1 96.06 322 THR B O 1
ATOM 5351 N N . PRO B 1 323 ? -15.633 3.348 0.501 1 94.62 323 PRO B N 1
ATOM 5352 C CA . PRO B 1 323 ? -15.406 4.586 -0.245 1 94.62 323 PRO B CA 1
ATOM 5353 C C . PRO B 1 323 ? -13.945 4.781 -0.641 1 94.62 323 PRO B C 1
ATOM 5355 O O . PRO B 1 323 ? -13.039 4.422 0.12 1 94.62 323 PRO B O 1
ATOM 5358 N N . ASN B 1 324 ? -13.703 5.363 -1.894 1 92.94 324 ASN B N 1
ATOM 5359 C CA . ASN B 1 324 ? -12.414 5.738 -2.461 1 92.94 324 ASN B CA 1
ATOM 5360 C C . ASN B 1 324 ? -11.617 4.512 -2.898 1 92.94 324 ASN B C 1
ATOM 5362 O O . ASN B 1 324 ? -10.68 4.625 -3.695 1 92.94 324 ASN B O 1
ATOM 5366 N N . TYR B 1 325 ? -11.906 3.309 -2.393 1 92.62 325 TYR B N 1
ATOM 5367 C CA . TYR B 1 325 ? -11.055 2.143 -2.592 1 92.62 325 TYR B CA 1
ATOM 5368 C C . TYR B 1 325 ? -11.195 1.595 -4.008 1 92.62 325 TYR B C 1
ATOM 5370 O O . TYR B 1 325 ? -10.203 1.339 -4.684 1 92.62 325 TYR B O 1
ATOM 5378 N N . PRO B 1 326 ? -12.477 1.431 -4.527 1 90.5 326 PRO B N 1
ATOM 5379 C CA . PRO B 1 326 ? -12.594 0.875 -5.875 1 90.5 326 PRO B CA 1
ATOM 5380 C C . PRO B 1 326 ? -11.867 1.717 -6.922 1 90.5 326 PRO B C 1
ATOM 5382 O O . PRO B 1 326 ? -12.023 2.939 -6.953 1 90.5 326 PRO B O 1
ATOM 5385 N N . GLY B 1 327 ? -11.039 1.06 -7.715 1 90.69 327 GLY B N 1
ATOM 5386 C CA . GLY B 1 327 ? -10.328 1.728 -8.789 1 90.69 327 GLY B CA 1
ATOM 5387 C C . GLY B 1 327 ? -9.094 2.479 -8.305 1 90.69 327 GLY B C 1
ATOM 5388 O O . GLY B 1 327 ? -8.453 3.188 -9.086 1 90.69 327 GLY B O 1
ATOM 5389 N N . SER B 1 328 ? -8.773 2.34 -7.004 1 92.25 328 SER B N 1
ATOM 5390 C CA . SER B 1 328 ? -7.68 3.135 -6.461 1 92.25 328 SER B CA 1
ATOM 5391 C C . SER B 1 328 ? -6.348 2.402 -6.59 1 92.25 328 SER B C 1
ATOM 5393 O O . SER B 1 328 ? -5.285 3.002 -6.422 1 92.25 328 SER B O 1
ATOM 5395 N N . LEU B 1 329 ? -6.348 1.129 -6.852 1 91.56 329 LEU B N 1
ATOM 5396 C CA . LEU B 1 329 ? -5.16 0.301 -7.023 1 91.56 329 LEU B CA 1
ATOM 5397 C C . LEU B 1 329 ? -5.262 -0.539 -8.289 1 91.56 329 LEU B C 1
ATOM 5399 O O . LEU B 1 329 ? -6.352 -0.73 -8.828 1 91.56 329 LEU B O 1
ATOM 5403 N N . ALA B 1 330 ? -4.086 -1 -8.781 1 90.69 330 ALA B N 1
ATOM 5404 C CA . ALA B 1 330 ? -4.094 -1.896 -9.938 1 90.69 330 ALA B CA 1
ATOM 5405 C C . ALA B 1 330 ? -4.852 -3.184 -9.625 1 90.69 330 ALA B C 1
ATOM 5407 O O . ALA B 1 330 ? -5.711 -3.609 -10.406 1 90.69 330 ALA B O 1
ATOM 5408 N N . MET B 1 331 ? -4.527 -3.783 -8.539 1 89.56 331 MET B N 1
ATOM 5409 C CA . MET B 1 331 ? -5.316 -4.844 -7.918 1 89.56 331 MET B CA 1
ATOM 5410 C C . MET B 1 331 ? -6.031 -4.332 -6.672 1 89.56 331 MET B C 1
ATOM 5412 O O . MET B 1 331 ? -5.414 -4.18 -5.617 1 89.56 331 MET B O 1
ATOM 5416 N N . ASP B 1 332 ? -7.262 -3.994 -6.812 1 87.06 332 ASP B N 1
ATOM 5417 C CA . ASP B 1 332 ? -8 -3.422 -5.691 1 87.06 332 ASP B CA 1
ATOM 5418 C C . ASP B 1 332 ? -8.953 -4.449 -5.078 1 87.06 332 ASP B C 1
ATOM 5420 O O . ASP B 1 332 ? -10.102 -4.133 -4.77 1 87.06 332 ASP B O 1
ATOM 5424 N N . ALA B 1 333 ? -8.484 -5.695 -4.961 1 89.38 333 ALA B N 1
ATOM 5425 C CA . ALA B 1 333 ? -9.227 -6.754 -4.277 1 89.38 333 ALA B CA 1
ATOM 5426 C C . ALA B 1 333 ? -9.023 -6.68 -2.768 1 89.38 333 ALA B C 1
ATOM 5428 O O . ALA B 1 333 ? -7.973 -6.246 -2.297 1 89.38 333 ALA B O 1
ATOM 5429 N N . PRO B 1 334 ? -10.109 -7.07 -1.998 1 91.25 334 PRO B N 1
ATOM 5430 C CA . PRO B 1 334 ? -9.906 -7.113 -0.548 1 91.25 334 PRO B CA 1
ATOM 5431 C C . PRO B 1 334 ? -8.75 -8.016 -0.141 1 91.25 334 PRO B C 1
ATOM 5433 O O . PRO B 1 334 ? -8.539 -9.07 -0.75 1 91.25 334 PRO B O 1
ATOM 5436 N N . GLY B 1 335 ? -7.992 -7.535 0.872 1 90.88 335 GLY B N 1
ATOM 5437 C CA . GLY B 1 335 ? -6.945 -8.375 1.424 1 90.88 335 GLY B CA 1
ATOM 5438 C C . GLY B 1 335 ? -5.59 -8.141 0.786 1 90.88 335 GLY B C 1
ATOM 5439 O O . GLY B 1 335 ? -4.613 -8.812 1.115 1 90.88 335 GLY B O 1
ATOM 5440 N N . VAL B 1 336 ? -5.477 -7.125 -0.07 1 90.06 336 VAL B N 1
ATOM 5441 C CA . VAL B 1 336 ? -4.195 -6.871 -0.717 1 90.06 336 VAL B CA 1
ATOM 5442 C C . VAL B 1 336 ? -3.424 -5.809 0.064 1 90.06 336 VAL B C 1
ATOM 5444 O O . VAL B 1 336 ? -2.316 -5.426 -0.323 1 90.06 336 VAL B O 1
ATOM 5447 N N . GLY B 1 337 ? -3.99 -5.297 1.136 1 89.88 337 GLY B N 1
ATOM 5448 C CA . GLY B 1 337 ? -3.346 -4.281 1.952 1 89.88 337 GLY B CA 1
ATOM 5449 C C . GLY B 1 337 ? -3.598 -2.871 1.456 1 89.88 337 GLY B C 1
ATOM 5450 O O . GLY B 1 337 ? -4.395 -2.662 0.539 1 89.88 337 GLY B O 1
ATOM 5451 N N . TYR B 1 338 ? -3.051 -1.917 2.121 1 93.19 338 TYR B N 1
ATOM 5452 C CA . TYR B 1 338 ? -3.127 -0.497 1.798 1 93.19 338 TYR B CA 1
ATOM 5453 C C . TYR B 1 338 ? -1.921 0.254 2.348 1 93.19 338 TYR B C 1
ATOM 5455 O O . TYR B 1 338 ? -1.442 -0.046 3.445 1 93.19 338 TYR B O 1
ATOM 5463 N N . ASN B 1 339 ? -1.426 1.15 1.538 1 91.5 339 ASN B N 1
ATOM 5464 C CA . ASN B 1 339 ? -0.251 1.929 1.917 1 91.5 339 ASN B CA 1
ATOM 5465 C C . ASN B 1 339 ? -0.559 3.424 1.959 1 91.5 339 ASN B C 1
ATOM 5467 O O . ASN B 1 339 ? -1.152 3.965 1.025 1 91.5 339 ASN B O 1
ATOM 5471 N N . TYR B 1 340 ? -0.062 4.098 3.023 1 91.69 340 TYR B N 1
ATOM 5472 C CA . TYR B 1 340 ? -0.285 5.516 3.301 1 91.69 340 TYR B CA 1
ATOM 5473 C C . TYR B 1 340 ? 0.09 6.371 2.098 1 91.69 340 TYR B C 1
ATOM 5475 O O . TYR B 1 340 ? -0.498 7.434 1.876 1 91.69 340 TYR B O 1
ATOM 5483 N N . ASN B 1 341 ? 1.056 5.98 1.318 1 95.06 341 ASN B N 1
ATOM 5484 C CA . ASN B 1 341 ? 1.491 6.75 0.158 1 95.06 341 ASN B CA 1
ATOM 5485 C C . ASN B 1 341 ? 0.347 6.98 -0.825 1 95.06 341 ASN B C 1
ATOM 5487 O O . ASN B 1 341 ? 0.31 8 -1.515 1 95.06 341 ASN B O 1
ATOM 5491 N N . GLN B 1 342 ? -0.598 6.051 -0.831 1 95.25 342 GLN B N 1
ATOM 5492 C CA . GLN B 1 342 ? -1.744 6.168 -1.727 1 95.25 342 GLN B CA 1
ATOM 5493 C C . GLN B 1 342 ? -2.572 7.406 -1.401 1 95.25 342 GLN B C 1
ATOM 5495 O O . GLN B 1 342 ? -3.225 7.973 -2.281 1 95.25 342 GLN B O 1
ATOM 5500 N N . ASN B 1 343 ? -2.541 7.836 -0.171 1 97.06 343 ASN B N 1
ATOM 5501 C CA . ASN B 1 343 ? -3.273 9.031 0.22 1 97.06 343 ASN B CA 1
ATOM 5502 C C . ASN B 1 343 ? -2.77 10.266 -0.524 1 97.06 343 ASN B C 1
ATOM 5504 O O . ASN B 1 343 ? -3.543 11.188 -0.809 1 97.06 343 ASN B O 1
ATOM 5508 N N . PHE B 1 344 ? -1.457 10.312 -0.851 1 97.69 344 PHE B N 1
ATOM 5509 C CA . PHE B 1 344 ? -0.918 11.422 -1.633 1 97.69 344 PHE B CA 1
ATOM 5510 C C . PHE B 1 344 ? -1.471 11.398 -3.053 1 97.69 344 PHE B C 1
ATOM 5512 O O . PHE B 1 344 ? -1.706 12.445 -3.65 1 97.69 344 PHE B O 1
ATOM 5519 N N . ALA B 1 345 ? -1.643 10.195 -3.607 1 96.38 345 ALA B N 1
ATOM 5520 C CA . ALA B 1 345 ? -2.246 10.078 -4.93 1 96.38 345 ALA B CA 1
ATOM 5521 C C . ALA B 1 345 ? -3.682 10.594 -4.93 1 96.38 345 ALA B C 1
ATOM 5523 O O . ALA B 1 345 ? -4.086 11.32 -5.836 1 96.38 345 ALA B O 1
ATOM 5524 N N . PHE B 1 346 ? -4.484 10.242 -3.873 1 96.81 346 PHE B N 1
ATOM 5525 C CA . PHE B 1 346 ? -5.848 10.742 -3.729 1 96.81 346 PHE B CA 1
ATOM 5526 C C . PHE B 1 346 ? -5.859 12.266 -3.639 1 96.81 346 PHE B C 1
ATOM 5528 O O . PHE B 1 346 ? -6.684 12.922 -4.281 1 96.81 346 PHE B O 1
ATOM 5535 N N . GLN B 1 347 ? -4.965 12.75 -2.826 1 97.75 347 GLN B N 1
ATOM 5536 C CA . GLN B 1 347 ? -4.863 14.195 -2.631 1 97.75 347 GLN B CA 1
ATOM 5537 C C . GLN B 1 347 ? -4.562 14.906 -3.945 1 97.75 347 GLN B C 1
ATOM 5539 O O . GLN B 1 347 ? -5.238 15.875 -4.305 1 97.75 347 GLN B O 1
ATOM 5544 N N . ALA B 1 348 ? -3.537 14.445 -4.68 1 97.69 348 ALA B N 1
ATOM 5545 C CA . ALA B 1 348 ? -3.16 15.047 -5.957 1 97.69 348 ALA B CA 1
ATOM 5546 C C . ALA B 1 348 ? -4.305 14.961 -6.961 1 97.69 348 ALA B C 1
ATOM 5548 O O . ALA B 1 348 ? -4.594 15.93 -7.664 1 97.69 348 ALA B O 1
ATOM 5549 N N . ARG B 1 349 ? -4.938 13.812 -7.012 1 96.38 349 ARG B N 1
ATOM 5550 C CA . ARG B 1 349 ? -6.062 13.609 -7.922 1 96.38 349 ARG B CA 1
ATOM 5551 C C . ARG B 1 349 ? -7.195 14.586 -7.613 1 96.38 349 ARG B C 1
ATOM 5553 O O . ARG B 1 349 ? -7.727 15.227 -8.516 1 96.38 349 ARG B O 1
ATOM 5560 N N . ALA B 1 350 ? -7.582 14.703 -6.363 1 96.5 350 ALA B N 1
ATOM 5561 C CA . ALA B 1 350 ? -8.648 15.617 -5.957 1 96.5 350 ALA B CA 1
ATOM 5562 C C . ALA B 1 350 ? -8.312 17.062 -6.324 1 96.5 350 ALA B C 1
ATOM 5564 O O . ALA B 1 350 ? -9.164 17.797 -6.832 1 96.5 350 ALA B O 1
ATOM 5565 N N . PHE B 1 351 ? -7.043 17.438 -6.113 1 97.88 351 PHE B N 1
ATOM 5566 C CA . PHE B 1 351 ? -6.57 18.781 -6.43 1 97.88 351 PHE B CA 1
ATOM 5567 C C . PHE B 1 351 ? -6.68 19.047 -7.926 1 97.88 351 PHE B C 1
ATOM 5569 O O . PHE B 1 351 ? -7.215 20.078 -8.336 1 97.88 351 PHE B O 1
ATOM 5576 N N . LEU B 1 352 ? -6.25 18.141 -8.711 1 96.88 352 LEU B N 1
ATOM 5577 C CA . LEU B 1 352 ? -6.262 18.281 -10.164 1 96.88 352 LEU B CA 1
ATOM 5578 C C . LEU B 1 352 ? -7.688 18.266 -10.703 1 96.88 352 LEU B C 1
ATOM 5580 O O . LEU B 1 352 ? -8 18.969 -11.664 1 96.88 352 LEU B O 1
ATOM 5584 N N . GLU B 1 353 ? -8.547 17.438 -10.125 1 95.5 353 GLU B N 1
ATOM 5585 C CA . GLU B 1 353 ? -9.953 17.438 -10.523 1 95.5 353 GLU B CA 1
ATOM 5586 C C . GLU B 1 353 ? -10.602 18.797 -10.234 1 95.5 353 GLU B C 1
ATOM 5588 O O . GLU B 1 353 ? -11.391 19.281 -11.039 1 95.5 353 GLU B O 1
ATOM 5593 N N . GLN B 1 354 ? -10.281 19.391 -9.086 1 96.06 354 GLN B N 1
ATOM 5594 C CA . GLN B 1 354 ? -10.789 20.719 -8.766 1 96.06 354 GLN B CA 1
ATOM 5595 C C . GLN B 1 354 ? -10.328 21.75 -9.789 1 96.06 354 GLN B C 1
ATOM 5597 O O . GLN B 1 354 ? -11.102 22.594 -10.219 1 96.06 354 GLN B O 1
ATOM 5602 N N . ILE B 1 355 ? -9.086 21.656 -10.188 1 96.81 355 ILE B N 1
ATOM 5603 C CA . ILE B 1 355 ? -8.523 22.578 -11.172 1 96.81 355 ILE B CA 1
ATOM 5604 C C . ILE B 1 355 ? -9.242 22.391 -12.516 1 96.81 355 ILE B C 1
ATOM 5606 O O . ILE B 1 355 ? -9.539 23.375 -13.203 1 96.81 355 ILE B O 1
ATOM 5610 N N . ALA B 1 356 ? -9.539 21.125 -12.852 1 94.62 356 ALA B N 1
ATOM 5611 C CA . ALA B 1 356 ? -10.148 20.797 -14.133 1 94.62 356 ALA B CA 1
ATOM 5612 C C . ALA B 1 356 ? -11.656 21 -14.102 1 94.62 356 ALA B C 1
ATOM 5614 O O . ALA B 1 356 ? -12.336 20.812 -15.117 1 94.62 356 ALA B O 1
ATOM 5615 N N . GLY B 1 357 ? -12.258 21.281 -12.93 1 92.62 357 GLY B N 1
ATOM 5616 C CA . GLY B 1 357 ? -13.695 21.484 -12.805 1 92.62 357 GLY B CA 1
ATOM 5617 C C . GLY B 1 357 ? -14.477 20.188 -12.789 1 92.62 357 GLY B C 1
ATOM 5618 O O . GLY B 1 357 ? -15.641 20.141 -13.203 1 92.62 357 GLY B O 1
ATOM 5619 N N . ILE B 1 358 ? -13.797 19.141 -12.469 1 90.44 358 ILE B N 1
ATOM 5620 C CA . ILE B 1 358 ? -14.453 17.844 -12.359 1 90.44 358 ILE B CA 1
ATOM 5621 C C . ILE B 1 358 ? -15 17.656 -10.945 1 90.44 358 ILE B C 1
ATOM 5623 O O . ILE B 1 358 ? -14.258 17.797 -9.969 1 90.44 358 ILE B O 1
ATOM 5627 N N . GLU B 1 359 ? -16.297 17.359 -10.805 1 85.44 359 GLU B N 1
ATOM 5628 C CA . GLU B 1 359 ? -16.953 17.234 -9.5 1 85.44 359 GLU B CA 1
ATOM 5629 C C . GLU B 1 359 ? -17.531 15.844 -9.297 1 85.44 359 GLU B C 1
ATOM 5631 O O . GLU B 1 359 ? -17.75 15.109 -10.258 1 85.44 359 GLU B O 1
ATOM 5636 N N . GLY B 1 360 ? -17.656 15.453 -8 1 77.25 360 GLY B N 1
ATOM 5637 C CA . GLY B 1 360 ? -18.469 14.305 -7.637 1 77.25 360 GLY B CA 1
ATOM 5638 C C . GLY B 1 360 ? -17.656 13.031 -7.484 1 77.25 360 GLY B C 1
ATOM 5639 O O . GLY B 1 360 ? -18.203 11.992 -7.078 1 77.25 360 GLY B O 1
ATOM 5640 N N . HIS B 1 361 ? -16.375 13 -7.68 1 81.25 361 HIS B N 1
ATOM 5641 C CA . HIS B 1 361 ? -15.594 11.773 -7.598 1 81.25 361 HIS B CA 1
ATOM 5642 C C . HIS B 1 361 ? -14.875 11.664 -6.254 1 81.25 361 HIS B C 1
ATOM 5644 O O . HIS B 1 361 ? -15.125 10.734 -5.488 1 81.25 361 HIS B O 1
ATOM 5650 N N . LEU B 1 362 ? -14.031 12.594 -5.922 1 91.06 362 LEU B N 1
ATOM 5651 C CA . LEU B 1 362 ? -13.32 12.672 -4.648 1 91.06 362 LEU B CA 1
ATOM 5652 C C . LEU B 1 362 ? -13.719 13.922 -3.875 1 91.06 362 LEU B C 1
ATOM 5654 O O . LEU B 1 362 ? -14.055 14.945 -4.477 1 91.06 362 LEU B O 1
ATOM 5658 N N . GLN B 1 363 ? -13.781 13.766 -2.543 1 92.19 363 GLN B N 1
ATOM 5659 C CA . GLN B 1 363 ? -13.961 14.961 -1.723 1 92.19 363 GLN B CA 1
ATOM 5660 C C . GLN B 1 363 ? -12.906 16.016 -2.053 1 92.19 363 GLN B C 1
ATOM 5662 O O . GLN B 1 363 ? -11.734 15.688 -2.252 1 92.19 363 GLN B O 1
ATOM 5667 N N . PRO B 1 364 ? -13.336 17.25 -2.195 1 95.31 364 PRO B N 1
ATOM 5668 C CA . PRO B 1 364 ? -12.352 18.297 -2.457 1 95.31 364 PRO B CA 1
ATOM 5669 C C . PRO B 1 364 ? -11.281 18.406 -1.374 1 95.31 364 PRO B C 1
ATOM 5671 O O . PRO B 1 364 ? -11.508 17.969 -0.238 1 95.31 364 PRO B O 1
ATOM 5674 N N . CYS B 1 365 ? -10.148 18.953 -1.752 1 97.44 365 CYS B N 1
ATOM 5675 C CA . CYS B 1 365 ? -9.102 19.203 -0.771 1 97.44 365 CYS B CA 1
ATOM 5676 C C . CYS B 1 365 ? -9.547 20.266 0.23 1 97.44 365 CYS B C 1
ATOM 5678 O O . CYS B 1 365 ? -10.445 21.062 -0.055 1 97.44 365 CYS B O 1
ATOM 5680 N N . ALA B 1 366 ? -8.93 20.234 1.41 1 97.62 366 ALA B N 1
ATOM 5681 C CA . ALA B 1 366 ? -9.164 21.281 2.4 1 97.62 366 ALA B CA 1
ATOM 5682 C C . ALA B 1 366 ? -8.703 22.641 1.879 1 97.62 366 ALA B C 1
ATOM 5684 O O . ALA B 1 366 ? -7.723 22.719 1.132 1 97.62 366 ALA B O 1
ATOM 5685 N N . THR B 1 367 ? -9.312 23.688 2.303 1 98.06 367 THR B N 1
ATOM 5686 C CA . THR B 1 367 ? -8.984 25.047 1.897 1 98.0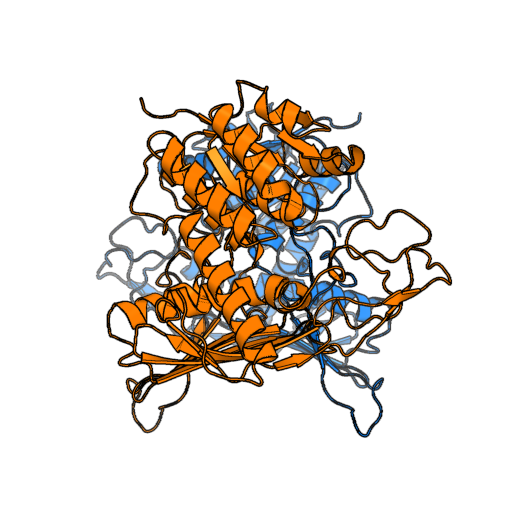6 367 THR B CA 1
ATOM 5687 C C . THR B 1 367 ? -7.977 25.672 2.855 1 98.06 367 THR B C 1
ATOM 5689 O O . THR B 1 367 ? -7.664 25.094 3.898 1 98.06 367 THR B O 1
ATOM 5692 N N . PHE B 1 368 ? -7.43 26.859 2.441 1 98.69 368 PHE B N 1
ATOM 5693 C CA . PHE B 1 368 ? -6.602 27.609 3.371 1 98.69 368 PHE B CA 1
ATOM 5694 C C . PHE B 1 368 ? -7.391 27.984 4.621 1 98.69 368 PHE B C 1
ATOM 5696 O O . PHE B 1 368 ? -6.844 27.984 5.727 1 98.69 368 PHE B O 1
ATOM 5703 N N . ALA B 1 369 ? -8.695 28.234 4.457 1 98.12 369 ALA B N 1
ATOM 5704 C CA . ALA B 1 369 ? -9.555 28.516 5.602 1 98.12 369 ALA B CA 1
ATOM 5705 C C . ALA B 1 369 ? -9.609 27.328 6.555 1 98.12 369 ALA B C 1
ATOM 5707 O O . ALA B 1 369 ? -9.609 27.5 7.773 1 98.12 369 ALA B O 1
ATOM 5708 N N . ASP B 1 370 ? -9.734 26.125 6.008 1 97.56 370 ASP B N 1
ATOM 5709 C CA . ASP B 1 370 ? -9.68 24.922 6.832 1 97.56 370 ASP B CA 1
ATOM 5710 C C . ASP B 1 370 ? -8.352 24.828 7.586 1 97.56 370 ASP B C 1
ATOM 5712 O O . ASP B 1 370 ? -8.328 24.469 8.758 1 97.56 370 ASP B O 1
ATOM 5716 N N . GLY B 1 371 ? -7.234 25.141 6.863 1 97.94 371 GLY B N 1
ATOM 5717 C CA . GLY B 1 371 ? -5.926 25.141 7.5 1 97.94 371 GLY B CA 1
ATOM 5718 C C . GLY B 1 371 ? -5.812 26.125 8.641 1 97.94 371 GLY B C 1
ATOM 5719 O O . GLY B 1 371 ? -5.23 25.828 9.68 1 97.94 371 GLY B O 1
ATOM 5720 N N . LEU B 1 372 ? -6.359 27.312 8.43 1 97.94 372 LEU B N 1
ATOM 5721 C CA . LEU B 1 372 ? -6.398 28.297 9.492 1 97.94 372 LEU B CA 1
ATOM 5722 C C . LEU B 1 372 ? -7.18 27.781 10.695 1 97.94 372 LEU B C 1
ATOM 5724 O O . LEU B 1 372 ? -6.754 27.953 11.844 1 97.94 372 LEU B O 1
ATOM 5728 N N . HIS B 1 373 ? -8.273 27.203 10.422 1 97.88 373 HIS B N 1
ATOM 5729 C CA . HIS B 1 373 ? -9.078 26.656 11.508 1 97.88 373 HIS B CA 1
ATOM 5730 C C . HIS B 1 373 ? -8.266 25.672 12.352 1 97.88 373 HIS B C 1
ATOM 5732 O O . HIS B 1 373 ? -8.305 25.734 13.578 1 97.88 373 HIS B O 1
ATOM 5738 N N . THR B 1 374 ? -7.566 24.75 11.742 1 97.5 374 THR B N 1
ATOM 5739 C CA . THR B 1 374 ? -6.734 23.797 12.477 1 97.5 374 THR B CA 1
ATOM 5740 C C . THR B 1 374 ? -5.727 24.516 13.359 1 97.5 374 THR B C 1
ATOM 5742 O O . THR B 1 374 ? -5.52 24.141 14.516 1 97.5 374 THR B O 1
ATOM 5745 N N . LEU B 1 375 ? -5.121 25.594 12.844 1 97.12 375 LEU B N 1
ATOM 5746 C CA . LEU B 1 375 ? -4.152 26.359 13.609 1 97.12 375 LEU B CA 1
ATOM 5747 C C . LEU B 1 375 ? -4.824 27.078 14.773 1 97.12 375 LEU B C 1
ATOM 5749 O O . LEU B 1 375 ? -4.23 27.25 15.836 1 97.12 375 LEU B O 1
ATOM 5753 N N . LYS B 1 376 ? -6.043 27.531 14.594 1 98 376 LYS B N 1
ATOM 5754 C CA . LYS B 1 376 ? -6.797 28.141 15.68 1 98 376 LYS B CA 1
ATOM 5755 C C . LYS B 1 376 ? -7.059 27.141 16.797 1 98 376 LYS B C 1
ATOM 5757 O O . LYS B 1 376 ? -6.996 27.484 17.984 1 98 376 LYS B O 1
ATOM 5762 N N . VAL B 1 377 ? -7.359 25.922 16.438 1 98.38 377 VAL B N 1
ATOM 5763 C CA . VAL B 1 377 ? -7.551 24.859 17.422 1 98.38 377 VAL B CA 1
ATOM 5764 C C . VAL B 1 377 ? -6.25 24.625 18.188 1 98.38 377 VAL B C 1
ATOM 5766 O O . VAL B 1 377 ? -6.246 24.547 19.406 1 98.38 377 VAL B O 1
ATOM 5769 N N . ILE B 1 378 ? -5.156 24.531 17.484 1 97.75 378 ILE B N 1
ATOM 5770 C CA . ILE B 1 378 ? -3.846 24.328 18.094 1 97.75 378 ILE B CA 1
ATOM 5771 C C . ILE B 1 378 ? -3.533 25.469 19.047 1 97.75 378 ILE B C 1
ATOM 5773 O O . ILE B 1 378 ? -3.07 25.234 20.172 1 97.75 378 ILE B O 1
ATOM 5777 N N . ALA B 1 379 ? -3.777 26.703 18.609 1 97.25 379 ALA B N 1
ATOM 5778 C CA . ALA B 1 379 ? -3.553 27.875 19.469 1 97.25 379 ALA B CA 1
ATOM 5779 C C . ALA B 1 379 ? -4.406 27.812 20.719 1 97.25 379 ALA B C 1
ATOM 5781 O O . ALA B 1 379 ? -3.943 28.156 21.812 1 97.25 379 ALA B O 1
ATOM 5782 N N . ALA B 1 380 ? -5.621 27.406 20.562 1 98.19 380 ALA B N 1
ATOM 5783 C CA . ALA B 1 380 ? -6.523 27.281 21.703 1 98.19 380 ALA B CA 1
ATOM 5784 C C . ALA B 1 380 ? -6.012 26.234 22.688 1 98.19 380 ALA B C 1
ATOM 5786 O O . ALA B 1 380 ? -6.129 26.422 23.906 1 98.19 380 ALA B O 1
ATOM 5787 N N . ILE B 1 381 ? -5.492 25.125 22.219 1 98.06 381 ILE B N 1
ATOM 5788 C CA . ILE B 1 381 ? -4.934 24.078 23.062 1 98.06 381 ILE B CA 1
ATOM 5789 C C . ILE B 1 381 ? -3.752 24.641 23.859 1 98.06 381 ILE B C 1
ATOM 5791 O O . ILE B 1 381 ? -3.656 24.438 25.062 1 98.06 381 ILE B O 1
ATOM 5795 N N . ALA B 1 382 ? -2.863 25.359 23.172 1 97.44 382 ALA B N 1
ATOM 5796 C CA . ALA B 1 382 ? -1.727 25.984 23.844 1 97.44 382 ALA B CA 1
ATOM 5797 C C . ALA B 1 382 ? -2.195 26.984 24.906 1 97.44 382 ALA B C 1
ATOM 5799 O O . ALA B 1 382 ? -1.634 27.031 26 1 97.44 382 ALA B O 1
ATOM 5800 N N . GLU B 1 383 ? -3.197 27.75 24.547 1 97.62 383 GLU B N 1
ATOM 5801 C CA . GLU B 1 383 ? -3.762 28.719 25.5 1 97.62 383 GLU B CA 1
ATOM 5802 C C . GLU B 1 383 ? -4.359 28.016 26.719 1 97.62 383 GLU B C 1
ATOM 5804 O O . GLU B 1 383 ? -4.152 28.453 27.844 1 97.62 383 GLU B O 1
ATOM 5809 N N . SER B 1 384 ? -5.121 26.984 26.453 1 98.06 384 SER B N 1
ATOM 5810 C CA . SER B 1 384 ? -5.684 26.203 27.562 1 98.06 384 SER B CA 1
ATOM 5811 C C . SER B 1 384 ? -4.594 25.719 28.5 1 98.06 384 SER B C 1
ATOM 5813 O O . SER B 1 384 ? -4.742 25.781 29.719 1 98.06 384 SER B O 1
ATOM 5815 N N . ALA B 1 385 ? -3.512 25.172 27.969 1 97 385 ALA B N 1
ATOM 5816 C CA . ALA B 1 385 ? -2.389 24.719 28.781 1 97 385 ALA B CA 1
ATOM 5817 C C . ALA B 1 385 ? -1.812 25.859 29.625 1 97 385 ALA B C 1
ATOM 5819 O O . ALA B 1 385 ? -1.521 25.688 30.797 1 97 385 ALA B O 1
ATOM 5820 N N . ASP B 1 386 ? -1.644 27.016 29.016 1 97.12 386 ASP B N 1
ATOM 5821 C CA . ASP B 1 386 ? -1.097 28.203 29.688 1 97.12 386 ASP B CA 1
ATOM 5822 C C . ASP B 1 386 ? -2.016 28.672 30.812 1 97.12 386 ASP B C 1
ATOM 5824 O O . ASP B 1 386 ? -1.55 29.234 31.797 1 97.12 386 ASP B O 1
ATOM 5828 N N . LEU B 1 387 ? -3.285 28.422 30.609 1 97.88 387 LEU B N 1
ATOM 5829 C CA . LEU B 1 387 ? -4.289 28.844 31.594 1 97.88 387 LEU B CA 1
ATOM 5830 C C . LEU B 1 387 ? -4.633 27.688 32.531 1 97.88 387 LEU B C 1
ATOM 5832 O O . LEU B 1 387 ? -5.773 27.578 32.969 1 97.88 387 LEU B O 1
ATOM 5836 N N . ASN B 1 388 ? -3.74 26.75 32.688 1 96.69 388 ASN B N 1
ATOM 5837 C CA . ASN B 1 388 ? -3.859 25.641 33.625 1 96.69 388 ASN B CA 1
ATOM 5838 C C . ASN B 1 388 ? -5.07 24.766 33.281 1 96.69 388 ASN B C 1
ATOM 5840 O O . ASN B 1 388 ? -5.793 24.344 34.188 1 96.69 388 ASN B O 1
ATOM 5844 N N . GLY B 1 389 ? -5.355 24.641 31.984 1 96.25 389 GLY B N 1
ATOM 5845 C CA . GLY B 1 389 ? -6.348 23.688 31.547 1 96.25 389 GLY B CA 1
ATOM 5846 C C . GLY B 1 389 ? -7.73 24.281 31.375 1 96.25 389 GLY B C 1
ATOM 5847 O O . GLY B 1 389 ? -8.695 23.578 31.078 1 96.25 389 GLY B O 1
ATOM 5848 N N . ALA B 1 390 ? -7.898 25.547 31.516 1 98.12 390 ALA B N 1
ATOM 5849 C CA . ALA B 1 390 ? -9.203 26.188 31.375 1 98.12 390 ALA B CA 1
ATOM 5850 C C . ALA B 1 390 ? -9.742 26.031 29.953 1 98.12 390 ALA B C 1
ATOM 5852 O O . ALA B 1 390 ? -8.969 25.906 29 1 98.12 390 ALA B O 1
ATOM 5853 N N . GLU B 1 391 ? -11.055 26.047 29.891 1 98 391 GLU B N 1
ATOM 5854 C CA . GLU B 1 391 ? -11.711 25.938 28.578 1 98 391 GLU B CA 1
ATOM 5855 C C . GLU B 1 391 ? -11.414 27.141 27.703 1 98 391 GLU B C 1
ATOM 5857 O O . GLU B 1 391 ? -11.422 28.281 28.188 1 98 391 GLU B O 1
ATOM 5862 N N . VAL B 1 392 ? -11.062 26.891 26.5 1 98.56 392 VAL B N 1
ATOM 5863 C CA . VAL B 1 392 ? -10.875 27.906 25.484 1 98.56 392 VAL B CA 1
ATOM 5864 C C . VAL B 1 392 ? -11.789 27.625 24.297 1 98.56 392 VAL B C 1
ATOM 5866 O O . VAL B 1 392 ? -11.742 26.531 23.719 1 98.56 392 VAL B O 1
ATOM 5869 N N . LYS B 1 393 ? -12.648 28.547 23.859 1 98.19 393 LYS B N 1
ATOM 5870 C CA . LYS B 1 393 ? -13.523 28.422 22.703 1 98.19 393 LYS B CA 1
ATOM 5871 C C . LYS B 1 393 ? -12.773 28.75 21.422 1 98.19 393 LYS B C 1
ATOM 5873 O O . LYS B 1 393 ? -11.914 29.641 21.406 1 98.19 393 LYS B O 1
ATOM 5878 N N . ILE B 1 394 ? -13.125 28.016 20.391 1 96.94 394 ILE B N 1
ATOM 5879 C CA . ILE B 1 394 ? -12.523 28.312 19.094 1 96.94 394 ILE B CA 1
ATOM 5880 C C . ILE B 1 394 ? -13.203 29.516 18.469 1 96.94 394 ILE B C 1
ATOM 5882 O O . ILE B 1 394 ? -14.43 29.547 18.344 1 96.94 394 ILE B O 1
ATOM 5886 N N . ARG B 1 395 ? -12.438 30.609 18.234 1 85.69 395 ARG B N 1
ATOM 5887 C CA . ARG B 1 395 ? -12.977 31.844 17.703 1 85.69 395 ARG B CA 1
ATOM 5888 C C . ARG B 1 395 ? -12.867 31.875 16.172 1 85.69 395 ARG B C 1
ATOM 5890 O O . ARG B 1 395 ? -11.969 31.266 15.594 1 85.69 395 ARG B O 1
#

Sequence (790 aa):
MSVQEISVAVIGAGMAGQGHAFGYRMASAIHNPSLPKVRLAAVADPNLPLAQEVAARYGYERVYADWVEVANDPNIDAVSIVVGNALHLPIAKGLLEAGKHVLCEKPLAGTLEDAEAMVELEKQYGDQLVTAVGYTVRRTPALNALKKKITNGDFGPVAGFISTYLCDYGTDTDAPMTWRYRGGPGSGALGDLGSHTIDTGEQLNGRVTSVRGAYLSTTITERHLPAGTVVGHGKVELSEEVESVGNEDTATFTCVFENGAVGTYTISRVAFGNPNGQTYHIYGPKTQASWDTLRPAEYIYNDSAAPADTAGPRTVVINAHTPNYPGSLAMDAPGVGYNYNQNFAFQARAFLEQIAGIEGHLQPCATFADGLHTLKVIAAIAESADLNGAEVKIRMSVQEISVAVIGAGMAGQGHAFGYRMASAIHNPSLPKVRLAAVADPNLPLAQEVAARYGYERVYADWVEVANDPNIDAVSIVVGNALHLPIAKGLLEAGKHVLCEKPLAGTLEDAEAMVELEKQYGDQLVTAVGYTVRRTPALNALKKKITNGDFGPVAGFISTYLCDYGTDTDAPMTWRYRGGPGSGALGDLGSHTIDTGEQLNGRVTSVRGAYLSTTITERHLPAGTVVGHGKVELSEEVESVGNEDTATFTCVFENGAVGTYTISRVAFGNPNGQTYHIYGPKTQASWDTLRPAEYIYNDSAAPADTAGPRTVVINAHTPNYPGSLAMDAPGVGYNYNQNFAFQARAFLEQIAGIEGHLQPCATFADGLHTLKVIAAIAESADLNGAEVKIR

Solvent-accessible surface area (backbone atoms only — not comparable to full-atom values): 39434 Å² total; per-residue (Å²): 126,84,61,65,58,47,23,32,35,32,33,22,52,52,59,69,18,33,30,52,46,46,5,56,62,38,27,59,52,35,46,90,72,91,68,50,48,73,41,49,44,30,21,18,17,74,56,49,71,52,13,48,50,51,15,61,33,55,60,29,75,35,70,37,59,40,66,66,59,57,42,67,36,86,78,49,41,32,36,36,45,38,66,63,39,79,50,36,48,66,50,49,52,50,28,47,76,56,68,27,26,39,39,31,37,64,56,54,36,68,42,70,67,49,22,53,52,44,30,52,48,43,67,72,43,49,90,81,36,54,59,27,32,54,69,40,73,69,57,36,33,52,60,40,41,51,32,48,32,46,75,73,48,77,35,48,66,56,54,34,36,42,36,39,37,30,17,26,87,61,55,54,67,77,48,54,55,51,79,70,37,57,39,49,77,42,49,15,26,44,36,71,54,36,51,55,56,52,52,42,49,27,69,62,43,37,54,68,48,31,31,28,55,18,44,72,40,58,85,72,51,56,23,26,32,50,65,58,90,74,63,87,92,57,93,61,60,64,36,92,52,68,43,70,44,40,28,25,35,30,33,35,35,36,36,33,27,68,70,64,22,40,35,40,42,43,31,24,27,56,36,77,91,22,71,38,43,39,36,42,36,41,35,31,95,58,22,36,36,37,42,39,38,62,43,48,35,34,30,40,44,30,55,75,83,48,57,81,93,70,48,60,75,38,81,44,63,46,31,79,83,30,43,77,38,55,47,52,41,58,59,52,56,40,38,36,38,33,36,56,65,53,21,32,20,50,48,38,31,23,48,52,30,57,71,67,69,55,79,89,80,57,76,70,62,44,33,45,60,54,34,36,50,54,51,46,49,41,50,33,40,38,48,9,29,76,55,77,20,37,76,28,68,58,127,126,85,62,66,60,48,23,32,33,34,34,24,53,51,56,69,18,33,29,51,46,47,5,56,63,40,25,61,50,35,45,86,75,89,68,51,46,72,40,50,44,31,21,18,16,75,55,49,71,52,12,47,51,51,14,61,33,52,59,28,76,37,69,38,57,40,67,65,58,57,42,68,36,86,80,49,43,33,35,36,44,38,66,64,38,80,49,36,46,65,52,51,53,50,28,46,74,56,67,26,26,38,38,31,36,64,56,54,35,70,42,70,67,49,21,52,53,44,32,51,49,43,65,72,43,48,90,81,36,54,59,27,31,54,68,39,73,70,57,36,34,52,59,40,41,51,32,50,33,45,73,72,48,76,37,49,67,57,54,34,36,42,36,38,39,29,18,27,86,60,57,53,67,78,48,54,54,51,73,68,41,48,47,46,76,43,48,14,27,43,36,71,54,35,52,56,54,53,50,43,50,27,69,61,42,38,55,68,47,31,31,27,55,18,44,71,40,56,85,72,51,56,23,25,32,50,64,57,89,75,63,88,93,57,92,62,60,64,35,91,52,66,43,73,45,43,29,26,35,30,32,34,36,35,35,35,27,69,68,66,22,39,35,40,42,42,33,24,29,55,35,80,91,20,69,38,43,40,36,42,36,41,36,30,95,59,22,36,36,37,40,41,38,63,42,47,35,32,32,39,42,32,55,75,83,49,58,81,93,71,47,62,76,39,82,45,63,47,32,78,83,29,44,78,38,52,48,50,40,57,60,52,55,40,37,36,39,31,35,55,63,53,21,32,20,50,48,37,30,24,48,51,29,56,70,66,69,55,77,87,80,58,75,70,62,44,32,44,58,53,33,35,48,54,50,46,50,42,50,32,38,37,48,8,29,76,55,77,20,39,75,27,68,59,128

Secondary structure (DSSP, 8-state):
----EEEEEEE--SHHHHHHHHHHHHGGGSSSS-PPEEEEEEEE-SSHHHHHHHHHHHT-SEEESSHHHHHH-TT--EEEE-S-GGGHHHHHHHHHHTT-EEEEESSS-SSHHHHHHHHHHHHHHTTT--EEEE--GGG-HHHHHHHHHHHTTTT----EEEEEEE--TT--TTSPP-GGGTS-TTSSHIIIIIHHHHHHHHHHH--EEEEEEEEEE-SS-EEEEESS---TT---PEEEEEEE--S-SEEEEEEEETTS-EEEEEEES--TT-SSEEEEEEE-SS-EEEEETTSTTEEEEE-S-S-GGG---EEEEP-TTSTT-TTSSSS--TTSEEETHHHHHHHHHHHHHHHHT--SSSPPPBPHHHHHHHHHHHHHHHHHHHTTT--EE--/----EEEEEEE--SHHHHHHHHHHHHGGGSSSS-PPEEEEEEEE-SSHHHHHHHHHHHT-SEEESSHHHHHH-TT--EEEE-S-GGGHHHHHHHHHHTT-EEEEESSS-SSHHHHHHHHHHHHHHTTT--EEEE--GGG-HHHHHHHHHHHTTTT----EEEEEEE--TT--TTSPP-GGG-SSTTSSHIIIIIHHHHHHHHHHH--EEEEEEEEEE-SS-EEEEESSPPPTT---PEEEEEEE--S-SEEEEEEEETTS-EEEEEEES--TT-SSEEEEEEE-SS-EEEEETTSTTEEEEE-S-S-GGG---EEEEP-TTSTT-TTSSSS--TTSEEETHHHHHHHHHHHHHHHHT--SSSPPPBPHHHHHHHHHHHHHHHHHHHTTT--EE--

Nearest PDB structures (foldseek):
  4gqa-assembly1_A-2  TM=9.059E-01  e=8.668E-34  Klebsiella pneumoniae 342
  2glx-assembly6_F  TM=8.186E-01  e=9.358E-25  Ensifer adhaerens
  3oqb-assembly1_A  TM=8.083E-01  e=2.678E-22  Bradyrhizobium diazoefficiens USDA 110
  3oqb-assembly1_C  TM=8.019E-01  e=2.380E-22  Bradyrhizobium diazoefficiens USDA 110
  4had-assembly1_D  TM=8.466E-01  e=2.369E-21  Rhizobium etli CFN 42

pLDDT: mean 93.45, std 8.22, range [40.41, 98.94]

Radius of gyration: 27.37 Å; Cα contacts (8 Å, |Δi|>4): 1904; chains: 2; bounding box: 60×80×69 Å